Protein 6GYZ (pdb70)

CATH classification: 3.40.120.10 (+3 more: 3.40.120.10, 3.40.120.10, 3.30.310.50)

Organism: Staphylococcus aureus (NCBI:txid1280)

InterPro domains:
  IPR005841 Alpha-D-phosphohexomutase superfamily [PR00509] (95-109)
  IPR005841 Alpha-D-phosphohexomutase superfamily [PR00509] (175-194)
  IPR005841 Alpha-D-phosphohexomutase superfamily [PR00509] (235-250)
  IPR005843 Alpha-D-phosphohexomutase, C-terminal [PF00408] (375-441)
  IPR005844 Alpha-D-phosphohexomutase, alpha/beta/alpha domain I [PF02878] (3-136)
  IPR005845 Alpha-D-phosphohexomutase, alpha/beta/alpha domain II [PF02879] (160-255)
  IPR005846 Alpha-D-phosphohexomutase, alpha/beta/alpha domain III [PF02880] (259-371)
  IPR006352 Phosphoglucosamine mutase, bacterial type [MF_01554_B] (1-446)
  IPR006352 Phosphoglucosamine mutase, bacterial type [TIGR01455] (5-444)
  IPR006352 Phosphoglucosamine mutase, bacterial type [cd05802] (4-440)
  IPR016055 Alpha-D-phosphohexomutase, alpha/beta/alpha I/II/III [SSF53738] (3-181)
  IPR016055 Alpha-D-phosphohexomutase, alpha/beta/alpha I/II/III [SSF53738] (159-258)
  IPR016055 Alpha-D-phosphohexom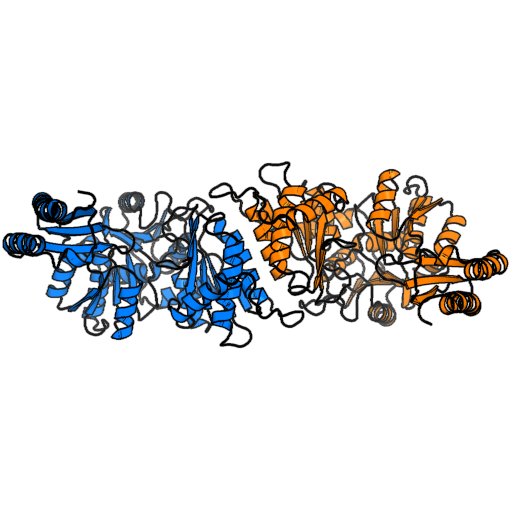utase, alpha/beta/alpha I/II/III [SSF53738] (259-367)
  IPR016066 Alpha-D-phosphohexomutase, conserved site [PS00710] (96-105)
  IPR036900 Alpha-D-phosphohexomutase, C-terminal domain superfamily [SSF55957] (359-448)
  IPR050060 Phosphoglucosamine mutase [PTHR42946] (4-449)

Secondary structure (DSSP, 8-state):
--EETTEEEEEBTTTB-HHHHHHHHHHHHHHHHSSSSS-EEEEEE-S-THHHHHHHHHHHHHHTTT-EEEEEEE--HHHHHHHHHHTT-SEEEEE--TTS-TTEEEEEEEETTSSPPPHHHHHHHHHHHH-SS-------GGGS---EE-THHHHHHHHHHHHH--S--TT-EEEEE-TTSGGGGTHHHHHHHTT-EEEEES----SS-TTSS-SSS--HHHHHHHHHHT-SEEEEE-TTSS-EEEE-TTS-EE-HHHHHHHHHHHHHHTT-SGGGEEEEETTS-HHHHHHHHHTT-EEEEE-SSHHHHHHHHHHHT-SEEE-TTS-EEETTT-SS--HHHHHHHHHHHHHHH---HHHHHTTSPPPPEEEEEE-BSSTTHHHH-HHHHHHHHHHHHHSSSSEEEEEEE-SSSSSEEEEEEESSHHHHHHHHHHHHHHHHHHHBTT-/---BTTBEEEEBTTTB-HHHHHHIIIIIHHHHHTTSSS-EEEEEE-S-TTHHHHHHHHHHHHHTTT-EEEEEEE--HHHHHHHHHHTT-SEEEEE--TTS-TTEEEEEEEETTS-PPPHHHHHHHHHHHH-SS-------GGGS---EE-THHHHHHHHHHHHH-SS--TT-EEEEE-TTSGGGGTHHHHHHHTT-EEEEES----SS-TTSS-SSS--HHHHHHHHHTT-SEEEEE-SSS--EEEE-TTS-EE-HHHHHHHHHHHHHHTT-SGGGEEEEETTS-HHHHHHHHHTT-EEEEE-SSHHHHHHHHHHHT-SEEE-TTS-EEETTT-SS--HHHHHHHHHHHHHHHT--HHHHHTTSPPPPEEEEEEE-S-STTTTT-HHHHHHHHHHHHH-SSSEEEEEEE-SSSSEEEEEEEESSHHHHHHHHHHHHHHHHHHSS--

Nearest PDB structures (foldseek):
  6gyz-assembly1_B  TM=9.884E-01  e=7.477E-85  Staphylococcus aureus
  7ojr-assembly1_A  TM=9.477E-01  e=5.141E-67  Bacillus subtilis subsp. subtilis str. 168
  3pdk-assembly1_B  TM=8.913E-01  e=9.573E-68  Bacillus anthracis
  7olh-assembly1_B  TM=9.947E-01  e=5.429E-56  Bacillus subtilis subsp. subtilis str. 168
  1wqa-assembly1_A  TM=8.604E-01  e=1.376E-40  Pyrococcus horikoshii

Solvent-accessible surface area: 36305 Å² total; per-residue (Å²): 175,107,6,48,131,30,11,5,94,18,42,2,0,95,109,2,22,1,54,18,0,22,93,0,0,13,20,0,2,84,5,11,22,120,69,120,73,100,11,85,3,1,0,0,31,1,10,2,2,3,0,25,0,0,3,3,3,0,0,0,0,0,2,0,16,5,0,51,0,9,21,7,20,68,0,0,4,0,0,0,0,10,0,0,77,69,32,57,0,28,0,0,0,0,0,6,0,3,59,38,83,24,31,32,0,0,2,16,7,0,11,67,70,0,24,79,19,58,76,128,46,27,81,66,0,31,58,24,20,112,93,158,136,25,170,24,58,76,22,47,12,112,82,2,33,63,34,43,67,45,153,99,0,23,99,72,0,8,68,55,1,86,74,14,14,131,38,69,0,110,74,22,51,0,0,0,0,1,0,15,0,0,0,10,71,5,0,38,85,4,0,33,59,8,103,7,88,41,46,56,42,19,33,89,53,81,5,53,19,4,11,111,168,8,0,11,62,69,16,112,47,0,15,126,49,0,80,133,30,148,3,52,1,0,0,0,0,0,0,2,0,14,52,0,15,0,0,6,48,108,19,133,72,2,13,0,0,12,0,0,3,0,6,0,10,47,28,43,130,104,157,95,9,57,102,66,19,0,0,0,0,28,59,0,12,20,5,0,18,77,6,0,137,154,55,49,7,143,39,27,104,20,147,50,22,25,140,70,0,24,92,34,1,118,162,23,108,14,3,0,0,0,12,52,40,0,5,1,0,9,55,71,67,2,12,8,0,1,0,0,2,0,0,0,25,0,0,18,9,6,65,121,54,68,106,33,1,33,109,5,6,56,83,11,174,91,43,40,80,8,82,30,70,2,120,6,52,84,108,162,131,3,87,83,24,110,44,0,106,89,14,30,73,130,3,88,108,103,16,156,44,111,11,47,23,35,11,70,50,14,86,112,91,91,19,1,55,0,13,0,1,1,54,69,100,125,40,0,84,89,5,0,87,72,0,7,77,34,0,57,102,118,6,15,119,69,174,196,99,6,42,105,42,11,4,104,1,24,2,0,114,109,2,25,0,67,26,0,20,83,0,0,12,19,0,1,90,42,22,1,64,130,111,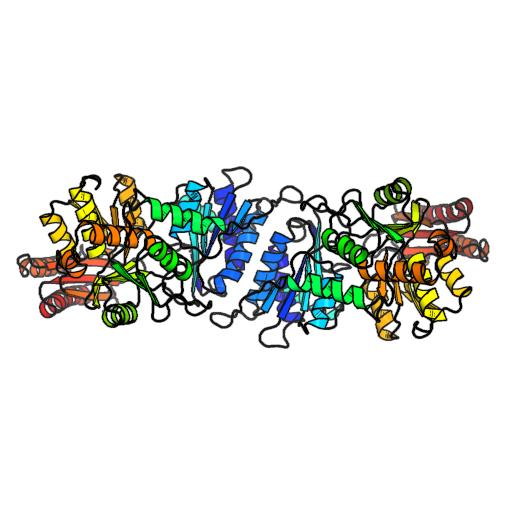68,67,0,66,0,1,0,0,36,0,10,1,4,2,0,22,0,0,10,6,3,0,4,0,0,0,2,0,4,5,2,56,0,37,39,4,11,72,0,0,6,0,0,0,0,17,0,0,60,70,35,48,0,23,0,0,0,0,0,0,2,16,60,19,82,22,31,28,0,2,0,11,6,0,15,70,72,0,29,45,8,42,106,125,66,24,99,90,0,31,53,24,14,110,94,178,132,22,168,20,61,76,19,47,12,108,77,1,31,63,31,41,70,54,128,127,0,22,101,88,0,6,73,60,1,95,74,12,17,136,61,71,0,110,64,11,56,0,0,0,0,0,0,11,1,0,0,12,81,8,1,40,96,2,0,32,54,6,92,7,83,50,73,49,31,21,34,89,54,98,3,65,28,3,13,106,162,6,0,4,60,73,18,125,116,0,13,123,49,0,83,132,34,154,5,66,3,0,0,0,0,1,0,3,0,12,50,0,22,0,0,6,94,91,18,122,57,1,17,0,0,7,0,0,5,1,3,0,19,22,14,40,120,76,146,94,8,67,98,53,19,0,0,0,2,53,37,4,3,37,4,0,28,87,8,3,149,167,53,51,14,122,41,35,116,17,131,56,14,26,70,76,1,15,110,41,0,114,170,25,108,16,4,0,0,0,19,43,42,0,2,2,0,3,47,88,68,2,15,7,0,1,0,0,2,1,0,0,21,0,0,13,12,6,77,106,46,61,96,48,2,32,107,8,12,61,76,9,155,85,36,38,80,13,102,34,88,8,153,10,90,26,22,156,160,2,123,105,40,112,62,2,95,115,14,46,65,113,3,97,111,74,8,144,56,57,11,151,13,35,17,117,61,31,64,116,91,78,49,0,60,0,8,0,14,0,47,56,81,136,30,1,73,121,4,0,90,92,0,6,82,30,1,80,111,87,21,17,117,198

Foldseek 3Di:
DQQDQFAGKDFECPSNNLVNLLLCLQLVLVLLVVPDPQAEEEEEEKQAPSCVSSVVSNVNNVQQQRHAYEYQYQAFLLLQLVCLQVVQGAKYKYKADKLDFSRMIGIFMAGNNSHGDDVVSVVSSVVSVVDPDDDHDGDDDPSGDDYYYCPCSRVVSLVLLVVVFDAALAPFEEEEAQQLMSCLVPVVCSNVVSVYHYHYDNNDHDNRRRNPCFFLVHCQVVLVVLQVVQGLKYWGHIRRALFIWIAGSNSDTFWQLLLLQLLLLVCVVVVNWPPLEEEEAPPDFPLSVVLSVVSVGHYHHDHDGQVTSLVVCVVRVTQWYAYRSGRIGGNVRTSGRGRSSSVVSSSSSCVVVVDGSCVSSVSTDGFDKDKDKAQFPDQVCQCVPPQLVVLLVVLCVVQVNFWHWDWACDPVHRIIMTMITGRDPVSNNVSSCSSNVSCCVVTHPVD/DQQDQFAGKDFECPSQDLQNLLLCLQLVCCLQFPPDLQAEEEEEEKLAPSSVVSVVSNVNNNQQQRHAYEYQYFAFPLLQLVCLQVVLGQKYKYWADKLDARRMIGIWIAGSNSAGDDVVSVVSSVVVVPDPDDDHDGDDDPSGDDYYYDNVSRVVVLVLLVVVFDAALAPFEEEEAEQLISCLVRQVCSNVVSVHHYDYDNSDHDNRRGNPCFFLVRCQVVLVVLQVVQGQWYWGAIRNALFIWIAGNNSDIFFQLLLLQLLLVVCVVVVVWPVQEEEEEPVDFVLSVVLCVVPVHYYHYFHDGQNTRLVVCVVRVTQWYAYRSGRIGGNVRTSTRGHSSSVVSSSSSCVVVVHTVCVSSVSTDGFDKDKDKAAFPADVCLVVDVLLVVLQVVVCVVCVPFWDWDWACDPVDRIIITMTGGRDPVVRCVSRVVSNVSRNVHGRDD

B-factor: mean 111.47, std 28.88, range [53.24, 222.63]

Structure (mmCIF, N/CA/C/O backbone):
data_6GYZ
#
_entry.id   6GYZ
#
_cell.length_a   88.653
_cell.length_b   93.884
_cell.length_c   156.308
_cell.angle_alpha   90.000
_cell.angle_beta   90.000
_cell.angle_gamma   90.000
#
_symmetry.space_group_name_H-M   'P 21 21 21'
#
loop_
_atom_site.group_PDB
_atom_site.id
_atom_site.type_symbol
_atom_site.label_atom_id
_atom_site.label_alt_id
_atom_site.label_comp_id
_atom_site.label_asym_id
_atom_site.label_entity_id
_atom_site.label_seq_id
_atom_site.pdbx_PDB_ins_code
_atom_site.Cartn_x
_atom_site.Cartn_y
_atom_site.Cartn_z
_atom_site.occupancy
_atom_site.B_iso_or_equiv
_atom_site.auth_seq_id
_atom_site.auth_comp_id
_atom_site.auth_asym_id
_atom_site.auth_atom_id
_atom_site.pdbx_PDB_model_num
ATOM 1 N N . LYS A 1 3 ? 24.750 -38.597 35.693 1.00 143.20 3 LYS A N 1
ATOM 2 C CA . LYS A 1 3 ? 24.554 -37.153 35.755 1.00 136.27 3 LYS A CA 1
ATOM 3 C C . LYS A 1 3 ? 23.224 -36.764 36.390 1.00 141.63 3 LYS A C 1
ATOM 4 O O . LYS A 1 3 ? 22.159 -37.161 35.919 1.00 149.31 3 LYS A O 1
ATOM 10 N N . TYR A 1 4 ? 23.295 -35.981 37.468 1.00 125.38 4 TYR A N 1
ATOM 11 C CA . TYR A 1 4 ? 22.075 -35.522 38.124 1.00 109.43 4 TYR A CA 1
ATOM 12 C C . TYR A 1 4 ? 21.340 -34.511 37.255 1.00 115.51 4 TYR A C 1
ATOM 13 O O . TYR A 1 4 ? 20.119 -34.597 37.084 1.00 125.97 4 TYR A O 1
ATOM 22 N N . PHE A 1 5 ? 22.067 -33.545 36.698 1.00 101.23 5 PHE A N 1
ATOM 23 C CA . PHE A 1 5 ? 21.440 -32.525 35.871 1.00 110.27 5 PHE A CA 1
ATOM 24 C C . PHE A 1 5 ? 21.037 -33.115 34.526 1.00 104.71 5 PHE A C 1
ATOM 25 O O . PHE A 1 5 ? 21.831 -33.790 33.865 1.00 114.16 5 PHE A O 1
ATOM 33 N N . GLY A 1 6 ? 19.801 -32.854 34.118 1.00 102.45 6 GLY A N 1
ATOM 34 C CA . GLY A 1 6 ? 19.337 -33.319 32.829 1.00 123.63 6 GLY A CA 1
ATOM 35 C C . GLY A 1 6 ? 19.228 -32.175 31.850 1.00 131.02 6 GLY A C 1
ATOM 36 O O . GLY A 1 6 ? 20.020 -31.228 31.904 1.00 133.08 6 GLY A O 1
ATOM 37 N N . THR A 1 7 ? 18.248 -32.250 30.951 1.00 125.38 7 THR A N 1
ATOM 38 C CA . THR A 1 7 ? 18.057 -31.165 29.999 1.00 118.71 7 THR A CA 1
ATOM 39 C C . THR A 1 7 ? 17.628 -29.891 30.710 1.00 126.26 7 THR A C 1
ATOM 40 O O . THR A 1 7 ? 18.082 -28.796 30.361 1.00 136.91 7 THR A O 1
ATOM 44 N N . ASP A 1 8 ? 16.753 -30.005 31.707 1.00 115.59 8 ASP A N 1
ATOM 45 C CA . ASP A 1 8 ? 16.176 -28.831 32.352 1.00 105.82 8 ASP A CA 1
ATOM 46 C C . ASP A 1 8 ? 16.239 -29.041 33.866 1.00 114.13 8 ASP A C 1
ATOM 47 O O . ASP A 1 8 ? 15.225 -29.342 34.495 1.00 114.30 8 ASP A O 1
ATOM 52 N N . GLY A 1 9 ? 17.436 -28.885 34.440 1.00 118.47 9 GLY A N 1
ATOM 53 C CA . GLY A 1 9 ? 17.654 -29.036 35.874 1.00 103.52 9 GLY A CA 1
ATOM 54 C C . GLY A 1 9 ? 17.771 -30.481 36.340 1.00 110.23 9 GLY A C 1
ATOM 55 O O . GLY A 1 9 ? 18.057 -31.398 35.564 1.00 126.80 9 GLY A O 1
ATOM 56 N N . VAL A 1 10 ? 17.562 -30.674 37.642 1.00 101.87 10 VAL A N 1
ATOM 57 C CA . VAL A 1 10 ? 17.607 -31.992 38.273 1.00 93.13 10 VAL A CA 1
ATOM 58 C C . VAL A 1 10 ? 16.171 -32.445 38.490 1.00 90.81 10 VAL A C 1
ATOM 59 O O . VAL A 1 10 ? 15.436 -31.840 39.277 1.00 91.87 10 VAL A O 1
ATOM 63 N N . ARG A 1 11 ? 15.767 -33.512 37.804 1.00 75.30 11 ARG A N 1
ATOM 64 C CA . ARG A 1 11 ? 14.415 -34.040 37.909 1.00 74.54 11 ARG A CA 1
ATOM 65 C C . ARG A 1 11 ? 14.432 -35.513 38.296 1.00 92.54 11 ARG A C 1
ATOM 66 O O . ARG A 1 11 ? 15.347 -36.260 37.938 1.00 102.48 11 ARG A O 1
ATOM 74 N N . GLY A 1 12 ? 13.404 -35.911 39.036 1.00 76.88 12 GLY A N 1
ATOM 75 C CA . GLY A 1 12 ? 13.239 -37.294 39.449 1.00 92.94 12 GLY A CA 1
ATOM 76 C C . GLY A 1 12 ? 11.946 -37.437 40.222 1.00 88.94 12 GLY A C 1
ATOM 77 O O . GLY A 1 12 ? 11.265 -36.452 40.528 1.00 84.46 12 GLY A O 1
ATOM 78 N N . VAL A 1 13 ? 11.611 -38.689 40.537 1.00 87.29 13 VAL A N 1
ATOM 79 C CA . VAL A 1 13 ? 10.443 -38.946 41.369 1.00 91.04 13 VAL A CA 1
ATOM 80 C C . VAL A 1 13 ? 10.748 -38.515 42.795 1.00 94.90 13 VAL A C 1
ATOM 81 O O . VAL A 1 13 ? 11.770 -38.905 43.377 1.00 74.98 13 VAL A O 1
ATOM 85 N N . ALA A 1 14 ? 9.861 -37.701 43.359 1.00 86.71 14 ALA A N 1
ATOM 86 C CA . ALA A 1 14 ? 10.076 -37.133 44.681 1.00 69.92 14 ALA A CA 1
ATOM 87 C C . ALA A 1 14 ? 10.115 -38.210 45.755 1.00 83.22 14 ALA A C 1
ATOM 88 O O . ALA A 1 14 ? 9.246 -39.087 45.805 1.00 93.61 14 ALA A O 1
ATOM 90 N N . ASN A 1 15 ? 11.141 -38.138 46.604 1.00 79.72 15 ASN A N 1
ATOM 91 C CA . ASN A 1 15 ? 11.404 -38.948 47.793 1.00 79.12 15 ASN A CA 1
ATOM 92 C C . ASN A 1 15 ? 12.075 -40.285 47.479 1.00 75.18 15 ASN A C 1
ATOM 93 O O . ASN A 1 15 ? 12.232 -41.089 48.394 1.00 98.60 15 ASN A O 1
ATOM 98 N N . GLN A 1 16 ? 12.464 -40.565 46.236 1.00 76.61 16 GLN A N 1
ATOM 99 C CA . GLN A 1 16 ? 13.288 -41.746 45.993 1.00 100.53 16 GLN A CA 1
ATOM 100 C C . GLN A 1 16 ? 14.454 -41.404 45.069 1.00 100.47 16 GLN A C 1
ATOM 101 O O . GLN A 1 16 ? 15.615 -41.494 45.483 1.00 112.57 16 GLN A O 1
ATOM 107 N N . GLU A 1 17 ? 14.172 -41.020 43.820 1.00 95.83 17 GLU A N 1
ATOM 108 C CA . GLU A 1 17 ? 15.237 -40.509 42.960 1.00 109.95 17 GLU A CA 1
ATOM 109 C C . GLU A 1 17 ? 15.607 -39.075 43.319 1.00 97.67 17 GLU A C 1
ATOM 110 O O . GLU A 1 17 ? 16.795 -38.742 43.389 1.00 107.15 17 GLU A O 1
ATOM 116 N N . LEU A 1 18 ? 14.620 -38.212 43.548 1.00 85.63 18 LEU A N 1
ATOM 117 C CA . LEU A 1 18 ? 14.888 -36.866 44.046 1.00 85.19 18 LEU A CA 1
ATOM 118 C C . LEU A 1 18 ? 14.469 -36.864 45.509 1.00 93.23 18 LEU A C 1
ATOM 119 O O . LEU A 1 18 ? 13.279 -36.824 45.832 1.00 86.79 18 LEU A O 1
ATOM 124 N N . THR A 1 19 ? 15.460 -36.872 46.386 1.00 89.46 19 THR A N 1
ATOM 125 C CA . THR A 1 19 ? 15.281 -36.999 47.819 1.00 90.77 19 THR A CA 1
ATOM 126 C C . THR A 1 19 ? 15.586 -35.690 48.531 1.00 98.88 19 THR A C 1
ATOM 127 O O . THR A 1 19 ? 16.301 -34.832 48.001 1.00 111.12 19 THR A O 1
ATOM 131 N N . PRO A 1 20 ? 15.051 -35.499 49.739 1.00 88.28 20 PRO A N 1
ATOM 132 C CA . PRO A 1 20 ? 15.424 -34.310 50.520 1.00 78.86 20 PRO A CA 1
ATOM 133 C C . PRO A 1 20 ? 16.917 -34.197 50.756 1.00 88.78 20 PRO A C 1
ATOM 134 O O . PRO A 1 20 ? 17.441 -33.079 50.825 1.00 90.16 20 PRO A O 1
ATOM 138 N N . GLU A 1 21 ? 17.621 -35.327 50.873 1.00 83.77 21 GLU A N 1
ATOM 139 C CA . GLU A 1 21 ? 19.074 -35.280 50.994 1.00 90.39 21 GLU A CA 1
ATOM 140 C C . GLU A 1 21 ? 19.706 -34.653 49.760 1.00 96.40 21 GLU A C 1
ATOM 141 O O . GLU A 1 21 ? 20.647 -33.860 49.871 1.00 90.05 21 GLU A O 1
ATOM 147 N N . LEU A 1 22 ? 19.194 -34.983 48.573 1.00 105.48 22 LEU A N 1
ATOM 148 C CA . LEU A 1 22 ? 19.703 -34.356 47.359 1.00 98.37 22 LEU A CA 1
ATOM 149 C C . LEU A 1 22 ? 19.356 -32.873 47.323 1.00 86.61 22 LEU A C 1
ATOM 150 O O . LEU A 1 22 ? 20.191 -32.043 46.944 1.00 81.12 22 LEU A O 1
ATOM 155 N N . ALA A 1 23 ? 18.127 -32.523 47.712 1.00 80.16 23 ALA A N 1
ATOM 156 C CA . ALA A 1 23 ? 17.734 -31.118 47.748 1.00 72.28 23 ALA A CA 1
ATOM 157 C C . ALA A 1 23 ? 18.621 -30.322 48.695 1.00 81.36 23 ALA A C 1
ATOM 158 O O . ALA A 1 23 ? 18.976 -29.173 48.407 1.00 98.55 23 ALA A O 1
ATOM 160 N N . PHE A 1 24 ? 18.992 -30.915 49.833 1.00 83.44 24 PHE A N 1
ATOM 161 C CA . PHE A 1 24 ? 19.923 -30.250 50.738 1.00 85.56 24 PHE A CA 1
ATOM 162 C C . PHE A 1 24 ? 21.268 -30.034 50.061 1.00 82.51 24 PHE A C 1
ATOM 163 O O . PHE A 1 24 ? 21.854 -28.947 50.139 1.00 87.79 24 PHE A O 1
ATOM 171 N N . LYS A 1 25 ? 21.775 -31.071 49.391 1.00 88.68 25 LYS A N 1
ATOM 172 C CA . LYS A 1 25 ? 23.064 -30.971 48.718 1.00 80.34 25 LYS A CA 1
ATOM 173 C C . LYS A 1 25 ? 23.026 -29.911 47.627 1.00 95.23 25 LYS A C 1
ATOM 174 O O . LYS A 1 25 ? 23.973 -29.131 47.474 1.00 104.61 25 LYS A O 1
ATOM 180 N N . LEU A 1 26 ? 21.928 -29.856 46.870 1.00 87.89 26 LEU A N 1
ATOM 181 C CA . LEU A 1 26 ? 21.806 -28.867 45.804 1.00 99.84 26 LEU A CA 1
ATOM 182 C C . LEU A 1 26 ? 21.768 -27.447 46.358 1.00 103.12 26 LEU A C 1
ATOM 183 O O . LEU A 1 26 ? 22.341 -26.528 45.765 1.00 112.72 26 LEU A O 1
ATOM 188 N N . GLY A 1 27 ? 21.093 -27.246 47.490 1.00 94.93 27 GLY A N 1
ATOM 189 C CA . GLY A 1 27 ? 21.100 -25.932 48.114 1.00 91.27 27 GLY A CA 1
ATOM 190 C C . GLY A 1 27 ? 22.466 -25.554 48.653 1.00 92.09 27 GLY A C 1
ATOM 191 O O . GLY A 1 27 ? 22.934 -24.428 48.461 1.00 99.29 27 GLY A O 1
ATOM 192 N N . ARG A 1 28 ? 23.125 -26.492 49.337 1.00 85.85 28 ARG A N 1
ATOM 193 C CA . ARG A 1 28 ? 24.431 -26.210 49.924 1.00 94.93 28 ARG A CA 1
ATOM 194 C C . ARG A 1 28 ? 25.498 -26.056 48.847 1.00 105.94 28 ARG A C 1
ATOM 195 O O . ARG A 1 28 ? 26.243 -25.068 48.833 1.00 98.16 28 ARG A O 1
ATOM 203 N N . TYR A 1 29 ? 25.584 -27.022 47.929 1.00 107.01 29 TYR A N 1
ATOM 204 C CA . TYR A 1 29 ? 26.611 -26.966 46.893 1.00 108.21 29 TYR A CA 1
ATOM 205 C C . TYR A 1 29 ? 26.274 -25.911 45.850 1.00 115.25 29 TYR A C 1
ATOM 206 O O . TYR A 1 29 ? 27.109 -25.062 45.519 1.00 115.15 29 TYR A O 1
ATOM 215 N N . GLY A 1 30 ? 25.051 -25.956 45.318 1.00 106.85 30 GLY A N 1
ATOM 216 C CA . GLY A 1 30 ? 24.628 -24.933 44.378 1.00 103.34 30 GLY A CA 1
ATOM 217 C C . GLY A 1 30 ? 24.793 -23.542 44.947 1.00 113.72 30 GLY A C 1
ATOM 218 O O . GLY A 1 30 ? 25.192 -22.616 44.242 1.00 125.18 30 GLY A O 1
ATOM 219 N N . GLY A 1 31 ? 24.502 -23.377 46.237 1.00 106.57 31 GLY A N 1
ATOM 220 C CA . GLY A 1 31 ? 24.707 -22.078 46.849 1.00 90.08 31 GLY A CA 1
ATOM 221 C C . GLY A 1 31 ? 26.161 -21.652 46.812 1.00 93.67 31 GLY A C 1
ATOM 222 O O . GLY A 1 31 ? 26.488 -20.583 46.295 1.00 103.28 31 GLY A O 1
ATOM 223 N N . TYR A 1 32 ? 27.063 -22.533 47.263 1.00 99.53 32 TYR A N 1
ATOM 224 C CA . TYR A 1 32 ? 28.482 -22.188 47.334 1.00 109.69 32 TYR A CA 1
ATOM 225 C C . TYR A 1 32 ? 29.041 -21.819 45.964 1.00 122.41 32 TYR A C 1
ATOM 226 O O . TYR A 1 32 ? 29.834 -20.877 45.845 1.00 116.62 32 TYR A O 1
ATOM 235 N N . VAL A 1 33 ? 28.655 -22.562 44.921 1.00 131.20 33 VAL A N 1
ATOM 236 C CA . VAL A 1 33 ? 29.123 -22.253 43.570 1.00 133.00 33 VAL A CA 1
ATOM 237 C C . VAL A 1 33 ? 28.708 -20.836 43.194 1.00 143.84 33 VAL A C 1
ATOM 238 O O . VAL A 1 33 ? 29.490 -20.068 42.624 1.00 156.59 33 VAL A O 1
ATOM 242 N N . LEU A 1 34 ? 27.465 -20.476 43.503 1.00 138.15 34 LEU A N 1
ATOM 243 C CA . LEU A 1 34 ? 26.957 -19.133 43.265 1.00 130.00 34 LEU A CA 1
ATOM 244 C C . LEU A 1 34 ? 27.277 -18.173 44.408 1.00 139.28 34 LEU A C 1
ATOM 245 O O . LEU A 1 34 ? 27.012 -16.974 44.274 1.00 150.23 34 LEU A O 1
ATOM 250 N N . ALA A 1 35 ? 27.818 -18.665 45.526 1.00 148.45 35 ALA A N 1
ATOM 251 C CA . ALA A 1 35 ? 28.120 -17.834 46.688 1.00 143.30 35 ALA A CA 1
ATOM 252 C C . ALA A 1 35 ? 29.607 -17.542 46.836 1.00 157.13 35 ALA A C 1
ATOM 253 O O . ALA A 1 35 ? 30.004 -16.920 47.826 1.00 155.06 35 ALA A O 1
ATOM 255 N N . HIS A 1 36 ? 30.437 -17.965 45.884 1.00 175.53 36 HIS A N 1
ATOM 256 C CA . HIS A 1 36 ? 31.836 -17.565 45.906 1.00 192.90 36 HIS A CA 1
ATOM 257 C C . HIS A 1 36 ? 32.057 -16.204 45.262 1.00 199.60 36 HIS A C 1
ATOM 258 O O . HIS A 1 36 ? 33.208 -15.772 45.143 1.00 206.19 36 HIS A O 1
ATOM 265 N N . ASN A 1 37 ? 30.991 -15.518 44.852 1.00 191.51 37 ASN A N 1
ATOM 266 C CA . ASN A 1 37 ? 31.126 -14.250 44.154 1.00 184.09 37 ASN A CA 1
ATOM 267 C C . ASN A 1 37 ? 30.429 -13.079 44.838 1.00 188.39 37 ASN A C 1
ATOM 268 O O . ASN A 1 37 ? 30.552 -11.949 44.355 1.00 183.15 37 ASN A O 1
ATOM 273 N N . LYS A 1 38 ? 29.726 -13.296 45.954 1.00 200.45 38 LYS A N 1
ATOM 274 C CA . LYS A 1 38 ? 29.101 -12.193 46.677 1.00 208.90 38 LYS A CA 1
ATOM 275 C C . LYS A 1 38 ? 29.133 -12.443 48.178 1.00 204.41 38 LYS A C 1
ATOM 276 O O . LYS A 1 38 ? 29.008 -13.584 48.632 1.00 199.35 38 LYS A O 1
ATOM 282 N N . GLY A 1 39 ? 29.287 -11.362 48.941 1.00 201.44 39 GLY A N 1
ATOM 283 C CA . GLY A 1 39 ? 29.194 -11.455 50.386 1.00 192.97 39 GLY A CA 1
ATOM 284 C C . GLY A 1 39 ? 27.742 -11.501 50.836 1.00 185.24 39 GLY A C 1
ATOM 285 O O . GLY A 1 39 ? 26.888 -10.767 50.337 1.00 190.00 39 GLY A O 1
ATOM 286 N N . GLU A 1 40 ? 27.477 -12.376 51.810 1.00 171.77 40 GLU A N 1
ATOM 287 C CA . GLU A 1 40 ? 26.152 -12.673 52.346 1.00 148.12 40 GLU A CA 1
ATOM 288 C C . GLU A 1 40 ? 25.157 -12.856 51.207 1.00 122.31 40 GLU A C 1
ATOM 289 O O . GLU A 1 40 ? 24.306 -11.987 50.974 1.00 116.49 40 GLU A O 1
ATOM 295 N N . PRO A 1 43 ? 25.251 -13.963 50.474 1.00 109.27 43 PRO A N 1
ATOM 296 C CA . PRO A 1 43 ? 24.424 -14.143 49.274 1.00 97.23 43 PRO A CA 1
ATOM 297 C C . PRO A 1 43 ? 22.935 -14.031 49.557 1.00 104.10 43 PRO A C 1
ATOM 298 O O . PRO A 1 43 ? 22.445 -14.455 50.606 1.00 120.29 43 PRO A O 1
ATOM 302 N N . ARG A 1 44 ? 22.216 -13.455 48.598 1.00 87.55 44 ARG A N 1
ATOM 303 C CA . ARG A 1 44 ? 20.762 -13.365 48.635 1.00 85.43 44 ARG A CA 1
ATOM 304 C C . ARG A 1 44 ? 20.201 -14.316 47.585 1.00 92.28 44 ARG A C 1
ATOM 305 O O . ARG A 1 44 ? 20.498 -14.173 46.394 1.00 105.73 44 ARG A O 1
ATOM 313 N N . VAL A 1 45 ? 19.393 -15.281 48.022 1.00 78.51 45 VAL A N 1
ATOM 314 C CA . VAL A 1 45 ? 18.815 -16.285 47.136 1.00 67.14 45 VAL A CA 1
ATOM 315 C C . VAL A 1 45 ? 17.315 -16.351 47.384 1.00 74.66 45 VAL A C 1
ATOM 316 O O . VAL A 1 45 ? 16.864 -16.278 48.533 1.00 88.01 45 VAL A O 1
ATOM 320 N N . LEU A 1 46 ? 16.540 -16.484 46.309 1.00 72.11 46 LEU A N 1
ATOM 321 C CA . LEU A 1 46 ? 15.094 -16.614 46.405 1.00 87.40 46 LEU A CA 1
ATOM 322 C C . LEU A 1 46 ? 14.679 -17.978 45.872 1.00 83.87 46 LEU A C 1
ATOM 323 O O . LEU A 1 46 ? 15.234 -18.459 44.879 1.00 88.22 46 LEU A O 1
ATOM 328 N N . VAL A 1 47 ? 13.703 -18.598 46.535 1.00 67.88 47 VAL A N 1
ATOM 329 C CA . VAL A 1 47 ? 13.245 -19.943 46.205 1.00 68.37 47 VAL A CA 1
ATOM 330 C C . VAL A 1 47 ? 11.730 -19.939 46.053 1.00 80.37 47 VAL A C 1
ATOM 331 O O . VAL A 1 47 ? 11.015 -19.452 46.935 1.00 100.31 47 VAL A O 1
ATOM 335 N N . GLY A 1 48 ? 11.243 -20.519 44.951 1.00 75.72 48 GLY A N 1
ATOM 336 C CA . GLY A 1 48 ? 9.822 -20.682 44.734 1.00 53.56 48 GLY A CA 1
ATOM 337 C C . GLY A 1 48 ? 9.509 -22.119 44.356 1.00 59.73 48 GLY A C 1
ATOM 338 O O . GLY A 1 48 ? 10.409 -22.941 44.165 1.00 75.09 48 GLY A O 1
ATOM 339 N N . ARG A 1 49 ? 8.214 -22.414 44.255 1.00 53.24 49 ARG A N 1
ATOM 340 C CA . ARG A 1 49 ? 7.787 -23.778 43.969 1.00 67.92 49 ARG A CA 1
ATOM 341 C C . ARG A 1 49 ? 6.388 -23.753 43.366 1.00 59.27 49 ARG A C 1
ATOM 342 O O . ARG A 1 49 ? 5.713 -22.721 43.353 1.00 77.83 49 ARG A O 1
ATOM 350 N N . ASP A 1 50 ? 5.960 -24.912 42.863 1.00 57.94 50 ASP A N 1
ATOM 351 C CA . ASP A 1 50 ? 4.602 -25.102 42.377 1.00 72.19 50 ASP A CA 1
ATOM 352 C C . ASP A 1 50 ? 3.742 -25.764 43.464 1.00 74.14 50 ASP A C 1
ATOM 353 O O . ASP A 1 50 ? 4.091 -25.744 44.649 1.00 90.52 50 ASP A O 1
ATOM 358 N N . THR A 1 51 ? 2.617 -26.356 43.067 1.00 63.26 51 THR A N 1
ATOM 359 C CA . THR A 1 51 ? 1.610 -26.844 44.003 1.00 77.70 51 THR A CA 1
ATOM 360 C C . THR A 1 51 ? 1.829 -28.277 44.482 1.00 82.31 51 THR A C 1
ATOM 361 O O . THR A 1 51 ? 1.037 -28.756 45.300 1.00 83.48 51 THR A O 1
ATOM 365 N N . ARG A 1 52 ? 2.849 -28.983 43.998 1.00 74.93 52 ARG A N 1
ATOM 366 C CA . ARG A 1 52 ? 3.046 -30.362 44.438 1.00 73.58 52 ARG A CA 1
ATOM 367 C C . ARG A 1 52 ? 3.317 -30.412 45.937 1.00 64.28 52 ARG A C 1
ATOM 368 O O . ARG A 1 52 ? 4.038 -29.575 46.484 1.00 108.36 52 ARG A O 1
ATOM 376 N N . VAL A 1 53 ? 2.714 -31.405 46.599 1.00 64.52 53 VAL A N 1
ATOM 377 C CA . VAL A 1 53 ? 2.954 -31.629 48.023 1.00 69.68 53 VAL A CA 1
ATOM 378 C C . VAL A 1 53 ? 4.436 -31.847 48.299 1.00 69.20 53 VAL A C 1
ATOM 379 O O . VAL A 1 53 ? 4.964 -31.398 49.325 1.00 76.18 53 VAL A O 1
ATOM 383 N N . SER A 1 54 ? 5.131 -32.532 47.393 1.00 67.25 54 SER A N 1
ATOM 384 C CA . SER A 1 54 ? 6.546 -32.802 47.603 1.00 82.55 54 SER A CA 1
ATOM 385 C C . SER A 1 54 ? 7.388 -31.532 47.558 1.00 75.62 54 SER A C 1
ATOM 386 O O . SER A 1 54 ? 8.527 -31.542 48.031 1.00 70.56 54 SER A O 1
ATOM 389 N N . GLY A 1 55 ? 6.855 -30.441 47.009 1.00 69.89 55 GLY A N 1
ATOM 390 C CA . GLY A 1 55 ? 7.568 -29.176 47.049 1.00 90.56 55 GLY A CA 1
ATOM 391 C C . GLY A 1 55 ? 7.809 -28.661 48.453 1.00 79.17 55 GLY A C 1
ATOM 392 O O . GLY A 1 55 ? 8.832 -28.023 48.715 1.00 66.02 55 GLY A O 1
ATOM 393 N N . GLU A 1 56 ? 6.880 -28.931 49.373 1.00 72.54 56 GLU A N 1
ATOM 394 C CA . GLU A 1 56 ? 7.037 -28.464 50.748 1.00 64.37 56 GLU A CA 1
ATOM 395 C C . GLU A 1 56 ? 8.228 -29.127 51.430 1.00 80.26 56 GLU A C 1
ATOM 396 O O . GLU A 1 56 ? 9.021 -28.457 52.103 1.00 90.01 56 GLU A O 1
ATOM 402 N N . MET A 1 57 ? 8.373 -30.442 51.267 1.00 83.50 57 MET A N 1
ATOM 403 C CA . MET A 1 57 ? 9.483 -31.139 51.906 1.00 66.10 57 MET A CA 1
ATOM 404 C C . MET A 1 57 ? 10.812 -30.782 51.245 1.00 68.82 57 MET A C 1
ATOM 405 O O . MET A 1 57 ? 11.822 -30.590 51.933 1.00 83.98 57 MET A O 1
ATOM 410 N N . LEU A 1 58 ? 10.835 -30.705 49.911 1.00 67.00 58 LEU A N 1
ATOM 411 C CA . LEU A 1 58 ? 12.063 -30.367 49.196 1.00 59.44 58 LEU A CA 1
ATOM 412 C C . LEU A 1 58 ? 12.502 -28.938 49.481 1.00 85.22 58 LEU A C 1
ATOM 413 O O . LEU A 1 58 ? 13.704 -28.657 49.554 1.00 74.31 58 LEU A O 1
ATOM 418 N N . GLU A 1 59 ? 11.548 -28.014 49.603 1.00 93.52 59 GLU A N 1
ATOM 419 C CA . GLU A 1 59 ? 11.902 -26.625 49.871 1.00 85.49 59 GLU A CA 1
ATOM 420 C C . GLU A 1 59 ? 12.622 -26.492 51.207 1.00 85.62 59 GLU A C 1
ATOM 421 O O . GLU A 1 59 ? 13.683 -25.863 51.292 1.00 68.71 59 GLU A O 1
ATOM 427 N N . SER A 1 60 ? 12.065 -27.093 52.262 1.00 83.74 60 SER A N 1
ATOM 428 C CA . SER A 1 60 ? 12.703 -27.026 53.574 1.00 86.54 60 SER A CA 1
ATOM 429 C C . SER A 1 60 ? 14.098 -27.636 53.542 1.00 80.76 60 SER A C 1
ATOM 430 O O . SER A 1 60 ? 15.025 -27.120 54.179 1.00 80.64 60 SER A O 1
ATOM 433 N N . ALA A 1 61 ? 14.268 -28.738 52.809 1.00 80.74 61 ALA A N 1
ATOM 434 C CA . ALA A 1 61 ? 15.593 -29.335 52.680 1.00 82.74 61 ALA A CA 1
ATOM 435 C C . ALA A 1 61 ? 16.537 -28.419 51.910 1.00 82.62 61 ALA A C 1
ATOM 436 O O . ALA A 1 61 ? 17.703 -28.257 52.289 1.00 82.57 61 ALA A O 1
ATOM 438 N N . LEU A 1 62 ? 16.051 -27.817 50.823 1.00 67.86 62 LEU A N 1
ATOM 439 C CA . LEU A 1 62 ? 16.878 -26.900 50.046 1.00 74.62 62 LEU A CA 1
ATOM 440 C C . LEU A 1 62 ? 17.248 -25.661 50.854 1.00 81.19 62 LEU A C 1
ATOM 441 O O . LEU A 1 62 ? 18.410 -25.238 50.862 1.00 87.48 62 LEU A O 1
ATOM 446 N N . ILE A 1 63 ? 16.268 -25.062 51.535 1.00 61.70 63 ILE A N 1
ATOM 447 C CA . ILE A 1 63 ? 16.513 -23.837 52.294 1.00 62.97 63 ILE A CA 1
ATOM 448 C C . ILE A 1 63 ? 17.556 -24.070 53.379 1.00 64.27 63 ILE A C 1
ATOM 449 O O . ILE A 1 63 ? 18.421 -23.218 53.621 1.00 83.60 63 ILE A O 1
ATOM 454 N N . ALA A 1 64 ? 17.493 -25.223 54.050 1.00 66.11 64 ALA A N 1
ATOM 455 C CA . ALA A 1 64 ? 18.508 -25.556 55.044 1.00 76.47 64 ALA A CA 1
ATOM 456 C C . ALA A 1 64 ? 19.904 -25.548 54.432 1.00 90.44 64 ALA A C 1
ATOM 457 O O . ALA A 1 64 ? 20.862 -25.082 55.060 1.00 102.58 64 ALA A O 1
ATOM 459 N N . GLY A 1 65 ? 20.039 -26.065 53.209 1.00 86.98 65 GLY A N 1
ATOM 460 C CA . GLY A 1 65 ? 21.331 -26.036 52.541 1.00 92.51 65 GLY A CA 1
ATOM 461 C C . GLY A 1 65 ? 21.816 -24.629 52.252 1.00 87.78 65 GLY A C 1
ATOM 462 O O . GLY A 1 65 ? 22.993 -24.315 52.443 1.00 96.37 65 GLY A O 1
ATOM 463 N N . LEU A 1 66 ? 20.917 -23.765 51.778 1.00 80.63 66 LEU A N 1
ATOM 464 C CA . LEU A 1 66 ? 21.299 -22.386 51.493 1.00 87.63 66 LEU A CA 1
ATOM 465 C C . LEU A 1 66 ? 21.687 -21.648 52.768 1.00 95.24 66 LEU A C 1
ATOM 466 O O . LEU A 1 66 ? 22.643 -20.866 52.775 1.00 97.42 66 LEU A O 1
ATOM 471 N N . ILE A 1 67 ? 20.940 -21.862 53.852 1.00 85.38 67 ILE A N 1
ATOM 472 C CA . ILE A 1 67 ? 21.248 -21.185 55.109 1.00 87.65 67 ILE A CA 1
ATOM 473 C C . ILE A 1 67 ? 22.577 -21.676 55.670 1.00 93.67 67 ILE A C 1
ATOM 474 O O . ILE A 1 67 ? 23.372 -20.887 56.195 1.00 99.80 67 ILE A O 1
ATOM 479 N N . SER A 1 68 ? 22.842 -22.983 55.559 1.00 89.81 68 SER A N 1
ATOM 480 C CA . SER A 1 68 ? 24.051 -23.568 56.133 1.00 89.58 68 SER A CA 1
ATOM 481 C C . SER A 1 68 ? 25.333 -22.968 55.570 1.00 87.12 68 SER A C 1
ATOM 482 O O . SER A 1 68 ? 26.402 -23.174 56.154 1.00 96.69 68 SER A O 1
ATOM 485 N N . ILE A 1 69 ? 25.266 -22.249 54.447 1.00 87.99 69 ILE A N 1
ATOM 486 C CA . ILE A 1 69 ? 26.449 -21.578 53.910 1.00 102.00 69 ILE A CA 1
ATOM 487 C C . ILE A 1 69 ? 26.444 -20.086 54.210 1.00 110.46 69 ILE A C 1
ATOM 488 O O . ILE A 1 69 ? 27.446 -19.406 53.931 1.00 119.50 69 ILE A O 1
ATOM 493 N N . GLY A 1 70 ? 25.355 -19.555 54.762 1.00 112.28 70 GLY A N 1
ATOM 494 C CA . GLY A 1 70 ? 25.263 -18.152 55.097 1.00 113.24 70 GLY A CA 1
ATOM 495 C C . GLY A 1 70 ? 24.386 -17.315 54.193 1.00 106.50 70 GLY A C 1
ATOM 496 O O . GLY A 1 70 ? 24.397 -16.087 54.320 1.00 117.73 70 GLY A O 1
ATOM 497 N N . ALA A 1 71 ? 23.617 -17.927 53.301 1.00 88.26 71 ALA A N 1
ATOM 498 C CA . ALA A 1 71 ? 22.809 -17.153 52.374 1.00 93.39 71 ALA A CA 1
ATOM 499 C C . ALA A 1 71 ? 21.579 -16.582 53.073 1.00 95.21 71 ALA A C 1
ATOM 500 O O . ALA A 1 71 ? 21.112 -17.094 54.096 1.00 94.00 71 ALA A O 1
ATOM 502 N N . GLU A 1 72 ? 21.051 -15.505 52.497 1.00 82.05 72 GLU A N 1
ATOM 503 C CA . GLU A 1 72 ? 19.793 -14.906 52.936 1.00 80.66 72 GLU A CA 1
ATOM 504 C C . GLU A 1 72 ? 18.691 -15.451 52.035 1.00 87.44 72 GLU A C 1
ATOM 505 O O . GLU A 1 72 ? 18.529 -15.007 50.896 1.00 87.75 72 GLU A O 1
ATOM 511 N N . VAL A 1 73 ? 17.937 -16.414 52.550 1.00 92.96 73 VAL A N 1
ATOM 512 C CA . VAL A 1 73 ? 16.904 -17.084 51.770 1.00 78.25 73 VAL A CA 1
ATOM 513 C C . VAL A 1 73 ? 15.631 -16.252 51.799 1.00 82.75 73 VAL A C 1
ATOM 514 O O . VAL A 1 73 ? 15.257 -15.687 52.837 1.00 86.96 73 VAL A O 1
ATOM 518 N N . MET A 1 74 ? 14.961 -16.169 50.651 1.00 71.41 74 MET A N 1
ATOM 519 C CA . MET A 1 74 ? 13.696 -15.449 50.521 1.00 76.41 74 MET A CA 1
ATOM 520 C C . MET A 1 74 ? 12.672 -16.400 49.908 1.00 80.78 74 MET A C 1
ATOM 521 O O . MET A 1 74 ? 12.705 -16.673 48.705 1.00 80.96 74 MET A O 1
ATOM 526 N N . ARG A 1 75 ? 11.771 -16.906 50.745 1.00 72.44 75 ARG A N 1
ATOM 527 C CA . ARG A 1 75 ? 10.746 -17.850 50.315 1.00 81.80 75 ARG A CA 1
ATOM 528 C C . ARG A 1 75 ? 9.635 -17.113 49.577 1.00 70.77 75 ARG A C 1
ATOM 529 O O . ARG A 1 75 ? 8.949 -16.270 50.165 1.00 73.24 75 ARG A O 1
ATOM 537 N N . LEU A 1 76 ? 9.439 -17.438 48.298 1.00 60.84 76 LEU A N 1
ATOM 538 C CA . LEU A 1 76 ? 8.357 -16.839 47.525 1.00 71.27 76 LEU A CA 1
ATOM 539 C C . LEU A 1 76 ? 7.057 -17.621 47.615 1.00 76.65 76 LEU A C 1
ATOM 540 O O . LEU A 1 76 ? 6.015 -17.108 47.192 1.00 72.35 76 LEU A O 1
ATOM 545 N N . GLY A 1 77 ? 7.088 -18.840 48.149 1.00 64.43 77 GLY A N 1
ATOM 546 C CA . GLY A 1 77 ? 5.878 -19.632 48.167 1.00 57.49 77 GLY A CA 1
ATOM 547 C C . GLY A 1 77 ? 5.543 -20.150 46.779 1.00 68.48 77 GLY A C 1
ATOM 548 O O . GLY A 1 77 ? 6.421 -20.471 45.972 1.00 68.47 77 GLY A O 1
ATOM 549 N N . ILE A 1 78 ? 4.247 -20.225 46.495 1.00 73.90 78 ILE A N 1
ATOM 550 C CA . ILE A 1 78 ? 3.782 -20.731 45.209 1.00 77.24 78 ILE A CA 1
ATOM 551 C C . ILE A 1 78 ? 3.873 -19.609 44.183 1.00 79.94 78 ILE A C 1
ATOM 552 O O . ILE A 1 78 ? 3.242 -18.557 44.335 1.00 83.46 78 ILE A O 1
ATOM 557 N N . ILE A 1 79 ? 4.658 -19.837 43.131 1.00 81.80 79 ILE A N 1
ATOM 558 C CA . ILE A 1 79 ? 4.840 -18.859 42.065 1.00 65.38 79 ILE A CA 1
ATOM 559 C C . ILE A 1 79 ? 5.219 -19.628 40.808 1.00 67.98 79 ILE A C 1
ATOM 560 O O . ILE A 1 79 ? 5.696 -20.762 40.876 1.00 74.69 79 ILE A O 1
ATOM 565 N N . SER A 1 80 ? 4.996 -19.017 39.649 1.00 83.57 80 SER A N 1
ATOM 566 C CA . SER A 1 80 ? 5.384 -19.644 38.395 1.00 70.01 80 SER A CA 1
ATOM 567 C C . SER A 1 80 ? 6.887 -19.516 38.177 1.00 70.72 80 SER A C 1
ATOM 568 O O . SER A 1 80 ? 7.536 -18.606 38.699 1.00 84.66 80 SER A O 1
ATOM 571 N N . THR A 1 81 ? 7.438 -20.454 37.408 1.00 56.09 81 THR A N 1
ATOM 572 C CA . THR A 1 81 ? 8.863 -20.417 37.086 1.00 76.08 81 THR A CA 1
ATOM 573 C C . THR A 1 81 ? 9.319 -19.092 36.486 1.00 91.20 81 THR A C 1
ATOM 574 O O . THR A 1 81 ? 10.402 -18.617 36.870 1.00 101.24 81 THR A O 1
ATOM 578 N N . PRO A 1 82 ? 8.588 -18.457 35.561 1.00 71.16 82 PRO A N 1
ATOM 579 C CA . PRO A 1 82 ? 9.027 -17.135 35.090 1.00 63.57 82 PRO A CA 1
ATOM 580 C C . PRO A 1 82 ? 9.087 -16.105 36.198 1.00 84.60 82 PRO A C 1
ATOM 581 O O . PRO A 1 82 ? 9.949 -15.218 36.172 1.00 89.07 82 PRO A O 1
ATOM 585 N N . GLY A 1 83 ? 8.164 -16.184 37.159 1.00 67.53 83 GLY A N 1
ATOM 586 C CA . GLY A 1 83 ? 8.222 -15.300 38.310 1.00 62.84 83 GLY A CA 1
ATOM 587 C C . GLY A 1 83 ? 9.557 -15.351 39.022 1.00 76.28 83 GLY A C 1
ATOM 588 O O . GLY A 1 83 ? 10.116 -14.316 39.388 1.00 83.48 83 GLY A O 1
ATOM 589 N N . VAL A 1 84 ? 10.088 -16.559 39.228 1.00 72.88 84 VAL A N 1
ATOM 590 C CA . VAL A 1 84 ? 11.409 -16.701 39.837 1.00 75.89 84 VAL A CA 1
ATOM 591 C C . VAL A 1 84 ? 12.466 -16.016 38.977 1.00 83.69 84 VAL A C 1
ATOM 592 O O . VAL A 1 84 ? 13.313 -15.268 39.481 1.00 77.00 84 VAL A O 1
ATOM 596 N N . ALA A 1 85 ? 12.426 -16.259 37.665 1.00 95.98 85 ALA A N 1
ATOM 597 C CA . ALA A 1 85 ? 13.414 -15.671 36.763 1.00 91.98 85 ALA A CA 1
ATOM 598 C C . ALA A 1 85 ? 13.361 -14.148 36.795 1.00 91.81 85 ALA A C 1
ATOM 599 O O . ALA A 1 85 ? 14.397 -13.481 36.903 1.00 106.04 85 ALA A O 1
ATOM 601 N N . TYR A 1 86 ? 12.158 -13.580 36.686 1.00 78.58 86 TYR A N 1
ATOM 602 C CA . TYR A 1 86 ? 12.011 -12.127 36.702 1.00 74.53 86 TYR A CA 1
ATOM 603 C C . TYR A 1 86 ? 12.488 -11.531 38.021 1.00 89.77 86 TYR A C 1
ATOM 604 O O . TYR A 1 86 ? 13.258 -10.564 38.037 1.00 110.20 86 TYR A O 1
ATOM 613 N N . LEU A 1 87 ? 12.026 -12.091 39.140 1.00 83.05 87 LEU A N 1
ATOM 614 C CA . LEU A 1 87 ? 12.341 -11.516 40.444 1.00 68.15 87 LEU A CA 1
ATOM 615 C C . LEU A 1 87 ? 13.836 -11.565 40.735 1.00 80.82 87 LEU A C 1
ATOM 616 O O . LEU A 1 87 ? 14.382 -10.642 41.350 1.00 96.53 87 LEU A O 1
ATOM 621 N N . THR A 1 88 ? 14.511 -12.637 40.311 1.00 88.27 88 THR A N 1
ATOM 622 C CA . THR A 1 88 ? 15.933 -12.790 40.609 1.00 86.36 88 THR A CA 1
ATOM 623 C C . THR A 1 88 ? 16.749 -11.603 40.107 1.00 90.35 88 THR A C 1
ATOM 624 O O . THR A 1 88 ? 17.542 -11.022 40.856 1.00 101.21 88 THR A O 1
ATOM 628 N N . ARG A 1 89 ? 16.563 -11.219 38.841 1.00 88.24 89 ARG A N 1
ATOM 629 C CA . ARG A 1 89 ? 17.311 -10.080 38.315 1.00 101.36 89 ARG A CA 1
ATOM 630 C C . ARG A 1 89 ? 16.771 -8.762 38.858 1.00 91.62 89 ARG A C 1
ATOM 631 O O . ARG A 1 89 ? 17.544 -7.837 39.130 1.00 98.98 89 ARG A O 1
ATOM 6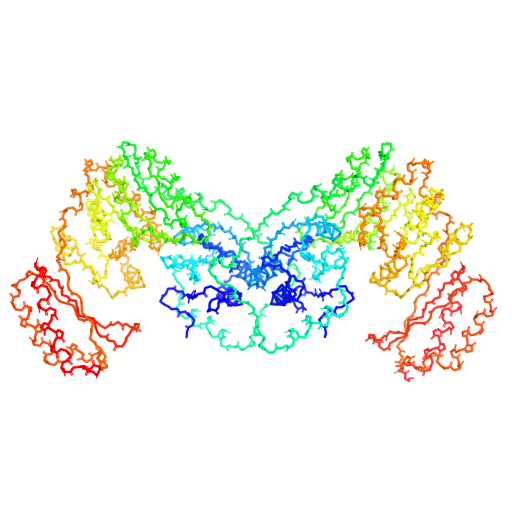39 N N . ASP A 1 90 ? 15.447 -8.650 39.005 1.00 74.57 90 ASP A N 1
ATOM 640 C CA . ASP A 1 90 ? 14.858 -7.390 39.449 1.00 86.46 90 ASP A CA 1
ATOM 641 C C . ASP A 1 90 ? 15.294 -7.063 40.871 1.00 91.70 90 ASP A C 1
ATOM 642 O O . ASP A 1 90 ? 15.539 -5.896 41.202 1.00 118.78 90 ASP A O 1
ATOM 647 N N . MET A 1 91 ? 15.393 -8.079 41.725 1.00 85.61 91 MET A N 1
ATOM 648 C CA . MET A 1 91 ? 15.874 -7.894 43.086 1.00 98.75 91 MET A CA 1
ATOM 649 C C . MET A 1 91 ? 17.395 -7.911 43.173 1.00 93.49 91 MET A C 1
ATOM 650 O O . MET A 1 91 ? 17.941 -7.717 44.265 1.00 120.84 91 MET A O 1
ATOM 655 N N . GLY A 1 92 ? 18.085 -8.129 42.056 1.00 72.67 92 GLY A N 1
ATOM 656 C CA . GLY A 1 92 ? 19.534 -8.211 42.061 1.00 93.55 92 GLY A CA 1
ATOM 657 C C . GLY A 1 92 ? 20.093 -9.386 42.827 1.00 108.07 92 GLY A C 1
ATOM 658 O O . GLY A 1 92 ? 21.195 -9.295 43.375 1.00 129.30 92 GLY A O 1
ATOM 659 N N . ALA A 1 93 ? 19.362 -10.493 42.873 1.00 102.58 93 ALA A N 1
ATOM 660 C CA . ALA A 1 93 ? 19.777 -11.655 43.640 1.00 86.47 93 ALA A CA 1
ATOM 661 C C . ALA A 1 93 ? 20.803 -12.501 42.896 1.00 103.13 93 ALA A C 1
ATOM 662 O O . ALA A 1 93 ? 20.849 -12.536 41.662 1.00 121.28 93 ALA A O 1
ATOM 664 N N . GLU A 1 94 ? 21.633 -13.186 43.681 1.00 86.90 94 GLU A N 1
ATOM 665 C CA . GLU A 1 94 ? 22.696 -14.017 43.130 1.00 86.34 94 GLU A CA 1
ATOM 666 C C . GLU A 1 94 ? 22.146 -15.252 42.427 1.00 95.75 94 GLU A C 1
ATOM 667 O O . GLU A 1 94 ? 22.704 -15.694 41.416 1.00 96.93 94 GLU A O 1
ATOM 673 N N . LEU A 1 95 ? 21.063 -15.829 42.941 1.00 92.57 95 LEU A N 1
ATOM 674 C CA . LEU A 1 95 ? 20.540 -17.053 42.357 1.00 90.63 95 LEU A CA 1
ATOM 675 C C . LEU A 1 95 ? 19.057 -17.184 42.671 1.00 92.50 95 LEU A C 1
ATOM 676 O O . LEU A 1 95 ? 18.578 -16.698 43.698 1.00 99.52 95 LEU A O 1
ATOM 681 N N . GLY A 1 96 ? 18.346 -17.851 41.777 1.00 80.40 96 GLY A N 1
ATOM 682 C CA . GLY A 1 96 ? 16.943 -18.161 41.992 1.00 84.73 96 GLY A CA 1
ATOM 683 C C . GLY A 1 96 ? 16.701 -19.634 41.737 1.00 86.01 96 GLY A C 1
ATOM 684 O O . GLY A 1 96 ? 17.293 -20.222 40.834 1.00 86.71 96 GLY A O 1
ATOM 685 N N . VAL A 1 97 ? 15.825 -20.224 42.545 1.00 84.91 97 VAL A N 1
ATOM 686 C CA . VAL A 1 97 ? 15.537 -21.651 42.463 1.00 75.49 97 VAL A CA 1
ATOM 687 C C . VAL A 1 97 ? 14.035 -21.845 42.318 1.00 86.57 97 VAL A C 1
ATOM 688 O O . VAL A 1 97 ? 13.250 -21.214 43.034 1.00 81.63 97 VAL A O 1
ATOM 692 N N . MET A 1 98 ? 13.642 -22.717 41.394 1.00 84.50 98 MET A N 1
ATOM 693 C CA . MET A 1 98 ? 12.250 -23.088 41.191 1.00 82.54 98 MET A CA 1
ATOM 694 C C . MET A 1 98 ? 12.117 -24.594 41.365 1.00 92.69 98 MET A C 1
ATOM 695 O O . MET A 1 98 ? 12.841 -25.363 40.725 1.00 79.46 98 MET A O 1
ATOM 700 N N . ILE A 1 99 ? 11.201 -25.009 42.234 1.00 95.10 99 ILE A N 1
ATOM 701 C CA . ILE A 1 99 ? 10.958 -26.418 42.524 1.00 71.90 99 ILE A CA 1
ATOM 702 C C . ILE A 1 99 ? 9.663 -26.819 41.830 1.00 66.79 99 ILE A C 1
ATOM 703 O O . ILE A 1 99 ? 8.571 -26.440 42.265 1.00 84.22 99 ILE A O 1
ATOM 708 N N . SER A 1 100 ? 9.785 -27.598 40.757 1.00 75.53 100 SER A N 1
ATOM 709 C CA . SER A 1 100 ? 8.642 -28.012 39.953 1.00 68.78 100 SER A CA 1
ATOM 710 C C . SER A 1 100 ? 9.109 -29.057 38.951 1.00 88.86 100 SER A C 1
ATOM 711 O O . SER A 1 100 ? 10.301 -29.163 38.648 1.00 77.59 100 SER A O 1
ATOM 714 N N . ALA A 1 101 ? 8.147 -29.829 38.440 1.00 103.17 101 ALA A N 1
ATOM 715 C CA . ALA A 1 101 ? 8.395 -30.778 37.361 1.00 107.15 101 ALA A CA 1
ATOM 716 C C . ALA A 1 101 ? 7.601 -30.427 36.109 1.00 124.00 101 ALA A C 1
ATOM 717 O O . ALA A 1 101 ? 7.479 -31.259 35.204 1.00 148.00 101 ALA A O 1
ATOM 719 N N . SER A 1 102 ? 7.055 -29.215 36.050 1.00 107.79 102 SER A N 1
ATOM 720 C CA . SER A 1 102 ? 6.282 -28.710 34.907 1.00 103.37 102 SER A CA 1
ATOM 721 C C . SER A 1 102 ? 5.087 -29.641 34.702 1.00 108.34 102 SER A C 1
ATOM 722 O O . SER A 1 102 ? 4.372 -29.926 35.675 1.00 127.12 102 SER A O 1
ATOM 725 N N . HIS A 1 103 ? 4.845 -30.141 33.488 1.00 99.73 103 HIS A N 1
ATOM 726 C CA . HIS A 1 103 ? 3.655 -30.927 33.177 1.00 115.38 103 HIS A CA 1
ATOM 727 C C . HIS A 1 103 ? 3.638 -32.322 33.804 1.00 111.45 103 HIS A C 1
ATOM 728 O O . HIS A 1 103 ? 2.565 -32.931 33.870 1.00 106.71 103 HIS A O 1
ATOM 735 N N . ASN A 1 104 ? 4.790 -32.862 34.226 1.00 103.09 104 ASN A N 1
ATOM 736 C CA . ASN A 1 104 ? 4.848 -34.216 34.783 1.00 91.85 104 ASN A CA 1
ATOM 737 C C . ASN A 1 104 ? 3.874 -34.399 35.947 1.00 83.82 104 ASN A C 1
ATOM 738 O O . ASN A 1 104 ? 3.525 -33.422 36.623 1.00 91.70 104 ASN A O 1
ATOM 743 N N . PRO A 1 105 ? 3.421 -35.625 36.215 1.00 90.30 105 PRO A N 1
ATOM 744 C CA . PRO A 1 105 ? 2.444 -35.847 37.292 1.00 86.66 105 PRO A CA 1
ATOM 745 C C . PRO A 1 105 ? 3.026 -35.577 38.675 1.00 90.25 105 PRO A C 1
ATOM 746 O O . PRO A 1 105 ? 4.225 -35.358 38.856 1.00 96.77 105 PRO A O 1
ATOM 750 N N . VAL A 1 106 ? 2.127 -35.608 39.667 1.00 74.79 106 VAL A N 1
ATOM 751 C CA . VAL A 1 106 ? 2.438 -35.144 41.022 1.00 86.96 106 VAL A CA 1
ATOM 752 C C . VAL A 1 106 ? 3.635 -35.886 41.611 1.00 86.96 106 VAL A C 1
ATOM 753 O O . VAL A 1 106 ? 4.450 -35.297 42.333 1.00 98.93 106 VAL A O 1
ATOM 757 N N . ALA A 1 107 ? 3.761 -37.184 41.322 1.00 98.36 107 ALA A N 1
ATOM 758 C CA . ALA A 1 107 ? 4.844 -37.971 41.909 1.00 81.74 107 ALA A CA 1
ATOM 759 C C . ALA A 1 107 ? 6.212 -37.390 41.564 1.00 85.25 107 ALA A C 1
ATOM 760 O O . ALA A 1 107 ? 7.132 -37.419 42.390 1.00 67.74 107 ALA A O 1
ATOM 762 N N . ASP A 1 108 ? 6.369 -36.871 40.350 1.00 96.09 108 ASP A N 1
ATOM 763 C CA . ASP A 1 108 ? 7.640 -36.304 39.928 1.00 85.56 108 ASP A CA 1
ATOM 764 C C . ASP A 1 108 ? 7.812 -34.891 40.474 1.00 75.12 108 ASP A C 1
ATOM 765 O O . ASP A 1 108 ? 6.839 -34.181 40.745 1.00 75.61 108 ASP A O 1
ATOM 770 N N . ASN A 1 109 ? 9.071 -34.490 40.633 1.00 77.57 109 ASN A N 1
ATOM 771 C CA . ASN A 1 109 ? 9.413 -33.126 41.015 1.00 73.85 109 ASN A CA 1
ATOM 772 C C . ASN A 1 109 ? 10.820 -32.836 40.513 1.00 82.41 109 ASN A C 1
ATOM 773 O O . ASN A 1 109 ? 11.527 -33.728 40.038 1.00 86.20 109 ASN A O 1
ATOM 778 N N . GLY A 1 110 ? 11.224 -31.574 40.626 1.00 85.71 110 GLY A N 1
ATOM 779 C CA . GLY A 1 110 ? 12.511 -31.180 40.083 1.00 70.41 110 GLY A CA 1
ATOM 780 C C . GLY A 1 110 ? 12.982 -29.873 40.674 1.00 76.90 110 GLY A C 1
ATOM 781 O O . GLY A 1 110 ? 12.235 -29.157 41.344 1.00 87.90 110 GLY A O 1
ATOM 782 N N . ILE A 1 111 ? 14.252 -29.571 40.415 1.00 79.71 111 ILE A N 1
ATOM 783 C CA . ILE A 1 111 ? 14.906 -28.373 40.925 1.00 70.69 111 ILE A CA 1
ATOM 784 C C . ILE A 1 111 ? 15.579 -27.667 39.759 1.00 83.92 111 ILE A C 1
ATOM 785 O O . ILE A 1 111 ? 16.396 -28.267 39.048 1.00 87.69 111 ILE A O 1
ATOM 790 N N . LYS A 1 112 ? 15.238 -26.398 39.570 1.00 82.63 112 LYS A N 1
ATOM 791 C CA . LYS A 1 112 ? 15.743 -25.580 38.484 1.00 85.62 112 LYS A CA 1
ATOM 792 C C . LYS A 1 112 ? 16.430 -24.353 39.063 1.00 97.90 112 LYS A C 1
ATOM 793 O O . LYS A 1 112 ? 15.941 -23.760 40.030 1.00 88.70 112 LYS A O 1
ATOM 799 N N . PHE A 1 113 ? 17.541 -23.946 38.464 1.00 98.32 113 PHE A N 1
ATOM 800 C CA . PHE A 1 113 ? 18.274 -22.792 38.954 1.00 86.89 113 PHE A CA 1
ATOM 801 C C . PHE A 1 113 ? 18.242 -21.670 37.924 1.00 87.69 113 PHE A C 1
ATOM 802 O O . PHE A 1 113 ? 18.130 -21.912 36.718 1.00 99.59 113 PHE A O 1
ATOM 810 N N . PHE A 1 114 ? 18.339 -20.435 38.415 1.00 80.47 114 PHE A N 1
ATOM 811 C CA . PHE A 1 114 ? 18.404 -19.245 37.576 1.00 86.47 114 PHE A CA 1
ATOM 812 C C . PHE A 1 114 ? 19.525 -18.335 38.055 1.00 98.32 114 PHE A C 1
ATOM 813 O O . PHE A 1 114 ? 19.690 -18.121 39.259 1.00 94.45 114 PHE A O 1
ATOM 821 N N . GLY A 1 115 ? 20.281 -17.782 37.106 1.00 102.83 115 GLY A N 1
ATOM 822 C CA . GLY A 1 115 ? 21.359 -16.879 37.448 1.00 94.39 115 GLY A CA 1
ATOM 823 C C . GLY A 1 115 ? 20.879 -15.466 37.711 1.00 80.65 115 GLY A C 1
ATOM 824 O O . GLY A 1 115 ? 19.707 -15.135 37.534 1.00 103.19 115 GLY A O 1
ATOM 825 N N . SER A 1 116 ? 21.817 -14.623 38.156 1.00 90.64 116 SER A N 1
ATOM 826 C CA . SER A 1 116 ? 21.496 -13.232 38.463 1.00 94.96 116 SER A CA 1
ATOM 827 C C . SER A 1 116 ? 20.912 -12.487 37.270 1.00 99.31 116 SER A C 1
ATOM 828 O O . SER A 1 116 ? 20.185 -11.507 37.460 1.00 98.46 116 SER A O 1
ATOM 831 N N . ASP A 1 117 ? 21.209 -12.929 36.053 1.00 109.06 117 ASP A N 1
ATOM 832 C CA . ASP A 1 117 ? 20.687 -12.316 34.840 1.00 101.24 117 ASP A CA 1
ATOM 833 C C . ASP A 1 117 ? 19.348 -12.899 34.404 1.00 101.23 117 ASP A C 1
ATOM 834 O O . ASP A 1 117 ? 18.842 -12.521 33.342 1.00 99.25 117 ASP A O 1
ATOM 839 N N . GLY A 1 118 ? 18.763 -13.802 35.189 1.00 95.17 118 GLY A N 1
ATOM 840 C CA . GLY A 1 118 ? 17.504 -14.420 34.824 1.00 89.23 118 GLY A CA 1
ATOM 841 C C . GLY A 1 118 ? 17.619 -15.579 33.861 1.00 97.15 118 GLY A C 1
ATOM 842 O O . GLY A 1 118 ? 16.593 -16.051 33.357 1.00 92.23 118 GLY A O 1
ATOM 843 N N . PHE A 1 119 ? 18.829 -16.053 33.592 1.00 82.50 119 PHE A N 1
ATOM 844 C CA . PHE A 1 119 ? 19.085 -17.143 32.666 1.00 93.44 119 PHE A CA 1
ATOM 845 C C . PHE A 1 119 ? 19.446 -18.408 33.431 1.00 102.12 119 PHE A C 1
ATOM 846 O O . PHE A 1 119 ? 19.788 -18.369 34.617 1.00 113.42 119 PHE A O 1
ATOM 854 N N . LYS A 1 120 ? 19.357 -19.538 32.735 1.00 90.25 120 LYS A N 1
ATOM 855 C CA . LYS A 1 120 ? 19.723 -20.809 33.335 1.00 98.25 120 LYS A CA 1
ATOM 856 C C . LYS A 1 120 ? 21.219 -20.801 33.663 1.00 107.78 120 LYS A C 1
ATOM 857 O O . LYS A 1 120 ? 21.973 -19.929 33.222 1.00 104.98 120 LYS A O 1
ATOM 863 N N . LEU A 1 121 ? 21.652 -21.788 34.444 1.00 108.95 121 LEU A N 1
ATOM 864 C CA . LEU A 1 121 ? 23.029 -21.794 34.919 1.00 105.15 121 LEU A CA 1
ATOM 865 C C . LEU A 1 121 ? 24.000 -22.059 33.780 1.00 117.31 121 LEU A C 1
ATOM 866 O O . LEU A 1 121 ? 23.666 -22.704 32.782 1.00 115.69 121 LEU A O 1
ATOM 871 N N . SER A 1 122 ? 25.218 -21.552 33.939 1.00 134.79 122 SER A N 1
ATOM 872 C CA . SER A 1 122 ? 26.270 -21.904 33.004 1.00 142.25 122 SER A CA 1
ATOM 873 C C . SER A 1 122 ? 26.727 -23.330 33.284 1.00 149.02 122 SER A C 1
ATOM 874 O O . SER A 1 122 ? 26.692 -23.804 34.423 1.00 164.38 122 SER A O 1
ATOM 877 N N . ASP A 1 123 ? 27.156 -24.018 32.225 1.00 137.97 123 ASP A N 1
ATOM 878 C CA . ASP A 1 123 ? 27.537 -25.420 32.363 1.00 146.78 123 ASP A CA 1
ATOM 879 C C . ASP A 1 123 ? 28.782 -25.593 33.222 1.00 149.84 123 ASP A C 1
ATOM 880 O O . ASP A 1 123 ? 28.889 -26.574 33.967 1.00 149.55 123 ASP A O 1
ATOM 885 N N . GLU A 1 124 ? 29.740 -24.665 33.126 1.00 144.62 124 GLU A N 1
ATOM 886 C CA . GLU A 1 124 ? 30.914 -24.749 33.989 1.00 138.23 124 GLU A CA 1
ATOM 887 C C . GLU A 1 124 ? 30.503 -24.756 35.454 1.00 142.31 124 GLU A C 1
ATOM 888 O O . GLU A 1 124 ? 31.045 -25.523 36.257 1.00 160.21 124 GLU A O 1
ATOM 894 N N . GLN A 1 125 ? 29.519 -23.931 35.814 1.00 129.06 125 GLN A N 1
ATOM 895 C CA . GLN A 1 125 ? 28.998 -23.956 37.176 1.00 129.00 125 GLN A CA 1
ATOM 896 C C . GLN A 1 125 ? 28.163 -25.206 37.431 1.00 130.48 125 GLN A C 1
ATOM 897 O O . GLN A 1 125 ? 28.205 -25.766 38.533 1.00 112.31 125 GLN A O 1
ATOM 903 N N . GLU A 1 126 ? 27.385 -25.652 36.437 1.00 124.72 126 GLU A N 1
ATOM 904 C CA . GLU A 1 126 ? 26.628 -26.893 36.595 1.00 103.67 126 GLU A CA 1
ATOM 905 C C . GLU A 1 126 ? 27.555 -28.060 36.902 1.00 112.73 126 GLU A C 1
ATOM 906 O O . GLU A 1 126 ? 27.283 -28.869 37.796 1.00 137.21 126 GLU A O 1
ATOM 912 N N . ASN A 1 127 ? 28.657 -28.166 36.157 1.00 101.27 127 ASN A N 1
ATOM 913 C CA . ASN A 1 127 ? 29.620 -29.232 36.409 1.00 116.36 127 ASN A CA 1
ATOM 914 C C . ASN A 1 127 ? 30.288 -29.062 37.768 1.00 129.77 127 ASN A C 1
ATOM 915 O O . ASN A 1 127 ? 30.527 -30.048 38.475 1.00 135.02 127 ASN A O 1
ATOM 920 N N . GLU A 1 128 ? 30.616 -27.820 38.146 1.00 125.53 128 GLU A N 1
ATOM 921 C CA . GLU A 1 128 ? 31.194 -27.588 39.467 1.00 127.93 128 GLU A CA 1
ATOM 922 C C . GLU A 1 128 ? 30.262 -28.091 40.560 1.00 122.33 128 GLU A C 1
ATOM 923 O O . GLU A 1 128 ? 30.718 -28.637 41.572 1.00 128.84 128 GLU A O 1
ATOM 929 N N . ILE A 1 129 ? 28.953 -27.903 40.380 1.00 114.04 129 ILE A N 1
ATOM 930 C CA . ILE A 1 129 ? 27.996 -28.429 41.347 1.00 118.25 129 ILE A CA 1
ATOM 931 C C . ILE A 1 129 ? 28.077 -29.947 41.381 1.00 124.90 129 ILE A C 1
ATOM 932 O O . ILE A 1 129 ? 28.090 -30.563 42.454 1.00 124.27 129 ILE A O 1
ATOM 937 N N . GLU A 1 130 ? 28.142 -30.573 40.204 1.00 115.60 130 GLU A N 1
ATOM 938 C CA . GLU A 1 130 ? 28.226 -32.027 40.129 1.00 117.19 130 GLU A CA 1
ATOM 939 C C . GLU A 1 130 ? 29.552 -32.547 40.674 1.00 117.87 130 GLU A C 1
ATOM 940 O O . GLU A 1 130 ? 29.599 -33.648 41.236 1.00 110.52 130 GLU A O 1
ATOM 946 N N . ALA A 1 131 ? 30.638 -31.790 40.496 1.00 115.59 131 ALA A N 1
ATOM 947 C CA . ALA A 1 131 ? 31.921 -32.201 41.058 1.00 127.49 131 ALA A CA 1
ATOM 948 C C . ALA A 1 131 ? 31.847 -32.275 42.575 1.00 135.30 131 ALA A C 1
ATOM 949 O O . ALA A 1 131 ? 32.426 -33.177 43.192 1.00 134.30 131 ALA A O 1
ATOM 951 N N . LEU A 1 132 ? 31.144 -31.325 43.193 1.00 131.65 132 LEU A N 1
ATOM 952 C CA . LEU A 1 132 ? 30.932 -31.377 44.635 1.00 115.71 132 LEU A CA 1
ATOM 953 C C . LEU A 1 132 ? 30.084 -32.583 45.013 1.00 119.86 132 LEU A C 1
ATOM 954 O O . LEU A 1 132 ? 30.285 -33.193 46.070 1.00 131.42 132 LEU A O 1
ATOM 959 N N . LEU A 1 133 ? 29.114 -32.925 44.162 1.00 118.32 133 LEU A N 1
ATOM 960 C CA . LEU A 1 133 ? 28.297 -34.115 44.373 1.00 112.71 133 LEU A CA 1
ATOM 961 C C . LEU A 1 133 ? 29.137 -35.385 44.355 1.00 125.31 133 LEU A C 1
ATOM 962 O O . LEU A 1 133 ? 28.810 -36.355 45.049 1.00 133.42 133 LEU A O 1
ATOM 967 N N . ASP A 1 134 ? 30.215 -35.404 43.567 1.00 128.01 134 ASP A N 1
ATOM 968 C CA . ASP A 1 134 ? 31.048 -36.599 43.485 1.00 139.12 134 ASP A CA 1
ATOM 969 C C . ASP A 1 134 ? 31.820 -36.828 44.779 1.00 148.97 134 ASP A C 1
ATOM 970 O O . ASP A 1 134 ? 32.015 -37.977 45.193 1.00 168.19 134 ASP A O 1
ATOM 975 N N . GLN A 1 135 ? 32.272 -35.755 45.425 1.00 159.15 135 GLN A N 1
ATOM 976 C CA . GLN A 1 135 ? 33.031 -35.894 46.660 1.00 156.91 135 GLN A CA 1
ATOM 977 C C . GLN A 1 135 ? 32.165 -36.497 47.758 1.00 166.71 135 GLN A C 1
ATOM 978 O O . GLN A 1 135 ? 31.026 -36.070 47.971 1.00 160.87 135 GLN A O 1
ATOM 984 N N . GLU A 1 136 ? 32.705 -37.501 48.449 1.00 175.30 136 GLU A N 1
ATOM 985 C CA . GLU A 1 136 ? 31.999 -38.063 49.595 1.00 178.98 136 GLU A CA 1
ATOM 986 C C . GLU A 1 136 ? 31.928 -37.051 50.732 1.00 176.05 136 GLU A C 1
ATOM 987 O O . GLU A 1 136 ? 30.876 -36.888 51.363 1.00 177.59 136 GLU A O 1
ATOM 993 N N . ASN A 1 137 ? 33.035 -36.361 51.006 1.00 173.49 137 ASN A N 1
ATOM 994 C CA . ASN A 1 137 ? 33.088 -35.356 52.065 1.00 163.60 137 ASN A CA 1
ATOM 995 C C . ASN A 1 137 ? 33.900 -34.162 51.589 1.00 153.80 137 ASN A C 1
ATOM 996 O O . ASN A 1 137 ? 35.129 -34.129 51.733 1.00 150.97 137 ASN A O 1
ATOM 1001 N N . PRO A 1 138 ? 33.245 -33.161 50.995 1.00 153.05 138 PRO A N 1
ATOM 1002 C CA . PRO A 1 138 ? 33.958 -31.933 50.621 1.00 157.55 138 PRO A CA 1
ATOM 1003 C C . PRO A 1 138 ? 33.949 -30.888 51.729 1.00 170.22 138 PRO A C 1
ATOM 1004 O O . PRO A 1 138 ? 32.897 -30.603 52.314 1.00 170.19 138 PRO A O 1
ATOM 1008 N N . GLU A 1 139 ? 35.114 -30.318 52.033 1.00 180.04 139 GLU A N 1
ATOM 1009 C CA . GLU A 1 139 ? 35.186 -29.241 53.012 1.00 185.07 139 GLU A CA 1
ATOM 1010 C C . GLU A 1 139 ? 34.566 -27.970 52.443 1.00 178.30 139 GLU A C 1
ATOM 1011 O O . GLU A 1 139 ? 34.851 -27.579 51.306 1.00 180.62 139 GLU A O 1
ATOM 1017 N N . LEU A 1 140 ? 33.713 -27.332 53.236 1.00 165.43 140 LEU A N 1
ATOM 1018 C CA . LEU A 1 140 ? 32.978 -26.151 52.811 1.00 147.02 140 LEU A CA 1
ATOM 1019 C C . LEU A 1 140 ? 32.793 -25.254 54.024 1.00 142.07 140 LEU A C 1
ATOM 1020 O O . LEU A 1 140 ? 32.968 -25.705 55.163 1.00 150.63 140 LEU A O 1
ATOM 1025 N N . PRO A 1 141 ? 32.458 -23.977 53.819 1.00 123.22 141 PRO A N 1
ATOM 1026 C CA . PRO A 1 141 ? 32.271 -23.088 54.967 1.00 116.52 141 PRO A CA 1
ATOM 1027 C C . PRO A 1 141 ? 31.138 -23.563 55.861 1.00 111.11 141 PRO A C 1
ATOM 1028 O O . PRO A 1 141 ? 30.141 -24.123 55.400 1.00 106.01 141 PRO A O 1
ATOM 1032 N N . ARG A 1 142 ? 31.305 -23.341 57.160 1.00 102.41 142 ARG A N 1
ATOM 1033 C CA . ARG A 1 142 ? 30.309 -23.713 58.162 1.00 103.96 142 ARG A CA 1
ATOM 1034 C C . ARG A 1 142 ? 30.098 -22.525 59.090 1.00 112.46 142 ARG A C 1
ATOM 1035 O O . ARG A 1 142 ? 30.568 -22.520 60.234 1.00 125.56 142 ARG A O 1
ATOM 1043 N N . PRO A 1 143 ? 29.407 -21.486 58.616 1.00 103.47 143 PRO A N 1
ATOM 1044 C CA . PRO A 1 143 ? 29.191 -20.304 59.457 1.00 111.35 143 PRO A CA 1
ATOM 1045 C C . PRO A 1 143 ? 28.426 -20.664 60.721 1.00 101.97 143 PRO A C 1
ATOM 1046 O O . PRO A 1 143 ? 27.519 -21.500 60.707 1.00 104.13 143 PRO A O 1
ATOM 1050 N N . VAL A 1 144 ? 28.807 -20.020 61.824 1.00 100.01 144 VAL A N 1
ATOM 1051 C CA . VAL A 1 144 ? 28.232 -20.286 63.135 1.00 111.54 144 VAL A CA 1
ATOM 1052 C C . VAL A 1 144 ? 27.899 -18.968 63.821 1.00 124.27 144 VAL A C 1
ATOM 1053 O O . VAL A 1 144 ? 28.451 -17.914 63.500 1.00 137.38 144 VAL A O 1
ATOM 1057 N N . GLY A 1 145 ? 26.984 -19.050 64.784 1.00 120.30 145 GLY A N 1
ATOM 1058 C CA . GLY A 1 145 ? 26.626 -17.882 65.573 1.00 119.46 145 GLY A CA 1
ATOM 1059 C C . GLY A 1 145 ? 26.085 -16.747 64.726 1.00 127.35 145 GLY A C 1
ATOM 1060 O O . GLY A 1 145 ? 25.174 -16.922 63.910 1.00 129.52 145 GLY A O 1
ATOM 1061 N N . ASN A 1 146 ? 26.652 -15.557 64.940 1.00 133.99 146 ASN A N 1
ATOM 1062 C CA . ASN A 1 146 ? 26.202 -14.351 64.254 1.00 126.62 146 ASN A CA 1
ATOM 1063 C C . ASN A 1 146 ? 26.339 -14.450 62.740 1.00 120.54 146 ASN A C 1
ATOM 1064 O O . ASN A 1 146 ? 25.695 -13.681 62.019 1.00 118.16 146 ASN A O 1
ATOM 1069 N N . ASP A 1 147 ? 27.171 -15.369 62.242 1.00 112.90 147 ASP A N 1
ATOM 1070 C CA . ASP A 1 147 ? 27.404 -15.469 60.805 1.00 101.03 147 ASP A CA 1
ATOM 1071 C C . ASP A 1 147 ? 26.170 -15.957 60.051 1.00 99.82 147 ASP A C 1
ATOM 1072 O O . ASP A 1 147 ? 26.030 -15.679 58.854 1.00 102.70 147 ASP A O 1
ATOM 1077 N N . ILE A 1 148 ? 25.279 -16.692 60.715 1.00 103.77 148 ILE A N 1
ATOM 1078 C CA . ILE A 1 148 ? 24.065 -17.184 60.070 1.00 94.28 148 ILE A CA 1
ATOM 1079 C C . ILE A 1 148 ? 23.039 -16.059 59.997 1.00 106.20 148 ILE A C 1
ATOM 1080 O O . ILE A 1 148 ? 22.932 -15.223 60.902 1.00 115.12 148 ILE A O 1
ATOM 1085 N N . VAL A 1 149 ? 22.272 -16.036 58.910 1.00 97.52 149 VAL A N 1
ATOM 1086 C CA . VAL A 1 149 ? 21.317 -14.970 58.651 1.00 99.93 149 VAL A CA 1
ATOM 1087 C C . VAL A 1 149 ? 19.902 -15.513 58.810 1.00 90.97 149 VAL A C 1
ATOM 1088 O O . VAL A 1 149 ? 19.646 -16.715 58.682 1.00 96.85 149 VAL A O 1
ATOM 1092 N N . HIS A 1 150 ? 18.974 -14.605 59.104 1.00 91.94 150 HIS A N 1
ATOM 1093 C CA . HIS A 1 150 ? 17.563 -14.949 59.157 1.00 91.98 150 HIS A CA 1
ATOM 1094 C C . HIS A 1 150 ? 17.000 -14.945 57.744 1.00 89.37 150 HIS A C 1
ATOM 1095 O O . HIS A 1 150 ? 17.249 -14.014 56.972 1.00 116.30 150 HIS A O 1
ATOM 1102 N N . TYR A 1 151 ? 16.242 -15.981 57.404 1.00 115.30 151 TYR A N 1
ATOM 1103 C CA . TYR A 1 151 ? 15.521 -15.945 56.146 1.00 105.63 151 TYR A CA 1
ATOM 1104 C C . TYR A 1 151 ? 14.262 -15.103 56.319 1.00 103.14 151 TYR A C 1
ATOM 1105 O O . TYR A 1 151 ? 13.860 -14.758 57.433 1.00 100.50 151 TYR A O 1
ATOM 1114 N N . SER A 1 152 ? 13.633 -14.766 55.199 1.00 90.58 152 SER A N 1
ATOM 1115 C CA . SER A 1 152 ? 12.424 -13.964 55.241 1.00 101.84 152 SER A CA 1
ATOM 1116 C C . SER A 1 152 ? 11.431 -14.515 54.232 1.00 85.46 152 SER A C 1
ATOM 1117 O O . SER A 1 152 ? 11.802 -15.159 53.248 1.00 92.13 152 SER A O 1
ATOM 1120 N N . ASP A 1 153 ? 10.157 -14.247 54.490 1.00 95.86 153 ASP A N 1
ATOM 1121 C CA . ASP A 1 153 ? 9.072 -14.661 53.615 1.00 84.19 153 ASP A CA 1
ATOM 1122 C C . ASP A 1 153 ? 8.695 -13.453 52.772 1.00 83.41 153 ASP A C 1
ATOM 1123 O O . ASP A 1 153 ? 8.307 -12.410 53.311 1.00 117.89 153 ASP A O 1
ATOM 1128 N N . TYR A 1 154 ? 8.805 -13.597 51.458 1.00 81.02 154 TYR A N 1
ATOM 1129 C CA . TYR A 1 154 ? 8.574 -12.503 50.527 1.00 100.74 154 TYR A CA 1
ATOM 1130 C C . TYR A 1 154 ? 7.255 -12.741 49.797 1.00 84.65 154 TYR A C 1
ATOM 1131 O O . TYR A 1 154 ? 7.213 -13.079 48.613 1.00 83.55 154 TYR A O 1
ATOM 1140 N N . PHE A 1 155 ? 6.161 -12.575 50.546 1.00 81.26 155 PHE A N 1
ATOM 1141 C CA . PHE A 1 155 ? 4.827 -12.747 49.982 1.00 80.93 155 PHE A CA 1
ATOM 1142 C C . PHE A 1 155 ? 4.543 -11.725 48.886 1.00 102.23 155 PHE A C 1
ATOM 1143 O O . PHE A 1 155 ? 3.716 -11.977 48.001 1.00 99.01 155 PHE A O 1
ATOM 1151 N N . GLU A 1 156 ? 5.215 -10.570 48.933 1.00 114.10 156 GLU A N 1
ATOM 1152 C CA . GLU A 1 156 ? 5.005 -9.521 47.937 1.00 116.80 156 GLU A CA 1
ATOM 1153 C C . GLU A 1 156 ? 5.413 -9.961 46.538 1.00 96.58 156 GLU A C 1
ATOM 1154 O O . GLU A 1 156 ? 4.862 -9.464 45.549 1.00 96.38 156 GLU A O 1
ATOM 1160 N N . GLY A 1 157 ? 6.376 -10.881 46.438 1.00 91.31 157 GLY A N 1
ATOM 1161 C CA . GLY A 1 157 ? 6.933 -11.239 45.141 1.00 80.06 157 GLY A CA 1
ATOM 1162 C C . GLY A 1 157 ? 5.889 -11.615 44.109 1.00 72.98 157 GLY A C 1
ATOM 1163 O O . GLY A 1 157 ? 5.998 -11.236 42.941 1.00 82.78 157 GLY A O 1
ATOM 1164 N N . ALA A 1 158 ? 4.869 -12.371 44.520 1.00 78.66 158 ALA A N 1
ATOM 1165 C CA . ALA A 1 158 ? 3.851 -12.815 43.573 1.00 72.09 158 ALA A CA 1
ATOM 1166 C C . ALA A 1 158 ? 3.138 -11.631 42.928 1.00 79.76 158 ALA A C 1
ATOM 1167 O O . ALA A 1 158 ? 2.995 -11.571 41.702 1.00 85.52 158 ALA A O 1
ATOM 1169 N N . GLN A 1 159 ? 2.689 -10.669 43.740 1.00 100.83 159 GLN A N 1
ATOM 1170 C CA . GLN A 1 159 ? 2.017 -9.501 43.175 1.00 104.13 159 GLN A CA 1
ATOM 1171 C C . GLN A 1 159 ? 3.000 -8.544 42.515 1.00 92.89 159 GLN A C 1
ATOM 1172 O O . GLN A 1 159 ? 2.636 -7.856 41.554 1.00 98.28 159 GLN A O 1
ATOM 1178 N N . LYS A 1 160 ? 4.231 -8.456 43.029 1.00 78.44 160 LYS A N 1
ATOM 1179 C CA . LYS A 1 160 ? 5.250 -7.664 42.347 1.00 74.74 160 LYS A CA 1
ATOM 1180 C C . LYS A 1 160 ? 5.497 -8.205 40.944 1.00 121.27 160 LYS A C 1
ATOM 1181 O O . LYS A 1 160 ? 5.680 -7.436 39.993 1.00 123.41 160 LYS A O 1
ATOM 1187 N N . TYR A 1 161 ? 5.513 -9.532 40.805 1.00 93.14 161 TYR A N 1
ATOM 1188 C CA . TYR A 1 161 ? 5.592 -10.159 39.488 1.00 81.22 161 TYR A CA 1
ATOM 1189 C C . TYR A 1 161 ? 4.353 -9.855 38.654 1.00 83.97 161 TYR A C 1
ATOM 1190 O O . TYR A 1 161 ? 4.459 -9.547 37.461 1.00 93.07 161 TYR A O 1
ATOM 1199 N N . LEU A 1 162 ? 3.168 -9.945 39.263 1.00 69.92 162 LEU A N 1
ATOM 1200 C CA . LEU A 1 162 ? 1.930 -9.703 38.526 1.00 71.14 162 LEU A CA 1
ATOM 1201 C C . LEU A 1 162 ? 1.828 -8.256 38.060 1.00 73.03 162 LEU A C 1
ATOM 1202 O O . LEU A 1 162 ? 1.374 -7.994 36.940 1.00 105.61 162 LEU A O 1
ATOM 1207 N N . SER A 1 163 ? 2.228 -7.303 38.906 1.00 80.74 163 SER A N 1
ATOM 1208 C CA . SER A 1 163 ? 2.199 -5.900 38.502 1.00 96.27 163 SER A CA 1
ATOM 1209 C C . SER A 1 163 ? 3.100 -5.654 37.300 1.00 90.58 163 SER A C 1
ATOM 1210 O O . SER A 1 163 ? 2.762 -4.861 36.413 1.00 88.81 163 SER A O 1
ATOM 1213 N N . TYR A 1 164 ? 4.258 -6.317 37.258 1.00 82.15 164 TYR A N 1
ATOM 1214 C CA . TYR A 1 164 ? 5.135 -6.200 36.099 1.00 76.47 164 TYR A CA 1
ATOM 1215 C C . TYR A 1 164 ? 4.460 -6.736 34.841 1.00 81.34 164 TYR A C 1
ATOM 1216 O O . TYR A 1 164 ? 4.559 -6.129 33.768 1.00 85.87 164 TYR A O 1
ATOM 1225 N N . LEU A 1 165 ? 3.780 -7.881 34.953 1.00 69.19 165 LEU A N 1
ATOM 1226 C CA . LEU A 1 165 ? 3.041 -8.424 33.816 1.00 73.62 165 LEU A CA 1
ATOM 1227 C C . LEU A 1 165 ? 1.955 -7.462 33.354 1.00 79.08 165 LEU A C 1
ATOM 1228 O O . LEU A 1 165 ? 1.751 -7.276 32.148 1.00 85.39 165 LEU A O 1
ATOM 1233 N N . LYS A 1 166 ? 1.240 -6.849 34.300 1.00 92.74 166 LYS A N 1
ATOM 1234 C CA . LYS A 1 166 ? 0.225 -5.865 33.940 1.00 71.19 166 LYS A CA 1
ATOM 1235 C C . LYS A 1 166 ? 0.832 -4.679 33.203 1.00 90.60 166 LYS A C 1
ATOM 1236 O O . LYS A 1 166 ? 0.189 -4.101 32.319 1.00 85.98 166 LYS A O 1
ATOM 1242 N N . SER A 1 167 ? 2.071 -4.314 33.536 1.00 78.51 167 SER A N 1
ATOM 1243 C CA . SER A 1 167 ? 2.700 -3.160 32.902 1.00 80.73 167 SER A CA 1
ATOM 1244 C C . SER A 1 167 ? 2.973 -3.389 31.419 1.00 88.76 167 SER A C 1
ATOM 1245 O O . SER A 1 167 ? 3.042 -2.421 30.653 1.00 82.58 167 SER A O 1
ATOM 1248 N N . THR A 1 168 ? 3.144 -4.646 30.993 1.00 87.45 168 THR A N 1
ATOM 1249 C CA . THR A 1 168 ? 3.545 -4.901 29.610 1.00 90.35 168 THR A CA 1
ATOM 1250 C C . THR A 1 168 ? 2.429 -4.599 28.614 1.00 94.28 168 THR A C 1
ATOM 1251 O O . THR A 1 168 ? 2.710 -4.168 27.490 1.00 109.93 168 THR A O 1
ATOM 1255 N N . VAL A 1 169 ? 1.173 -4.826 28.989 1.00 91.64 169 VAL A N 1
ATOM 1256 C CA . VAL A 1 169 ? 0.051 -4.535 28.103 1.00 97.24 169 VAL A CA 1
ATOM 1257 C C . VAL A 1 169 ? -0.399 -3.103 28.346 1.00 91.18 169 VAL A C 1
ATOM 1258 O O . VAL A 1 169 ? -0.266 -2.564 29.451 1.00 112.84 169 VAL A O 1
ATOM 1262 N N . ASP A 1 170 ? -0.938 -2.477 27.300 1.00 94.07 170 ASP A N 1
ATOM 1263 C CA . ASP A 1 170 ? -1.325 -1.072 27.333 1.00 92.93 170 ASP A CA 1
ATOM 1264 C C . ASP A 1 170 ? -2.831 -0.856 27.241 1.00 99.04 170 ASP A C 1
ATOM 1265 O O . ASP A 1 170 ? -3.271 0.282 27.046 1.00 102.51 170 ASP A O 1
ATOM 1270 N N . VAL A 1 171 ? -3.634 -1.910 27.379 1.00 98.37 171 VAL A N 1
ATOM 1271 C CA . VAL A 1 171 ? -5.082 -1.795 27.257 1.00 105.83 171 VAL A CA 1
ATOM 1272 C C . VAL A 1 171 ? -5.712 -2.835 28.171 1.00 89.75 171 VAL A C 1
ATOM 1273 O O . VAL A 1 171 ? -5.116 -3.877 28.452 1.00 91.96 171 VAL A O 1
ATOM 1277 N N . ASN A 1 172 ? -6.924 -2.547 28.637 1.00 89.12 172 ASN A N 1
ATOM 1278 C CA . ASN A 1 172 ? -7.653 -3.491 29.466 1.00 81.69 172 ASN A CA 1
ATOM 1279 C C . ASN A 1 172 ? -8.397 -4.485 28.578 1.00 85.86 172 ASN A C 1
ATOM 1280 O O . ASN A 1 172 ? -8.458 -4.345 27.356 1.00 95.06 172 ASN A O 1
ATOM 1285 N N . PHE A 1 173 ? -8.965 -5.511 29.207 1.00 89.35 173 PHE A N 1
ATOM 1286 C CA . PHE A 1 173 ? -9.630 -6.575 28.470 1.00 83.93 173 PHE A CA 1
ATOM 1287 C C . PHE A 1 173 ? -11.149 -6.529 28.592 1.00 100.11 173 PHE A C 1
ATOM 1288 O O . PHE A 1 173 ? -11.803 -7.558 28.395 1.00 102.16 173 PHE A O 1
ATOM 1296 N N . GLU A 1 174 ? -11.730 -5.377 28.925 1.00 102.54 174 GLU A N 1
ATOM 1297 C CA . GLU A 1 174 ? -13.180 -5.327 29.065 1.00 102.44 174 GLU A CA 1
ATOM 1298 C C . GLU A 1 174 ? -13.841 -5.636 27.729 1.00 94.25 174 GLU A C 1
ATOM 1299 O O . GLU A 1 174 ? -13.344 -5.256 26.666 1.00 87.13 174 GLU A O 1
ATOM 1305 N N . GLY A 1 175 ? -14.969 -6.336 27.788 1.00 107.27 175 GLY A N 1
ATOM 1306 C CA . GLY A 1 175 ? -15.632 -6.820 26.601 1.00 89.37 175 GLY A CA 1
ATOM 1307 C C . GLY A 1 175 ? -15.139 -8.166 26.124 1.00 90.35 175 GLY A C 1
ATOM 1308 O O . GLY A 1 175 ? -15.694 -8.706 25.158 1.00 113.97 175 GLY A O 1
ATOM 1309 N N . LEU A 1 176 ? -14.121 -8.725 26.771 1.00 87.91 176 LEU A N 1
ATOM 1310 C CA . LEU A 1 176 ? -13.593 -10.038 26.439 1.00 83.45 176 LEU A CA 1
ATOM 1311 C C . LEU A 1 176 ? -13.985 -11.032 27.521 1.00 96.57 176 LEU A C 1
ATOM 1312 O O . LEU A 1 176 ? -13.884 -10.738 28.716 1.00 102.47 176 LEU A O 1
ATOM 1317 N N . LYS A 1 177 ? -14.428 -12.208 27.098 1.00 89.11 177 LYS A N 1
ATOM 1318 C CA . LYS A 1 177 ? -14.730 -13.311 27.998 1.00 79.69 177 LYS A CA 1
ATOM 1319 C C . LYS A 1 177 ? -13.679 -14.390 27.784 1.00 73.30 177 LYS A C 1
ATOM 1320 O O . LYS A 1 177 ? -13.545 -14.915 26.674 1.00 86.95 177 LYS A O 1
ATOM 1326 N N . ILE A 1 178 ? -12.943 -14.724 28.841 1.00 61.92 178 ILE A N 1
ATOM 1327 C CA . ILE A 1 178 ? -11.790 -15.610 28.745 1.00 73.54 178 ILE A CA 1
ATOM 1328 C C . ILE A 1 178 ? -11.967 -16.770 29.713 1.00 69.28 178 ILE A C 1
ATOM 1329 O O . ILE A 1 178 ? -12.347 -16.566 30.871 1.00 89.10 178 ILE A O 1
ATOM 1334 N N . ALA A 1 179 ? -11.695 -17.981 29.236 1.00 79.82 179 ALA A N 1
ATOM 1335 C CA . ALA A 1 179 ? -11.671 -19.173 30.069 1.00 85.28 179 ALA A CA 1
ATOM 1336 C C . ALA A 1 179 ? -10.220 -19.529 30.367 1.00 93.37 179 ALA A C 1
ATOM 1337 O O . ALA A 1 179 ? -9.357 -19.440 29.490 1.00 83.90 179 ALA A O 1
ATOM 1339 N N . LEU A 1 180 ? -9.949 -19.919 31.609 1.00 79.72 180 LEU A N 1
ATOM 1340 C CA . LEU A 1 180 ? -8.585 -20.185 32.041 1.00 61.82 180 LEU A CA 1
ATOM 1341 C C . LEU A 1 180 ? -8.496 -21.546 32.710 1.00 74.31 180 LEU A C 1
ATOM 1342 O O . LEU A 1 180 ? -9.391 -21.942 33.463 1.00 88.66 180 LEU A O 1
ATOM 1347 N N . ASP A 1 181 ? -7.410 -22.257 32.428 1.00 90.58 181 ASP A N 1
ATOM 1348 C CA . ASP A 1 181 ? -7.078 -23.499 33.112 1.00 86.61 181 ASP A CA 1
ATOM 1349 C C . ASP A 1 181 ? -5.702 -23.333 33.735 1.00 75.56 181 ASP A C 1
ATOM 1350 O O . ASP A 1 181 ? -4.716 -23.124 33.019 1.00 78.93 181 ASP A O 1
ATOM 1355 N N . GLY A 1 182 ? -5.632 -23.436 35.056 1.00 72.87 182 GLY A N 1
ATOM 1356 C CA . GLY A 1 182 ? -4.369 -23.302 35.743 1.00 88.59 182 GLY A CA 1
ATOM 1357 C C . GLY A 1 182 ? -3.616 -24.594 35.938 1.00 90.55 182 GLY A C 1
ATOM 1358 O O . GLY A 1 182 ? -2.539 -24.588 36.545 1.00 83.14 182 GLY A O 1
ATOM 1359 N N . ALA A 1 183 ? -4.165 -25.707 35.447 1.00 84.46 183 ALA A N 1
ATOM 1360 C CA . ALA A 1 183 ? -3.575 -27.038 35.576 1.00 81.99 183 ALA A CA 1
ATOM 1361 C C . ALA A 1 183 ? -3.411 -27.450 37.029 1.00 84.71 183 ALA A C 1
ATOM 1362 O O . ALA A 1 183 ? -2.625 -28.354 37.332 1.00 91.19 183 ALA A O 1
ATOM 1364 N N . ASN A 1 184 ? -4.141 -26.791 37.932 1.00 74.75 184 ASN A N 1
ATOM 1365 C CA . ASN A 1 184 ? -4.001 -26.997 39.371 1.00 64.86 184 ASN A CA 1
ATOM 1366 C C . ASN A 1 184 ? -2.571 -26.714 39.815 1.00 64.82 184 ASN A C 1
ATOM 1367 O O . ASN A 1 184 ? -2.080 -27.288 40.791 1.00 65.84 184 ASN A O 1
ATOM 1372 N N . GLY A 1 185 ? -1.910 -25.809 39.090 1.00 68.00 185 GLY A N 1
ATOM 1373 C CA . GLY A 1 185 ? -0.521 -25.493 39.282 1.00 68.29 185 GLY A CA 1
ATOM 1374 C C . GLY A 1 185 ? -0.306 -24.073 39.763 1.00 81.56 185 GLY A C 1
ATOM 1375 O O . GLY A 1 185 ? -1.221 -23.411 40.270 1.00 62.03 185 GLY A O 1
ATOM 1376 N N . SER A 1 186 ? 0.940 -23.606 39.625 1.00 77.16 186 SER A N 1
ATOM 1377 C CA . SER A 1 186 ? 1.307 -22.291 40.142 1.00 74.97 186 SER A CA 1
ATOM 1378 C C . SER A 1 186 ? 0.436 -21.179 39.565 1.00 64.39 186 SER A C 1
ATOM 1379 O O . SER A 1 186 ? 0.183 -20.178 40.244 1.00 81.82 186 SER A O 1
ATOM 1382 N N . THR A 1 187 ? -0.040 -21.332 38.327 1.00 61.58 187 THR A N 1
ATOM 1383 C CA . THR A 1 187 ? -0.906 -20.313 37.741 1.00 80.14 187 THR A CA 1
ATOM 1384 C C . THR A 1 187 ? -2.283 -20.253 38.391 1.00 67.30 187 THR A C 1
ATOM 1385 O O . THR A 1 187 ? -3.000 -19.271 38.172 1.00 87.74 187 THR A O 1
ATOM 1389 N N . SER A 1 188 ? -2.671 -21.272 39.167 1.00 72.85 188 SER A N 1
ATOM 1390 C CA . SER A 1 188 ? -4.017 -21.313 39.738 1.00 93.92 188 SER A CA 1
ATOM 1391 C C . SER A 1 188 ? -4.327 -20.053 40.536 1.00 78.07 188 SER A C 1
ATOM 1392 O O . SER A 1 188 ? -5.458 -19.556 40.514 1.00 81.65 188 SER A O 1
ATOM 1395 N N . SER A 1 189 ? -3.337 -19.526 41.252 1.00 86.49 189 SER A N 1
ATOM 1396 C CA . SER A 1 189 ? -3.523 -18.327 42.056 1.00 92.32 189 SER A CA 1
ATOM 1397 C C . SER A 1 189 ? -3.138 -17.047 41.328 1.00 87.50 189 SER A C 1
ATOM 1398 O O . SER A 1 189 ? -3.364 -15.959 41.865 1.00 94.58 189 SER A O 1
ATOM 1401 N N . LEU A 1 190 ? -2.563 -17.139 40.131 1.00 72.07 190 LEU A N 1
ATOM 1402 C CA . LEU A 1 190 ? -2.077 -15.969 39.410 1.00 77.25 190 LEU A CA 1
ATOM 1403 C C . LEU A 1 190 ? -2.951 -15.580 38.227 1.00 84.79 190 LEU A C 1
ATOM 1404 O O . LEU A 1 190 ? -3.281 -14.402 38.064 1.00 79.37 190 LEU A O 1
ATOM 1409 N N . ALA A 1 191 ? -3.324 -16.539 37.382 1.00 77.12 191 ALA A N 1
ATOM 1410 C CA . ALA A 1 191 ? -4.100 -16.202 36.191 1.00 73.98 191 ALA A CA 1
ATOM 1411 C C . ALA A 1 191 ? -5.483 -15.629 36.497 1.00 79.38 191 ALA A C 1
ATOM 1412 O O . ALA A 1 191 ? -5.882 -14.672 35.810 1.00 79.71 191 ALA A O 1
ATOM 1414 N N . PRO A 1 192 ? -6.262 -16.145 37.461 1.00 78.40 192 PRO A N 1
ATOM 1415 C CA . PRO A 1 192 ? -7.572 -15.522 37.726 1.00 79.56 192 PRO A CA 1
ATOM 1416 C C . PRO A 1 192 ? -7.474 -14.072 38.158 1.00 83.27 192 PRO A C 1
ATOM 1417 O O . PRO A 1 192 ? -8.290 -13.245 37.731 1.00 83.93 192 PRO A O 1
ATOM 1421 N N . PHE A 1 193 ? -6.505 -13.741 39.012 1.00 75.13 193 PHE A N 1
ATOM 1422 C CA . PHE A 1 193 ? -6.341 -12.354 39.429 1.00 81.30 193 PHE A CA 1
ATOM 1423 C C . PHE A 1 193 ? -5.829 -11.490 38.285 1.00 92.24 193 PHE A C 1
ATOM 1424 O O . PHE A 1 193 ? -6.305 -10.366 38.091 1.00 93.81 193 PHE A O 1
ATOM 1432 N N . LEU A 1 194 ? -4.856 -11.996 37.524 1.00 104.18 194 LEU A N 1
ATOM 1433 C CA . LEU A 1 194 ? -4.211 -11.186 36.494 1.00 87.48 194 LEU A CA 1
ATOM 1434 C C . LEU A 1 194 ? -5.207 -10.740 35.431 1.00 76.70 194 LEU A C 1
ATOM 1435 O O . LEU A 1 194 ? -5.251 -9.561 35.061 1.00 84.88 194 LEU A O 1
ATOM 1440 N N . PHE A 1 195 ? -6.020 -11.670 34.928 1.00 61.17 195 PHE A N 1
ATOM 1441 C CA . PHE A 1 195 ? -7.003 -11.318 33.908 1.00 70.83 195 PHE A CA 1
ATOM 1442 C C . PHE A 1 195 ? -8.218 -10.616 34.505 1.00 82.10 195 PHE A C 1
ATOM 1443 O O . PHE A 1 195 ? -8.794 -9.725 33.870 1.00 97.92 195 PHE A O 1
ATOM 1451 N N . GLY A 1 196 ? -8.632 -11.011 35.710 1.00 83.67 196 GLY A N 1
ATOM 1452 C CA . GLY A 1 196 ? -9.741 -10.326 36.353 1.00 74.95 196 GLY A CA 1
ATOM 1453 C C . GLY A 1 196 ? -9.441 -8.867 36.642 1.00 73.82 196 GLY A C 1
ATOM 1454 O O . GLY A 1 196 ? -10.314 -8.005 36.511 1.00 71.18 196 GLY A O 1
ATOM 1455 N N . ASP A 1 197 ? -8.202 -8.570 37.048 1.00 81.71 197 ASP A N 1
ATOM 1456 C CA . ASP A 1 197 ? -7.816 -7.187 37.315 1.00 91.57 197 ASP A CA 1
ATOM 1457 C C . ASP A 1 197 ? -7.803 -6.344 36.045 1.00 79.46 197 ASP A C 1
ATOM 1458 O O . ASP A 1 197 ? -7.998 -5.126 36.111 1.00 94.15 197 ASP A O 1
ATOM 1463 N N . LEU A 1 198 ? -7.587 -6.965 34.886 1.00 79.97 198 LEU A N 1
ATOM 1464 C CA . LEU A 1 198 ? -7.590 -6.260 33.613 1.00 67.63 198 LEU A CA 1
ATOM 1465 C C . LEU A 1 198 ? -8.991 -6.124 33.031 1.00 83.74 198 LEU A C 1
ATOM 1466 O O . LEU A 1 198 ? -9.133 -5.874 31.828 1.00 105.31 198 LEU A O 1
ATOM 1471 N N . GLU A 1 199 ? -10.020 -6.320 33.854 1.00 102.13 199 GLU A N 1
ATOM 1472 C CA . GLU A 1 199 ? -11.440 -6.110 33.583 1.00 110.27 199 GLU A CA 1
ATOM 1473 C C . GLU A 1 199 ? -12.043 -7.218 32.724 1.00 91.36 199 GLU A C 1
ATOM 1474 O O . GLU A 1 199 ? -13.217 -7.105 32.345 1.00 94.61 199 GLU A O 1
ATOM 1480 N N . ALA A 1 200 ? -11.293 -8.268 32.394 1.00 77.51 200 ALA A N 1
ATOM 1481 C CA . ALA A 1 200 ? -11.856 -9.380 31.641 1.00 85.39 200 ALA A CA 1
ATOM 1482 C C . ALA A 1 200 ? -12.765 -10.220 32.527 1.00 75.82 200 ALA A C 1
ATOM 1483 O O . ALA A 1 200 ? -12.455 -10.478 33.694 1.00 111.18 200 ALA A O 1
ATOM 1485 N N . ASP A 1 201 ? -13.894 -10.646 31.970 1.00 73.84 201 ASP A N 1
ATOM 1486 C CA . ASP A 1 201 ? -14.740 -11.608 32.657 1.00 98.64 201 ASP A CA 1
ATOM 1487 C C . ASP A 1 201 ? -14.139 -12.993 32.468 1.00 97.61 201 ASP A C 1
ATOM 1488 O O . ASP A 1 201 ? -13.738 -13.365 31.362 1.00 117.98 201 ASP A O 1
ATOM 1493 N N . THR A 1 202 ? -14.084 -13.763 33.550 1.00 98.64 202 THR A N 1
ATOM 1494 C CA . THR A 1 202 ? -13.333 -15.010 33.567 1.00 89.02 202 THR A CA 1
ATOM 1495 C C . THR A 1 202 ? -14.220 -16.188 33.944 1.00 87.52 202 THR A C 1
ATOM 1496 O O . THR A 1 202 ? -15.108 -16.076 34.797 1.00 95.08 202 THR A O 1
ATOM 1500 N N . GLU A 1 203 ? -13.943 -17.317 33.296 1.00 76.63 203 GLU A N 1
ATOM 1501 C CA . GLU A 1 203 ? -14.495 -18.623 33.622 1.00 95.80 203 GLU A CA 1
ATOM 1502 C C . GLU A 1 203 ? -13.301 -19.518 33.918 1.00 92.86 203 GLU A C 1
ATOM 1503 O O . GLU A 1 203 ? -12.388 -19.620 33.093 1.00 92.07 203 GLU A O 1
ATOM 1509 N N . THR A 1 204 ? -13.296 -20.178 35.071 1.00 85.35 204 THR A N 1
ATOM 1510 C CA . THR A 1 204 ? -12.093 -20.885 35.479 1.00 83.14 204 THR A CA 1
ATOM 1511 C C . THR A 1 204 ? -12.347 -22.365 35.717 1.00 94.52 204 THR A C 1
ATOM 1512 O O . THR A 1 204 ? -13.429 -22.781 36.143 1.00 103.53 204 THR A O 1
ATOM 1516 N N . ILE A 1 205 ? -11.293 -23.137 35.455 1.00 74.84 205 ILE A N 1
ATOM 1517 C CA . ILE A 1 205 ? -11.213 -24.563 35.740 1.00 77.51 205 ILE A CA 1
ATOM 1518 C C . ILE A 1 205 ? -9.754 -24.842 36.059 1.00 76.79 205 ILE A C 1
ATOM 1519 O O . ILE A 1 205 ? -8.864 -24.068 35.699 1.00 79.34 205 ILE A O 1
ATOM 1524 N N . GLY A 1 206 ? -9.504 -25.949 36.749 1.00 75.55 206 GLY A N 1
ATOM 1525 C CA . GLY A 1 206 ? -8.130 -26.256 37.085 1.00 70.64 206 GLY A CA 1
ATOM 1526 C C . GLY A 1 206 ? -7.493 -25.281 38.048 1.00 82.28 206 GLY A C 1
ATOM 1527 O O . GLY A 1 206 ? -6.265 -25.190 38.100 1.00 70.82 206 GLY A O 1
ATOM 1528 N N . CYS A 1 207 ? -8.296 -24.523 38.793 1.00 82.79 207 CYS A N 1
ATOM 1529 C CA . CYS A 1 207 ? -7.790 -23.549 39.752 1.00 86.16 207 CYS A CA 1
ATOM 1530 C C . CYS A 1 207 ? -8.116 -23.938 41.191 1.00 98.59 207 CYS A C 1
ATOM 1531 O O . CYS A 1 207 ? -8.337 -23.073 42.042 1.00 108.77 207 CYS A O 1
ATOM 1534 N N . SER A 1 208 ? -8.156 -25.238 41.473 1.00 94.62 208 SER A N 1
ATOM 1535 C CA . SER A 1 208 ? -8.428 -25.754 42.813 1.00 97.90 208 SER A CA 1
ATOM 1536 C C . SER A 1 208 ? -7.371 -26.793 43.171 1.00 98.57 208 SER A C 1
ATOM 1537 O O . SER A 1 208 ? -7.661 -27.993 43.255 1.00 106.73 208 SER A O 1
ATOM 1540 N N . PRO A 1 209 ? -6.131 -26.363 43.397 1.00 89.77 209 PRO A N 1
ATOM 1541 C CA . PRO A 1 209 ? -5.068 -27.324 43.711 1.00 92.06 209 PRO A CA 1
ATOM 1542 C C . PRO A 1 209 ? -5.211 -27.883 45.117 1.00 74.65 209 PRO A C 1
ATOM 1543 O O . PRO A 1 209 ? -5.649 -27.198 46.045 1.00 85.27 209 PRO A O 1
ATOM 1547 N N . ASP A 1 210 ? -4.833 -29.157 45.268 1.00 81.02 210 ASP A N 1
ATOM 1548 C CA . ASP A 1 210 ? -4.853 -29.811 46.571 1.00 77.93 210 ASP A CA 1
ATOM 1549 C C . ASP A 1 210 ? -3.528 -30.483 46.916 1.00 88.46 210 ASP A C 1
ATOM 1550 O O . ASP A 1 210 ? -3.457 -31.205 47.918 1.00 97.07 210 ASP A O 1
ATOM 1555 N N . GLY A 1 211 ? -2.478 -30.255 46.127 1.00 89.99 211 GLY A N 1
ATOM 1556 C CA . GLY A 1 211 ? -1.189 -30.861 46.368 1.00 85.30 211 GLY A CA 1
ATOM 1557 C C . GLY A 1 211 ? -0.957 -32.178 45.663 1.00 85.21 211 GLY A C 1
ATOM 1558 O O . GLY A 1 211 ? 0.191 -32.636 45.605 1.00 87.82 211 GLY A O 1
ATOM 1559 N N . TYR A 1 212 ? -2.010 -32.807 45.133 1.00 98.96 212 TYR A N 1
ATOM 1560 C CA . TYR A 1 212 ? -1.886 -34.073 44.427 1.00 85.43 212 TYR A CA 1
ATOM 1561 C C . TYR A 1 212 ? -2.479 -34.064 43.023 1.00 91.15 212 TYR A C 1
ATOM 1562 O O . TYR A 1 212 ? -2.339 -35.064 42.310 1.00 108.22 212 TYR A O 1
ATOM 1571 N N . ASN A 1 213 ? -3.125 -32.976 42.599 1.00 91.59 213 ASN A N 1
ATOM 1572 C CA . ASN A 1 213 ? -3.892 -32.960 41.359 1.00 75.13 213 ASN A CA 1
ATOM 1573 C C . ASN A 1 213 ? -3.250 -32.107 40.271 1.00 96.61 213 ASN A C 1
ATOM 1574 O O . ASN A 1 213 ? -3.926 -31.742 39.303 1.00 73.31 213 ASN A O 1
ATOM 1579 N N . ILE A 1 214 ? -1.966 -31.767 40.407 1.00 98.24 214 ILE A N 1
ATOM 1580 C CA . ILE A 1 214 ? -1.331 -30.946 39.385 1.00 72.80 214 ILE A CA 1
ATOM 1581 C C . ILE A 1 214 ? -1.287 -31.716 38.073 1.00 75.50 214 ILE A C 1
ATOM 1582 O O . ILE A 1 214 ? -0.975 -32.915 38.034 1.00 87.08 214 ILE A O 1
ATOM 1587 N N . ASN A 1 215 ? -1.653 -31.028 36.990 1.00 86.73 215 ASN A N 1
ATOM 1588 C CA . ASN A 1 215 ? -1.569 -31.572 35.636 1.00 68.30 215 ASN A CA 1
ATOM 1589 C C . ASN A 1 215 ? -2.401 -32.842 35.479 1.00 94.84 215 ASN A C 1
ATOM 1590 O O . ASN A 1 215 ? -2.058 -33.727 34.691 1.00 131.43 215 ASN A O 1
ATOM 1595 N N . GLU A 1 216 ? -3.501 -32.939 36.225 1.00 94.36 216 GLU A N 1
ATOM 1596 C CA . GLU A 1 216 ? -4.374 -34.111 36.202 1.00 88.83 216 GLU A CA 1
ATOM 1597 C C . GLU A 1 216 ? -5.552 -33.781 35.298 1.00 98.59 216 GLU A C 1
ATOM 1598 O O . GLU A 1 216 ? -6.482 -33.079 35.704 1.00 93.48 216 GLU A O 1
ATOM 1604 N N . LYS A 1 217 ? -5.519 -34.318 34.078 1.00 103.99 217 LYS A N 1
ATOM 1605 C CA . LYS A 1 217 ? -6.549 -34.057 33.075 1.00 104.44 217 LYS A CA 1
ATOM 1606 C C . LYS A 1 217 ? -6.807 -32.560 32.939 1.00 95.79 217 LYS A C 1
ATOM 1607 O O . LYS A 1 217 ? -7.946 -32.111 32.800 1.00 78.32 217 LYS A O 1
ATOM 1613 N N . CYS A 1 218 ? -5.729 -31.782 32.980 1.00 96.92 218 CYS A N 1
ATOM 1614 C CA . CYS A 1 218 ? -5.821 -30.346 32.773 1.00 83.84 218 CYS A CA 1
ATOM 1615 C C . CYS A 1 218 ? -4.439 -29.799 32.454 1.00 83.59 218 CYS A C 1
ATOM 1616 O O . CYS A 1 218 ? -3.422 -30.476 32.619 1.00 83.69 218 CYS A O 1
ATOM 1619 N N . GLY A 1 219 ? -4.421 -28.555 31.990 1.00 72.67 219 GLY A N 1
ATOM 1620 C CA . GLY A 1 219 ? -3.189 -27.897 31.609 1.00 65.46 219 GLY A CA 1
ATOM 1621 C C . GLY A 1 219 ? -3.010 -27.838 30.106 1.00 73.30 219 GLY A C 1
ATOM 1622 O O . GLY A 1 219 ? -3.888 -28.205 29.319 1.00 86.18 219 GLY A O 1
ATOM 1623 N N . SER A 1 220 ? -1.835 -27.339 29.712 1.00 88.51 220 SER A N 1
ATOM 1624 C CA . SER A 1 220 ? -1.495 -27.268 28.294 1.00 91.69 220 SER A CA 1
ATOM 1625 C C . SER A 1 220 ? -1.453 -28.656 27.666 1.00 85.09 220 SER A C 1
ATOM 1626 O O . SER A 1 220 ? -1.825 -28.831 26.499 1.00 98.47 220 SER A O 1
ATOM 1629 N N . THR A 1 221 ? -1.002 -29.658 28.427 1.00 106.80 221 THR A N 1
ATOM 1630 C CA . THR A 1 221 ? -0.903 -31.017 27.902 1.00 92.65 221 THR A CA 1
ATOM 1631 C C . THR A 1 221 ? -2.271 -31.608 27.582 1.00 93.20 221 THR A C 1
ATOM 1632 O O . THR A 1 221 ? -2.405 -32.389 26.633 1.00 101.17 221 THR A O 1
ATOM 1636 N N . HIS A 1 222 ? -3.293 -31.257 28.361 1.00 89.91 222 HIS A N 1
ATOM 1637 C CA . HIS A 1 222 ? -4.657 -31.753 28.176 1.00 84.77 222 HIS A CA 1
ATOM 1638 C C . HIS A 1 222 ? -5.569 -30.542 28.040 1.00 81.50 222 HIS A C 1
ATOM 1639 O O . HIS A 1 222 ? -5.994 -29.975 29.048 1.00 92.27 222 HIS A O 1
ATOM 1646 N N . PRO A 1 223 ? -5.833 -30.072 26.822 1.00 86.00 223 PRO A N 1
ATOM 1647 C CA . PRO A 1 223 ? -6.740 -28.925 26.642 1.00 81.24 223 PRO A CA 1
ATOM 1648 C C . PRO A 1 223 ? -8.210 -29.245 26.378 1.00 88.37 223 PRO A C 1
ATOM 1649 O O . PRO A 1 223 ? -8.984 -28.303 26.169 1.00 92.69 223 PRO A O 1
ATOM 1653 N N . GLU A 1 224 ? -8.628 -30.517 26.390 1.00 95.10 224 GLU A N 1
ATOM 1654 C CA . GLU A 1 224 ? -9.990 -30.875 25.979 1.00 96.11 224 GLU A CA 1
ATOM 1655 C C . GLU A 1 224 ? -11.056 -30.224 26.862 1.00 80.49 224 GLU A C 1
ATOM 1656 O O . GLU A 1 224 ? -11.927 -29.496 26.366 1.00 103.54 224 GLU A O 1
ATOM 1662 N N . LYS A 1 225 ? -11.018 -30.492 28.171 1.00 86.48 225 LYS A N 1
ATOM 1663 C CA . LYS A 1 225 ? -11.958 -29.874 29.110 1.00 98.54 225 LYS A CA 1
ATOM 1664 C C . LYS A 1 225 ? -12.019 -28.344 28.968 1.00 92.72 225 LYS A C 1
ATOM 1665 O O . LYS A 1 225 ? -13.063 -27.728 29.223 1.00 94.54 225 LYS A O 1
ATOM 1671 N N . LEU A 1 226 ? -10.900 -27.705 28.611 1.00 96.62 226 LEU A N 1
ATOM 1672 C CA . LEU A 1 226 ? -10.908 -26.257 28.430 1.00 87.18 226 LEU A CA 1
ATOM 1673 C C . LEU A 1 226 ? -11.719 -25.892 27.202 1.00 83.28 226 LEU A C 1
ATOM 1674 O O . LEU A 1 226 ? -12.588 -25.014 27.255 1.00 61.84 226 LEU A O 1
ATOM 1679 N N . ALA A 1 227 ? -11.455 -26.575 26.086 1.00 88.94 227 ALA A N 1
ATOM 1680 C CA . ALA A 1 227 ? -12.246 -26.357 24.883 1.00 83.73 227 ALA A CA 1
ATOM 1681 C C . ALA A 1 227 ? -13.716 -26.640 25.156 1.00 91.40 227 ALA A C 1
ATOM 1682 O O . ALA A 1 227 ? -14.601 -25.950 24.635 1.00 99.37 227 ALA A O 1
ATOM 1684 N N . GLU A 1 228 ? -13.991 -27.666 25.965 1.00 83.42 228 GLU A N 1
ATOM 1685 C CA . GLU A 1 228 ? -15.356 -27.924 26.405 1.00 95.33 228 GLU A CA 1
ATOM 1686 C C . GLU A 1 228 ? -15.942 -26.714 27.124 1.00 101.40 228 GLU A C 1
ATOM 1687 O O . GLU A 1 228 ? -17.095 -26.338 26.880 1.00 113.16 228 GLU A O 1
ATOM 1693 N N . LYS A 1 229 ? -15.165 -26.093 28.015 1.00 97.46 229 LYS A N 1
ATOM 1694 C CA . LYS A 1 229 ? -15.672 -24.947 28.767 1.00 98.16 229 LYS A CA 1
ATOM 1695 C C . LYS A 1 229 ? -15.862 -23.722 27.878 1.00 100.96 229 LYS A C 1
ATOM 1696 O O . LYS A 1 229 ? -16.846 -22.989 28.031 1.00 109.04 229 LYS A O 1
ATOM 1702 N N . VAL A 1 230 ? -14.927 -23.474 26.955 1.00 95.68 230 VAL A N 1
ATOM 1703 C CA . VAL A 1 230 ? -15.011 -22.285 26.104 1.00 97.26 230 VAL A CA 1
ATOM 1704 C C . VAL A 1 230 ? -16.307 -22.286 25.303 1.00 110.08 230 VAL A C 1
ATOM 1705 O O . VAL A 1 230 ? -17.000 -21.267 25.206 1.00 109.30 230 VAL A O 1
ATOM 1709 N N . VAL A 1 231 ? -16.650 -23.431 24.712 1.00 105.52 231 VAL A N 1
ATOM 1710 C CA . VAL A 1 231 ? -17.892 -23.526 23.952 1.00 90.16 231 VAL A CA 1
ATOM 1711 C C . VAL A 1 231 ? -19.096 -23.453 24.884 1.00 97.50 231 VAL A C 1
ATOM 1712 O O . VAL A 1 231 ? -20.114 -22.831 24.557 1.00 89.08 231 VAL A O 1
ATOM 1716 N N . GLU A 1 232 ? -19.005 -24.092 26.053 1.00 107.93 232 GLU A N 1
ATOM 1717 C CA . GLU A 1 232 ? -20.143 -24.129 26.968 1.00 106.27 232 GLU A CA 1
ATOM 1718 C C . GLU A 1 232 ? -20.512 -22.731 27.451 1.00 103.29 232 GLU A C 1
ATOM 1719 O O . GLU A 1 232 ? -21.692 -22.361 27.476 1.00 95.64 232 GLU A O 1
ATOM 1725 N N . THR A 1 233 ? -19.515 -21.941 27.837 1.00 103.59 233 THR A N 1
ATOM 1726 C CA . THR A 1 233 ? -19.734 -20.581 28.314 1.00 113.29 233 THR A CA 1
ATOM 1727 C C . THR A 1 233 ? -19.820 -19.547 27.198 1.00 116.97 233 THR A C 1
ATOM 1728 O O . THR A 1 233 ? -20.066 -18.371 27.489 1.00 109.65 233 THR A O 1
ATOM 1732 N N . GLU A 1 234 ? -19.635 -19.949 25.941 1.00 118.91 234 GLU A N 1
ATOM 1733 C CA . GLU A 1 234 ? -19.615 -19.018 24.812 1.00 104.05 234 GLU A CA 1
ATOM 1734 C C . GLU A 1 234 ? -18.608 -17.896 25.057 1.00 104.14 234 GLU A C 1
ATOM 1735 O O . GLU A 1 234 ? -18.892 -16.711 24.869 1.00 100.47 234 GLU A O 1
ATOM 1741 N N . SER A 1 235 ? -17.418 -18.286 25.503 1.00 103.79 235 SER A N 1
ATOM 1742 C CA . SER A 1 235 ? -16.360 -17.326 25.759 1.00 97.81 235 SER A CA 1
ATOM 1743 C C . SER A 1 235 ? -15.648 -16.972 24.459 1.00 109.93 235 SER A C 1
ATOM 1744 O O . SER A 1 235 ? -15.703 -17.704 23.466 1.00 121.32 235 SER A O 1
ATOM 1747 N N . ASP A 1 236 ? -14.980 -15.818 24.471 1.00 101.36 236 ASP A N 1
ATOM 1748 C CA . ASP A 1 236 ? -14.287 -15.361 23.272 1.00 99.50 236 ASP A CA 1
ATOM 1749 C C . ASP A 1 236 ? -13.087 -16.248 22.955 1.00 93.98 236 ASP A C 1
ATOM 1750 O O . ASP A 1 236 ? -12.822 -16.542 21.784 1.00 97.96 236 ASP A O 1
ATOM 1755 N N . PHE A 1 237 ? -12.351 -16.681 23.976 1.00 94.30 237 PHE A N 1
ATOM 1756 C CA . PHE A 1 237 ? -11.261 -17.637 23.799 1.00 73.54 237 PHE A CA 1
ATOM 1757 C C . PHE A 1 237 ? -10.862 -18.167 25.171 1.00 78.96 237 PHE A C 1
ATOM 1758 O O . PHE A 1 237 ? -11.325 -17.680 26.206 1.00 96.06 237 PHE A O 1
ATOM 1766 N N . GLY A 1 238 ? -10.006 -19.180 25.164 1.00 67.68 238 GLY A N 1
ATOM 1767 C CA . GLY A 1 238 ? -9.529 -19.778 26.398 1.00 62.74 238 GLY A CA 1
ATOM 1768 C C . GLY A 1 238 ? -8.038 -20.029 26.337 1.00 71.44 238 GLY A C 1
ATOM 1769 O O . GLY A 1 238 ? -7.465 -20.240 25.265 1.00 66.49 238 GLY A O 1
ATOM 1770 N N . LEU A 1 239 ? -7.410 -20.013 27.513 1.00 89.46 239 LEU A N 1
ATOM 1771 C CA . LEU A 1 239 ? -5.973 -20.210 27.651 1.00 78.29 239 LEU A CA 1
ATOM 1772 C C . LEU A 1 239 ? -5.685 -21.287 28.687 1.00 84.32 239 LEU A C 1
ATOM 1773 O O . LEU A 1 239 ? -6.287 -21.302 29.765 1.00 93.29 239 LEU A O 1
ATOM 1778 N N . ALA A 1 240 ? -4.757 -22.184 28.359 1.00 77.25 240 ALA A N 1
ATOM 1779 C CA . ALA A 1 240 ? -4.353 -23.266 29.245 1.00 65.10 240 ALA A CA 1
ATOM 1780 C C . ALA A 1 240 ? -2.866 -23.153 29.547 1.00 74.96 240 ALA A C 1
ATOM 1781 O O . ALA A 1 240 ? -2.058 -22.906 28.647 1.00 91.58 240 ALA A O 1
ATOM 1783 N N . PHE A 1 241 ? -2.511 -23.350 30.813 1.00 74.18 241 PHE A N 1
ATOM 1784 C CA . PHE A 1 241 ? -1.142 -23.228 31.286 1.00 60.13 241 PHE A CA 1
ATOM 1785 C C . PHE A 1 241 ? -0.689 -24.573 31.837 1.00 78.22 241 PHE A C 1
ATOM 1786 O O . PHE A 1 241 ? -1.504 -25.459 32.097 1.00 80.83 241 PHE A O 1
ATOM 1794 N N . ASP A 1 242 ? 0.618 -24.728 32.028 1.00 76.67 242 ASP A N 1
ATOM 1795 C CA . ASP A 1 242 ? 1.134 -25.965 32.593 1.00 92.62 242 ASP A CA 1
ATOM 1796 C C . ASP A 1 242 ? 1.473 -25.766 34.070 1.00 89.64 242 ASP A C 1
ATOM 1797 O O . ASP A 1 242 ? 1.274 -24.690 34.639 1.00 81.24 242 ASP A O 1
ATOM 1802 N N . GLY A 1 243 ? 1.984 -26.831 34.695 1.00 100.30 243 GLY A N 1
ATOM 1803 C CA . GLY A 1 243 ? 2.162 -26.826 36.141 1.00 91.92 243 GLY A CA 1
ATOM 1804 C C . GLY A 1 243 ? 3.026 -25.687 36.650 1.00 83.02 243 GLY A C 1
ATOM 1805 O O . GLY A 1 243 ? 2.695 -25.047 37.652 1.00 85.05 243 GLY A O 1
ATOM 1806 N N . ASP A 1 244 ? 4.137 -25.412 35.971 1.00 83.49 244 ASP A N 1
ATOM 1807 C CA . ASP A 1 244 ? 5.054 -24.363 36.394 1.00 73.32 244 ASP A CA 1
ATOM 1808 C C . ASP A 1 244 ? 4.911 -23.077 35.587 1.00 83.44 244 ASP A C 1
ATOM 1809 O O . ASP A 1 244 ? 5.686 -22.140 35.801 1.00 84.94 244 ASP A O 1
ATOM 1814 N N . GLY A 1 245 ? 3.944 -23.009 34.675 1.00 84.77 245 GLY A N 1
ATOM 1815 C CA . GLY A 1 245 ? 3.589 -21.761 34.019 1.00 85.43 245 GLY A CA 1
ATOM 1816 C C . GLY A 1 245 ? 4.583 -21.188 33.029 1.00 88.76 245 GLY A C 1
ATOM 1817 O O . GLY A 1 245 ? 4.628 -19.965 32.857 1.00 93.33 245 GLY A O 1
ATOM 1818 N N . ASP A 1 246 ? 5.385 -22.027 32.367 1.00 81.44 246 ASP A N 1
ATOM 1819 C CA . ASP A 1 246 ? 6.261 -21.551 31.301 1.00 90.75 246 ASP A CA 1
ATOM 1820 C C . ASP A 1 246 ? 5.710 -21.824 29.905 1.00 84.63 246 ASP A C 1
ATOM 1821 O O . ASP A 1 246 ? 6.305 -21.369 28.921 1.00 86.93 246 ASP A O 1
ATOM 1826 N N . ARG A 1 247 ? 4.597 -22.549 29.795 1.00 78.59 247 ARG A N 1
ATOM 1827 C CA . ARG A 1 247 ? 3.983 -22.866 28.513 1.00 77.36 247 ARG A CA 1
ATOM 1828 C C . ARG A 1 247 ? 2.522 -22.444 28.515 1.00 87.30 247 ARG A C 1
ATOM 1829 O O . ARG A 1 247 ? 1.886 -22.360 29.569 1.00 93.58 247 ARG A O 1
ATOM 1837 N N . ILE A 1 248 ? 1.991 -22.181 27.323 1.00 81.23 248 ILE A N 1
ATOM 1838 C CA . ILE A 1 248 ? 0.581 -21.845 27.161 1.00 85.57 248 ILE A CA 1
ATOM 1839 C C . ILE A 1 248 ? 0.061 -22.455 25.865 1.00 74.06 248 ILE A C 1
ATOM 1840 O O . ILE A 1 248 ? 0.756 -22.462 24.843 1.00 73.10 248 ILE A O 1
ATOM 1845 N N . ILE A 1 249 ? -1.158 -22.990 25.921 1.00 64.81 249 ILE A N 1
ATOM 1846 C CA . ILE A 1 249 ? -1.896 -23.442 24.748 1.00 67.81 249 ILE A CA 1
ATOM 1847 C C . ILE A 1 249 ? -3.278 -22.803 24.795 1.00 79.62 249 ILE A C 1
ATOM 1848 O O . ILE A 1 249 ? -3.905 -22.739 25.859 1.00 81.18 249 ILE A O 1
ATOM 1853 N N . ALA A 1 250 ? -3.753 -22.335 23.644 1.00 80.50 250 ALA A N 1
ATOM 1854 C CA . ALA A 1 250 ? -4.969 -21.541 23.565 1.00 63.59 250 ALA A CA 1
ATOM 1855 C C . ALA A 1 250 ? -6.075 -22.292 22.836 1.00 81.26 250 ALA A C 1
ATOM 1856 O O . ALA A 1 250 ? -5.830 -23.249 22.096 1.00 89.21 250 ALA A O 1
ATOM 1858 N N . VAL A 1 251 ? -7.310 -21.852 23.082 1.00 74.03 251 VAL A N 1
ATOM 1859 C CA . VAL A 1 251 ? -8.505 -22.393 22.443 1.00 82.71 251 VAL A CA 1
ATOM 1860 C C . VAL A 1 251 ? -9.308 -21.227 21.883 1.00 86.75 251 VAL A C 1
ATOM 1861 O O . VAL A 1 251 ? -9.510 -20.224 22.576 1.00 97.31 251 VAL A O 1
ATOM 1865 N N . ASP A 1 252 ? -9.771 -21.355 20.637 1.00 84.02 252 ASP A N 1
ATOM 1866 C CA . ASP A 1 252 ? -10.527 -20.279 20.007 1.00 96.66 252 ASP A CA 1
ATOM 1867 C C . ASP A 1 252 ? -11.996 -20.332 20.430 1.00 95.27 252 ASP A C 1
ATOM 1868 O O . ASP A 1 252 ? -12.402 -21.139 21.270 1.00 84.34 252 ASP A O 1
ATOM 1873 N N . GLU A 1 253 ? -12.808 -19.459 19.826 1.00 83.72 253 GLU A N 1
ATOM 1874 C CA . GLU A 1 253 ? -14.202 -19.336 20.238 1.00 91.60 253 GLU A CA 1
ATOM 1875 C C . GLU A 1 253 ? -15.011 -20.579 19.907 1.00 104.20 253 GLU A C 1
ATOM 1876 O O . GLU A 1 253 ? -16.078 -20.788 20.493 1.00 113.49 253 GLU A O 1
ATOM 1882 N N . ASN A 1 254 ? -14.529 -21.406 18.986 1.00 94.42 254 ASN A N 1
ATOM 1883 C CA . ASN A 1 254 ? -15.265 -22.570 18.522 1.00 92.31 254 ASN A CA 1
ATOM 1884 C C . ASN A 1 254 ? -14.764 -23.866 19.132 1.00 99.75 254 ASN A C 1
ATOM 1885 O O . ASN A 1 254 ? -15.324 -24.927 18.840 1.00 113.45 254 ASN A O 1
ATOM 1890 N N . GLY A 1 255 ? -13.725 -23.808 19.961 1.00 89.75 255 GLY A N 1
ATOM 1891 C CA . GLY A 1 255 ? -13.156 -24.985 20.574 1.00 66.76 255 GLY A CA 1
ATOM 1892 C C . GLY A 1 255 ? -11.980 -25.590 19.840 1.00 95.60 255 GLY A C 1
ATOM 1893 O O . GLY A 1 255 ? -11.455 -26.616 20.291 1.00 101.49 255 GLY A O 1
ATOM 1894 N N . GLN A 1 256 ? -11.548 -24.999 18.726 1.00 91.90 256 GLN A N 1
ATOM 1895 C CA . GLN A 1 256 ? -10.340 -25.470 18.066 1.00 72.04 256 GLN A CA 1
ATOM 1896 C C . GLN A 1 256 ? -9.118 -25.045 18.873 1.00 82.42 256 GLN A C 1
ATOM 1897 O O . GLN A 1 256 ? -9.129 -24.029 19.574 1.00 103.26 256 GLN A O 1
ATOM 1903 N N . ILE A 1 257 ? -8.052 -25.823 18.762 1.00 80.11 257 ILE A N 1
ATOM 1904 C CA . ILE A 1 257 ? -6.857 -25.626 19.574 1.00 80.48 257 ILE A CA 1
ATOM 1905 C C . ILE A 1 257 ? -5.838 -24.813 18.790 1.00 75.95 257 ILE A C 1
ATOM 1906 O O . ILE A 1 257 ? -5.614 -25.050 17.596 1.00 99.77 257 ILE A O 1
ATOM 1911 N N . VAL A 1 258 ? -5.219 -23.853 19.467 1.00 91.94 258 VAL A N 1
ATOM 1912 C CA . VAL A 1 258 ? -4.213 -22.973 18.888 1.00 89.70 258 VAL A CA 1
ATOM 1913 C C . VAL A 1 258 ? -2.879 -23.315 19.538 1.00 88.92 258 VAL A C 1
ATOM 1914 O O . VAL A 1 258 ? -2.692 -23.104 20.743 1.00 79.88 258 VAL A O 1
ATOM 1918 N N . ASP A 1 259 ? -1.945 -23.837 18.745 1.00 79.54 259 ASP A N 1
ATOM 1919 C CA . ASP A 1 259 ? -0.669 -24.291 19.279 1.00 76.41 259 ASP A CA 1
ATOM 1920 C C . ASP A 1 259 ? 0.301 -23.118 19.422 1.00 75.83 259 ASP A C 1
ATOM 1921 O O . ASP A 1 259 ? -0.029 -21.962 19.144 1.00 89.70 259 ASP A O 1
ATOM 1926 N N . GLY A 1 260 ? 1.522 -23.425 19.872 1.00 79.79 260 GLY A N 1
ATOM 1927 C CA . GLY A 1 260 ? 2.523 -22.386 20.056 1.00 86.43 260 GLY A CA 1
ATOM 1928 C C . GLY A 1 260 ? 2.927 -21.691 18.770 1.00 99.60 260 GLY A C 1
ATOM 1929 O O . GLY A 1 260 ? 3.219 -20.492 18.776 1.00 105.35 260 GLY A O 1
ATOM 1930 N N . ASP A 1 261 ? 2.958 -22.427 17.656 1.00 90.35 261 ASP A N 1
ATOM 1931 C CA . ASP A 1 261 ? 3.326 -21.823 16.378 1.00 82.73 261 ASP A CA 1
ATOM 1932 C C . ASP A 1 261 ? 2.339 -20.731 15.987 1.00 89.69 261 ASP A C 1
ATOM 1933 O O . ASP A 1 261 ? 2.738 -19.624 15.607 1.00 83.12 261 ASP A O 1
ATOM 1938 N N . GLN A 1 262 ? 1.040 -21.026 16.073 1.00 87.30 262 GLN A N 1
ATOM 1939 C CA . GLN A 1 262 ? 0.039 -20.020 15.739 1.00 82.96 262 GLN A CA 1
ATOM 1940 C C . GLN A 1 262 ? 0.110 -18.838 16.698 1.00 89.86 262 GLN A C 1
ATOM 1941 O O . GLN A 1 262 ? 0.038 -17.679 16.274 1.00 90.31 262 GLN A O 1
ATOM 1947 N N . ILE A 1 263 ? 0.242 -19.113 17.999 1.00 80.49 263 ILE A N 1
ATOM 1948 C CA . ILE A 1 263 ? 0.383 -18.035 18.974 1.00 68.33 263 ILE A CA 1
ATOM 1949 C C . ILE A 1 263 ? 1.638 -17.222 18.689 1.00 75.03 263 ILE A C 1
ATOM 1950 O O . ILE A 1 263 ? 1.622 -15.986 18.745 1.00 79.60 263 ILE A O 1
ATOM 1955 N N . MET A 1 264 ? 2.742 -17.901 18.366 1.00 67.19 264 MET A N 1
ATOM 1956 C CA . MET A 1 264 ? 3.969 -17.192 18.018 1.00 82.09 264 MET A CA 1
ATOM 1957 C C . MET A 1 264 ? 3.767 -16.331 16.778 1.00 93.51 264 MET A C 1
ATOM 1958 O O . MET A 1 264 ? 4.269 -15.203 16.707 1.00 102.12 264 MET A O 1
ATOM 1963 N N . PHE A 1 265 ? 3.035 -16.851 15.790 1.00 93.60 265 PHE A N 1
ATOM 1964 C CA . PHE A 1 265 ? 2.783 -16.097 14.567 1.00 86.79 265 PHE A CA 1
ATOM 1965 C C . PHE A 1 265 ? 1.939 -14.858 14.841 1.00 97.08 265 PHE A C 1
ATOM 1966 O O . PHE A 1 265 ? 2.242 -13.766 14.346 1.00 73.54 265 PHE A O 1
ATOM 1974 N N . ILE A 1 266 ? 0.862 -15.015 15.615 1.00 69.36 266 ILE A N 1
ATOM 1975 C CA . ILE A 1 266 ? -0.031 -13.894 15.900 1.00 69.33 266 ILE A CA 1
ATOM 1976 C C . ILE A 1 266 ? 0.730 -12.768 16.586 1.00 78.40 266 ILE A C 1
ATOM 1977 O O . ILE A 1 266 ? 0.614 -11.594 16.214 1.00 80.24 266 ILE A O 1
ATOM 1982 N N . ILE A 1 267 ? 1.520 -13.114 17.599 1.00 75.71 267 ILE A N 1
ATOM 1983 C CA . ILE A 1 267 ? 2.260 -12.110 18.352 1.00 70.75 267 ILE A CA 1
ATOM 1984 C C . ILE A 1 267 ? 3.382 -11.516 17.507 1.00 86.78 267 ILE A C 1
ATOM 1985 O O . ILE A 1 267 ? 3.596 -10.298 17.505 1.00 79.02 267 ILE A O 1
ATOM 1990 N N . GLY A 1 268 ? 4.116 -12.359 16.777 1.00 90.12 268 GLY A N 1
ATOM 1991 C CA . GLY A 1 268 ? 5.167 -11.853 15.911 1.00 91.74 268 GLY A CA 1
ATOM 1992 C C . GLY A 1 268 ? 4.640 -11.003 14.774 1.00 102.06 268 GLY A C 1
ATOM 1993 O O . GLY A 1 268 ? 5.312 -10.066 14.331 1.00 97.77 268 GLY A O 1
ATOM 1994 N N . GLN A 1 269 ? 3.448 -11.329 14.272 1.00 101.58 269 GLN A N 1
ATOM 1995 C CA . GLN A 1 269 ? 2.808 -10.503 13.254 1.00 97.14 269 GLN A CA 1
ATOM 1996 C C . GLN A 1 269 ? 2.597 -9.081 13.758 1.00 95.69 269 GLN A C 1
ATOM 1997 O O . GLN A 1 269 ? 2.946 -8.108 13.078 1.00 84.10 269 GLN A O 1
ATOM 2003 N N . GLU A 1 270 ? 2.024 -8.943 14.957 1.00 99.49 270 GLU A N 1
ATOM 2004 C CA . GLU A 1 270 ? 1.760 -7.616 15.506 1.00 79.54 270 GLU A CA 1
ATOM 2005 C C . GLU A 1 270 ? 3.055 -6.874 15.808 1.00 81.58 270 GLU A C 1
ATOM 2006 O O . GLU A 1 270 ? 3.167 -5.673 15.531 1.00 95.51 270 GLU A O 1
ATOM 2012 N N . MET A 1 271 ? 4.047 -7.571 16.368 1.00 80.47 271 MET A N 1
ATOM 2013 C CA . MET A 1 271 ? 5.343 -6.947 16.608 1.00 82.81 271 MET A CA 1
ATOM 2014 C C . MET A 1 271 ? 5.941 -6.436 15.304 1.00 86.68 271 MET A C 1
ATOM 2015 O O . MET A 1 271 ? 6.578 -5.376 15.271 1.00 97.66 271 MET A O 1
ATOM 2020 N N . HIS A 1 272 ? 5.743 -7.187 14.218 1.00 101.85 272 HIS A N 1
ATOM 2021 C CA . HIS A 1 272 ? 6.293 -6.803 12.923 1.00 107.01 272 HIS A CA 1
ATOM 2022 C C . HIS A 1 272 ? 5.657 -5.511 12.418 1.00 93.50 272 HIS A C 1
ATOM 2023 O O . HIS A 1 272 ? 6.357 -4.603 11.955 1.00 97.43 272 HIS A O 1
ATOM 2030 N N . LYS A 1 273 ? 4.322 -5.421 12.483 1.00 91.89 273 LYS A N 1
ATOM 2031 C CA . LYS A 1 273 ? 3.631 -4.224 12.005 1.00 94.68 273 LYS A CA 1
ATOM 2032 C C . LYS A 1 273 ? 4.094 -2.986 12.757 1.00 96.57 273 LYS A C 1
ATOM 2033 O O . LYS A 1 273 ? 4.306 -1.924 12.160 1.00 100.68 273 LYS A O 1
ATOM 2039 N N . ASN A 1 274 ? 4.256 -3.108 14.073 1.00 99.85 274 ASN A N 1
ATOM 2040 C CA . ASN A 1 274 ? 4.699 -2.008 14.913 1.00 96.43 274 ASN A CA 1
ATOM 2041 C C . ASN A 1 274 ? 6.202 -1.777 14.838 1.00 101.10 274 ASN A C 1
ATOM 2042 O O . ASN A 1 274 ? 6.693 -0.822 15.449 1.00 106.23 274 ASN A O 1
ATOM 2047 N N . GLN A 1 275 ? 6.935 -2.630 14.117 1.00 102.27 275 GLN A N 1
ATOM 2048 C CA . GLN A 1 275 ? 8.383 -2.514 13.948 1.00 107.87 275 GLN A CA 1
ATOM 2049 C C . GLN A 1 275 ? 9.128 -2.706 15.264 1.00 96.86 275 GLN A C 1
ATOM 2050 O O . GLN A 1 275 ? 10.214 -2.154 15.460 1.00 95.15 275 GLN A O 1
ATOM 2056 N N . GLU A 1 276 ? 8.545 -3.490 16.172 1.00 92.12 276 GLU A N 1
ATOM 2057 C CA . GLU A 1 276 ? 9.185 -3.866 17.424 1.00 101.41 276 GLU A CA 1
ATOM 2058 C C . GLU A 1 276 ? 9.860 -5.231 17.344 1.00 91.44 276 GLU A C 1
ATOM 2059 O O . GLU A 1 276 ? 10.632 -5.581 18.242 1.00 97.05 276 GLU A O 1
ATOM 2065 N N . LEU A 1 277 ? 9.599 -6.000 16.289 1.00 104.15 277 LEU A N 1
ATOM 2066 C CA . LEU A 1 277 ? 10.283 -7.271 16.089 1.00 102.54 277 LEU A CA 1
ATOM 2067 C C . LEU A 1 277 ? 11.732 -7.011 15.688 1.00 98.85 277 LEU A C 1
ATOM 2068 O O . LEU A 1 277 ? 11.996 -6.347 14.680 1.00 115.07 277 LEU A O 1
ATOM 2073 N N . ASN A 1 278 ? 12.671 -7.542 16.471 1.00 87.95 278 ASN A N 1
ATOM 2074 C CA . ASN A 1 278 ? 14.086 -7.304 16.213 1.00 100.12 278 ASN A CA 1
ATOM 2075 C C . ASN A 1 278 ? 14.552 -8.087 14.992 1.00 111.46 278 ASN A C 1
ATOM 2076 O O . ASN A 1 278 ? 14.369 -9.306 14.913 1.00 129.66 278 ASN A O 1
ATOM 2081 N N . ASN A 1 279 ? 15.147 -7.373 14.032 1.00 105.65 279 ASN A N 1
ATOM 2082 C CA . ASN A 1 279 ? 15.703 -7.946 12.805 1.00 106.90 279 ASN A CA 1
ATOM 2083 C C . ASN A 1 279 ? 14.648 -8.657 11.962 1.00 101.99 279 ASN A C 1
ATOM 2084 O O . ASN A 1 279 ? 14.989 -9.449 11.077 1.00 93.00 279 ASN A O 1
ATOM 2089 N N . ASP A 1 280 ? 13.370 -8.377 12.229 1.00 114.13 280 ASP A N 1
ATOM 2090 C CA . ASP A 1 280 ? 12.249 -8.945 11.478 1.00 116.15 280 ASP A CA 1
ATOM 2091 C C . ASP A 1 280 ? 12.323 -10.471 11.429 1.00 100.14 280 ASP A C 1
ATOM 2092 O O . ASP A 1 280 ? 11.993 -11.099 10.421 1.00 90.15 280 ASP A O 1
ATOM 2097 N N . MET A 1 281 ? 12.761 -11.077 12.531 1.00 103.35 281 MET A N 1
ATOM 2098 C CA . MET A 1 281 ? 12.951 -12.518 12.570 1.00 103.85 281 MET A CA 1
ATOM 2099 C C . MET A 1 281 ? 12.384 -13.090 13.863 1.00 108.14 281 MET A C 1
ATOM 2100 O O . MET A 1 281 ? 12.284 -12.405 14.885 1.00 111.44 281 MET A O 1
ATOM 2105 N N . ILE A 1 282 ? 12.014 -14.368 13.792 1.00 86.24 282 ILE A N 1
ATOM 2106 C CA . ILE A 1 282 ? 11.489 -15.135 14.915 1.00 87.53 282 ILE A CA 1
ATOM 2107 C C . ILE A 1 282 ? 12.303 -16.416 15.022 1.00 95.78 282 ILE A C 1
ATOM 2108 O O . ILE A 1 282 ? 12.488 -17.122 14.024 1.00 111.13 282 ILE A O 1
ATOM 2113 N N . VAL A 1 283 ? 12.786 -16.714 16.224 1.00 91.29 283 VAL A N 1
ATOM 2114 C CA . VAL A 1 283 ? 13.531 -17.940 16.481 1.00 93.90 283 VAL A CA 1
ATOM 2115 C C . VAL A 1 283 ? 12.543 -19.036 16.848 1.00 92.97 283 VAL A C 1
ATOM 2116 O O . VAL A 1 283 ? 11.538 -18.786 17.522 1.00 107.81 283 VAL A O 1
ATOM 2120 N N . SER A 1 284 ? 12.819 -20.254 16.397 1.00 94.68 284 SER A N 1
ATOM 2121 C CA . SER A 1 284 ? 11.952 -21.384 16.692 1.00 115.73 284 SER A CA 1
ATOM 2122 C C . SER A 1 284 ? 12.726 -22.668 16.443 1.00 122.95 284 SER A C 1
ATOM 2123 O O . SER A 1 284 ? 13.818 -22.660 15.869 1.00 113.46 284 SER A O 1
ATOM 2126 N N . THR A 1 285 ? 12.138 -23.776 16.879 1.00 138.61 285 THR A N 1
ATOM 2127 C CA . THR A 1 285 ? 12.721 -25.083 16.636 1.00 136.04 285 THR A CA 1
ATOM 2128 C C . THR A 1 285 ? 12.156 -25.646 15.339 1.00 126.86 285 THR A C 1
ATOM 2129 O O . THR A 1 285 ? 11.074 -25.263 14.886 1.00 136.64 285 THR A O 1
ATOM 2133 N N . VAL A 1 286 ? 12.913 -26.566 14.738 1.00 122.23 286 VAL A N 1
ATOM 2134 C CA . VAL A 1 286 ? 12.503 -27.159 13.472 1.00 134.64 286 VAL A CA 1
ATOM 2135 C C . VAL A 1 286 ? 11.194 -27.928 13.615 1.00 124.05 286 VAL A C 1
ATOM 2136 O O . VAL A 1 286 ? 10.466 -28.101 12.631 1.00 122.84 286 VAL A O 1
ATOM 2140 N N . MET A 1 287 ? 10.857 -28.370 14.830 1.00 126.54 287 MET A N 1
ATOM 2141 C CA . MET A 1 287 ? 9.629 -29.133 15.036 1.00 122.00 287 MET A CA 1
ATOM 2142 C C . MET A 1 287 ? 8.383 -28.333 14.666 1.00 110.30 287 MET A C 1
ATOM 2143 O O . MET A 1 287 ? 7.317 -28.925 14.459 1.00 109.44 287 MET A O 1
ATOM 2148 N N . SER A 1 288 ? 8.494 -27.008 14.580 1.00 104.30 288 SER A N 1
ATOM 2149 C CA . SER A 1 288 ? 7.363 -26.175 14.200 1.00 116.06 288 SER A CA 1
ATOM 2150 C C . SER A 1 288 ? 6.894 -26.532 12.792 1.00 89.92 288 SER A C 1
ATOM 2151 O O . SER A 1 288 ? 7.685 -26.920 11.929 1.00 91.53 288 SER A O 1
ATOM 2154 N N . ASN A 1 289 ? 5.589 -26.406 12.569 1.00 87.74 289 ASN A N 1
ATOM 2155 C CA . ASN A 1 289 ? 4.973 -26.903 11.346 1.00 87.39 289 ASN A CA 1
ATOM 2156 C C . ASN A 1 289 ? 5.386 -26.062 10.139 1.00 105.00 289 ASN A C 1
ATOM 2157 O O . ASN A 1 289 ? 5.751 -24.889 10.262 1.00 104.82 289 ASN A O 1
ATOM 2162 N N . LEU A 1 290 ? 5.327 -26.688 8.958 1.00 107.71 290 LEU A N 1
ATOM 2163 C CA . LEU A 1 290 ? 5.710 -26.004 7.726 1.00 105.06 290 LEU A CA 1
ATOM 2164 C C . LEU A 1 290 ? 4.825 -24.794 7.454 1.00 101.83 290 LEU A C 1
ATOM 2165 O O . LEU A 1 290 ? 5.312 -23.760 6.986 1.00 84.01 290 LEU A O 1
ATOM 2170 N N . GLY A 1 291 ? 3.520 -24.911 7.718 1.00 102.57 291 GLY A N 1
ATOM 2171 C CA . GLY A 1 291 ? 2.624 -23.782 7.525 1.00 111.30 291 GLY A CA 1
ATOM 2172 C C . GLY A 1 291 ? 3.058 -22.544 8.283 1.00 111.36 291 GLY A C 1
ATOM 2173 O O . GLY A 1 291 ? 2.831 -21.418 7.828 1.00 111.48 291 GLY A O 1
ATOM 2174 N N . PHE A 1 292 ? 3.665 -22.734 9.458 1.00 104.14 292 PHE A N 1
ATOM 2175 C CA . PHE A 1 292 ? 4.213 -21.620 10.225 1.00 102.69 292 PHE A CA 1
ATOM 2176 C C . PHE A 1 292 ? 5.296 -20.889 9.440 1.00 108.95 292 PHE A C 1
ATOM 2177 O O . PHE A 1 292 ? 5.338 -19.653 9.428 1.00 118.11 292 PHE A O 1
ATOM 2185 N N . TYR A 1 293 ? 6.182 -21.636 8.780 1.00 103.12 293 TYR A N 1
ATOM 2186 C CA . TYR A 1 293 ? 7.269 -21.010 8.034 1.00 104.39 293 TYR A CA 1
ATOM 2187 C C . TYR A 1 293 ? 6.757 -20.280 6.798 1.00 96.06 293 TYR A C 1
ATOM 2188 O O . TYR A 1 293 ? 7.250 -19.196 6.464 1.00 87.70 293 TYR A O 1
ATOM 2197 N N . LYS A 1 294 ? 5.775 -20.852 6.101 1.00 104.49 294 LYS A N 1
ATOM 2198 C CA . LYS A 1 294 ? 5.256 -20.187 4.910 1.00 82.10 294 LYS A CA 1
ATOM 2199 C C . LYS A 1 294 ? 4.506 -18.908 5.267 1.00 93.29 294 LYS A C 1
ATOM 2200 O O . LYS A 1 294 ? 4.610 -17.905 4.552 1.00 106.04 294 LYS A O 1
ATOM 2206 N N . ALA A 1 295 ? 3.737 -18.926 6.359 1.00 98.40 295 ALA A N 1
ATOM 2207 C CA . ALA A 1 295 ? 3.042 -17.714 6.785 1.00 106.30 295 ALA A CA 1
ATOM 2208 C C . ALA A 1 295 ? 4.029 -16.601 7.122 1.00 100.44 295 ALA A C 1
ATOM 2209 O O . ALA A 1 295 ? 3.771 -15.425 6.838 1.00 79.50 295 ALA A O 1
ATOM 2211 N N . LEU A 1 296 ? 5.161 -16.953 7.741 1.00 90.60 296 LEU A N 1
ATOM 2212 C CA . LEU A 1 296 ? 6.205 -15.967 8.002 1.00 97.03 296 LEU A CA 1
ATOM 2213 C C . LEU A 1 296 ? 6.805 -15.423 6.713 1.00 91.16 296 LEU A C 1
ATOM 2214 O O . LEU A 1 296 ? 7.211 -14.256 6.662 1.00 87.41 296 LEU A O 1
ATOM 2219 N N . GLU A 1 297 ? 6.869 -16.245 5.665 1.00 113.32 297 GLU A N 1
ATOM 2220 C CA . GLU A 1 297 ? 7.395 -15.771 4.390 1.00 112.31 297 GLU A CA 1
ATOM 2221 C C . GLU A 1 297 ? 6.430 -14.797 3.729 1.00 109.52 297 GLU A C 1
ATOM 2222 O O . GLU A 1 297 ? 6.854 -13.804 3.126 1.00 110.32 297 GLU A O 1
ATOM 2228 N N . GLN A 1 298 ? 5.126 -15.072 3.824 1.00 113.14 298 GLN A N 1
ATOM 2229 C CA . GLN A 1 298 ? 4.129 -14.153 3.281 1.00 112.41 298 GLN A CA 1
ATOM 2230 C C . GLN A 1 298 ? 4.179 -12.795 3.976 1.00 102.00 298 GLN A C 1
ATOM 2231 O O . GLN A 1 298 ? 4.077 -11.750 3.322 1.00 117.88 298 GLN A O 1
ATOM 2237 N N . GLU A 1 299 ? 4.340 -12.791 5.298 1.00 102.58 299 GLU A N 1
ATOM 2238 C CA . GLU A 1 299 ? 4.424 -11.560 6.077 1.00 108.79 299 GLU A CA 1
ATOM 2239 C C . GLU A 1 299 ? 5.787 -10.891 6.001 1.00 111.41 299 GLU A C 1
ATOM 2240 O O . GLU A 1 299 ? 5.966 -9.820 6.593 1.00 110.95 299 GLU A O 1
ATOM 2246 N N . GLY A 1 300 ? 6.740 -11.486 5.294 1.00 89.19 300 GLY A N 1
ATOM 2247 C CA . GLY A 1 300 ? 8.072 -10.920 5.205 1.00 90.58 300 GLY A CA 1
ATOM 2248 C C . GLY A 1 300 ? 8.845 -10.958 6.504 1.00 101.43 300 GLY A C 1
ATOM 2249 O O . GLY A 1 300 ? 9.503 -9.972 6.859 1.00 94.07 300 GLY A O 1
ATOM 2250 N N . ILE A 1 301 ? 8.782 -12.076 7.222 1.00 112.07 301 ILE A N 1
ATOM 2251 C CA . ILE A 1 301 ? 9.485 -12.261 8.486 1.00 108.18 301 ILE A CA 1
ATOM 2252 C C . ILE A 1 301 ? 10.479 -13.395 8.287 1.00 107.62 301 ILE A C 1
ATOM 2253 O O . ILE A 1 301 ? 10.085 -14.519 7.952 1.00 113.94 301 ILE A O 1
ATOM 2258 N N . LYS A 1 302 ? 11.762 -13.102 8.476 1.00 105.84 302 LYS A N 1
ATOM 2259 C CA . LYS A 1 302 ? 12.775 -14.137 8.344 1.00 107.97 302 LYS A CA 1
ATOM 2260 C C . LYS A 1 302 ? 12.631 -15.148 9.480 1.00 110.90 302 LYS A C 1
ATOM 2261 O O . LYS A 1 302 ? 12.262 -14.803 10.604 1.00 109.77 302 LYS A O 1
ATOM 2267 N N . SER A 1 303 ? 12.894 -16.416 9.171 1.00 127.10 303 SER A N 1
ATOM 2268 C CA . SER A 1 303 ? 12.724 -17.503 10.125 1.00 108.47 303 SER A CA 1
ATOM 2269 C C . SER A 1 303 ? 14.070 -18.148 10.416 1.00 107.09 303 SER A C 1
ATOM 2270 O O . SER A 1 303 ? 14.858 -18.402 9.500 1.00 121.48 303 SER A O 1
ATOM 2273 N N . ASN A 1 304 ? 14.331 -18.409 11.694 1.00 105.37 304 ASN A N 1
ATOM 2274 C CA . ASN A 1 304 ? 15.553 -19.068 12.134 1.00 106.46 304 ASN A CA 1
ATOM 2275 C C . ASN A 1 304 ? 15.170 -20.357 12.846 1.00 115.19 304 ASN A C 1
ATOM 2276 O O . ASN A 1 304 ? 14.382 -20.336 13.796 1.00 115.20 304 ASN A O 1
ATOM 2281 N N . LYS A 1 305 ? 15.730 -21.471 12.386 1.00 126.59 305 LYS A N 1
ATOM 2282 C CA . LYS A 1 305 ? 15.465 -22.781 12.958 1.00 117.19 305 LYS A CA 1
ATOM 2283 C C . LYS A 1 305 ? 16.650 -23.247 13.790 1.00 119.44 305 LYS A C 1
ATOM 2284 O O . LYS A 1 305 ? 17.808 -23.013 13.429 1.00 111.33 305 LYS A O 1
ATOM 2290 N N . THR A 1 306 ? 16.348 -23.909 14.903 1.00 124.05 306 THR A N 1
ATOM 2291 C CA . THR A 1 306 ? 17.368 -24.400 15.812 1.00 116.70 306 THR A CA 1
ATOM 2292 C C . THR A 1 306 ? 16.975 -25.798 16.265 1.00 103.84 306 THR A C 1
ATOM 2293 O O . THR A 1 306 ? 15.841 -26.241 16.062 1.00 94.03 306 THR A O 1
ATOM 2297 N N . LYS A 1 307 ? 17.933 -26.498 16.867 1.00 100.10 307 LYS A N 1
ATOM 2298 C CA . LYS A 1 307 ? 17.670 -27.825 17.403 1.00 90.79 307 LYS A CA 1
ATOM 2299 C C . LYS A 1 307 ? 16.581 -27.757 18.474 1.00 100.42 307 LYS A C 1
ATOM 2300 O O . LYS A 1 307 ? 16.308 -26.705 19.057 1.00 101.31 307 LYS A O 1
ATOM 2306 N N . VAL A 1 308 ? 15.952 -28.906 18.728 1.00 103.37 308 VAL A N 1
ATOM 2307 C CA . VAL A 1 308 ? 14.847 -28.960 19.679 1.00 107.63 308 VAL A CA 1
ATOM 2308 C C . VAL A 1 308 ? 15.364 -28.702 21.090 1.00 113.57 308 VAL A C 1
ATOM 2309 O O . VAL A 1 308 ? 16.439 -29.181 21.475 1.00 125.87 308 VAL A O 1
ATOM 2313 N N . GLY A 1 309 ? 14.598 -27.935 21.869 1.00 92.39 309 GLY A N 1
ATOM 2314 C CA . GLY A 1 309 ? 14.954 -27.634 23.245 1.00 112.48 309 GLY A CA 1
ATOM 2315 C C . GLY A 1 309 ? 14.969 -26.156 23.591 1.00 124.49 309 GLY A C 1
ATOM 2316 O O . GLY A 1 309 ? 15.359 -25.325 22.765 1.00 124.43 309 GLY A O 1
ATOM 2317 N N . ASP A 1 310 ? 14.532 -25.818 24.811 1.00 123.25 310 ASP A N 1
ATOM 2318 C CA . ASP A 1 310 ? 14.545 -24.424 25.249 1.00 111.92 310 ASP A CA 1
ATOM 2319 C C . ASP A 1 310 ? 15.957 -23.860 25.224 1.00 112.62 310 ASP A C 1
ATOM 2320 O O . ASP A 1 310 ? 16.155 -22.676 24.929 1.00 116.56 310 ASP A O 1
ATOM 2325 N N . ARG A 1 311 ? 16.949 -24.700 25.541 1.00 112.56 311 ARG A N 1
ATOM 2326 C CA . ARG A 1 311 ? 18.338 -24.257 25.609 1.00 98.65 311 ARG A CA 1
ATOM 2327 C C . ARG A 1 311 ? 18.774 -23.574 24.321 1.00 104.90 311 ARG A C 1
ATOM 2328 O O . ARG A 1 311 ? 19.471 -22.555 24.356 1.00 123.68 311 ARG A O 1
ATOM 2336 N N . TYR A 1 312 ? 18.350 -24.109 23.173 1.00 100.19 312 TYR A N 1
ATOM 2337 C CA . TYR A 1 312 ? 18.866 -23.636 21.893 1.00 109.41 312 TYR A CA 1
ATOM 2338 C C . TYR A 1 312 ? 18.121 -22.410 21.382 1.00 114.79 312 TYR A C 1
ATOM 2339 O O . TYR A 1 312 ? 18.734 -21.522 20.778 1.00 124.29 312 TYR A O 1
ATOM 2348 N N . VAL A 1 313 ? 16.806 -22.343 21.596 1.00 98.62 313 VAL A N 1
ATOM 2349 C CA . VAL A 1 313 ? 16.067 -21.136 21.231 1.00 88.81 313 VAL A CA 1
ATOM 2350 C C . VAL A 1 313 ? 16.633 -19.933 21.973 1.00 91.92 313 VAL A C 1
ATOM 2351 O O . VAL A 1 313 ? 17.011 -18.925 21.366 1.00 112.26 313 VAL A O 1
ATOM 2355 N N . VAL A 1 314 ? 16.722 -20.034 23.300 1.00 88.39 314 VAL A N 1
ATOM 2356 C CA . VAL A 1 314 ? 17.231 -18.922 24.094 1.00 90.90 314 VAL A CA 1
ATOM 2357 C C . VAL A 1 314 ? 18.700 -18.667 23.774 1.00 96.98 314 VAL A C 1
ATOM 2358 O O . VAL A 1 314 ? 19.150 -17.516 23.749 1.00 93.86 314 VAL A O 1
ATOM 2362 N N . GLU A 1 315 ? 19.465 -19.728 23.504 1.00 106.41 315 GLU A N 1
ATOM 2363 C CA . GLU A 1 315 ? 20.864 -19.552 23.121 1.00 113.74 315 GLU A CA 1
ATOM 2364 C C . GLU A 1 315 ? 20.983 -18.730 21.844 1.00 114.40 315 GLU A C 1
ATOM 2365 O O . GLU A 1 315 ? 21.796 -17.803 21.758 1.00 115.58 315 GLU A O 1
ATOM 2371 N N . GLU A 1 316 ? 20.180 -19.068 20.833 1.00 108.08 316 GLU A N 1
ATOM 2372 C CA . GLU A 1 316 ? 20.228 -18.343 19.569 1.00 95.23 316 GLU A CA 1
ATOM 2373 C C . GLU A 1 316 ? 19.765 -16.898 19.727 1.00 104.63 316 GLU A C 1
ATOM 2374 O O . GLU A 1 316 ? 20.359 -15.986 19.140 1.00 117.95 316 GLU A O 1
ATOM 2380 N N . MET A 1 317 ? 18.709 -16.669 20.516 1.00 97.50 317 MET A N 1
ATOM 2381 C CA . MET A 1 317 ? 18.197 -15.310 20.692 1.00 99.28 317 MET A CA 1
ATOM 2382 C C . MET A 1 317 ? 19.225 -14.396 21.348 1.00 98.03 317 MET A C 1
ATOM 2383 O O . MET A 1 317 ? 19.349 -13.223 20.975 1.00 100.06 317 MET A O 1
ATOM 2388 N N . ARG A 1 318 ? 19.967 -14.905 22.332 1.00 104.45 318 ARG A N 1
ATOM 2389 C CA . ARG A 1 318 ? 20.980 -14.073 22.974 1.00 122.54 318 ARG A CA 1
ATOM 2390 C C . ARG A 1 318 ? 22.133 -13.754 22.033 1.00 130.23 318 ARG A C 1
ATOM 2391 O O . ARG A 1 318 ? 22.708 -12.663 22.114 1.00 130.15 318 ARG A O 1
ATOM 2399 N N . ARG A 1 319 ? 22.494 -14.691 21.154 1.00 125.48 319 ARG A N 1
ATOM 2400 C CA . ARG A 1 319 ? 23.656 -14.502 20.291 1.00 127.81 319 ARG A CA 1
ATOM 2401 C C . ARG A 1 319 ? 23.479 -13.298 19.374 1.00 124.77 319 ARG A C 1
ATOM 2402 O O . ARG A 1 319 ? 24.368 -12.444 19.271 1.00 136.80 319 ARG A O 1
ATOM 2410 N N . GLY A 1 320 ? 22.337 -13.215 18.700 1.00 108.18 320 GLY A N 1
ATOM 2411 C CA . GLY A 1 320 ? 21.993 -12.116 17.825 1.00 112.28 320 GLY A CA 1
ATOM 2412 C C . GLY A 1 320 ? 21.125 -11.020 18.401 1.00 112.61 320 GLY A C 1
ATOM 2413 O O . GLY A 1 320 ? 20.813 -10.066 17.681 1.00 136.69 320 GLY A O 1
ATOM 2414 N N . ASN A 1 321 ? 20.713 -11.129 19.667 1.00 110.33 321 ASN A N 1
ATOM 2415 C CA . ASN A 1 321 ? 19.844 -10.142 20.316 1.00 110.40 321 ASN A CA 1
ATOM 2416 C C . ASN A 1 321 ? 18.475 -10.079 19.633 1.00 115.45 321 ASN A C 1
ATOM 2417 O O . ASN A 1 321 ? 18.016 -9.019 19.204 1.00 107.09 321 ASN A O 1
ATOM 2422 N N . TYR A 1 322 ? 17.822 -11.238 19.533 1.00 118.11 322 TYR A N 1
ATOM 2423 C CA . TYR A 1 322 ? 16.460 -11.326 19.017 1.00 111.56 322 TYR A CA 1
ATOM 2424 C C . TYR A 1 322 ? 15.472 -11.271 20.175 1.00 106.36 322 TYR A C 1
ATOM 2425 O O . TYR A 1 322 ? 15.712 -11.854 21.236 1.00 106.62 322 TYR A O 1
ATOM 2434 N N . ASN A 1 323 ? 14.356 -10.570 19.969 1.00 104.94 323 ASN A N 1
ATOM 2435 C CA . ASN A 1 323 ? 13.387 -10.374 21.044 1.00 100.80 323 ASN A CA 1
ATOM 2436 C C . ASN A 1 323 ? 12.246 -11.389 21.076 1.00 98.08 323 ASN A C 1
ATOM 2437 O O . ASN A 1 323 ? 11.491 -11.398 22.053 1.00 122.68 323 ASN A O 1
ATOM 2442 N N . LEU A 1 324 ? 12.080 -12.227 20.054 1.00 74.71 324 LEU A N 1
ATOM 2443 C CA . LEU A 1 324 ? 10.983 -13.191 20.055 1.00 69.93 324 LEU A CA 1
ATOM 2444 C C . LEU A 1 324 ? 11.458 -14.565 19.606 1.00 94.01 324 LEU A C 1
ATOM 2445 O O . LEU A 1 324 ? 12.150 -14.687 18.591 1.00 91.51 324 LEU A O 1
ATOM 2450 N N . GLY A 1 325 ? 11.086 -15.590 20.368 1.00 86.61 325 GLY A N 1
ATOM 2451 C CA . GLY A 1 325 ? 11.378 -16.962 19.999 1.00 79.82 325 GLY A CA 1
ATOM 2452 C C . GLY A 1 325 ? 10.586 -17.913 20.865 1.00 102.58 325 GLY A C 1
ATOM 2453 O O . GLY A 1 325 ? 10.136 -17.555 21.958 1.00 108.75 325 GLY A O 1
ATOM 2454 N N . GLY A 1 326 ? 10.424 -19.135 20.369 1.00 113.93 326 GLY A N 1
ATOM 2455 C CA . GLY A 1 326 ? 9.646 -20.109 21.111 1.00 115.66 326 GLY A CA 1
ATOM 2456 C C . GLY A 1 326 ? 9.592 -21.452 20.417 1.00 104.16 326 GLY A C 1
ATOM 2457 O O . GLY A 1 326 ? 10.254 -21.683 19.402 1.00 94.50 326 GLY A O 1
ATOM 2458 N N . GLU A 1 327 ? 8.786 -22.340 21.000 1.00 107.65 327 GLU A N 1
ATOM 2459 C CA . GLU A 1 327 ? 8.564 -23.690 20.505 1.00 94.52 327 GLU A CA 1
ATOM 2460 C C . GLU A 1 327 ? 7.085 -23.907 20.219 1.00 87.48 327 GLU A C 1
ATOM 2461 O O . GLU A 1 327 ? 6.225 -23.143 20.663 1.00 97.90 327 GLU A O 1
ATOM 2467 N N . GLN A 1 328 ? 6.797 -24.967 19.457 1.00 85.53 328 GLN A N 1
ATOM 2468 C CA . GLN A 1 328 ? 5.408 -25.316 19.176 1.00 68.23 328 GLN A CA 1
ATOM 2469 C C . GLN A 1 328 ? 4.666 -25.741 20.437 1.00 72.00 328 GLN A C 1
ATOM 2470 O O . GLN A 1 328 ? 3.456 -25.515 20.551 1.00 93.24 328 GLN A O 1
ATOM 2476 N N . SER A 1 329 ? 5.372 -26.350 21.394 1.00 90.58 329 SER A N 1
ATOM 2477 C CA . SER A 1 329 ? 4.732 -26.854 22.606 1.00 79.25 329 SER A CA 1
ATOM 2478 C C . SER A 1 329 ? 4.044 -25.760 23.410 1.00 79.15 329 SER A C 1
ATOM 2479 O O . SER A 1 329 ? 3.224 -26.070 24.280 1.00 81.35 329 SER A O 1
ATOM 2482 N N . GLY A 1 330 ? 4.358 -24.494 23.148 1.00 85.40 330 GLY A N 1
ATOM 2483 C CA . GLY A 1 330 ? 3.803 -23.386 23.896 1.00 80.48 330 GLY A CA 1
ATOM 2484 C C . GLY A 1 330 ? 4.814 -22.644 24.736 1.00 91.74 330 GLY A C 1
ATOM 2485 O O . GLY A 1 330 ? 4.448 -21.661 25.391 1.00 90.61 330 GLY A O 1
ATOM 2486 N N . HIS A 1 331 ? 6.070 -23.081 24.743 1.00 95.52 331 HIS A N 1
ATOM 2487 C CA . HIS A 1 331 ? 7.130 -22.399 25.478 1.00 67.46 331 HIS A CA 1
ATOM 2488 C C . HIS A 1 331 ? 7.633 -21.261 24.603 1.00 74.08 331 HIS A C 1
ATOM 2489 O O . HIS A 1 331 ? 8.408 -21.475 23.670 1.00 80.13 331 HIS A O 1
ATOM 2496 N N . ILE A 1 332 ? 7.193 -20.045 24.909 1.00 83.21 332 ILE A N 1
ATOM 2497 C CA . ILE A 1 332 ? 7.450 -18.875 24.081 1.00 75.12 332 ILE A CA 1
ATOM 2498 C C . ILE A 1 332 ? 8.167 -17.831 24.923 1.00 81.65 332 ILE A C 1
ATOM 2499 O O . ILE A 1 332 ? 7.811 -17.606 26.085 1.00 91.03 332 ILE A O 1
ATOM 2504 N N . VAL A 1 333 ? 9.172 -17.188 24.334 1.00 70.38 333 VAL A N 1
ATOM 2505 C CA . VAL A 1 333 ? 10.021 -16.235 25.036 1.00 87.45 333 VAL A CA 1
ATOM 2506 C C . VAL A 1 333 ? 9.896 -14.877 24.358 1.00 82.58 333 VAL A C 1
ATOM 2507 O O . VAL A 1 333 ? 10.038 -14.773 23.134 1.00 88.46 333 VAL A O 1
ATOM 2511 N N . MET A 1 334 ? 9.640 -13.841 25.156 1.00 95.12 334 MET A N 1
ATOM 2512 C CA . MET A 1 334 ? 9.609 -12.452 24.699 1.00 86.57 334 MET A CA 1
ATOM 2513 C C . MET A 1 334 ? 10.733 -11.737 25.434 1.00 90.67 334 MET A C 1
ATOM 2514 O O . MET A 1 334 ? 10.585 -11.385 26.608 1.00 83.20 334 MET A O 1
ATOM 2519 N N . MET A 1 335 ? 11.847 -11.516 24.738 1.00 82.78 335 MET A N 1
ATOM 2520 C CA . MET A 1 335 ? 13.051 -11.031 25.400 1.00 76.80 335 MET A CA 1
ATOM 2521 C C . MET A 1 335 ? 12.860 -9.655 26.025 1.00 91.43 335 MET A C 1
ATOM 2522 O O . MET A 1 335 ? 13.460 -9.363 27.067 1.00 102.17 335 MET A O 1
ATOM 2527 N N . ASP A 1 336 ? 12.046 -8.795 25.407 1.00 99.81 336 ASP A N 1
ATOM 2528 C CA . ASP A 1 336 ? 11.836 -7.453 25.943 1.00 103.42 336 ASP A CA 1
ATOM 2529 C C . ASP A 1 336 ? 11.249 -7.464 27.350 1.00 97.47 336 ASP A C 1
ATOM 2530 O O . ASP A 1 336 ? 11.395 -6.474 28.076 1.00 105.96 336 ASP A O 1
ATOM 2535 N N . TYR A 1 337 ? 10.591 -8.548 27.755 1.00 92.77 337 TYR A N 1
ATOM 2536 C CA . TYR A 1 337 ? 9.921 -8.584 29.050 1.00 89.30 337 TYR A CA 1
ATOM 2537 C C . TYR A 1 337 ? 10.488 -9.624 30.003 1.00 97.49 337 TYR A C 1
ATOM 2538 O O . TYR A 1 337 ? 10.639 -9.336 31.193 1.00 99.00 337 TYR A O 1
ATOM 2547 N N . ASN A 1 338 ? 10.804 -10.828 29.528 1.00 103.35 338 ASN A N 1
ATOM 2548 C CA . ASN A 1 338 ? 11.314 -11.875 30.402 1.00 93.02 338 ASN A CA 1
ATOM 2549 C C . ASN A 1 338 ? 12.431 -12.637 29.703 1.00 85.66 338 ASN A C 1
ATOM 2550 O O . ASN A 1 338 ? 12.582 -12.585 28.480 1.00 95.50 338 ASN A O 1
ATOM 2555 N N . THR A 1 339 ? 13.208 -13.361 30.506 1.00 67.66 339 THR A N 1
ATOM 2556 C CA . THR A 1 339 ? 14.375 -14.097 30.040 1.00 85.85 339 THR A CA 1
ATOM 2557 C C . THR A 1 339 ? 14.110 -15.588 29.873 1.00 89.52 339 THR A C 1
ATOM 2558 O O . THR A 1 339 ? 15.046 -16.347 29.596 1.00 80.40 339 THR A O 1
ATOM 2562 N N . THR A 1 340 ? 12.865 -16.026 30.032 1.00 85.33 340 THR A N 1
ATOM 2563 C CA . THR A 1 340 ? 12.523 -17.430 29.876 1.00 77.45 340 THR A CA 1
ATOM 2564 C C . THR A 1 340 ? 11.099 -17.527 29.354 1.00 80.82 340 THR A C 1
ATOM 2565 O O . THR A 1 340 ? 10.390 -16.524 29.232 1.00 112.11 340 THR A O 1
ATOM 2569 N N . GLY A 1 341 ? 10.688 -18.750 29.027 1.00 64.41 341 GLY A N 1
ATOM 2570 C CA . GLY A 1 341 ? 9.331 -18.974 28.568 1.00 70.58 341 GLY A CA 1
ATOM 2571 C C . GLY A 1 341 ? 8.324 -18.656 29.651 1.00 84.11 341 GLY A C 1
ATOM 2572 O O . GLY A 1 341 ? 8.438 -19.153 30.773 1.00 88.65 341 GLY A O 1
ATOM 2573 N N . ASP A 1 342 ? 7.332 -17.830 29.330 1.00 79.56 342 ASP A N 1
ATOM 2574 C CA . ASP A 1 342 ? 6.347 -17.371 30.305 1.00 75.85 342 ASP A CA 1
ATOM 2575 C C . ASP A 1 342 ? 4.965 -17.513 29.687 1.00 92.40 342 ASP A C 1
ATOM 2576 O O . ASP A 1 342 ? 4.629 -16.796 28.739 1.00 118.84 342 ASP A O 1
ATOM 2581 N N . GLY A 1 343 ? 4.167 -18.437 30.223 1.00 89.73 343 GLY A N 1
ATOM 2582 C CA . GLY A 1 343 ? 2.820 -18.623 29.710 1.00 83.64 343 GLY A CA 1
ATOM 2583 C C . GLY A 1 343 ? 1.905 -17.456 30.029 1.00 81.08 343 GLY A C 1
ATOM 2584 O O . GLY A 1 343 ? 1.087 -17.053 29.197 1.00 96.58 343 GLY A O 1
ATOM 2585 N N . LEU A 1 344 ? 2.019 -16.903 31.239 1.00 86.58 344 LEU A N 1
ATOM 2586 C CA . LEU A 1 344 ? 1.169 -15.781 31.627 1.00 72.51 344 LEU A CA 1
ATOM 2587 C C . LEU A 1 344 ? 1.428 -14.564 30.749 1.00 73.63 344 LEU A C 1
ATOM 2588 O O . LEU A 1 344 ? 0.492 -13.946 30.230 1.00 75.13 344 LEU A O 1
ATOM 2593 N N . LEU A 1 345 ? 2.701 -14.197 30.586 1.00 83.04 345 LEU A N 1
ATOM 2594 C CA . LEU A 1 345 ? 3.051 -13.070 29.727 1.00 54.80 345 LEU A CA 1
ATOM 2595 C C . LEU A 1 345 ? 2.573 -13.300 28.300 1.00 94.79 345 LEU A C 1
ATOM 2596 O O . LEU A 1 345 ? 1.985 -12.408 27.678 1.00 103.92 345 LEU A O 1
ATOM 2601 N N . THR A 1 346 ? 2.849 -14.485 27.753 1.00 79.75 346 THR A N 1
ATOM 2602 C CA . THR A 1 346 ? 2.412 -14.800 26.397 1.00 73.64 346 THR A CA 1
ATOM 2603 C C . THR A 1 346 ? 0.892 -14.748 26.283 1.00 83.52 346 THR A C 1
ATOM 2604 O O . THR A 1 346 ? 0.352 -14.307 25.261 1.00 85.75 346 THR A O 1
ATOM 2608 N N . GLY A 1 347 ? 0.186 -15.191 27.326 1.00 68.78 347 GLY A N 1
ATOM 2609 C CA . GLY A 1 347 ? -1.269 -15.164 27.293 1.00 64.37 347 GLY A CA 1
ATOM 2610 C C . GLY A 1 347 ? -1.854 -13.767 27.198 1.00 75.63 347 GLY A C 1
ATOM 2611 O O . GLY A 1 347 ? -2.736 -13.508 26.375 1.00 88.47 347 GLY A O 1
ATOM 2612 N N . ILE A 1 348 ? -1.377 -12.846 28.039 1.00 62.87 348 ILE A N 1
ATOM 2613 C CA . ILE A 1 348 ? -1.911 -11.485 28.005 1.00 84.23 348 ILE A CA 1
ATOM 2614 C C . ILE A 1 348 ? -1.518 -10.789 26.708 1.00 77.88 348 ILE A C 1
ATOM 2615 O O . ILE A 1 348 ? -2.312 -10.036 26.130 1.00 84.18 348 ILE A O 1
ATOM 2620 N N . GLN A 1 349 ? -0.294 -11.024 26.228 1.00 67.73 349 GLN A N 1
ATOM 2621 C CA . GLN A 1 349 ? 0.133 -10.396 24.983 1.00 72.83 349 GLN A CA 1
ATOM 2622 C C . GLN A 1 349 ? -0.731 -10.863 23.819 1.00 85.91 349 GLN A C 1
ATOM 2623 O O . GLN A 1 349 ? -1.034 -10.084 22.908 1.00 86.75 349 GLN A O 1
ATOM 2629 N N . LEU A 1 350 ? -1.144 -12.133 23.839 1.00 67.62 350 LEU A N 1
ATOM 2630 C CA . LEU A 1 350 ? -2.089 -12.627 22.843 1.00 67.44 350 LEU A CA 1
ATOM 2631 C C . LEU A 1 350 ? -3.437 -11.932 22.982 1.00 78.93 350 LEU A C 1
ATOM 2632 O O . LEU A 1 350 ? -4.021 -11.478 21.991 1.00 74.67 350 LEU A O 1
ATOM 2637 N N . ALA A 1 351 ? -3.951 -11.849 24.213 1.00 95.15 351 ALA A N 1
ATOM 2638 C CA . ALA A 1 351 ? -5.227 -11.178 24.438 1.00 86.33 351 ALA A CA 1
ATOM 2639 C C . ALA A 1 351 ? -5.163 -9.718 24.009 1.00 75.75 351 ALA A C 1
ATOM 2640 O O . ALA A 1 351 ? -6.156 -9.161 23.525 1.00 84.01 351 ALA A O 1
ATOM 2642 N N . SER A 1 352 ? -4.005 -9.079 24.193 1.00 83.11 352 SER A N 1
ATOM 2643 C CA . SER A 1 352 ? -3.836 -7.703 23.736 1.00 74.07 352 SER A CA 1
ATOM 2644 C C . SER A 1 352 ? -4.077 -7.587 22.236 1.00 69.07 352 SER A C 1
ATOM 2645 O O . SER A 1 352 ? -4.736 -6.647 21.776 1.00 76.62 352 SER A O 1
ATOM 2648 N N . VAL A 1 353 ? -3.547 -8.532 21.457 1.00 79.74 353 VAL A N 1
ATOM 2649 C CA . VAL A 1 353 ? -3.754 -8.509 20.012 1.00 83.56 353 VAL A CA 1
ATOM 2650 C C . VAL A 1 353 ? -5.236 -8.649 19.677 1.00 80.33 353 VAL A C 1
ATOM 2651 O O . VAL A 1 353 ? -5.751 -7.969 18.781 1.00 96.03 353 VAL A O 1
ATOM 2655 N N . ILE A 1 354 ? -5.947 -9.517 20.399 1.00 71.32 354 ILE A N 1
ATOM 2656 C CA . ILE A 1 354 ? -7.373 -9.709 20.139 1.00 78.93 354 ILE A CA 1
ATOM 2657 C C . ILE A 1 354 ? -8.144 -8.424 20.422 1.00 94.19 354 ILE A C 1
ATOM 2658 O O . ILE A 1 354 ? -9.081 -8.069 19.694 1.00 93.96 354 ILE A O 1
ATOM 2663 N N . LYS A 1 355 ? -7.769 -7.713 21.489 1.00 92.49 355 LYS A N 1
ATOM 2664 C CA . LYS A 1 355 ? -8.447 -6.472 21.856 1.00 81.89 355 LYS A CA 1
ATOM 2665 C C . LYS A 1 355 ? -8.228 -5.376 20.818 1.00 78.71 355 LYS A C 1
ATOM 2666 O O . LYS A 1 355 ? -9.177 -4.697 20.408 1.00 94.67 355 LYS A O 1
ATOM 2672 N N . MET A 1 356 ? -6.981 -5.188 20.382 1.00 69.17 356 MET A N 1
ATOM 2673 C CA . MET A 1 356 ? -6.671 -4.101 19.456 1.00 77.43 356 MET A CA 1
ATOM 2674 C C . MET A 1 356 ? -7.308 -4.312 18.088 1.00 88.70 356 MET A C 1
ATOM 2675 O O . MET A 1 356 ? -7.922 -3.393 17.533 1.00 98.49 356 MET A O 1
ATOM 2680 N N . THR A 1 357 ? -7.188 -5.520 17.533 1.00 82.50 357 THR A N 1
ATOM 2681 C CA . THR A 1 357 ? -7.679 -5.762 16.178 1.00 77.60 357 THR A CA 1
ATOM 2682 C C . THR A 1 357 ? -9.198 -5.823 16.104 1.00 84.77 357 THR A C 1
ATOM 2683 O O . THR A 1 357 ? -9.775 -5.490 15.062 1.00 89.46 357 THR A O 1
ATOM 2687 N N . GLY A 1 358 ? -9.863 -6.237 17.180 1.00 69.04 358 GLY A N 1
ATOM 2688 C CA . GLY A 1 358 ? -11.291 -6.466 17.097 1.00 77.69 358 GLY A CA 1
ATOM 2689 C C . GLY A 1 358 ? -11.655 -7.727 16.357 1.00 90.79 358 GLY A C 1
ATOM 2690 O O . GLY A 1 358 ? -12.812 -7.902 15.964 1.00 103.57 358 GLY A O 1
ATOM 2691 N N . LYS A 1 359 ? -10.690 -8.612 16.154 1.00 92.23 359 LYS A N 1
ATOM 2692 C CA . LYS A 1 359 ? -10.917 -9.885 15.495 1.00 101.03 359 LYS A CA 1
ATOM 2693 C C . LYS A 1 359 ? -11.234 -10.944 16.548 1.00 102.93 359 LYS A C 1
ATOM 2694 O O . LYS A 1 359 ? -11.393 -10.652 17.737 1.00 112.10 359 LYS A O 1
ATOM 2700 N N . SER A 1 360 ? -11.327 -12.191 16.111 1.00 85.08 360 SER A N 1
ATOM 2701 C CA . SER A 1 360 ? -11.477 -13.342 16.983 1.00 84.57 360 SER A CA 1
ATOM 2702 C C . SER A 1 360 ? -10.229 -14.205 16.864 1.00 96.16 360 SER A C 1
ATOM 2703 O O . SER A 1 360 ? -9.412 -14.026 15.958 1.00 96.06 360 SER A O 1
ATOM 2706 N N . LEU A 1 361 ? -10.080 -15.149 17.794 1.00 88.21 361 LEU A N 1
ATOM 2707 C CA . LEU A 1 361 ? -8.885 -15.986 17.771 1.00 79.92 361 LEU A CA 1
ATOM 2708 C C . LEU A 1 361 ? -8.854 -16.873 16.532 1.00 97.94 361 LEU A C 1
ATOM 2709 O O . LEU A 1 361 ? -7.795 -17.049 15.919 1.00 104.50 361 LEU A O 1
ATOM 2714 N N . SER A 1 362 ? -10.002 -17.444 16.152 1.00 84.55 362 SER A N 1
ATOM 2715 C CA . SER A 1 362 ? -10.046 -18.326 14.989 1.00 90.23 362 SER A CA 1
ATOM 2716 C C . SER A 1 362 ? -9.608 -17.610 13.718 1.00 102.74 362 SER A C 1
ATOM 2717 O O . SER A 1 362 ? -9.001 -18.228 12.836 1.00 120.10 362 SER A O 1
ATOM 2720 N N . GLU A 1 363 ? -9.909 -16.315 13.602 1.00 100.28 363 GLU A N 1
ATOM 2721 C CA . GLU A 1 363 ? -9.485 -15.561 12.427 1.00 94.45 363 GLU A CA 1
ATOM 2722 C C . GLU A 1 363 ? -7.990 -15.274 12.473 1.00 81.83 363 GLU A C 1
ATOM 2723 O O . GLU A 1 363 ? -7.285 -15.431 11.469 1.00 96.04 363 GLU A O 1
ATOM 2729 N N . LEU A 1 364 ? -7.486 -14.850 13.634 1.00 88.88 364 LEU A N 1
ATOM 2730 C CA . LEU A 1 364 ? -6.060 -14.574 13.757 1.00 90.43 364 LEU A CA 1
ATOM 2731 C C . LEU A 1 364 ? -5.239 -15.853 13.655 1.00 95.30 364 LEU A C 1
ATOM 2732 O O . LEU A 1 364 ? -4.177 -15.867 13.021 1.00 75.54 364 LEU A O 1
ATOM 2737 N N . ALA A 1 365 ? -5.714 -16.938 14.274 1.00 87.83 365 ALA A N 1
ATOM 2738 C CA . ALA A 1 365 ? -5.014 -18.215 14.174 1.00 74.22 365 ALA A CA 1
ATOM 2739 C C . ALA A 1 365 ? -5.159 -18.830 12.787 1.00 87.61 365 ALA A C 1
ATOM 2740 O O . ALA A 1 365 ? -4.240 -19.506 12.311 1.00 80.94 365 ALA A O 1
ATOM 2742 N N . GLY A 1 366 ? -6.302 -18.617 12.134 1.00 83.81 366 GLY A N 1
ATOM 2743 C CA . GLY A 1 366 ? -6.545 -19.149 10.804 1.00 89.12 366 GLY A CA 1
ATOM 2744 C C . GLY A 1 366 ? -5.627 -18.605 9.728 1.00 96.91 366 GLY A C 1
ATOM 2745 O O . GLY A 1 366 ? -5.671 -19.100 8.595 1.00 105.54 366 GLY A O 1
ATOM 2746 N N . GLN A 1 367 ? -4.806 -17.600 10.044 1.00 98.22 367 GLN A N 1
ATOM 2747 C CA . GLN A 1 367 ? -3.901 -17.036 9.048 1.00 82.74 367 GLN A CA 1
ATOM 2748 C C . GLN A 1 367 ? -2.884 -18.049 8.539 1.00 84.94 367 GLN A C 1
ATOM 2749 O O . GLN A 1 367 ? -2.324 -17.849 7.455 1.00 108.06 367 GLN A O 1
ATOM 2755 N N . MET A 1 368 ? -2.625 -19.122 9.283 1.00 77.53 368 MET A N 1
ATOM 2756 C CA . MET A 1 368 ? -1.711 -20.157 8.824 1.00 106.16 368 MET A CA 1
ATOM 2757 C C . MET A 1 368 ? -2.382 -21.516 8.962 1.00 120.25 368 MET A C 1
ATOM 2758 O O . MET A 1 368 ? -3.043 -21.798 9.967 1.00 108.86 368 MET A O 1
ATOM 2763 N N . LYS A 1 369 ? -2.236 -22.341 7.931 1.00 112.96 369 LYS A N 1
ATOM 2764 C CA . LYS A 1 369 ? -2.761 -23.696 7.936 1.00 120.20 369 LYS A CA 1
ATOM 2765 C C . LYS A 1 369 ? -1.633 -24.664 8.269 1.00 119.85 369 LYS A C 1
ATOM 2766 O O . LYS A 1 369 ? -0.526 -24.552 7.735 1.00 131.30 369 LYS A O 1
ATOM 2772 N N . LYS A 1 370 ? -1.918 -25.610 9.160 1.00 121.50 370 LYS A N 1
ATOM 2773 C CA . LYS A 1 370 ? -0.931 -26.590 9.591 1.00 118.22 370 LYS A CA 1
ATOM 2774 C C . LYS A 1 370 ? -1.040 -27.858 8.752 1.00 120.32 370 LYS A C 1
ATOM 2775 O O . LYS A 1 370 ? -2.122 -28.440 8.623 1.00 127.03 370 LYS A O 1
ATOM 2781 N N . TYR A 1 371 ? 0.080 -28.263 8.159 1.00 115.65 371 TYR A N 1
ATOM 2782 C CA . TYR A 1 371 ? 0.107 -29.458 7.335 1.00 111.32 371 TYR A CA 1
ATOM 2783 C C . TYR A 1 371 ? 0.038 -30.723 8.189 1.00 106.02 371 TYR A C 1
ATOM 2784 O O . TYR A 1 371 ? 0.565 -30.763 9.304 1.00 104.20 371 TYR A O 1
ATOM 2793 N N . PRO A 1 372 ? -0.610 -31.770 7.682 1.00 104.68 372 PRO A N 1
ATOM 2794 C CA . PRO A 1 372 ? -0.651 -33.038 8.415 1.00 110.77 372 PRO A CA 1
ATOM 2795 C C . PRO A 1 372 ? 0.741 -33.632 8.584 1.00 109.07 372 PRO A C 1
ATOM 2796 O O . PRO A 1 372 ? 1.599 -33.529 7.704 1.00 102.95 372 PRO A O 1
ATOM 2800 N N . GLN A 1 373 ? 0.951 -34.267 9.733 1.00 109.93 373 GLN A N 1
ATOM 2801 C CA . GLN A 1 373 ? 2.255 -34.779 10.123 1.00 101.83 373 GLN A CA 1
ATOM 2802 C C . GLN A 1 373 ? 2.216 -36.284 10.357 1.00 105.32 373 GLN A C 1
ATOM 2803 O O . GLN A 1 373 ? 1.261 -36.808 10.939 1.00 112.07 373 GLN A O 1
ATOM 2809 N N . SER A 1 374 ? 3.263 -36.973 9.903 1.00 97.62 374 SER A N 1
ATOM 2810 C CA . SER A 1 374 ? 3.472 -38.388 10.191 1.00 107.69 374 SER A CA 1
ATOM 2811 C C . SER A 1 374 ? 4.855 -38.569 10.801 1.00 109.49 374 SER A C 1
ATOM 2812 O O . SER A 1 374 ? 5.849 -38.092 10.243 1.00 97.43 374 SER A O 1
ATOM 2815 N N . LEU A 1 375 ? 4.918 -39.268 11.935 1.00 113.66 375 LEU A N 1
ATOM 2816 C CA . LEU A 1 375 ? 6.155 -39.448 12.682 1.00 113.10 375 LEU A CA 1
ATOM 2817 C C . LEU A 1 375 ? 6.424 -40.932 12.912 1.00 121.51 375 LEU A C 1
ATOM 2818 O O . LEU A 1 375 ? 5.519 -41.682 13.290 1.00 135.15 375 LEU A O 1
ATOM 2823 N N . ILE A 1 376 ? 7.678 -41.346 12.701 1.00 115.98 376 ILE A N 1
ATOM 2824 C CA . ILE A 1 376 ? 8.102 -42.740 12.815 1.00 104.13 376 ILE A CA 1
ATOM 2825 C C . ILE A 1 376 ? 9.470 -42.837 13.484 1.00 106.24 376 ILE A C 1
ATOM 2826 O O . ILE A 1 376 ? 10.346 -41.992 13.277 1.00 127.16 376 ILE A O 1
ATOM 2831 N N . ASN A 1 377 ? 9.655 -43.895 14.282 1.00 106.29 377 ASN A N 1
ATOM 2832 C CA . ASN A 1 377 ? 10.905 -44.160 14.986 1.00 110.26 377 ASN A CA 1
ATOM 2833 C C . ASN A 1 377 ? 11.543 -45.448 14.488 1.00 108.84 377 ASN A C 1
ATOM 2834 O O . ASN A 1 377 ? 10.880 -46.489 14.418 1.00 114.91 377 ASN A O 1
ATOM 2839 N N . VAL A 1 378 ? 12.832 -45.375 14.158 1.00 115.03 378 VAL A N 1
ATOM 2840 C CA . VAL A 1 378 ? 13.603 -46.516 13.681 1.00 129.42 378 VAL A CA 1
ATOM 2841 C C . VAL A 1 378 ? 14.849 -46.650 14.544 1.00 141.30 378 VAL A C 1
ATOM 2842 O O . VAL A 1 378 ? 15.643 -45.708 14.648 1.00 146.62 378 VAL A O 1
ATOM 2846 N N . ARG A 1 379 ? 15.028 -47.827 15.136 1.00 116.85 379 ARG A N 1
ATOM 2847 C CA . ARG A 1 379 ? 16.085 -48.096 16.110 1.00 120.44 379 ARG A CA 1
ATOM 2848 C C . ARG A 1 379 ? 17.348 -48.509 15.359 1.00 114.79 379 ARG A C 1
ATOM 2849 O O . ARG A 1 379 ? 17.487 -49.666 14.950 1.00 134.56 379 ARG A O 1
ATOM 2857 N N . VAL A 1 380 ? 18.288 -47.574 15.198 1.00 108.93 380 VAL A N 1
ATOM 2858 C CA . VAL A 1 380 ? 19.394 -47.741 14.261 1.00 109.49 380 VAL A CA 1
ATOM 2859 C C . VAL A 1 380 ? 20.720 -47.834 15.001 1.00 127.31 380 VAL A C 1
ATOM 2860 O O . VAL A 1 380 ? 20.847 -47.442 16.167 1.00 133.53 380 VAL A O 1
ATOM 2864 N N . THR A 1 381 ? 21.723 -48.366 14.298 1.00 131.38 381 THR A N 1
ATOM 2865 C CA . THR A 1 381 ? 23.103 -48.228 14.733 1.00 136.84 381 THR A CA 1
ATOM 2866 C C . THR A 1 381 ? 23.569 -46.818 14.428 1.00 151.89 381 THR A C 1
ATOM 2867 O O . THR A 1 381 ? 23.289 -46.293 13.349 1.00 167.93 381 THR A O 1
ATOM 2871 N N . ASP A 1 382 ? 24.318 -46.236 15.364 1.00 144.21 382 ASP A N 1
ATOM 2872 C CA . ASP A 1 382 ? 24.998 -44.950 15.202 1.00 137.95 382 ASP A CA 1
ATOM 2873 C C . ASP A 1 382 ? 24.234 -43.914 14.370 1.00 141.90 382 ASP A C 1
ATOM 2874 O O . ASP A 1 382 ? 24.127 -44.007 13.143 1.00 133.18 382 ASP A O 1
ATOM 2879 N N . LYS A 1 383 ? 23.724 -42.886 15.046 1.00 158.74 383 LYS A N 1
ATOM 2880 C CA . LYS A 1 383 ? 22.713 -42.019 14.452 1.00 165.45 383 LYS A CA 1
ATOM 2881 C C . LYS A 1 383 ? 23.267 -41.038 13.424 1.00 171.41 383 LYS A C 1
ATOM 2882 O O . LYS A 1 383 ? 22.497 -40.532 12.601 1.00 182.13 383 LYS A O 1
ATOM 2888 N N . TYR A 1 384 ? 24.568 -40.740 13.454 1.00 169.36 384 TYR A N 1
ATOM 2889 C CA . TYR A 1 384 ? 25.107 -39.758 12.517 1.00 166.39 384 TYR A CA 1
ATOM 2890 C C . TYR A 1 384 ? 25.114 -40.282 11.088 1.00 160.33 384 TYR A C 1
ATOM 2891 O O . TYR A 1 384 ? 24.972 -39.502 10.140 1.00 168.15 384 TYR A O 1
ATOM 2900 N N . ARG A 1 385 ? 25.273 -41.593 10.917 1.00 137.46 385 ARG A N 1
ATOM 2901 C CA . ARG A 1 385 ? 25.388 -42.175 9.588 1.00 135.14 385 ARG A CA 1
ATOM 2902 C C . ARG A 1 385 ? 24.123 -42.028 8.757 1.00 136.80 385 ARG A C 1
ATOM 2903 O O . ARG A 1 385 ? 24.179 -42.194 7.534 1.00 161.60 385 ARG A O 1
ATOM 2911 N N . VAL A 1 386 ? 22.987 -41.722 9.385 1.00 109.81 386 VAL A N 1
ATOM 2912 C CA . VAL A 1 386 ? 21.702 -41.857 8.703 1.00 105.71 386 VAL A CA 1
ATOM 2913 C C . VAL A 1 386 ? 21.611 -40.902 7.521 1.00 105.67 386 VAL A C 1
ATOM 2914 O O . VAL A 1 386 ? 21.265 -41.304 6.404 1.00 114.92 386 VAL A O 1
ATOM 2918 N N . GLU A 1 387 ? 21.916 -39.626 7.741 1.00 106.48 387 GLU A N 1
ATOM 2919 C CA . GLU A 1 387 ? 21.853 -38.680 6.636 1.00 117.12 387 GLU A CA 1
ATOM 2920 C C . GLU A 1 387 ? 23.104 -38.696 5.768 1.00 126.64 387 GLU A C 1
ATOM 2921 O O . GLU A 1 387 ? 23.074 -38.143 4.663 1.00 127.86 387 GLU A O 1
ATOM 2927 N N . GLU A 1 388 ? 24.194 -39.313 6.228 1.00 127.48 388 GLU A N 1
ATOM 2928 C CA . GLU A 1 388 ? 25.310 -39.572 5.329 1.00 130.02 388 GLU A CA 1
ATOM 2929 C C . GLU A 1 388 ? 25.028 -40.774 4.437 1.00 134.82 388 GLU A C 1
ATOM 2930 O O . GLU A 1 388 ? 25.607 -40.880 3.350 1.00 151.18 388 GLU A O 1
ATOM 2936 N N . ASN A 1 389 ? 24.176 -41.695 4.896 1.00 120.76 389 ASN A N 1
ATOM 2937 C CA . ASN A 1 389 ? 23.897 -42.923 4.160 1.00 132.04 389 ASN A CA 1
ATOM 2938 C C . ASN A 1 389 ? 23.352 -42.602 2.774 1.00 133.13 389 ASN A C 1
ATOM 2939 O O . ASN A 1 389 ? 22.452 -41.771 2.624 1.00 122.28 389 ASN A O 1
ATOM 2944 N N . VAL A 1 390 ? 23.881 -43.289 1.761 1.00 132.62 390 VAL A N 1
ATOM 2945 C CA . VAL A 1 390 ? 23.536 -42.964 0.381 1.00 133.89 390 VAL A CA 1
ATOM 2946 C C . VAL A 1 390 ? 22.088 -43.335 0.081 1.00 132.56 390 VAL A C 1
ATOM 2947 O O . VAL A 1 390 ? 21.334 -42.537 -0.487 1.00 146.17 390 VAL A O 1
ATOM 2951 N N . ASP A 1 391 ? 21.682 -44.555 0.444 1.00 119.84 391 ASP A N 1
ATOM 2952 C CA . ASP A 1 391 ? 20.314 -44.991 0.175 1.00 114.62 391 ASP A CA 1
ATOM 2953 C C . ASP A 1 391 ? 19.294 -44.101 0.873 1.00 113.52 391 ASP A C 1
ATOM 2954 O O . ASP A 1 391 ? 18.242 -43.790 0.304 1.00 118.50 391 ASP A O 1
ATOM 2959 N N . VAL A 1 392 ? 19.583 -43.689 2.107 1.00 109.15 392 VAL A N 1
ATOM 2960 C CA . VAL A 1 392 ? 18.677 -42.792 2.821 1.00 104.85 392 VAL A CA 1
ATOM 2961 C C . VAL A 1 392 ? 18.590 -41.441 2.117 1.00 99.97 392 VAL A C 1
ATOM 2962 O O . VAL A 1 392 ? 17.501 -40.872 1.974 1.00 99.18 392 VAL A O 1
ATOM 2966 N N . LYS A 1 393 ? 19.729 -40.902 1.669 1.00 98.72 393 LYS A N 1
ATOM 2967 C CA . LYS A 1 393 ? 19.710 -39.621 0.966 1.00 99.01 393 LYS A CA 1
ATOM 2968 C C . LYS A 1 393 ? 18.837 -39.674 -0.280 1.00 110.05 393 LYS A C 1
ATOM 2969 O O . LYS A 1 393 ? 18.065 -38.745 -0.551 1.00 121.24 393 LYS A O 1
ATOM 2975 N N . GLU A 1 394 ? 18.944 -40.760 -1.048 1.00 123.39 394 GLU A N 1
ATOM 2976 C CA . GLU A 1 394 ? 18.297 -40.814 -2.355 1.00 124.97 394 GLU A CA 1
ATOM 2977 C C . GLU A 1 394 ? 16.782 -40.955 -2.241 1.00 122.78 394 GLU A C 1
ATOM 2978 O O . GLU A 1 394 ? 16.043 -40.312 -2.994 1.00 130.47 394 GLU A O 1
ATOM 2984 N N . VAL A 1 395 ? 16.294 -41.780 -1.311 1.00 111.67 395 VAL A N 1
ATOM 2985 C CA . VAL A 1 395 ? 14.849 -41.895 -1.128 1.00 111.43 395 VAL A CA 1
ATOM 2986 C C . VAL A 1 395 ? 14.277 -40.575 -0.620 1.00 116.03 395 VAL A C 1
ATOM 2987 O O . VAL A 1 395 ? 13.175 -40.168 -1.008 1.00 110.27 395 VAL A O 1
ATOM 2991 N N . MET A 1 396 ? 15.019 -39.881 0.250 1.00 105.75 396 MET A N 1
ATOM 2992 C CA . MET A 1 396 ? 14.603 -38.547 0.674 1.00 113.62 396 MET A CA 1
ATOM 2993 C C . MET A 1 396 ? 14.489 -37.610 -0.519 1.00 117.91 396 MET A C 1
ATOM 2994 O O . MET A 1 396 ? 13.543 -36.819 -0.610 1.00 125.82 396 MET A O 1
ATOM 2999 N N . THR A 1 397 ? 15.454 -37.678 -1.439 1.00 118.47 397 THR A N 1
ATOM 3000 C CA . THR A 1 397 ? 15.395 -36.847 -2.635 1.00 126.10 397 THR A CA 1
ATOM 3001 C C . THR A 1 397 ? 14.170 -37.193 -3.473 1.00 132.79 397 THR A C 1
ATOM 3002 O O . THR A 1 397 ? 13.420 -36.304 -3.890 1.00 130.80 397 THR A O 1
ATOM 3006 N N . LYS A 1 398 ? 13.941 -38.490 -3.711 1.00 111.13 398 LYS A N 1
ATOM 3007 C CA . LYS A 1 398 ? 12.743 -38.924 -4.425 1.00 114.46 398 LYS A CA 1
ATOM 3008 C C . LYS A 1 398 ? 11.485 -38.371 -3.770 1.00 132.99 398 LYS A C 1
ATOM 3009 O O . LYS A 1 398 ? 10.626 -37.783 -4.438 1.00 116.47 398 LYS A O 1
ATOM 3015 N N . VAL A 1 399 ? 11.363 -38.562 -2.453 1.00 122.43 399 VAL A N 1
ATOM 3016 C CA . VAL A 1 399 ? 10.220 -38.035 -1.714 1.00 120.97 399 VAL A CA 1
ATOM 3017 C C . VAL A 1 399 ? 10.129 -36.525 -1.881 1.00 128.37 399 VAL A C 1
ATOM 3018 O O . VAL A 1 399 ? 9.045 -35.974 -2.112 1.00 122.00 399 VAL A O 1
ATOM 3022 N N . GLU A 1 400 ? 11.294 -35.879 -1.785 1.00 109.15 400 GLU A N 1
ATOM 3023 C CA . GLU A 1 400 ? 11.389 -34.411 -1.962 1.00 108.94 400 GLU A CA 1
ATOM 3024 C C . GLU A 1 400 ? 10.956 -34.103 -3.394 1.00 129.27 400 GLU A C 1
ATOM 3025 O O . GLU A 1 400 ? 10.198 -33.148 -3.581 1.00 122.58 400 GLU A O 1
ATOM 3031 N N . VAL A 1 401 ? 11.390 -34.929 -4.350 1.00 142.18 401 VAL A N 1
ATOM 3032 C CA . VAL A 1 401 ? 11.041 -34.733 -5.788 1.00 130.57 401 VAL A CA 1
ATOM 3033 C C . VAL A 1 401 ? 9.527 -34.874 -5.970 1.00 134.16 401 VAL A C 1
ATOM 3034 O O . VAL A 1 401 ? 8.944 -34.008 -6.622 1.00 143.76 401 VAL A O 1
ATOM 3038 N N . GLU A 1 402 ? 8.920 -35.919 -5.418 1.00 137.66 402 GLU A N 1
ATOM 3039 C CA . GLU A 1 402 ? 7.491 -36.149 -5.601 1.00 136.27 402 GLU A CA 1
ATOM 3040 C C . GLU A 1 402 ? 6.612 -35.050 -5.074 1.00 143.38 402 GLU A C 1
ATOM 3041 O O . GLU A 1 402 ? 5.622 -34.718 -5.710 1.00 156.75 402 GLU A O 1
ATOM 3047 N N . MET A 1 403 ? 6.944 -34.487 -3.923 1.00 118.83 403 MET A N 1
ATOM 3048 C CA . MET A 1 403 ? 6.144 -33.388 -3.433 1.00 149.35 403 MET A CA 1
ATOM 3049 C C . MET A 1 403 ? 6.748 -32.309 -4.294 1.00 168.76 403 MET A C 1
ATOM 3050 O O . MET A 1 403 ? 7.961 -32.132 -4.278 1.00 177.97 403 MET A O 1
ATOM 3055 N N . ASN A 1 404 ? 5.932 -31.603 -5.067 1.00 168.82 404 ASN A N 1
ATOM 3056 C CA . ASN A 1 404 ? 6.489 -30.582 -5.934 1.00 167.68 404 ASN A CA 1
ATOM 3057 C C . ASN A 1 404 ? 7.138 -29.568 -5.046 1.00 168.98 404 ASN A C 1
ATOM 3058 O O . ASN A 1 404 ? 8.254 -29.130 -5.276 1.00 189.49 404 ASN A O 1
ATOM 3063 N N . GLY A 1 405 ? 6.412 -29.209 -4.009 1.00 149.11 405 GLY A N 1
ATOM 3064 C CA . GLY A 1 405 ? 6.880 -28.277 -3.012 1.00 133.58 405 GLY A CA 1
ATOM 3065 C C . GLY A 1 405 ? 5.941 -28.296 -1.828 1.00 145.87 405 GLY A C 1
ATOM 3066 O O . GLY A 1 405 ? 6.195 -27.654 -0.817 1.00 135.77 405 GLY A O 1
ATOM 3067 N N . GLU A 1 406 ? 4.847 -29.038 -1.957 1.00 151.48 406 GLU A N 1
ATOM 3068 C CA . GLU A 1 406 ? 3.851 -29.090 -0.912 1.00 151.04 406 GLU A CA 1
ATOM 3069 C C . GLU A 1 406 ? 4.114 -30.070 0.197 1.00 140.69 406 GLU A C 1
ATOM 3070 O O . GLU A 1 406 ? 3.420 -31.059 0.368 1.00 145.94 406 GLU A O 1
ATOM 3076 N N . GLY A 1 407 ? 5.128 -29.753 0.968 1.00 121.06 407 GLY A N 1
ATOM 3077 C CA . GLY A 1 407 ? 5.465 -30.535 2.168 1.00 100.43 407 GLY A CA 1
ATOM 3078 C C . GLY A 1 407 ? 6.954 -30.498 2.426 1.00 96.97 407 GLY A C 1
ATOM 3079 O O . GLY A 1 407 ? 7.670 -29.857 1.651 1.00 104.24 407 GLY A O 1
ATOM 3080 N N . ARG A 1 408 ? 7.403 -31.148 3.493 1.00 90.03 408 ARG A N 1
ATOM 3081 C CA . ARG A 1 408 ? 8.855 -31.188 3.787 1.00 101.85 408 ARG A CA 1
ATOM 3082 C C . ARG A 1 408 ? 9.147 -32.423 4.637 1.00 106.63 408 ARG A C 1
ATOM 3083 O O . ARG A 1 408 ? 8.198 -32.987 5.200 1.00 115.29 408 ARG A O 1
ATOM 3091 N N . ILE A 1 409 ? 10.407 -32.849 4.679 1.00 96.34 409 ILE A N 1
ATOM 3092 C CA . ILE A 1 409 ? 10.764 -34.015 5.481 1.00 95.00 409 ILE A CA 1
ATOM 3093 C C . ILE A 1 409 ? 11.937 -33.665 6.390 1.00 104.36 409 ILE A C 1
ATOM 3094 O O . ILE A 1 409 ? 12.819 -32.885 6.012 1.00 106.33 409 ILE A O 1
ATOM 3099 N N . LEU A 1 410 ? 11.936 -34.237 7.595 1.00 114.12 410 LEU A N 1
ATOM 3100 C CA . LEU A 1 410 ? 12.985 -34.035 8.590 1.00 103.57 410 LEU A CA 1
ATOM 3101 C C . LEU A 1 410 ? 13.446 -35.373 9.148 1.00 107.85 410 LEU A C 1
ATOM 3102 O O . LEU A 1 410 ? 12.619 -36.201 9.545 1.00 104.94 410 LEU A O 1
ATOM 3107 N N . VAL A 1 411 ? 14.760 -35.583 9.177 1.00 113.41 411 VAL A N 1
ATOM 3108 C CA . VAL A 1 411 ? 15.363 -36.794 9.727 1.00 110.96 411 VAL A CA 1
ATOM 3109 C C . VAL A 1 411 ? 16.352 -36.349 10.796 1.00 113.61 411 VAL A C 1
ATOM 3110 O O . VAL A 1 411 ? 17.417 -35.801 10.480 1.00 128.37 411 VAL A O 1
ATOM 3114 N N . ARG A 1 412 ? 16.002 -36.569 12.057 1.00 109.41 412 ARG A N 1
ATOM 3115 C CA . ARG A 1 412 ? 16.833 -36.138 13.167 1.00 109.00 412 ARG A CA 1
ATOM 3116 C C . ARG A 1 412 ? 16.977 -37.277 14.160 1.00 112.73 412 ARG A C 1
ATOM 3117 O O . ARG A 1 412 ? 16.073 -38.111 14.294 1.00 122.42 412 ARG A O 1
ATOM 3125 N N . PRO A 1 413 ? 18.108 -37.354 14.847 1.00 113.01 413 PRO A N 1
ATOM 3126 C CA . PRO A 1 413 ? 18.227 -38.274 15.975 1.00 119.04 413 PRO A CA 1
ATOM 3127 C C . PRO A 1 413 ? 17.871 -37.597 17.288 1.00 126.97 413 PRO A C 1
ATOM 3128 O O . PRO A 1 413 ? 18.016 -36.387 17.461 1.00 138.36 413 PRO A O 1
ATOM 3132 N N . SER A 1 414 ? 17.392 -38.410 18.221 1.00 133.51 414 SER A N 1
ATOM 3133 C CA . SER A 1 414 ? 17.031 -37.946 19.552 1.00 154.87 414 SER A CA 1
ATOM 3134 C C . SER A 1 414 ? 18.208 -38.228 20.475 1.00 172.35 414 SER A C 1
ATOM 3135 O O . SER A 1 414 ? 18.701 -39.357 20.526 1.00 173.12 414 SER A O 1
ATOM 3138 N N . GLY A 1 415 ? 18.674 -37.199 21.184 1.00 179.72 415 GLY A N 1
ATOM 3139 C CA . GLY A 1 415 ? 19.767 -37.404 22.119 1.00 187.08 415 GLY A CA 1
ATOM 3140 C C . GLY A 1 415 ? 19.404 -38.317 23.273 1.00 182.69 415 GLY A C 1
ATOM 3141 O O . GLY A 1 415 ? 20.255 -39.053 23.778 1.00 187.11 415 GLY A O 1
ATOM 3142 N N . THR A 1 416 ? 18.145 -38.275 23.714 1.00 177.41 416 THR A N 1
ATOM 3143 C CA . THR A 1 416 ? 17.714 -39.128 24.816 1.00 183.24 416 THR A CA 1
ATOM 3144 C C . THR A 1 416 ? 17.760 -40.607 24.448 1.00 184.53 416 THR A C 1
ATOM 3145 O O . THR A 1 416 ? 18.039 -41.450 25.308 1.00 178.00 416 THR A O 1
ATOM 3149 N N . GLU A 1 417 ? 17.497 -40.944 23.181 1.00 187.75 417 GLU A N 1
ATOM 3150 C CA . GLU A 1 417 ? 17.323 -42.334 22.767 1.00 185.31 417 GLU A CA 1
ATOM 3151 C C . GLU A 1 417 ? 18.362 -42.745 21.725 1.00 168.36 417 GLU A C 1
ATOM 3152 O O . GLU A 1 417 ? 19.078 -41.889 21.194 1.00 173.34 417 GLU A O 1
ATOM 3158 N N . PRO A 1 418 ? 18.501 -44.044 21.424 1.00 146.66 418 PRO A N 1
ATOM 3159 C CA . PRO A 1 418 ? 19.495 -44.461 20.425 1.00 144.11 418 PRO A CA 1
ATOM 3160 C C . PRO A 1 418 ? 18.897 -44.759 19.057 1.00 149.96 418 PRO A C 1
ATOM 3161 O O . PRO A 1 418 ? 19.396 -45.623 18.322 1.00 151.02 418 PRO A O 1
ATOM 3165 N N . LEU A 1 419 ? 17.856 -44.021 18.688 1.00 138.63 419 LEU A N 1
ATOM 3166 C CA . LEU A 1 419 ? 17.152 -44.225 17.432 1.00 116.89 419 LEU A CA 1
ATOM 3167 C C . LEU A 1 419 ? 16.976 -42.882 16.742 1.00 113.55 419 LEU A C 1
ATOM 3168 O O . LEU A 1 419 ? 17.166 -41.822 17.342 1.00 123.04 419 LEU A O 1
ATOM 3173 N N . VAL A 1 420 ? 16.591 -42.932 15.472 1.00 112.76 420 VAL A N 1
ATOM 3174 C CA . VAL A 1 420 ? 16.354 -41.725 14.705 1.00 115.11 420 VAL A CA 1
ATOM 3175 C C . VAL A 1 420 ? 14.862 -41.485 14.559 1.00 103.20 420 VAL A C 1
ATOM 3176 O O . VAL A 1 420 ? 14.032 -42.398 14.616 1.00 102.49 420 VAL A O 1
ATOM 3180 N N . ARG A 1 421 ? 14.530 -40.219 14.347 1.00 97.83 421 ARG A N 1
ATOM 3181 C CA . ARG A 1 421 ? 13.164 -39.731 14.276 1.00 98.83 421 ARG A CA 1
ATOM 3182 C C . ARG A 1 421 ? 12.917 -39.277 12.843 1.00 94.24 421 ARG A C 1
ATOM 3183 O O . ARG A 1 421 ? 13.597 -38.369 12.351 1.00 109.12 421 ARG A O 1
ATOM 3191 N N . VAL A 1 422 ? 11.977 -39.926 12.168 1.00 88.78 422 VAL A N 1
ATOM 3192 C CA . VAL A 1 422 ? 11.627 -39.593 10.793 1.00 82.10 422 VAL A CA 1
ATOM 3193 C C . VAL A 1 422 ? 10.386 -38.717 10.832 1.00 98.31 422 VAL A C 1
ATOM 3194 O O . VAL A 1 422 ? 9.306 -39.170 11.232 1.00 86.02 422 VAL A O 1
ATOM 3198 N N . MET A 1 423 ? 10.534 -37.468 10.409 1.00 90.66 423 MET A N 1
ATOM 3199 C CA . MET A 1 423 ? 9.450 -36.500 10.426 1.00 95.74 423 MET A CA 1
ATOM 3200 C C . MET A 1 423 ? 9.099 -36.153 8.989 1.00 102.15 423 MET A C 1
ATOM 3201 O O . MET A 1 423 ? 9.982 -35.798 8.201 1.00 119.08 423 MET A O 1
ATOM 3206 N N . VAL A 1 424 ? 7.817 -36.252 8.650 1.00 83.29 424 VAL A N 1
ATOM 3207 C CA . VAL A 1 424 ? 7.329 -35.888 7.325 1.00 93.98 424 VAL A CA 1
ATOM 3208 C C . VAL A 1 424 ? 6.082 -35.035 7.483 1.00 94.11 424 VAL A C 1
ATOM 3209 O O . VAL A 1 424 ? 5.170 -35.388 8.239 1.00 103.37 424 VAL A O 1
ATOM 3213 N N . GLU A 1 425 ? 6.042 -33.920 6.763 1.00 102.69 425 GLU A N 1
ATOM 3214 C CA . GLU A 1 425 ? 4.875 -33.055 6.689 1.00 108.15 425 GLU A CA 1
ATOM 3215 C C . GLU A 1 425 ? 4.464 -32.954 5.229 1.00 104.68 425 GLU A C 1
ATOM 3216 O O . GLU A 1 425 ? 5.300 -32.668 4.366 1.00 88.26 425 GLU A O 1
ATOM 3222 N N . ALA A 1 426 ? 3.188 -33.202 4.954 1.00 88.89 426 ALA A N 1
ATOM 3223 C CA . ALA A 1 426 ? 2.710 -33.268 3.582 1.00 89.88 426 ALA A CA 1
ATOM 3224 C C . ALA A 1 426 ? 1.283 -32.749 3.526 1.00 98.24 426 ALA A C 1
ATOM 3225 O O . ALA A 1 426 ? 0.657 -32.475 4.552 1.00 111.27 426 ALA A O 1
ATOM 3227 N N . ALA A 1 427 ? 0.786 -32.595 2.299 1.00 105.37 427 ALA A N 1
ATOM 3228 C CA . ALA A 1 427 ? -0.534 -32.010 2.091 1.00 119.33 427 ALA A CA 1
ATOM 3229 C C . ALA A 1 427 ? -1.633 -32.854 2.725 1.00 118.79 427 ALA A C 1
ATOM 3230 O O . ALA A 1 427 ? -2.561 -32.316 3.341 1.00 105.17 427 ALA A O 1
ATOM 3232 N N . THR A 1 428 ? -1.549 -34.176 2.589 1.00 146.22 428 THR A N 1
ATOM 3233 C CA . THR A 1 428 ? -2.597 -35.082 3.038 1.00 152.65 428 THR A CA 1
ATOM 3234 C C . THR A 1 428 ? -2.053 -36.080 4.052 1.00 152.89 428 THR A C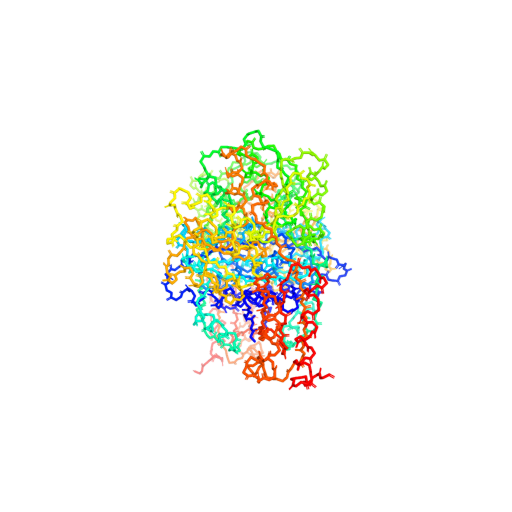 1
ATOM 3235 O O . THR A 1 428 ? -0.891 -36.491 3.969 1.00 161.84 428 THR A O 1
ATOM 3239 N N . ASP A 1 429 ? -2.894 -36.430 5.033 1.00 138.21 429 ASP A N 1
ATOM 3240 C CA . ASP A 1 429 ? -2.552 -37.492 5.977 1.00 126.53 429 ASP A CA 1
ATOM 3241 C C . ASP A 1 429 ? -2.056 -38.740 5.258 1.00 115.61 429 ASP A C 1
ATOM 3242 O O . ASP A 1 429 ? -1.073 -39.358 5.681 1.00 103.82 429 ASP A O 1
ATOM 3247 N N . GLU A 1 430 ? -2.724 -39.126 4.167 1.00 108.31 430 GLU A N 1
ATOM 3248 C CA . GLU A 1 430 ? -2.337 -40.344 3.461 1.00 103.04 430 GLU A CA 1
ATOM 3249 C C . GLU A 1 430 ? -0.983 -40.187 2.783 1.00 108.01 430 GLU A C 1
ATOM 3250 O O . GLU A 1 430 ? -0.176 -41.124 2.773 1.00 120.43 430 GLU A O 1
ATOM 3256 N N . ASP A 1 431 ? -0.715 -39.016 2.206 1.00 117.49 431 ASP A N 1
ATOM 3257 C CA . ASP A 1 431 ? 0.614 -38.768 1.660 1.00 124.95 431 ASP A CA 1
ATOM 3258 C C . ASP A 1 431 ? 1.660 -38.759 2.767 1.00 112.66 431 ASP A C 1
ATOM 3259 O O . ASP A 1 431 ? 2.664 -39.473 2.687 1.00 116.35 431 ASP A O 1
ATOM 3264 N N . ALA A 1 432 ? 1.406 -38.009 3.843 1.00 103.46 432 ALA A N 1
ATOM 3265 C CA . ALA A 1 432 ? 2.396 -37.881 4.909 1.00 90.05 432 ALA A CA 1
ATOM 3266 C C . ALA A 1 432 ? 2.759 -39.245 5.481 1.00 105.63 432 ALA A C 1
ATOM 3267 O O . ALA A 1 432 ? 3.936 -39.533 5.726 1.00 102.69 432 ALA A O 1
ATOM 3269 N N . GLU A 1 433 ? 1.756 -40.097 5.704 1.00 106.25 433 GLU A N 1
ATOM 3270 C CA . GLU A 1 433 ? 2.024 -41.438 6.211 1.00 98.79 433 GLU A CA 1
ATOM 3271 C C . GLU A 1 433 ? 2.801 -42.264 5.193 1.00 102.91 433 GLU A C 1
ATOM 3272 O O . GLU A 1 433 ? 3.639 -43.092 5.570 1.00 92.62 433 GLU A O 1
ATOM 3278 N N . ARG A 1 434 ? 2.555 -42.042 3.897 1.00 109.65 434 ARG A N 1
ATOM 3279 C CA . ARG A 1 434 ? 3.208 -42.859 2.878 1.00 104.52 434 ARG A CA 1
ATOM 3280 C C . ARG A 1 434 ? 4.680 -42.491 2.729 1.00 99.68 434 ARG A C 1
ATOM 3281 O O . ARG A 1 434 ? 5.547 -43.373 2.718 1.00 106.44 434 ARG A O 1
ATOM 3289 N N . PHE A 1 435 ? 4.988 -41.195 2.600 1.00 98.48 435 PHE A N 1
ATOM 3290 C CA . PHE A 1 435 ? 6.390 -40.800 2.480 1.00 96.99 435 PHE A CA 1
ATOM 3291 C C . PHE A 1 435 ? 7.172 -41.210 3.720 1.00 91.07 435 PHE A C 1
ATOM 3292 O O . PHE A 1 435 ? 8.332 -41.627 3.624 1.00 101.96 435 PHE A O 1
ATOM 3300 N N . ALA A 1 436 ? 6.550 -41.100 4.896 1.00 111.33 436 ALA A N 1
ATOM 3301 C CA . ALA A 1 436 ? 7.221 -41.496 6.127 1.00 86.80 436 ALA A CA 1
ATOM 3302 C C . ALA A 1 436 ? 7.549 -42.981 6.106 1.00 88.19 436 ALA A C 1
ATOM 3303 O O . ALA A 1 436 ? 8.644 -43.390 6.508 1.00 100.23 436 ALA A O 1
ATOM 3305 N N . GLN A 1 437 ? 6.612 -43.803 5.626 1.00 90.65 437 GLN A N 1
ATOM 3306 C CA . GLN A 1 437 ? 6.843 -45.243 5.576 1.00 92.39 437 GLN A CA 1
ATOM 3307 C C . GLN A 1 437 ? 7.910 -45.589 4.546 1.00 104.08 437 GLN A C 1
ATOM 3308 O O . GLN A 1 437 ? 8.762 -46.449 4.796 1.00 116.06 437 GLN A O 1
ATOM 3314 N N . GLN A 1 438 ? 7.878 -44.934 3.381 1.00 96.06 438 GLN A N 1
ATOM 3315 C CA . GLN A 1 438 ? 8.898 -45.176 2.365 1.00 98.30 438 GLN A CA 1
ATOM 3316 C C . GLN A 1 438 ? 10.289 -44.868 2.904 1.00 111.95 438 GLN A C 1
ATOM 3317 O O . GLN A 1 438 ? 11.228 -45.651 2.723 1.00 111.53 438 GLN A O 1
ATOM 3323 N N . ILE A 1 439 ? 10.435 -43.724 3.575 1.00 104.13 439 ILE A N 1
ATOM 3324 C CA . ILE A 1 439 ? 11.726 -43.348 4.141 1.00 107.54 439 ILE A CA 1
ATOM 3325 C C . ILE A 1 439 ? 12.093 -44.265 5.301 1.00 108.88 439 ILE A C 1
ATOM 3326 O O . ILE A 1 439 ? 13.236 -44.727 5.405 1.00 95.56 439 ILE A O 1
ATOM 3331 N N . ALA A 1 440 ? 11.135 -44.542 6.190 1.00 104.09 440 ALA A N 1
ATOM 3332 C CA . ALA A 1 440 ? 11.420 -45.399 7.337 1.00 101.54 440 ALA A CA 1
ATOM 3333 C C . ALA A 1 440 ? 11.820 -46.802 6.898 1.00 106.15 440 ALA A C 1
ATOM 3334 O O . ALA A 1 440 ? 12.688 -47.428 7.518 1.00 99.33 440 ALA A O 1
ATOM 3336 N N . ASP A 1 441 ? 11.194 -47.315 5.836 1.00 118.60 441 ASP A N 1
ATOM 3337 C CA . ASP A 1 441 ? 11.574 -48.623 5.310 1.00 117.85 441 ASP A CA 1
ATOM 3338 C C . ASP A 1 441 ? 13.040 -48.647 4.898 1.00 103.59 441 ASP A C 1
ATOM 3339 O O . ASP A 1 441 ? 13.782 -49.564 5.262 1.00 107.34 441 ASP A O 1
ATOM 3344 N N . VAL A 1 442 ? 13.480 -47.631 4.152 1.00 103.40 442 VAL A N 1
ATOM 3345 C CA . VAL A 1 442 ? 14.859 -47.602 3.668 1.00 109.44 442 VAL A CA 1
ATOM 3346 C C . VAL A 1 442 ? 15.836 -47.560 4.836 1.00 121.83 442 VAL A C 1
ATOM 3347 O O . VAL A 1 442 ? 16.846 -48.274 4.846 1.00 129.55 442 VAL A O 1
ATOM 3351 N N . VAL A 1 443 ? 15.554 -46.721 5.834 1.00 111.53 443 VAL A N 1
ATOM 3352 C CA . VAL A 1 443 ? 16.405 -46.664 7.020 1.00 107.94 443 VAL A CA 1
ATOM 3353 C C . VAL A 1 443 ? 16.381 -47.997 7.756 1.00 109.88 443 VAL A C 1
ATOM 3354 O O . VAL A 1 443 ? 17.422 -48.501 8.194 1.00 110.30 443 VAL A O 1
ATOM 3358 N N . GLN A 1 444 ? 15.192 -48.585 7.907 1.00 111.06 444 GLN A N 1
ATOM 3359 C CA . GLN A 1 444 ? 15.064 -49.810 8.689 1.00 120.10 444 GLN A CA 1
ATOM 3360 C C . GLN A 1 444 ? 15.896 -50.944 8.093 1.00 136.04 444 GLN A C 1
ATOM 3361 O O . GLN A 1 444 ? 16.523 -51.714 8.831 1.00 156.32 444 GLN A O 1
ATOM 3367 N N . ASP A 1 445 ? 15.923 -51.062 6.759 1.00 116.45 445 ASP A N 1
ATOM 3368 C CA . ASP A 1 445 ? 16.689 -52.140 6.136 1.00 121.39 445 ASP A CA 1
ATOM 3369 C C . ASP A 1 445 ? 18.186 -51.915 6.273 1.00 128.82 445 ASP A C 1
ATOM 3370 O O . ASP A 1 445 ? 18.936 -52.855 6.554 1.00 142.75 445 ASP A O 1
ATOM 3375 N N . LYS A 1 446 ? 18.643 -50.681 6.058 1.00 129.31 446 LYS A N 1
ATOM 3376 C CA . LYS A 1 446 ? 20.069 -50.400 5.971 1.00 134.74 446 LYS A CA 1
ATOM 3377 C C . LYS A 1 446 ? 20.667 -49.876 7.268 1.00 128.05 446 LYS A C 1
ATOM 3378 O O . LYS A 1 446 ? 21.896 -49.880 7.411 1.00 120.02 446 LYS A O 1
ATOM 3384 N N . MET A 1 447 ? 19.838 -49.423 8.203 1.00 123.28 447 MET A N 1
ATOM 3385 C CA . MET A 1 447 ? 20.316 -48.914 9.476 1.00 124.65 447 MET A CA 1
ATOM 3386 C C . MET A 1 447 ? 19.743 -49.640 10.678 1.00 115.84 447 MET A C 1
ATOM 3387 O O . MET A 1 447 ? 20.240 -49.437 11.790 1.00 121.25 447 MET A O 1
ATOM 3392 N N . GLY A 1 448 ? 18.737 -50.484 10.492 1.00 120.56 448 GLY A N 1
ATOM 3393 C CA . GLY A 1 448 ? 18.158 -51.198 11.607 1.00 121.43 448 GLY A CA 1
ATOM 3394 C C . GLY A 1 448 ? 19.088 -52.205 12.252 1.00 143.47 448 GLY A C 1
ATOM 3395 O O . GLY A 1 448 ? 19.147 -53.360 11.821 1.00 155.85 448 GLY A O 1
ATOM 3396 N N . LEU A 1 449 ? 19.842 -51.770 13.263 1.00 164.78 449 LEU A N 1
ATOM 3397 C CA . LEU A 1 449 ? 20.399 -52.694 14.244 1.00 174.16 449 LEU A CA 1
ATOM 3398 C C . LEU A 1 449 ? 19.242 -53.520 14.765 1.00 185.00 449 LEU A C 1
ATOM 3399 O O . LEU A 1 449 ? 19.150 -54.732 14.541 1.00 185.02 449 LEU A O 1
ATOM 3404 N N . ASP A 1 450 ? 18.368 -52.835 15.488 1.00 190.95 450 ASP A N 1
ATOM 3405 C CA . ASP A 1 450 ? 17.044 -53.311 15.830 1.00 197.45 450 ASP A CA 1
ATOM 3406 C C . ASP A 1 450 ? 16.160 -53.385 14.582 1.00 195.12 450 ASP A C 1
ATOM 3407 O O . ASP A 1 450 ? 15.077 -52.791 14.537 1.00 203.11 450 ASP A O 1
ATOM 3412 N N . LYS A 1 451 ? 16.638 -54.111 13.563 1.00 191.94 451 LYS A N 1
ATOM 3413 C CA . LYS A 1 451 ? 15.914 -54.388 12.317 1.00 175.86 451 LYS A CA 1
ATOM 3414 C C . LYS A 1 451 ? 14.538 -54.992 12.622 1.00 178.60 451 LYS A C 1
ATOM 3415 O O . LYS A 1 451 ? 14.256 -56.160 12.354 1.00 185.71 451 LYS A O 1
ATOM 3421 N N . LYS B 1 3 ? 28.827 -40.878 70.603 1.00 147.58 3 LYS B N 1
ATOM 3422 C CA . LYS B 1 3 ? 27.443 -40.930 71.051 1.00 143.08 3 LYS B CA 1
ATOM 3423 C C . LYS B 1 3 ? 26.836 -39.534 70.913 1.00 137.04 3 LYS B C 1
ATOM 3424 O O . LYS B 1 3 ? 27.285 -38.584 71.549 1.00 153.30 3 LYS B O 1
ATOM 3430 N N . TYR B 1 4 ? 25.801 -39.432 70.076 1.00 119.02 4 TYR B N 1
ATOM 3431 C CA . TYR B 1 4 ? 25.170 -38.143 69.799 1.00 109.86 4 TYR B CA 1
ATOM 3432 C C . TYR B 1 4 ? 24.352 -37.635 70.980 1.00 116.17 4 TYR B C 1
ATOM 3433 O O . TYR B 1 4 ? 24.421 -36.448 71.322 1.00 134.30 4 TYR B O 1
ATOM 3442 N N . PHE B 1 5 ? 23.569 -38.505 71.613 1.00 111.96 5 PHE B N 1
ATOM 3443 C CA . PHE B 1 5 ? 22.701 -38.070 72.700 1.00 100.55 5 PHE B CA 1
ATOM 3444 C C . PHE B 1 5 ? 23.515 -37.709 73.937 1.00 109.16 5 PHE B C 1
ATOM 3445 O O . PHE B 1 5 ? 24.423 -38.444 74.338 1.00 109.22 5 PHE B O 1
ATOM 3453 N N . GLY B 1 6 ? 23.197 -36.560 74.529 1.00 120.52 6 GLY B N 1
ATOM 3454 C CA . GLY B 1 6 ? 23.836 -36.134 75.757 1.00 129.28 6 GLY B CA 1
ATOM 3455 C C . GLY B 1 6 ? 22.906 -36.255 76.945 1.00 132.59 6 GLY B C 1
ATOM 3456 O O . GLY B 1 6 ? 22.064 -37.156 76.988 1.00 112.20 6 GLY B O 1
ATOM 3457 N N . THR B 1 7 ? 23.048 -35.351 77.918 1.00 155.75 7 THR B N 1
ATOM 3458 C CA . THR B 1 7 ? 22.188 -35.390 79.097 1.00 154.07 7 THR B CA 1
ATOM 3459 C C . THR B 1 7 ? 20.739 -35.048 78.757 1.00 143.51 7 THR B C 1
ATOM 3460 O O . THR B 1 7 ? 19.810 -35.667 79.290 1.00 145.27 7 THR B O 1
ATOM 3464 N N . ASP B 1 8 ? 20.520 -34.068 77.873 1.00 133.18 8 ASP B N 1
ATOM 3465 C CA . ASP B 1 8 ? 19.180 -33.585 77.531 1.00 123.90 8 ASP B CA 1
ATOM 3466 C C . ASP B 1 8 ? 19.074 -33.526 76.009 1.00 127.73 8 ASP B C 1
ATOM 3467 O O . ASP B 1 8 ? 19.149 -32.452 75.408 1.00 133.06 8 ASP B O 1
ATOM 3472 N N . GLY B 1 9 ? 18.903 -34.688 75.384 1.00 122.32 9 GLY B N 1
ATOM 3473 C CA . GLY B 1 9 ? 18.767 -34.719 73.944 1.00 116.13 9 GLY B CA 1
ATOM 3474 C C . GLY B 1 9 ? 20.110 -34.576 73.250 1.00 109.58 9 GLY B C 1
ATOM 3475 O O . GLY B 1 9 ? 21.174 -34.871 73.803 1.00 114.66 9 GLY B O 1
ATOM 3476 N N . VAL B 1 10 ? 20.047 -34.113 72.007 1.00 92.56 10 VAL B N 1
ATOM 3477 C CA . VAL B 1 10 ? 21.231 -33.876 71.193 1.00 103.06 10 VAL B CA 1
ATOM 3478 C C . VAL B 1 10 ? 21.537 -32.387 71.236 1.00 106.73 10 VAL B C 1
ATOM 3479 O O . VAL B 1 10 ? 20.733 -31.571 70.772 1.00 106.73 10 VAL B O 1
ATOM 3483 N N . ARG B 1 11 ? 22.695 -32.027 71.783 1.00 103.73 11 ARG B N 1
ATOM 3484 C CA . ARG B 1 11 ? 23.095 -30.634 71.903 1.00 99.59 11 ARG B CA 1
ATOM 3485 C C . ARG B 1 11 ? 24.418 -30.421 71.180 1.00 102.67 11 ARG B C 1
ATOM 3486 O O . ARG B 1 11 ? 25.275 -31.310 71.148 1.00 118.60 11 ARG B O 1
ATOM 3494 N N . GLY B 1 12 ? 24.576 -29.240 70.596 1.00 95.85 12 GLY B N 1
ATOM 3495 C CA . GLY B 1 12 ? 25.822 -28.901 69.937 1.00 93.49 12 GLY B CA 1
ATOM 3496 C C . GLY B 1 12 ? 25.759 -27.499 69.376 1.00 94.11 12 GLY B C 1
ATOM 3497 O O . GLY B 1 12 ? 24.710 -26.845 69.379 1.00 91.93 12 GLY B O 1
ATOM 3498 N N . VAL B 1 13 ? 26.910 -27.042 68.885 1.00 90.20 13 VAL B N 1
ATOM 3499 C CA . VAL B 1 13 ? 26.950 -25.773 68.175 1.00 91.49 13 VAL B CA 1
ATOM 3500 C C . VAL B 1 13 ? 26.261 -25.953 66.832 1.00 87.17 13 VAL B C 1
ATOM 3501 O O . VAL B 1 13 ? 26.595 -26.863 66.062 1.00 89.46 13 VAL B O 1
ATOM 3505 N N . ALA B 1 14 ? 25.287 -25.093 66.550 1.00 89.76 14 ALA B N 1
ATOM 3506 C CA . ALA B 1 14 ? 24.528 -25.226 65.318 1.00 87.52 14 ALA B CA 1
ATOM 3507 C C . ALA B 1 14 ? 25.440 -25.006 64.122 1.00 97.03 14 ALA B C 1
ATOM 3508 O O . ALA B 1 14 ? 26.180 -24.019 64.065 1.00 117.32 14 ALA B O 1
ATOM 3510 N N . ASN B 1 15 ? 25.410 -25.958 63.189 1.00 87.55 15 ASN B N 1
ATOM 3511 C CA . ASN B 1 15 ? 26.113 -25.935 61.907 1.00 95.13 15 ASN B CA 1
ATOM 3512 C C . ASN B 1 15 ? 27.577 -26.320 62.067 1.00 96.69 15 ASN B C 1
ATOM 3513 O O . ASN B 1 15 ? 28.341 -26.199 61.109 1.00 106.71 15 ASN B O 1
ATOM 3518 N N . GLN B 1 16 ? 27.999 -26.757 63.251 1.00 100.28 16 GLN B N 1
ATOM 3519 C CA . GLN B 1 16 ? 29.357 -27.259 63.416 1.00 95.15 16 GLN B CA 1
ATOM 3520 C C . GLN B 1 16 ? 29.351 -28.588 64.159 1.00 113.27 16 GLN B C 1
ATOM 3521 O O . GLN B 1 16 ? 29.754 -29.614 63.602 1.00 122.62 16 GLN B O 1
ATOM 3527 N N . GLU B 1 17 ? 28.895 -28.584 65.414 1.00 132.61 17 GLU B N 1
ATOM 3528 C CA . GLU B 1 17 ? 28.764 -29.837 66.150 1.00 144.62 17 GLU B CA 1
ATOM 3529 C C . GLU B 1 17 ? 27.544 -30.625 65.685 1.00 124.03 17 GLU B C 1
ATOM 3530 O O . GLU B 1 17 ? 27.640 -31.824 65.404 1.00 123.30 17 GLU B O 1
ATOM 3536 N N . LEU B 1 18 ? 26.391 -29.969 65.605 1.00 100.07 18 LEU B N 1
ATOM 3537 C CA . LEU B 1 18 ? 25.176 -30.550 65.050 1.00 98.22 18 LEU B CA 1
ATOM 3538 C C . LEU B 1 18 ? 24.855 -29.816 63.753 1.00 105.98 18 LEU B C 1
ATOM 3539 O O . LEU B 1 18 ? 24.725 -28.587 63.748 1.00 96.50 18 LEU B O 1
ATOM 3544 N N . THR B 1 19 ? 24.797 -30.551 62.659 1.00 106.65 19 THR B N 1
ATOM 3545 C CA . THR B 1 19 ? 24.596 -29.982 61.338 1.00 92.59 19 THR B CA 1
ATOM 3546 C C . THR B 1 19 ? 23.154 -30.184 60.898 1.00 91.18 19 THR B C 1
ATOM 3547 O O . THR B 1 19 ? 22.444 -31.034 61.443 1.00 91.73 19 THR B O 1
ATOM 3551 N N . PRO B 1 20 ? 22.667 -29.390 59.939 1.00 80.83 20 PRO B N 1
ATOM 3552 C CA . PRO B 1 20 ? 21.319 -29.648 59.404 1.00 82.55 20 PRO B CA 1
ATOM 3553 C C . PRO B 1 20 ? 21.162 -31.065 58.887 1.00 92.84 20 PRO B C 1
ATOM 3554 O O . PRO B 1 20 ? 20.056 -31.619 58.915 1.00 73.86 20 PRO B O 1
ATOM 3558 N N . GLU B 1 21 ? 22.252 -31.666 58.409 1.00 98.51 21 GLU B N 1
ATOM 3559 C CA . GLU B 1 21 ? 22.223 -33.070 58.018 1.00 85.39 21 GLU B CA 1
ATOM 3560 C C . GLU B 1 21 ? 21.865 -33.959 59.202 1.00 97.16 21 GLU B C 1
ATOM 3561 O O . GLU B 1 21 ? 21.094 -34.916 59.064 1.00 97.18 21 GLU B O 1
ATOM 3567 N N . LEU B 1 22 ? 22.418 -33.654 60.378 1.00 70.90 22 LEU B N 1
ATOM 3568 C CA . LEU B 1 22 ? 22.083 -34.418 61.575 1.00 70.35 22 LEU B CA 1
ATOM 3569 C C . LEU B 1 22 ? 20.640 -34.180 61.996 1.00 85.85 22 LEU B C 1
ATOM 3570 O O . LEU B 1 22 ? 19.933 -35.124 62.368 1.00 92.31 22 LEU B O 1
ATOM 3575 N N . ALA B 1 23 ? 20.191 -32.923 61.958 1.00 69.53 23 ALA B N 1
ATOM 3576 C CA . ALA B 1 23 ? 18.803 -32.622 62.293 1.00 79.96 23 ALA B CA 1
ATOM 3577 C C . ALA B 1 23 ? 17.844 -33.354 61.364 1.00 92.56 23 ALA B C 1
ATOM 3578 O O . ALA B 1 23 ? 16.760 -33.779 61.784 1.00 92.95 23 ALA B O 1
ATOM 3580 N N . PHE B 1 24 ? 18.219 -33.493 60.090 1.00 88.84 24 PHE B N 1
ATOM 3581 C CA . PHE B 1 24 ? 17.399 -34.245 59.146 1.00 90.66 24 PHE B CA 1
ATOM 3582 C C . PHE B 1 24 ? 17.264 -35.701 59.574 1.00 89.66 24 PHE B C 1
ATOM 3583 O O . PHE B 1 24 ? 16.162 -36.262 59.571 1.00 83.48 24 PHE B O 1
ATOM 3591 N N . LYS B 1 25 ? 18.385 -36.333 59.935 1.00 89.49 25 LYS B N 1
ATOM 3592 C CA . LYS B 1 25 ? 18.347 -37.730 60.358 1.00 83.67 25 LYS B CA 1
ATOM 3593 C C . LYS B 1 25 ? 17.523 -37.905 61.626 1.00 89.63 25 LYS B C 1
ATOM 3594 O O . LYS B 1 25 ? 16.780 -38.884 61.761 1.00 104.08 25 LYS B O 1
ATOM 3600 N N . LEU B 1 26 ? 17.645 -36.970 62.571 1.00 94.21 26 LEU B N 1
ATOM 3601 C CA . LEU B 1 26 ? 16.869 -37.070 63.802 1.00 90.85 26 LEU B CA 1
ATOM 3602 C C . LEU B 1 26 ? 15.377 -37.005 63.507 1.00 95.78 26 LEU B C 1
ATOM 3603 O O . LEU B 1 26 ? 14.577 -37.694 64.151 1.00 96.09 26 LEU B O 1
ATOM 3608 N N . GLY B 1 27 ? 14.980 -36.179 62.540 1.00 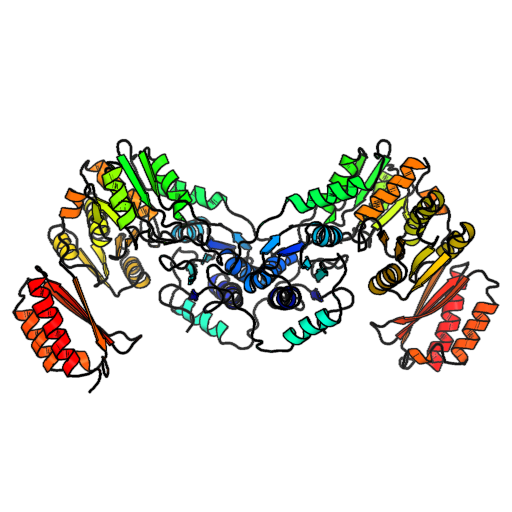61.49 27 GLY B N 1
ATOM 3609 C CA . GLY B 1 27 ? 13.591 -36.175 62.118 1.00 76.52 27 GLY B CA 1
ATOM 3610 C C . GLY B 1 27 ? 13.203 -37.461 61.417 1.00 73.57 27 GLY B C 1
ATOM 3611 O O . GLY B 1 27 ? 12.147 -38.035 61.695 1.00 76.02 27 GLY B O 1
ATOM 3612 N N . ARG B 1 28 ? 14.054 -37.937 60.504 1.00 70.48 28 ARG B N 1
ATOM 3613 C CA . ARG B 1 28 ? 13.738 -39.145 59.750 1.00 75.20 28 ARG B CA 1
ATOM 3614 C C . ARG B 1 28 ? 13.807 -40.392 60.628 1.00 82.49 28 ARG B C 1
ATOM 3615 O O . ARG B 1 28 ? 12.849 -41.172 60.689 1.00 89.20 28 ARG B O 1
ATOM 3623 N N . TYR B 1 29 ? 14.926 -40.594 61.325 1.00 84.35 29 TYR B N 1
ATOM 3624 C CA . TYR B 1 29 ? 15.068 -41.807 62.126 1.00 88.15 29 TYR B CA 1
ATOM 3625 C C . TYR B 1 29 ? 14.254 -41.727 63.412 1.00 98.77 29 TYR B C 1
ATOM 3626 O O . TYR B 1 29 ? 13.475 -42.636 63.717 1.00 102.90 29 TYR B O 1
ATOM 3635 N N . GLY B 1 30 ? 14.426 -40.645 64.176 1.00 89.25 30 GLY B N 1
ATOM 3636 C CA . GLY B 1 30 ? 13.646 -40.470 65.391 1.00 81.98 30 GLY B CA 1
ATOM 3637 C C . GLY B 1 30 ? 12.153 -40.535 65.142 1.00 83.28 30 GLY B C 1
ATOM 3638 O O . GLY B 1 30 ? 11.406 -41.105 65.941 1.00 102.46 30 GLY B O 1
ATOM 3639 N N . GLY B 1 31 ? 11.699 -39.957 64.028 1.00 74.25 31 GLY B N 1
ATOM 3640 C CA . GLY B 1 31 ? 10.287 -40.034 63.691 1.00 70.30 31 GLY B CA 1
ATOM 3641 C C . GLY B 1 31 ? 9.821 -41.464 63.499 1.00 73.94 31 GLY B C 1
ATOM 3642 O O . GLY B 1 31 ? 8.777 -41.868 64.017 1.00 81.99 31 GLY B O 1
ATOM 3643 N N . TYR B 1 32 ? 10.582 -42.247 62.732 1.00 73.83 32 TYR B N 1
ATOM 3644 C CA . TYR B 1 32 ? 10.199 -43.633 62.487 1.00 76.97 32 TYR B CA 1
ATOM 3645 C C . TYR B 1 32 ? 10.155 -44.444 63.779 1.00 81.85 32 TYR B C 1
ATOM 3646 O O . TYR B 1 32 ? 9.185 -45.166 64.040 1.00 96.22 32 TYR B O 1
ATOM 3655 N N . VAL B 1 33 ? 11.195 -44.327 64.605 1.00 72.04 33 VAL B N 1
ATOM 3656 C CA . VAL B 1 33 ? 11.262 -45.094 65.846 1.00 88.54 33 VAL B CA 1
ATOM 3657 C C . VAL B 1 33 ? 10.166 -44.677 66.816 1.00 87.78 33 VAL B C 1
ATOM 3658 O O . VAL B 1 33 ? 9.443 -45.517 67.365 1.00 81.61 33 VAL B O 1
ATOM 3662 N N . LEU B 1 34 ? 10.026 -43.373 67.039 1.00 88.29 34 LEU B N 1
ATOM 3663 C CA . LEU B 1 34 ? 9.168 -42.864 68.100 1.00 72.35 34 LEU B CA 1
ATOM 3664 C C . LEU B 1 34 ? 7.719 -42.579 67.705 1.00 69.76 34 LEU B C 1
ATOM 3665 O O . LEU B 1 34 ? 6.870 -42.487 68.599 1.00 78.70 34 LEU B O 1
ATOM 3670 N N . ALA B 1 35 ? 7.397 -42.435 66.413 1.00 61.80 35 ALA B N 1
ATOM 3671 C CA . ALA B 1 35 ? 6.055 -42.007 66.014 1.00 61.09 35 ALA B CA 1
ATOM 3672 C C . ALA B 1 35 ? 5.219 -43.043 65.270 1.00 110.67 35 ALA B C 1
ATOM 3673 O O . ALA B 1 35 ? 4.043 -42.780 65.006 1.00 95.61 35 ALA B O 1
ATOM 3675 N N . HIS B 1 36 ? 5.771 -44.199 64.919 1.00 108.14 36 HIS B N 1
ATOM 3676 C CA . HIS B 1 36 ? 5.083 -45.117 64.012 1.00 87.17 36 HIS B CA 1
ATOM 3677 C C . HIS B 1 36 ? 4.384 -46.252 64.751 1.00 114.05 36 HIS B C 1
ATOM 3678 O O . HIS B 1 36 ? 4.868 -47.377 64.876 1.00 89.50 36 HIS B O 1
ATOM 3685 N N . ASN B 1 37 ? 3.196 -45.908 65.236 1.00 133.43 37 ASN B N 1
ATOM 3686 C CA . ASN B 1 37 ? 2.126 -46.835 65.566 1.00 116.95 37 ASN B CA 1
ATOM 3687 C C . ASN B 1 37 ? 0.807 -46.345 64.977 1.00 134.18 37 ASN B C 1
ATOM 3688 O O . ASN B 1 37 ? -0.250 -46.907 65.287 1.00 107.28 37 ASN B O 1
ATOM 3693 N N . LYS B 1 38 ? 0.853 -45.305 64.139 1.00 140.29 38 LYS B N 1
ATOM 3694 C CA . LYS B 1 38 ? -0.299 -44.811 63.398 1.00 117.56 38 LYS B CA 1
ATOM 3695 C C . LYS B 1 38 ? 0.128 -44.526 61.963 1.00 96.84 38 LYS B C 1
ATOM 3696 O O . LYS B 1 38 ? 1.295 -44.228 61.698 1.00 86.89 38 LYS B O 1
ATOM 3702 N N . GLY B 1 39 ? -0.836 -44.614 61.041 1.00 90.81 39 GLY B N 1
ATOM 3703 C CA . GLY B 1 39 ? -0.509 -44.549 59.623 1.00 72.27 39 GLY B CA 1
ATOM 3704 C C . GLY B 1 39 ? 0.211 -43.273 59.230 1.00 84.19 39 GLY B C 1
ATOM 3705 O O . GLY B 1 39 ? 1.272 -43.312 58.600 1.00 81.86 39 GLY B O 1
ATOM 3706 N N . GLU B 1 40 ? -0.349 -42.123 59.603 1.00 73.64 40 GLU B N 1
ATOM 3707 C CA . GLU B 1 40 ? 0.185 -40.814 59.233 1.00 66.09 40 GLU B CA 1
ATOM 3708 C C . GLU B 1 40 ? 0.507 -40.080 60.531 1.00 78.79 40 GLU B C 1
ATOM 3709 O O . GLU B 1 40 ? -0.257 -39.198 60.957 1.00 68.78 40 GLU B O 1
ATOM 3715 N N . PRO B 1 43 ? 1.609 -40.432 61.197 1.00 67.70 43 PRO B N 1
ATOM 3716 C CA . PRO B 1 43 ? 1.879 -39.891 62.535 1.00 58.48 43 PRO B CA 1
ATOM 3717 C C . PRO B 1 43 ? 1.825 -38.370 62.568 1.00 77.30 43 PRO B C 1
ATOM 3718 O O . PRO B 1 43 ? 2.232 -37.692 61.625 1.00 96.89 43 PRO B O 1
ATOM 3722 N N . ARG B 1 44 ? 1.325 -37.836 63.677 1.00 83.69 44 ARG B N 1
ATOM 3723 C CA . ARG B 1 44 ? 1.254 -36.398 63.897 1.00 86.86 44 ARG B CA 1
ATOM 3724 C C . ARG B 1 44 ? 2.327 -36.021 64.903 1.00 100.49 44 ARG B C 1
ATOM 3725 O O . ARG B 1 44 ? 2.339 -36.536 66.026 1.00 103.39 44 ARG B O 1
ATOM 3733 N N . VAL B 1 45 ? 3.213 -35.116 64.506 1.00 53.90 45 VAL B N 1
ATOM 3734 C CA . VAL B 1 45 ? 4.323 -34.685 65.342 1.00 53.89 45 VAL B CA 1
ATOM 3735 C C . VAL B 1 45 ? 4.282 -33.168 65.430 1.00 85.80 45 VAL B C 1
ATOM 3736 O O . VAL B 1 45 ? 3.909 -32.487 64.469 1.00 81.81 45 VAL B O 1
ATOM 3740 N N . LEU B 1 46 ? 4.630 -32.646 66.599 1.00 76.22 46 LEU B N 1
ATOM 3741 C CA . LEU B 1 46 ? 4.621 -31.216 66.862 1.00 70.51 46 LEU B CA 1
ATOM 3742 C C . LEU B 1 46 ? 6.054 -30.736 67.028 1.00 72.17 46 LEU B C 1
ATOM 3743 O O . LEU B 1 46 ? 6.872 -31.404 67.668 1.00 79.74 46 LEU B O 1
ATOM 3748 N N . VAL B 1 47 ? 6.356 -29.575 66.453 1.00 74.26 47 VAL B N 1
ATOM 3749 C CA . VAL B 1 47 ? 7.711 -29.041 66.447 1.00 80.76 47 VAL B CA 1
ATOM 3750 C C . VAL B 1 47 ? 7.684 -27.612 66.960 1.00 79.28 47 VAL B C 1
ATOM 3751 O O . VAL B 1 47 ? 6.905 -26.785 66.475 1.00 71.42 47 VAL B O 1
ATOM 3755 N N . GLY B 1 48 ? 8.552 -27.322 67.931 1.00 66.49 48 GLY B N 1
ATOM 3756 C CA . GLY B 1 48 ? 8.721 -25.979 68.431 1.00 63.76 48 GLY B CA 1
ATOM 3757 C C . GLY B 1 48 ? 10.196 -25.624 68.484 1.00 75.59 48 GLY B C 1
ATOM 3758 O O . GLY B 1 48 ? 11.070 -26.465 68.252 1.00 82.03 48 GLY B O 1
ATOM 3759 N N . ARG B 1 49 ? 10.456 -24.357 68.789 1.00 63.21 49 ARG B N 1
ATOM 3760 C CA . ARG B 1 49 ? 11.816 -23.840 68.816 1.00 88.45 49 ARG B CA 1
ATOM 3761 C C . ARG B 1 49 ? 11.847 -22.567 69.651 1.00 88.87 49 ARG B C 1
ATOM 3762 O O . ARG B 1 49 ? 10.808 -21.986 69.972 1.00 69.77 49 ARG B O 1
ATOM 3770 N N . ASP B 1 50 ? 13.057 -22.141 70.001 1.00 96.96 50 ASP B N 1
ATOM 3771 C CA . ASP B 1 50 ? 13.258 -20.884 70.702 1.00 77.02 50 ASP B CA 1
ATOM 3772 C C . ASP B 1 50 ? 13.666 -19.790 69.711 1.00 92.58 50 ASP B C 1
ATOM 3773 O O . ASP B 1 50 ? 13.465 -19.923 68.498 1.00 100.56 50 ASP B O 1
ATOM 3778 N N . THR B 1 51 ? 14.253 -18.708 70.221 1.00 92.61 51 THR B N 1
ATOM 3779 C CA . THR B 1 51 ? 14.522 -17.521 69.422 1.00 87.94 51 THR B CA 1
ATOM 3780 C C . THR B 1 51 ? 15.866 -17.550 68.705 1.00 90.70 51 THR B C 1
ATOM 3781 O O . THR B 1 51 ? 16.141 -16.637 67.920 1.00 92.38 51 THR B O 1
ATOM 3785 N N . ARG B 1 52 ? 16.703 -18.559 68.938 1.00 104.16 52 ARG B N 1
ATOM 3786 C CA . ARG B 1 52 ? 18.020 -18.578 68.315 1.00 107.98 52 ARG B CA 1
ATOM 3787 C C . ARG B 1 52 ? 17.923 -18.689 66.801 1.00 102.48 52 ARG B C 1
ATOM 3788 O O . ARG B 1 52 ? 17.133 -19.474 66.265 1.00 112.75 52 ARG B O 1
ATOM 3796 N N . VAL B 1 53 ? 18.730 -17.884 66.109 1.00 95.41 53 VAL B N 1
ATOM 3797 C CA . VAL B 1 53 ? 18.969 -18.153 64.701 1.00 112.25 53 VAL B CA 1
ATOM 3798 C C . VAL B 1 53 ? 19.629 -19.520 64.626 1.00 119.47 53 VAL B C 1
ATOM 3799 O O . VAL B 1 53 ? 20.402 -19.896 65.518 1.00 139.88 53 VAL B O 1
ATOM 3803 N N . SER B 1 54 ? 19.301 -20.271 63.571 1.00 79.99 54 SER B N 1
ATOM 3804 C CA . SER B 1 54 ? 19.679 -21.660 63.304 1.00 91.38 54 SER B CA 1
ATOM 3805 C C . SER B 1 54 ? 18.539 -22.548 63.774 1.00 88.52 54 SER B C 1
ATOM 3806 O O . SER B 1 54 ? 18.431 -23.702 63.353 1.00 82.01 54 SER B O 1
ATOM 3809 N N . GLY B 1 55 ? 17.678 -22.019 64.646 1.00 85.11 55 GLY B N 1
ATOM 3810 C CA . GLY B 1 55 ? 16.436 -22.710 64.926 1.00 80.40 55 GLY B CA 1
ATOM 3811 C C . GLY B 1 55 ? 15.597 -22.805 63.672 1.00 87.10 55 GLY B C 1
ATOM 3812 O O . GLY B 1 55 ? 14.893 -23.793 63.459 1.00 85.87 55 GLY B O 1
ATOM 3813 N N . GLU B 1 56 ? 15.677 -21.776 62.824 1.00 94.03 56 GLU B N 1
ATOM 3814 C CA . GLU B 1 56 ? 15.003 -21.785 61.533 1.00 94.82 56 GLU B CA 1
ATOM 3815 C C . GLU B 1 56 ? 15.620 -22.818 60.600 1.00 97.21 56 GLU B C 1
ATOM 3816 O O . GLU B 1 56 ? 14.901 -23.566 59.927 1.00 99.41 56 GLU B O 1
ATOM 3822 N N . MET B 1 57 ? 16.954 -22.873 60.548 1.00 96.89 57 MET B N 1
ATOM 3823 C CA . MET B 1 57 ? 17.638 -23.787 59.638 1.00 83.09 57 MET B CA 1
ATOM 3824 C C . MET B 1 57 ? 17.488 -25.238 60.080 1.00 82.27 57 MET B C 1
ATOM 3825 O O . MET B 1 57 ? 17.196 -26.119 59.262 1.00 94.28 57 MET B O 1
ATOM 3830 N N . LEU B 1 58 ? 17.682 -25.507 61.372 1.00 80.72 58 LEU B N 1
ATOM 3831 C CA . LEU B 1 58 ? 17.554 -26.873 61.871 1.00 82.35 58 LEU B CA 1
ATOM 3832 C C . LEU B 1 58 ? 16.122 -27.373 61.748 1.00 79.68 58 LEU B C 1
ATOM 3833 O O . LEU B 1 58 ? 15.894 -28.561 61.494 1.00 75.07 58 LEU B O 1
ATOM 3838 N N . GLU B 1 59 ? 15.145 -26.487 61.954 1.00 78.94 59 GLU B N 1
ATOM 3839 C CA . GLU B 1 59 ? 13.743 -26.879 61.844 1.00 73.99 59 GLU B CA 1
ATOM 3840 C C . GLU B 1 59 ? 13.420 -27.376 60.440 1.00 80.59 59 GLU B C 1
ATOM 3841 O O . GLU B 1 59 ? 12.798 -28.430 60.271 1.00 100.17 59 GLU B O 1
ATOM 3847 N N . SER B 1 60 ? 13.843 -26.627 59.417 1.00 86.25 60 SER B N 1
ATOM 3848 C CA . SER B 1 60 ? 13.577 -27.033 58.040 1.00 96.30 60 SER B CA 1
ATOM 3849 C C . SER B 1 60 ? 14.194 -28.392 57.733 1.00 89.35 60 SER B C 1
ATOM 3850 O O . SER B 1 60 ? 13.586 -29.215 57.039 1.00 109.05 60 SER B O 1
ATOM 3853 N N . ALA B 1 61 ? 15.403 -28.643 58.240 1.00 75.67 61 ALA B N 1
ATOM 3854 C CA . ALA B 1 61 ? 16.035 -29.946 58.047 1.00 68.00 61 ALA B CA 1
ATOM 3855 C C . ALA B 1 61 ? 15.279 -31.042 58.787 1.00 81.94 61 ALA B C 1
ATOM 3856 O O . ALA B 1 61 ? 15.088 -32.142 58.253 1.00 92.55 61 ALA B O 1
ATOM 3858 N N . LEU B 1 62 ? 14.853 -30.763 60.021 1.00 83.60 62 LEU B N 1
ATOM 3859 C CA . LEU B 1 62 ? 14.089 -31.743 60.785 1.00 61.20 62 LEU B CA 1
ATOM 3860 C C . LEU B 1 62 ? 12.755 -32.044 60.116 1.00 74.35 62 LEU B C 1
ATOM 3861 O O . LEU B 1 62 ? 12.375 -33.211 59.956 1.00 60.10 62 LEU B O 1
ATOM 3866 N N . ILE B 1 63 ? 12.029 -30.996 59.717 1.00 64.66 63 ILE B N 1
ATOM 3867 C CA . ILE B 1 63 ? 10.713 -31.179 59.108 1.00 67.06 63 ILE B CA 1
ATOM 3868 C C . ILE B 1 63 ? 10.822 -32.001 57.831 1.00 78.57 63 ILE B C 1
ATOM 3869 O O . ILE B 1 63 ? 9.972 -32.856 57.552 1.00 92.94 63 ILE B O 1
ATOM 3874 N N . ALA B 1 64 ? 11.864 -31.754 57.034 1.00 61.89 64 ALA B N 1
ATOM 3875 C CA . ALA B 1 64 ? 12.093 -32.578 55.852 1.00 68.56 64 ALA B CA 1
ATOM 3876 C C . ALA B 1 64 ? 12.242 -34.049 56.226 1.00 55.47 64 ALA B C 1
ATOM 3877 O O . ALA B 1 64 ? 11.722 -34.930 55.532 1.00 66.97 64 ALA B O 1
ATOM 3879 N N . GLY B 1 65 ? 12.948 -34.333 57.321 1.00 72.26 65 GLY B N 1
ATOM 3880 C CA . GLY B 1 65 ? 13.074 -35.710 57.772 1.00 76.64 65 GLY B CA 1
ATOM 3881 C C . GLY B 1 65 ? 11.746 -36.312 58.185 1.00 69.80 65 GLY B C 1
ATOM 3882 O O . GLY B 1 65 ? 11.446 -37.464 57.862 1.00 77.64 65 GLY B O 1
ATOM 3883 N N . LEU B 1 66 ? 10.936 -35.541 58.910 1.00 62.43 66 LEU B N 1
ATOM 3884 C CA . LEU B 1 66 ? 9.634 -36.027 59.353 1.00 71.93 66 LEU B CA 1
ATOM 3885 C C . LEU B 1 66 ? 8.695 -36.269 58.176 1.00 70.90 66 LEU B C 1
ATOM 3886 O O . LEU B 1 66 ? 7.971 -37.270 58.153 1.00 88.10 66 LEU B O 1
ATOM 3891 N N . ILE B 1 67 ? 8.681 -35.361 57.197 1.00 66.84 67 ILE B N 1
ATOM 3892 C CA . ILE B 1 67 ? 7.794 -35.537 56.050 1.00 83.15 67 ILE B CA 1
ATOM 3893 C C . ILE B 1 67 ? 8.234 -36.726 55.205 1.00 76.82 67 ILE B C 1
ATOM 3894 O O . ILE B 1 67 ? 7.406 -37.540 54.777 1.00 72.10 67 ILE B O 1
ATOM 3899 N N . SER B 1 68 ? 9.546 -36.859 54.974 1.00 56.80 68 SER B N 1
ATOM 3900 C CA . SER B 1 68 ? 10.095 -37.947 54.171 1.00 76.44 68 SER B CA 1
ATOM 3901 C C . SER B 1 68 ? 9.765 -39.308 54.752 1.00 85.93 68 SER B C 1
ATOM 3902 O O . SER B 1 68 ? 9.955 -40.322 54.069 1.00 89.79 68 SER B O 1
ATOM 3905 N N . ILE B 1 69 ? 9.298 -39.344 56.004 1.00 86.91 69 ILE B N 1
ATOM 3906 C CA . ILE B 1 69 ? 8.964 -40.580 56.700 1.00 81.79 69 ILE B CA 1
ATOM 3907 C C . ILE B 1 69 ? 7.458 -40.830 56.736 1.00 69.10 69 ILE B C 1
ATOM 3908 O O . ILE B 1 69 ? 7.035 -41.960 57.028 1.00 89.33 69 ILE B O 1
ATOM 3913 N N . GLY B 1 70 ? 6.640 -39.847 56.365 1.00 63.12 70 GLY B N 1
ATOM 3914 C CA . GLY B 1 70 ? 5.199 -39.998 56.389 1.00 62.68 70 GLY B CA 1
ATOM 3915 C C . GLY B 1 70 ? 4.484 -39.276 57.516 1.00 81.44 70 GLY B C 1
ATOM 3916 O O . GLY B 1 70 ? 3.289 -39.513 57.720 1.00 78.30 70 GLY B O 1
ATOM 3917 N N . ALA B 1 71 ? 5.175 -38.426 58.265 1.00 82.86 71 ALA B N 1
ATOM 3918 C CA . ALA B 1 71 ? 4.558 -37.740 59.386 1.00 62.74 71 ALA B CA 1
ATOM 3919 C C . ALA B 1 71 ? 3.708 -36.566 58.915 1.00 65.36 71 ALA B C 1
ATOM 3920 O O . ALA B 1 71 ? 3.929 -35.996 57.842 1.00 68.83 71 ALA B O 1
ATOM 3922 N N . GLU B 1 72 ? 2.718 -36.216 59.733 1.00 71.21 72 GLU B N 1
ATOM 3923 C CA . GLU B 1 72 ? 1.937 -34.994 59.560 1.00 58.59 72 GLU B CA 1
ATOM 3924 C C . GLU B 1 72 ? 2.525 -33.969 60.520 1.00 63.27 72 GLU B C 1
ATOM 3925 O O . GLU B 1 72 ? 2.227 -33.981 61.718 1.00 79.52 72 GLU B O 1
ATOM 3931 N N . VAL B 1 73 ? 3.354 -33.076 59.994 1.00 74.75 73 VAL B N 1
ATOM 3932 C CA . VAL B 1 73 ? 4.048 -32.111 60.836 1.00 69.71 73 VAL B CA 1
ATOM 3933 C C . VAL B 1 73 ? 3.143 -30.916 61.094 1.00 66.05 73 VAL B C 1
ATOM 3934 O O . VAL B 1 73 ? 2.440 -30.438 60.195 1.00 55.03 73 VAL B O 1
ATOM 3938 N N . MET B 1 74 ? 3.154 -30.435 62.335 1.00 65.33 74 ME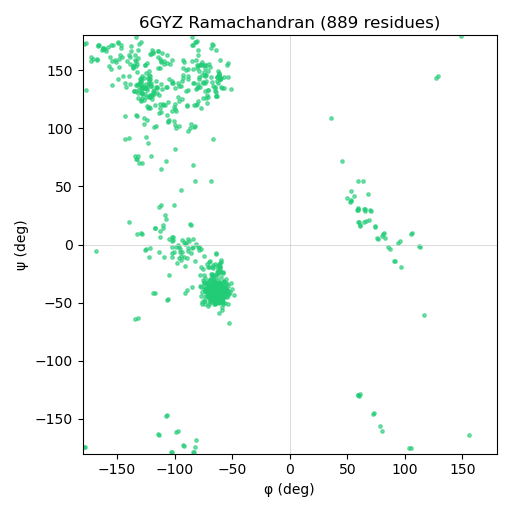T B N 1
ATOM 3939 C CA . MET B 1 74 ? 2.404 -29.253 62.746 1.00 63.89 74 MET B CA 1
ATOM 3940 C C . MET B 1 74 ? 3.383 -28.302 63.419 1.00 65.27 74 MET B C 1
ATOM 3941 O O . MET B 1 74 ? 3.849 -28.575 64.529 1.00 78.89 74 MET B O 1
ATOM 3946 N N . ARG B 1 75 ? 3.707 -27.199 62.750 1.00 76.76 75 ARG B N 1
ATOM 3947 C CA . ARG B 1 75 ? 4.649 -26.242 63.312 1.00 92.16 75 ARG B CA 1
ATOM 3948 C C . ARG B 1 75 ? 3.996 -25.431 64.421 1.00 77.86 75 ARG B C 1
ATOM 3949 O O . ARG B 1 75 ? 2.835 -25.027 64.319 1.00 74.87 75 ARG B O 1
ATOM 3957 N N . LEU B 1 76 ? 4.761 -25.185 65.482 1.00 72.15 76 LEU B N 1
ATOM 3958 C CA . LEU B 1 76 ? 4.303 -24.377 66.599 1.00 82.41 76 LEU B CA 1
ATOM 3959 C C . LEU B 1 76 ? 4.987 -23.022 66.675 1.00 82.60 76 LEU B C 1
ATOM 3960 O O . LEU B 1 76 ? 4.551 -22.170 67.456 1.00 83.23 76 LEU B O 1
ATOM 3965 N N . GLY B 1 77 ? 6.045 -22.805 65.896 1.00 87.82 77 GLY B N 1
ATOM 3966 C CA . GLY B 1 77 ? 6.761 -21.553 65.981 1.00 74.57 77 GLY B CA 1
ATOM 3967 C C . GLY B 1 77 ? 7.559 -21.471 67.269 1.00 80.40 77 GLY B C 1
ATOM 3968 O O . GLY B 1 77 ? 8.080 -22.466 67.779 1.00 86.23 77 GLY B O 1
ATOM 3969 N N . ILE B 1 78 ? 7.655 -20.257 67.800 1.00 82.98 78 ILE B N 1
ATOM 3970 C CA . ILE B 1 78 ? 8.393 -20.022 69.035 1.00 77.34 78 ILE B CA 1
ATOM 3971 C C . ILE B 1 78 ? 7.489 -20.337 70.220 1.00 85.83 78 ILE B C 1
ATOM 3972 O O . ILE B 1 78 ? 6.442 -19.706 70.400 1.00 84.70 78 ILE B O 1
ATOM 3977 N N . ILE B 1 79 ? 7.909 -21.302 71.043 1.00 98.43 79 ILE B N 1
ATOM 3978 C CA . ILE B 1 79 ? 7.193 -21.708 72.248 1.00 82.62 79 ILE B CA 1
ATOM 3979 C C . ILE B 1 79 ? 8.239 -22.243 73.213 1.00 86.38 79 ILE B C 1
ATOM 3980 O O . ILE B 1 79 ? 9.340 -22.629 72.816 1.00 90.80 79 ILE B O 1
ATOM 3985 N N . SER B 1 80 ? 7.891 -22.258 74.494 1.00 82.90 80 SER B N 1
ATOM 3986 C CA . SER B 1 80 ? 8.754 -22.826 75.511 1.00 83.54 80 SER B CA 1
ATOM 3987 C C . SER B 1 80 ? 8.695 -24.347 75.437 1.00 88.24 80 SER B C 1
ATOM 3988 O O . SER B 1 80 ? 7.719 -24.927 74.952 1.00 87.96 80 SER B O 1
ATOM 3991 N N . THR B 1 81 ? 9.766 -24.992 75.895 1.00 89.74 81 THR B N 1
ATOM 3992 C CA . THR B 1 81 ? 9.809 -26.452 75.894 1.00 73.57 81 THR B CA 1
ATOM 3993 C C . THR B 1 81 ? 8.608 -27.090 76.586 1.00 97.98 81 THR B C 1
ATOM 3994 O O . THR B 1 81 ? 8.075 -28.074 76.045 1.00 107.74 81 THR B O 1
ATOM 3998 N N . PRO B 1 82 ? 8.134 -26.608 77.742 1.00 87.08 82 PRO B N 1
ATOM 3999 C CA . PRO B 1 82 ? 6.913 -27.195 78.316 1.00 78.51 82 PRO B CA 1
ATOM 4000 C C . PRO B 1 82 ? 5.701 -27.061 77.415 1.00 96.29 82 PRO B C 1
ATOM 4001 O O . PRO B 1 82 ? 4.837 -27.947 77.412 1.00 100.29 82 PRO B O 1
ATOM 4005 N N . GLY B 1 83 ? 5.599 -25.953 76.677 1.00 95.24 83 GLY B N 1
ATOM 4006 C CA . GLY B 1 83 ? 4.518 -25.810 75.714 1.00 73.77 83 GLY B CA 1
ATOM 4007 C C . GLY B 1 83 ? 4.462 -26.964 74.735 1.00 76.83 83 GLY B C 1
ATOM 4008 O O . GLY B 1 83 ? 3.392 -27.508 74.454 1.00 83.38 83 GLY B O 1
ATOM 4009 N N . VAL B 1 84 ? 5.620 -27.360 74.205 1.00 69.13 84 VAL B N 1
ATOM 4010 C CA . VAL B 1 84 ? 5.672 -28.526 73.325 1.00 74.49 84 VAL B CA 1
ATOM 4011 C C . VAL B 1 84 ? 5.204 -29.768 74.074 1.00 68.04 84 VAL B C 1
ATOM 4012 O O . VAL B 1 84 ? 4.375 -30.540 73.578 1.00 77.27 84 VAL B O 1
ATOM 4016 N N . ALA B 1 85 ? 5.723 -29.968 75.288 1.00 78.49 85 ALA B N 1
ATOM 4017 C CA . ALA B 1 85 ? 5.338 -31.129 76.086 1.00 79.73 85 ALA B CA 1
ATOM 4018 C C . ALA B 1 85 ? 3.845 -31.118 76.379 1.00 79.60 85 ALA B C 1
ATOM 4019 O O . ALA B 1 85 ? 3.157 -32.132 76.206 1.00 67.02 85 ALA B O 1
ATOM 4021 N N . TYR B 1 86 ? 3.323 -29.974 76.825 1.00 77.65 86 TYR B N 1
ATOM 4022 C CA . TYR B 1 86 ? 1.901 -29.887 77.130 1.00 70.82 86 TYR B CA 1
ATOM 4023 C C . TYR B 1 86 ? 1.057 -30.147 75.890 1.00 87.83 86 TYR B C 1
ATOM 4024 O O . TYR B 1 86 ? 0.115 -30.947 75.924 1.00 80.17 86 TYR B O 1
ATOM 4033 N N . LEU B 1 87 ? 1.377 -29.471 74.782 1.00 82.86 87 LEU B N 1
ATOM 4034 C CA . LEU B 1 87 ? 0.543 -29.593 73.591 1.00 62.90 87 LEU B CA 1
ATOM 4035 C C . LEU B 1 87 ? 0.577 -31.016 73.045 1.00 78.76 87 LEU B C 1
ATOM 4036 O O . LEU B 1 87 ? -0.455 -31.556 72.634 1.00 66.69 87 LEU B O 1
ATOM 4041 N N . THR B 1 88 ? 1.750 -31.655 73.063 1.00 75.29 88 THR B N 1
ATOM 4042 C CA . THR B 1 88 ? 1.843 -33.026 72.571 1.00 66.43 88 THR B CA 1
ATOM 4043 C C . THR B 1 88 ? 0.851 -33.932 73.292 1.00 84.96 88 THR B C 1
ATOM 4044 O O . THR B 1 88 ? 0.178 -34.754 72.658 1.00 68.66 88 THR B O 1
ATOM 4048 N N . ARG B 1 89 ? 0.730 -33.781 74.615 1.00 85.58 89 ARG B N 1
ATOM 4049 C CA . ARG B 1 89 ? -0.206 -34.613 75.367 1.00 76.32 89 ARG B CA 1
ATOM 4050 C C . ARG B 1 89 ? -1.654 -34.255 75.057 1.00 78.64 89 ARG B C 1
ATOM 4051 O O . ARG B 1 89 ? -2.489 -35.146 74.866 1.00 96.94 89 ARG B O 1
ATOM 4059 N N . ASP B 1 90 ? -1.973 -32.960 75.003 1.00 71.92 90 ASP B N 1
ATOM 4060 C CA . ASP B 1 90 ? -3.365 -32.548 74.833 1.00 103.34 90 ASP B CA 1
ATOM 4061 C C . ASP B 1 90 ? -3.890 -32.848 73.431 1.00 104.08 90 ASP B C 1
ATOM 4062 O O . ASP B 1 90 ? -5.060 -33.213 73.270 1.00 110.95 90 ASP B O 1
ATOM 4067 N N . MET B 1 91 ? -3.053 -32.696 72.404 1.00 115.95 91 MET B N 1
ATOM 4068 C CA . MET B 1 91 ? -3.497 -32.964 71.039 1.00 124.11 91 MET B CA 1
ATOM 4069 C C . MET B 1 91 ? -3.518 -34.440 70.695 1.00 114.14 91 MET B C 1
ATOM 4070 O O . MET B 1 91 ? -3.925 -34.789 69.582 1.00 123.84 91 MET B O 1
ATOM 4075 N N . GLY B 1 92 ? -3.103 -35.310 71.610 1.00 88.99 92 GLY B N 1
ATOM 4076 C CA . GLY B 1 92 ? -3.020 -36.714 71.267 1.00 85.53 92 GLY B CA 1
ATOM 4077 C C . GLY B 1 92 ? -2.000 -36.967 70.187 1.00 94.24 92 GLY B C 1
ATOM 4078 O O . GLY B 1 92 ? -2.151 -37.906 69.400 1.00 120.91 92 GLY B O 1
ATOM 4079 N N . ALA B 1 93 ? -0.956 -36.145 70.134 1.00 82.94 93 ALA B N 1
ATOM 4080 C CA . ALA B 1 93 ? 0.049 -36.259 69.096 1.00 82.03 93 ALA B CA 1
ATOM 4081 C C . ALA B 1 93 ? 1.003 -37.400 69.417 1.00 92.24 93 ALA B C 1
ATOM 4082 O O . ALA B 1 93 ? 1.265 -37.715 70.582 1.00 94.75 93 ALA B O 1
ATOM 4084 N N . GLU B 1 94 ? 1.522 -38.022 68.360 1.00 90.45 94 GLU B N 1
ATOM 4085 C CA . GLU B 1 94 ? 2.410 -39.162 68.541 1.00 66.75 94 GLU B CA 1
ATOM 4086 C C . GLU B 1 94 ? 3.741 -38.728 69.144 1.00 76.11 94 GLU B C 1
ATOM 4087 O O . GLU B 1 94 ? 4.329 -39.460 69.950 1.00 86.19 94 GLU B O 1
ATOM 4093 N N . LEU B 1 95 ? 4.225 -37.540 68.774 1.00 78.47 95 LEU B N 1
ATOM 4094 C CA . LEU B 1 95 ? 5.522 -37.070 69.244 1.00 81.74 95 LEU B CA 1
ATOM 4095 C C . LEU B 1 95 ? 5.611 -35.547 69.189 1.00 89.42 95 LEU B C 1
ATOM 4096 O O . LEU B 1 95 ? 4.926 -34.894 68.398 1.00 100.33 95 LEU B O 1
ATOM 4101 N N . GLY B 1 96 ? 6.461 -35.000 70.046 1.00 75.78 96 GLY B N 1
ATOM 4102 C CA . GLY B 1 96 ? 6.753 -33.575 70.039 1.00 71.21 96 GLY B CA 1
ATOM 4103 C C . GLY B 1 96 ? 8.249 -33.344 70.016 1.00 74.34 96 GLY B C 1
ATOM 4104 O O . GLY B 1 96 ? 9.013 -34.090 70.628 1.00 75.48 96 GLY B O 1
ATOM 4105 N N . VAL B 1 97 ? 8.663 -32.311 69.284 1.00 76.20 97 VAL B N 1
ATOM 4106 C CA . VAL B 1 97 ? 10.073 -31.975 69.118 1.00 78.55 97 VAL B CA 1
ATOM 4107 C C . VAL B 1 97 ? 10.272 -30.517 69.502 1.00 76.78 97 VAL B C 1
ATOM 4108 O O . VAL B 1 97 ? 9.494 -29.650 69.089 1.00 78.40 97 VAL B O 1
ATOM 4112 N N . MET B 1 98 ? 11.314 -30.251 70.287 1.00 74.69 98 MET B N 1
ATOM 4113 C CA . MET B 1 98 ? 11.691 -28.904 70.694 1.00 69.74 98 MET B CA 1
ATOM 4114 C C . MET B 1 98 ? 13.122 -28.634 70.256 1.00 70.82 98 MET B C 1
ATOM 4115 O O . MET B 1 98 ? 14.024 -29.426 70.552 1.00 76.40 98 MET B O 1
ATOM 4120 N N . ILE B 1 99 ? 13.326 -27.527 69.546 1.00 72.67 99 ILE B N 1
ATOM 4121 C CA . ILE B 1 99 ? 14.640 -27.134 69.047 1.00 75.49 99 ILE B CA 1
ATOM 4122 C C . ILE B 1 99 ? 15.142 -25.977 69.900 1.00 90.41 99 ILE B C 1
ATOM 4123 O O . ILE B 1 99 ? 14.707 -24.832 69.726 1.00 86.61 99 ILE B O 1
ATOM 4128 N N . SER B 1 100 ? 16.095 -26.260 70.785 1.00 97.56 100 SER B N 1
ATOM 4129 C CA . SER B 1 100 ? 16.619 -25.259 71.706 1.00 71.64 100 SER B CA 1
ATOM 4130 C C . SER B 1 100 ? 17.815 -25.844 72.441 1.00 90.28 100 SER B C 1
ATOM 4131 O O . SER B 1 100 ? 18.008 -27.062 72.472 1.00 92.40 100 SER B O 1
ATOM 4134 N N . ALA B 1 101 ? 18.629 -24.956 73.019 1.00 96.91 101 ALA B N 1
ATOM 4135 C CA . ALA B 1 101 ? 19.737 -25.357 73.881 1.00 111.82 101 ALA B CA 1
ATOM 4136 C C . ALA B 1 101 ? 19.573 -24.848 75.309 1.00 125.34 101 ALA B C 1
ATOM 4137 O O . ALA B 1 101 ? 20.539 -24.862 76.080 1.00 132.06 101 ALA B O 1
ATOM 4139 N N . SER B 1 102 ? 18.374 -24.396 75.670 1.00 124.03 102 SER B N 1
ATOM 4140 C CA . SER B 1 102 ? 18.040 -23.905 77.019 1.00 130.00 102 SER B CA 1
ATOM 4141 C C . SER B 1 102 ? 18.929 -22.704 77.343 1.00 133.83 102 SER B C 1
ATOM 4142 O O . SER B 1 102 ? 18.985 -21.757 76.542 1.00 138.13 102 SER B O 1
ATOM 4145 N N . HIS B 1 103 ? 19.621 -22.683 78.487 1.00 132.74 103 HIS B N 1
ATOM 4146 C CA . HIS B 1 103 ? 20.366 -21.499 78.909 1.00 136.75 103 HIS B CA 1
ATOM 4147 C C . HIS B 1 103 ? 21.600 -21.214 78.055 1.00 142.91 103 HIS B C 1
ATOM 4148 O O . HIS B 1 103 ? 22.106 -20.087 78.093 1.00 154.07 103 HIS B O 1
ATOM 4155 N N . ASN B 1 104 ? 22.109 -22.201 77.308 1.00 135.36 104 ASN B N 1
ATOM 4156 C CA . ASN B 1 104 ? 23.334 -22.054 76.521 1.00 136.24 104 ASN B CA 1
ATOM 4157 C C . ASN B 1 104 ? 23.301 -20.855 75.577 1.00 129.73 104 ASN B C 1
ATOM 4158 O O . ASN B 1 104 ? 22.220 -20.394 75.191 1.00 129.58 104 ASN B O 1
ATOM 4163 N N . PRO B 1 105 ? 24.463 -20.328 75.185 1.00 134.93 105 PRO B N 1
ATOM 4164 C CA . PRO B 1 105 ? 24.492 -19.137 74.326 1.00 141.33 105 PRO B CA 1
ATOM 4165 C C . PRO B 1 105 ? 23.927 -19.406 72.936 1.00 142.89 105 PRO B C 1
ATOM 4166 O O . PRO B 1 105 ? 23.628 -20.537 72.547 1.00 155.00 105 PRO B O 1
ATOM 4170 N N . VAL B 1 106 ? 23.774 -18.308 72.188 1.00 131.70 106 VAL B N 1
ATOM 4171 C CA . VAL B 1 106 ? 23.059 -18.335 70.912 1.00 122.14 106 VAL B CA 1
ATOM 4172 C C . VAL B 1 106 ? 23.698 -19.320 69.936 1.00 127.40 106 VAL B C 1
ATOM 4173 O O . VAL B 1 106 ? 22.998 -20.000 69.175 1.00 140.87 106 VAL B O 1
ATOM 4177 N N . ALA B 1 107 ? 25.033 -19.413 69.940 1.00 113.18 107 ALA B N 1
ATOM 4178 C CA . ALA B 1 107 ? 25.724 -20.280 68.987 1.00 99.18 107 ALA B CA 1
ATOM 4179 C C . ALA B 1 107 ? 25.289 -21.736 69.124 1.00 112.24 107 ALA B C 1
ATOM 4180 O O . ALA B 1 107 ? 25.166 -22.450 68.122 1.00 123.07 107 ALA B O 1
ATOM 4182 N N . ASP B 1 108 ? 25.055 -22.194 70.349 1.00 116.98 108 ASP B N 1
ATOM 4183 C CA . ASP B 1 108 ? 24.653 -23.574 70.579 1.00 114.35 108 ASP B CA 1
ATOM 4184 C C . ASP B 1 108 ? 23.164 -23.757 70.311 1.00 107.98 108 ASP B C 1
ATOM 4185 O O . ASP B 1 108 ? 22.372 -22.816 70.409 1.00 111.75 108 ASP B O 1
ATOM 4190 N N . ASN B 1 109 ? 22.788 -24.990 69.974 1.00 105.73 109 ASN B N 1
ATOM 4191 C CA . ASN B 1 109 ? 21.388 -25.358 69.813 1.00 94.57 109 ASN B CA 1
ATOM 4192 C C . ASN B 1 109 ? 21.252 -26.852 70.077 1.00 95.58 109 ASN B C 1
ATOM 4193 O O . ASN B 1 109 ? 22.243 -27.566 70.240 1.00 91.69 109 ASN B O 1
ATOM 4198 N N . GLY B 1 110 ? 20.008 -27.320 70.139 1.00 96.88 110 GLY B N 1
ATOM 4199 C CA . GLY B 1 110 ? 19.789 -28.711 70.487 1.00 90.49 110 GLY B CA 1
ATOM 4200 C C . GLY B 1 110 ? 18.406 -29.186 70.106 1.00 80.13 110 GLY B C 1
ATOM 4201 O O . GLY B 1 110 ? 17.526 -28.401 69.747 1.00 87.58 110 GLY B O 1
ATOM 4202 N N . ILE B 1 111 ? 18.229 -30.504 70.184 1.00 76.34 111 ILE B N 1
ATOM 4203 C CA . ILE B 1 111 ? 16.974 -31.161 69.836 1.00 73.92 111 ILE B CA 1
ATOM 4204 C C . ILE B 1 111 ? 16.575 -32.090 70.977 1.00 87.45 111 ILE B C 1
ATOM 4205 O O . ILE B 1 111 ? 17.347 -32.979 71.357 1.00 87.81 111 ILE B O 1
ATOM 4210 N N . LYS B 1 112 ? 15.373 -31.886 71.517 1.00 85.24 112 LYS B N 1
ATOM 4211 C CA . LYS B 1 112 ? 14.815 -32.713 72.580 1.00 82.70 112 LYS B CA 1
ATOM 4212 C C . LYS B 1 112 ? 13.501 -33.305 72.092 1.00 88.64 112 LYS B C 1
ATOM 4213 O O . LYS B 1 112 ? 12.739 -32.644 71.380 1.00 83.97 112 LYS B O 1
ATOM 4219 N N . PHE B 1 113 ? 13.234 -34.547 72.474 1.00 85.05 113 PHE B N 1
ATOM 4220 C CA . PHE B 1 113 ? 12.039 -35.240 72.025 1.00 71.77 113 PHE B CA 1
ATOM 4221 C C . PHE B 1 113 ? 11.094 -35.480 73.194 1.00 76.90 113 PHE B C 1
ATOM 4222 O O . PHE B 1 113 ? 11.521 -35.602 74.346 1.00 79.85 113 PHE B O 1
ATOM 4230 N N . PHE B 1 114 ? 9.804 -35.552 72.882 1.00 69.75 114 PHE B N 1
ATOM 4231 C CA . PHE B 1 114 ? 8.771 -35.853 73.861 1.00 77.80 114 PHE B CA 1
ATOM 4232 C C . PHE B 1 114 ? 7.841 -36.918 73.304 1.00 80.08 114 PHE B C 1
ATOM 4233 O O . PHE B 1 114 ? 7.458 -36.870 72.132 1.00 84.26 114 PHE B O 1
ATOM 4241 N N . GLY B 1 115 ? 7.485 -37.879 74.148 1.00 70.91 115 GLY B N 1
ATOM 4242 C CA . GLY B 1 115 ? 6.555 -38.910 73.748 1.00 70.70 115 GLY B CA 1
ATOM 4243 C C . GLY B 1 115 ? 5.121 -38.447 73.868 1.00 77.68 115 GLY B C 1
ATOM 4244 O O . GLY B 1 115 ? 4.835 -37.347 74.340 1.00 69.69 115 GLY B O 1
ATOM 4245 N N . SER B 1 116 ? 4.206 -39.303 73.405 1.00 74.41 116 SER B N 1
ATOM 4246 C CA . SER B 1 116 ? 2.785 -38.981 73.477 1.00 84.91 116 SER B CA 1
ATOM 4247 C C . SER B 1 116 ? 2.327 -38.712 74.906 1.00 102.13 116 SER B C 1
ATOM 4248 O O . SER B 1 116 ? 1.327 -38.013 75.104 1.00 113.57 116 SER B O 1
ATOM 4251 N N . ASP B 1 117 ? 3.038 -39.239 75.901 1.00 99.89 117 ASP B N 1
ATOM 4252 C CA . ASP B 1 117 ? 2.705 -39.024 77.302 1.00 98.83 117 ASP B CA 1
ATOM 4253 C C . ASP B 1 117 ? 3.336 -37.763 77.879 1.00 101.01 117 ASP B C 1
ATOM 4254 O O . ASP B 1 117 ? 3.167 -37.494 79.073 1.00 112.92 117 ASP B O 1
ATOM 4259 N N . GLY B 1 118 ? 4.052 -36.986 77.070 1.00 91.01 118 GLY B N 1
ATOM 4260 C CA . GLY B 1 118 ? 4.680 -35.775 77.554 1.00 73.20 118 GLY B CA 1
ATOM 4261 C C . GLY B 1 118 ? 5.989 -35.957 78.283 1.00 82.59 118 GLY B C 1
ATOM 4262 O O . GLY B 1 118 ? 6.490 -34.990 78.870 1.00 75.85 118 GLY B O 1
ATOM 4263 N N . PHE B 1 119 ? 6.563 -37.154 78.275 1.00 79.37 119 PHE B N 1
ATOM 4264 C CA . PHE B 1 119 ? 7.821 -37.401 78.958 1.00 78.10 119 PHE B CA 1
ATOM 4265 C C . PHE B 1 119 ? 8.944 -37.541 77.938 1.00 78.83 119 PHE B C 1
ATOM 4266 O O . PHE B 1 119 ? 8.719 -37.875 76.771 1.00 91.35 119 PHE B O 1
ATOM 4274 N N . LYS B 1 120 ? 10.166 -37.273 78.393 1.00 78.79 120 LYS B N 1
ATOM 4275 C CA . LYS B 1 120 ? 11.329 -37.419 77.533 1.00 78.59 120 LYS B CA 1
ATOM 4276 C C . LYS B 1 120 ? 11.575 -38.895 77.226 1.00 81.22 120 LYS B C 1
ATOM 4277 O O . LYS B 1 120 ? 10.975 -39.794 77.822 1.00 82.95 120 LYS B O 1
ATOM 4283 N N . LEU B 1 121 ? 12.465 -39.137 76.268 1.00 86.20 121 LEU B N 1
ATOM 4284 C CA . LEU B 1 121 ? 12.660 -40.486 75.763 1.00 97.96 121 LEU B CA 1
ATOM 4285 C C . LEU B 1 121 ? 13.349 -41.367 76.798 1.00 98.60 121 LEU B C 1
ATOM 4286 O O . LEU B 1 121 ? 14.150 -40.901 77.607 1.00 92.45 121 LEU B O 1
ATOM 4291 N N . SER B 1 122 ? 13.034 -42.658 76.754 1.00 84.45 122 SER B N 1
ATOM 4292 C CA . SER B 1 122 ? 13.729 -43.653 77.555 1.00 91.45 122 SER B CA 1
ATOM 4293 C C . SER B 1 122 ? 15.084 -43.978 76.934 1.00 89.89 122 SER B C 1
ATOM 4294 O O . SER B 1 122 ? 15.304 -43.801 75.733 1.00 91.37 122 SER B O 1
ATOM 4297 N N . ASP B 1 123 ? 16.007 -44.452 77.775 1.00 108.00 123 ASP B N 1
ATOM 4298 C CA . ASP B 1 123 ? 17.340 -44.781 77.280 1.00 111.87 123 ASP B CA 1
ATOM 4299 C C . ASP B 1 123 ? 17.290 -45.896 76.243 1.00 106.15 123 ASP B C 1
ATOM 4300 O O . ASP B 1 123 ? 18.195 -46.008 75.409 1.00 100.59 123 ASP B O 1
ATOM 4305 N N . GLU B 1 124 ? 16.245 -46.728 76.278 1.00 104.63 124 GLU B N 1
ATOM 4306 C CA . GLU B 1 124 ? 16.030 -47.695 75.206 1.00 116.03 124 GLU B CA 1
ATOM 4307 C C . GLU B 1 124 ? 15.718 -46.985 73.895 1.00 112.34 124 GLU B C 1
ATOM 4308 O O . GLU B 1 124 ? 16.340 -47.258 72.861 1.00 108.37 124 GLU B O 1
ATOM 4314 N N . GLN B 1 125 ? 14.741 -46.069 73.924 1.00 108.76 125 GLN B N 1
ATOM 4315 C CA . GLN B 1 125 ? 14.418 -45.273 72.742 1.00 93.38 125 GLN B CA 1
ATOM 4316 C C . GLN B 1 125 ? 15.628 -44.475 72.278 1.00 88.38 125 GLN B C 1
ATOM 4317 O O . GLN B 1 125 ? 15.878 -44.347 71.074 1.00 85.21 125 GLN B O 1
ATOM 4323 N N . GLU B 1 126 ? 16.382 -43.921 73.228 1.00 98.46 126 GLU B N 1
ATOM 4324 C CA . GLU B 1 126 ? 17.616 -43.219 72.901 1.00 109.16 126 GLU B CA 1
ATOM 4325 C C . GLU B 1 126 ? 18.602 -44.147 72.200 1.00 110.56 126 GLU B C 1
ATOM 4326 O O . GLU B 1 126 ? 19.233 -43.766 71.207 1.00 100.79 126 GLU B O 1
ATOM 4332 N N . ASN B 1 127 ? 18.745 -45.373 72.708 1.00 124.41 127 ASN B N 1
ATOM 4333 C CA . ASN B 1 127 ? 19.678 -46.332 72.123 1.00 135.37 127 ASN B CA 1
ATOM 4334 C C . ASN B 1 127 ? 19.271 -46.743 70.709 1.00 127.93 127 ASN B C 1
ATOM 4335 O O . ASN B 1 127 ? 20.125 -46.860 69.822 1.00 131.79 127 ASN B O 1
ATOM 4340 N N . GLU B 1 128 ? 17.974 -46.984 70.482 1.00 111.33 128 GLU B N 1
ATOM 4341 C CA . GLU B 1 128 ? 17.511 -47.405 69.158 1.00 104.02 128 GLU B CA 1
ATOM 4342 C C . GLU B 1 128 ? 17.807 -46.364 68.084 1.00 110.77 128 GLU B C 1
ATOM 4343 O O . GLU B 1 128 ? 18.206 -46.712 66.966 1.00 110.76 128 GLU B O 1
ATOM 4349 N N . ILE B 1 129 ? 17.611 -45.083 68.400 1.00 93.64 129 ILE B N 1
ATOM 4350 C CA . ILE B 1 129 ? 17.860 -44.023 67.426 1.00 82.36 129 ILE B CA 1
ATOM 4351 C C . ILE B 1 129 ? 19.334 -43.971 67.051 1.00 96.82 129 ILE B C 1
ATOM 4352 O O . ILE B 1 129 ? 19.688 -43.813 65.875 1.00 98.84 129 ILE B O 1
ATOM 4357 N N . GLU B 1 130 ? 20.217 -44.103 68.041 1.00 104.16 130 GLU B N 1
ATOM 4358 C CA . GLU B 1 130 ? 21.647 -44.040 67.765 1.00 114.96 130 GLU B CA 1
ATOM 4359 C C . GLU B 1 130 ? 22.100 -45.199 66.889 1.00 119.45 130 GLU B C 1
ATOM 4360 O O . GLU B 1 130 ? 23.027 -45.043 66.086 1.00 134.70 130 GLU B O 1
ATOM 4366 N N . ALA B 1 131 ? 21.478 -46.369 67.044 1.00 104.91 131 ALA B N 1
ATOM 4367 C CA . ALA B 1 131 ? 21.821 -47.504 66.194 1.00 110.23 131 ALA B CA 1
ATOM 4368 C C . ALA B 1 131 ? 21.510 -47.217 64.731 1.00 126.23 131 ALA B C 1
ATOM 4369 O O . ALA B 1 131 ? 22.270 -47.612 63.840 1.00 132.51 131 ALA B O 1
ATOM 4371 N N . LEU B 1 132 ? 20.384 -46.549 64.461 1.00 119.81 132 LEU B N 1
ATOM 4372 C CA . LEU B 1 132 ? 20.055 -46.187 63.084 1.00 108.57 132 LEU B CA 1
ATOM 4373 C C . LEU B 1 132 ? 21.043 -45.176 62.520 1.00 106.96 132 LEU B C 1
ATOM 4374 O O . LEU B 1 132 ? 21.361 -45.212 61.325 1.00 117.80 132 LEU B O 1
ATOM 4379 N N . LEU B 1 133 ? 21.517 -44.251 63.355 1.00 95.79 133 LEU B N 1
ATOM 4380 C CA . LEU B 1 133 ? 22.526 -43.298 62.907 1.00 102.96 133 LEU B CA 1
ATOM 4381 C C . LEU B 1 133 ? 23.805 -44.014 62.481 1.00 117.97 133 LEU B C 1
ATOM 4382 O O . LEU B 1 133 ? 24.487 -43.581 61.544 1.00 140.99 133 LEU B O 1
ATOM 4387 N N . ASP B 1 134 ? 24.144 -45.114 63.159 1.00 100.48 134 ASP B N 1
ATOM 4388 C CA . ASP B 1 134 ? 25.354 -45.863 62.832 1.00 118.58 134 ASP B CA 1
ATOM 4389 C C . ASP B 1 134 ? 25.218 -46.680 61.549 1.00 133.98 134 ASP B C 1
ATOM 4390 O O . ASP B 1 134 ? 26.213 -46.868 60.839 1.00 143.99 134 ASP B O 1
ATOM 4395 N N . GLN B 1 135 ? 24.023 -47.187 61.240 1.00 143.75 135 GLN B N 1
ATOM 4396 C CA . GLN B 1 135 ? 23.863 -48.033 60.060 1.00 158.70 135 GLN B CA 1
ATOM 4397 C C . GLN B 1 135 ? 24.255 -47.281 58.794 1.00 167.75 135 GLN B C 1
ATOM 4398 O O . GLN B 1 135 ? 23.880 -46.122 58.594 1.00 156.38 135 GLN B O 1
ATOM 4404 N N . GLU B 1 136 ? 25.018 -47.960 57.932 1.00 182.00 136 GLU B N 1
ATOM 4405 C CA . GLU B 1 136 ? 25.491 -47.339 56.698 1.00 184.03 136 GLU B CA 1
ATOM 4406 C C . GLU B 1 136 ? 24.337 -47.003 55.762 1.00 178.95 136 GLU B C 1
ATOM 4407 O O . GLU B 1 136 ? 24.238 -45.876 55.264 1.00 183.66 136 GLU B O 1
ATOM 4413 N N . ASN B 1 137 ? 23.450 -47.964 55.510 1.00 171.02 137 ASN B N 1
ATOM 4414 C CA . ASN B 1 137 ? 22.286 -47.739 54.654 1.00 158.89 137 ASN B CA 1
ATOM 4415 C C . ASN B 1 137 ? 21.101 -48.511 55.211 1.00 140.69 137 ASN B C 1
ATOM 4416 O O . ASN B 1 137 ? 20.882 -49.679 54.864 1.00 153.12 137 ASN B O 1
ATOM 4421 N N . PRO B 1 138 ? 20.310 -47.891 56.083 1.00 124.71 138 PRO B N 1
ATOM 4422 C CA . PRO B 1 138 ? 19.091 -48.552 56.562 1.00 118.54 138 PRO B CA 1
ATOM 4423 C C . PRO B 1 138 ? 17.898 -48.266 55.664 1.00 126.10 138 PRO B C 1
ATOM 4424 O O . PRO B 1 138 ? 17.653 -47.118 55.284 1.00 142.31 138 PRO B O 1
ATOM 4428 N N . GLU B 1 139 ? 17.159 -49.311 55.306 1.00 113.55 139 GLU B N 1
ATOM 4429 C CA . GLU B 1 139 ? 16.013 -49.184 54.408 1.00 125.79 139 GLU B CA 1
ATOM 4430 C C . GLU B 1 139 ? 14.791 -48.809 55.236 1.00 117.06 139 GLU B C 1
ATOM 4431 O O . GLU B 1 139 ? 14.204 -49.650 55.922 1.00 107.79 139 GLU B O 1
ATOM 4437 N N . LEU B 1 140 ? 14.410 -47.544 55.173 1.00 113.07 140 LEU B N 1
ATOM 4438 C CA . LEU B 1 140 ? 13.263 -46.988 55.866 1.00 108.15 140 LEU B CA 1
ATOM 4439 C C . LEU B 1 140 ? 12.171 -46.621 54.866 1.00 107.84 140 LEU B C 1
ATOM 4440 O O . LEU B 1 140 ? 12.415 -46.558 53.657 1.00 137.94 140 LEU B O 1
ATOM 4445 N N . PRO B 1 141 ? 10.942 -46.394 55.335 1.00 96.10 141 PRO B N 1
ATOM 4446 C CA . PRO B 1 141 ? 9.859 -46.0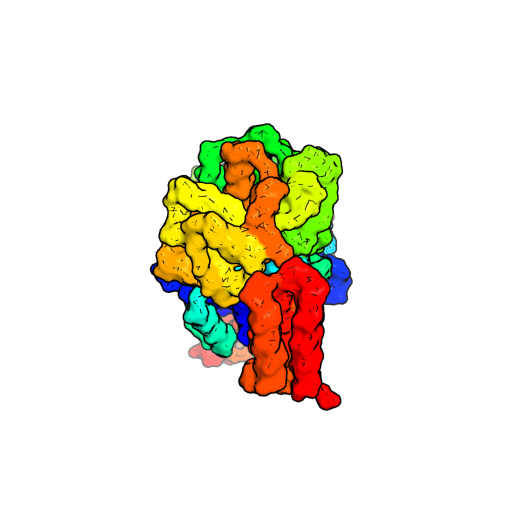55 54.403 1.00 96.16 141 PRO B CA 1
ATOM 4447 C C . PRO B 1 141 ? 10.164 -44.785 53.622 1.00 84.54 141 PRO B C 1
ATOM 4448 O O . PRO B 1 141 ? 10.758 -43.838 54.141 1.00 83.18 141 PRO B O 1
ATOM 4452 N N . ARG B 1 142 ? 9.748 -44.780 52.358 1.00 100.06 142 ARG B N 1
ATOM 4453 C CA . ARG B 1 142 ? 9.950 -43.652 51.450 1.00 86.45 142 ARG B CA 1
ATOM 4454 C C . ARG B 1 142 ? 8.644 -43.368 50.718 1.00 107.18 142 ARG B C 1
ATOM 4455 O O . ARG B 1 142 ? 8.498 -43.691 49.533 1.00 124.57 142 ARG B O 1
ATOM 4463 N N . PRO B 1 143 ? 7.665 -42.779 51.404 1.00 83.49 143 PRO B N 1
ATOM 4464 C CA . PRO B 1 143 ? 6.369 -42.509 50.766 1.00 91.45 143 PRO B CA 1
ATOM 4465 C C . PRO B 1 143 ? 6.498 -41.585 49.560 1.00 88.56 143 PRO B C 1
ATOM 4466 O O . PRO B 1 143 ? 7.301 -40.649 49.552 1.00 85.17 143 PRO B O 1
ATOM 4470 N N . VAL B 1 144 ? 5.693 -41.861 48.530 1.00 91.23 144 VAL B N 1
ATOM 4471 C CA . VAL B 1 144 ? 5.690 -41.089 47.294 1.00 96.24 144 VAL B CA 1
ATOM 4472 C C . VAL B 1 144 ? 4.249 -40.796 46.895 1.00 90.64 144 VAL B C 1
ATOM 4473 O O . VAL B 1 144 ? 3.311 -41.482 47.307 1.00 87.77 144 VAL B O 1
ATOM 4477 N N . GLY B 1 145 ? 4.088 -39.767 46.066 1.00 89.16 145 GLY B N 1
ATOM 4478 C CA . GLY B 1 145 ? 2.766 -39.406 45.575 1.00 89.64 145 GLY B CA 1
ATOM 4479 C C . GLY B 1 145 ? 1.817 -39.036 46.698 1.00 93.51 145 GLY B C 1
ATOM 4480 O O . GLY B 1 145 ? 2.135 -38.217 47.568 1.00 92.25 145 GLY B O 1
ATOM 4481 N N . ASN B 1 146 ? 0.620 -39.633 46.670 1.00 87.42 146 ASN B N 1
ATOM 4482 C CA . ASN B 1 146 ? -0.406 -39.329 47.663 1.00 99.86 146 ASN B CA 1
ATOM 4483 C C . ASN B 1 146 ? 0.040 -39.659 49.079 1.00 105.17 146 ASN B C 1
ATOM 4484 O O . ASN B 1 146 ? -0.543 -39.142 50.039 1.00 80.87 146 ASN B O 1
ATOM 4489 N N . ASP B 1 147 ? 1.058 -40.507 49.228 1.00 98.97 147 ASP B N 1
ATOM 4490 C CA . ASP B 1 147 ? 1.482 -40.953 50.550 1.00 83.08 147 ASP B CA 1
ATOM 4491 C C . ASP B 1 147 ? 2.092 -39.824 51.377 1.00 84.33 147 ASP B C 1
ATOM 4492 O O . ASP B 1 147 ? 2.067 -39.885 52.611 1.00 76.74 147 ASP B O 1
ATOM 4497 N N . ILE B 1 148 ? 2.645 -38.798 50.731 1.00 92.83 148 ILE B N 1
ATOM 4498 C CA . ILE B 1 148 ? 3.214 -37.660 51.449 1.00 84.78 148 ILE B CA 1
ATOM 4499 C C . ILE B 1 148 ? 2.088 -36.734 51.891 1.00 87.90 148 ILE B C 1
ATOM 4500 O O . ILE B 1 148 ? 1.108 -36.527 51.163 1.00 87.72 148 ILE B O 1
ATOM 4505 N N . VAL B 1 149 ? 2.225 -36.166 53.087 1.00 86.12 149 VAL B N 1
ATOM 4506 C CA . VAL B 1 149 ? 1.184 -35.345 53.688 1.00 72.80 149 VAL B CA 1
ATOM 4507 C C . VAL B 1 149 ? 1.652 -33.895 53.743 1.00 79.00 149 VAL B C 1
ATOM 4508 O O . VAL B 1 149 ? 2.850 -33.592 53.730 1.00 78.12 149 VAL B O 1
ATOM 4512 N N . HIS B 1 150 ? 0.680 -32.992 53.814 1.00 79.65 150 HIS B N 1
ATOM 4513 C CA . HIS B 1 150 ? 0.948 -31.569 53.939 1.00 77.77 150 HIS B CA 1
ATOM 4514 C C . HIS B 1 150 ? 1.270 -31.223 55.388 1.00 86.39 150 HIS B C 1
ATOM 4515 O O . HIS B 1 150 ? 0.595 -31.687 56.312 1.00 96.35 150 HIS B O 1
ATOM 4522 N N . TYR B 1 151 ? 2.312 -30.419 55.591 1.00 86.81 151 TYR B N 1
ATOM 4523 C CA . TYR B 1 151 ? 2.542 -29.886 56.925 1.00 68.22 151 TYR B CA 1
ATOM 4524 C C . TYR B 1 151 ? 1.604 -28.706 57.163 1.00 68.42 151 TYR B C 1
ATOM 4525 O O . TYR B 1 151 ? 1.030 -28.142 56.229 1.00 113.94 151 TYR B O 1
ATOM 4534 N N . SER B 1 152 ? 1.446 -28.333 58.431 1.00 70.86 152 SER B N 1
ATOM 4535 C CA . SER B 1 152 ? 0.505 -27.283 58.794 1.00 82.74 152 SER B CA 1
ATOM 4536 C C . SER B 1 152 ? 1.079 -26.410 59.900 1.00 84.97 152 SER B C 1
ATOM 4537 O O . SER B 1 152 ? 1.976 -26.818 60.642 1.00 85.92 152 SER B O 1
ATOM 4540 N N . ASP B 1 153 ? 0.544 -25.195 59.996 1.00 94.49 153 ASP B N 1
ATOM 4541 C CA . ASP B 1 153 ? 0.935 -24.232 61.018 1.00 74.41 153 ASP B CA 1
ATOM 4542 C C . ASP B 1 153 ? -0.096 -24.223 62.136 1.00 75.25 153 ASP B C 1
ATOM 4543 O O . ASP B 1 153 ? -1.267 -23.909 61.900 1.00 92.19 153 ASP B O 1
ATOM 4548 N N . TYR B 1 154 ? 0.330 -24.573 63.346 1.00 92.44 154 TYR B N 1
ATOM 4549 C CA . TYR B 1 154 ? -0.592 -24.479 64.466 1.00 100.00 154 TYR B CA 1
ATOM 4550 C C . TYR B 1 154 ? -0.138 -23.382 65.417 1.00 119.83 154 TYR B C 1
ATOM 4551 O O . TYR B 1 154 ? 0.237 -23.657 66.561 1.00 150.88 154 TYR B O 1
ATOM 4560 N N . PHE B 1 155 ? -0.159 -22.136 64.946 1.00 125.35 155 PHE B N 1
ATOM 4561 C CA . PHE B 1 155 ? 0.177 -21.007 65.802 1.00 129.54 155 PHE B CA 1
ATOM 4562 C C . PHE B 1 155 ? -0.853 -20.806 66.905 1.00 118.47 155 PHE B C 1
ATOM 4563 O O . PHE B 1 155 ? -0.547 -20.163 67.914 1.00 125.39 155 PHE B O 1
ATOM 4571 N N . GLU B 1 156 ? -2.064 -21.340 66.728 1.00 97.10 156 GLU B N 1
ATOM 4572 C CA . GLU B 1 156 ? -3.092 -21.235 67.758 1.00 79.78 156 GLU B CA 1
ATOM 4573 C C . GLU B 1 156 ? -2.642 -21.886 69.062 1.00 99.09 156 GLU B C 1
ATOM 4574 O O . GLU B 1 156 ? -3.095 -21.490 70.140 1.00 96.32 156 GLU B O 1
ATOM 4580 N N . GLY B 1 157 ? -1.765 -22.890 68.973 1.00 91.41 157 GLY B N 1
ATOM 4581 C CA . GLY B 1 157 ? -1.346 -23.638 70.152 1.00 87.48 157 GLY B CA 1
ATOM 4582 C C . GLY B 1 157 ? -0.801 -22.774 71.273 1.00 101.39 157 GLY B C 1
ATOM 4583 O O . GLY B 1 157 ? -1.044 -23.047 72.451 1.00 97.24 157 GLY B O 1
ATOM 4584 N N . ALA B 1 158 ? -0.035 -21.736 70.923 1.00 109.24 158 ALA B N 1
ATOM 4585 C CA . ALA B 1 158 ? 0.599 -20.896 71.937 1.00 103.51 158 ALA B CA 1
ATOM 4586 C C . ALA B 1 158 ? -0.428 -20.305 72.894 1.00 98.40 158 ALA B C 1
ATOM 4587 O O . ALA B 1 158 ? -0.217 -20.294 74.113 1.00 94.65 158 ALA B O 1
ATOM 4589 N N . GLN B 1 159 ? -1.549 -19.809 72.364 1.00 105.25 159 GLN B N 1
ATOM 4590 C CA . GLN B 1 159 ? -2.578 -19.244 73.230 1.00 107.39 159 GLN B CA 1
ATOM 4591 C C . GLN B 1 159 ? -3.295 -20.326 74.030 1.00 121.12 159 GLN B C 1
ATOM 4592 O O . GLN B 1 159 ? -3.682 -20.093 75.181 1.00 134.27 159 GLN B O 1
ATOM 4598 N N . LYS B 1 160 ? -3.480 -21.514 73.448 1.00 110.85 160 LYS B N 1
ATOM 4599 C CA . LYS B 1 160 ? -4.068 -22.612 74.213 1.00 94.18 160 LYS B CA 1
ATOM 4600 C C . LYS B 1 160 ? -3.188 -22.995 75.396 1.00 108.63 160 LYS B C 1
ATOM 4601 O O . LYS B 1 160 ? -3.693 -23.321 76.477 1.00 122.97 160 LYS B O 1
ATOM 4607 N N . TYR B 1 161 ? -1.868 -22.971 75.207 1.00 105.25 161 TYR B N 1
ATOM 4608 C CA . TYR B 1 161 ? -0.953 -23.228 76.314 1.00 96.60 161 TYR B CA 1
ATOM 4609 C C . TYR B 1 161 ? -1.104 -22.179 77.411 1.00 100.02 161 TYR B C 1
ATOM 4610 O O . TYR B 1 161 ? -1.122 -22.514 78.601 1.00 95.25 161 TYR B O 1
ATOM 4619 N N . LEU B 1 162 ? -1.210 -20.902 77.030 1.00 99.69 162 LEU B N 1
ATOM 4620 C CA . LEU B 1 162 ? -1.354 -19.842 78.023 1.00 94.53 162 LEU B CA 1
ATOM 4621 C C . LEU B 1 162 ? -2.680 -19.952 78.769 1.00 101.24 162 LEU B C 1
ATOM 4622 O O . LEU B 1 162 ? -2.727 -19.769 79.992 1.00 109.50 162 LEU B O 1
ATOM 4627 N N . SER B 1 163 ? -3.768 -20.244 78.050 1.00 94.15 163 SER B N 1
ATOM 4628 C CA . SER B 1 163 ? -5.065 -20.405 78.700 1.00 88.61 163 SER B CA 1
ATOM 4629 C C . SER B 1 163 ? -5.040 -21.556 79.697 1.00 91.39 163 SER B C 1
ATOM 4630 O O . SER B 1 163 ? -5.651 -21.475 80.769 1.00 102.10 163 SER B O 1
ATOM 4633 N N . TYR B 1 164 ? -4.343 -22.641 79.354 1.00 92.35 164 TYR B N 1
ATOM 4634 C CA . TYR B 1 164 ? -4.194 -23.751 80.288 1.00 95.73 164 TYR B CA 1
ATOM 4635 C C . TYR B 1 164 ? -3.443 -23.325 81.543 1.00 101.47 164 TYR B C 1
ATOM 4636 O O . TYR B 1 164 ? -3.823 -23.697 82.660 1.00 102.08 164 TYR B O 1
ATOM 4645 N N . LEU B 1 165 ? -2.369 -22.550 81.380 1.00 96.37 165 LEU B N 1
ATOM 4646 C CA . LEU B 1 165 ? -1.629 -22.059 82.539 1.00 102.26 165 LEU B CA 1
ATOM 4647 C C . LEU B 1 165 ? -2.519 -21.214 83.441 1.00 108.61 165 LEU B C 1
ATOM 4648 O O . LEU B 1 165 ? -2.428 -21.296 84.672 1.00 96.51 165 LEU B O 1
ATOM 4653 N N . LYS B 1 166 ? -3.378 -20.383 82.843 1.00 108.07 166 LYS B N 1
ATOM 4654 C CA . LYS B 1 166 ? -4.328 -19.597 83.623 1.00 107.74 166 LYS B CA 1
ATOM 4655 C C . LYS B 1 166 ? -5.272 -20.487 84.425 1.00 110.94 166 LYS B C 1
ATOM 4656 O O . LYS B 1 166 ? -5.699 -20.110 85.522 1.00 133.98 166 LYS B O 1
ATOM 4662 N N . SER B 1 167 ? -5.612 -21.663 83.891 1.00 98.90 167 SER B N 1
ATOM 4663 C CA . SER B 1 167 ? -6.539 -22.565 84.572 1.00 105.15 167 SER B CA 1
ATOM 4664 C C . SER B 1 167 ? -5.956 -23.135 85.861 1.00 111.62 167 SER B C 1
ATOM 4665 O O . SER B 1 167 ? -6.712 -23.486 86.774 1.00 129.21 167 SER B O 1
ATOM 4668 N N . THR B 1 168 ? -4.626 -23.232 85.961 1.00 93.57 168 THR B N 1
ATOM 4669 C CA . THR B 1 168 ? -4.010 -23.880 87.117 1.00 112.42 168 THR B CA 1
ATOM 4670 C C . THR B 1 168 ? -4.204 -23.074 88.397 1.00 115.22 168 THR B C 1
ATOM 4671 O O . THR B 1 168 ? -4.273 -23.654 89.488 1.00 109.69 168 THR B O 1
ATOM 4675 N N . VAL B 1 169 ? -4.287 -21.756 88.291 1.00 117.58 169 VAL B N 1
ATOM 4676 C CA . VAL B 1 169 ? -4.466 -20.886 89.448 1.00 120.36 169 VAL B CA 1
ATOM 4677 C C . VAL B 1 169 ? -5.952 -20.722 89.728 1.00 137.00 169 VAL B C 1
ATOM 4678 O O . VAL B 1 169 ? -6.797 -20.824 88.832 1.00 143.26 169 VAL B O 1
ATOM 4682 N N . ASP B 1 170 ? -6.280 -20.492 90.999 1.00 133.81 170 ASP B N 1
ATOM 4683 C CA . ASP B 1 170 ? -7.660 -20.331 91.434 1.00 134.83 170 ASP B CA 1
ATOM 4684 C C . ASP B 1 170 ? -7.951 -18.911 91.902 1.00 139.72 170 ASP B C 1
ATOM 4685 O O . ASP B 1 170 ? -9.051 -18.645 92.399 1.00 142.89 170 ASP B O 1
ATOM 4690 N N . VAL B 1 171 ? -6.999 -17.990 91.732 1.00 136.99 171 VAL B N 1
ATOM 4691 C CA . VAL B 1 171 ? -7.122 -16.613 92.198 1.00 133.85 171 VAL B CA 1
ATOM 4692 C C . VAL B 1 171 ? -6.309 -15.718 91.273 1.00 132.31 171 VAL B C 1
ATOM 4693 O O . VAL B 1 171 ? -5.383 -16.165 90.594 1.00 131.67 171 VAL B O 1
ATOM 4697 N N . ASN B 1 172 ? -6.669 -14.439 91.251 1.00 143.48 172 ASN B N 1
ATOM 4698 C CA . ASN B 1 172 ? -5.983 -13.432 90.459 1.00 144.98 172 ASN B CA 1
ATOM 4699 C C . ASN B 1 172 ? -4.763 -12.881 91.202 1.00 135.49 172 ASN B C 1
ATOM 4700 O O . ASN B 1 172 ? -4.528 -13.172 92.377 1.00 144.79 172 ASN B O 1
ATOM 4705 N N . PHE B 1 173 ? -3.966 -12.084 90.483 1.00 112.90 173 PHE B N 1
ATOM 4706 C CA . PHE B 1 173 ? -2.757 -11.459 91.015 1.00 109.86 173 PHE B CA 1
ATOM 4707 C C . PHE B 1 173 ? -2.915 -9.953 91.219 1.00 147.51 173 PHE B C 1
ATOM 4708 O O . PHE B 1 173 ? -1.917 -9.223 91.190 1.00 157.02 173 PHE B O 1
ATOM 4716 N N . GLU B 1 174 ? -4.144 -9.472 91.411 1.00 147.12 174 GLU B N 1
ATOM 4717 C CA . GLU B 1 174 ? -4.377 -8.041 91.577 1.00 136.59 174 GLU B CA 1
ATOM 4718 C C . GLU B 1 174 ? -3.631 -7.500 92.790 1.00 125.56 174 GLU B C 1
ATOM 4719 O O . GLU B 1 174 ? -3.528 -8.164 93.822 1.00 124.35 174 GLU B O 1
ATOM 4725 N N . GLY B 1 175 ? -3.112 -6.281 92.663 1.00 119.70 175 GLY B N 1
ATOM 4726 C CA . GLY B 1 175 ? -2.329 -5.684 93.723 1.00 139.05 175 GLY B CA 1
ATOM 4727 C C . GLY B 1 175 ? -0.859 -6.037 93.721 1.00 141.21 175 GLY B C 1
ATOM 4728 O O . GLY B 1 175 ? -0.116 -5.524 94.567 1.00 144.74 175 GLY B O 1
ATOM 4729 N N . LEU B 1 176 ? -0.412 -6.887 92.803 1.00 151.11 176 LEU B N 1
ATOM 4730 C CA . LEU B 1 176 ? 0.982 -7.294 92.723 1.00 151.92 176 LEU B CA 1
ATOM 4731 C C . LEU B 1 176 ? 1.655 -6.633 91.530 1.00 148.07 176 LEU B C 1
ATOM 4732 O O . LEU B 1 176 ? 1.090 -6.583 90.433 1.00 156.98 176 LEU B O 1
ATOM 4737 N N . LYS B 1 177 ? 2.862 -6.124 91.751 1.00 127.74 177 LYS B N 1
ATOM 4738 C CA . LYS B 1 177 ? 3.713 -5.613 90.685 1.00 128.08 177 LYS B CA 1
ATOM 4739 C C . LYS B 1 177 ? 4.882 -6.574 90.536 1.00 145.72 177 LYS B C 1
ATOM 4740 O O . LYS B 1 177 ? 5.638 -6.786 91.491 1.00 146.91 177 LYS B O 1
ATOM 4746 N N . ILE B 1 178 ? 5.035 -7.145 89.343 1.00 142.86 178 ILE B N 1
ATOM 4747 C CA . ILE B 1 178 ? 6.002 -8.206 89.094 1.00 122.28 178 ILE B CA 1
ATOM 4748 C C . ILE B 1 178 ? 6.915 -7.791 87.950 1.00 117.40 178 ILE B C 1
ATOM 4749 O O . ILE B 1 178 ? 6.450 -7.299 86.915 1.00 122.57 178 ILE B O 1
ATOM 4754 N N . ALA B 1 179 ? 8.213 -8.000 88.139 1.00 113.57 179 ALA B N 1
ATOM 4755 C CA . ALA B 1 179 ? 9.207 -7.772 87.102 1.00 125.33 179 ALA B CA 1
ATOM 4756 C C . ALA B 1 179 ? 9.598 -9.106 86.482 1.00 125.90 179 ALA B C 1
ATOM 4757 O O . ALA B 1 179 ? 9.757 -10.107 87.185 1.00 118.93 179 ALA B O 1
ATOM 4759 N N . LEU B 1 180 ? 9.743 -9.121 85.160 1.00 117.71 180 LEU B N 1
ATOM 4760 C CA . LEU B 1 180 ? 10.017 -10.354 84.439 1.00 108.71 180 LEU B CA 1
ATOM 4761 C C . LEU B 1 180 ? 11.216 -10.181 83.520 1.00 111.16 180 LEU B C 1
ATOM 4762 O O . LEU B 1 180 ? 11.396 -9.128 82.900 1.00 118.62 180 LEU B O 1
ATOM 4767 N N . ASP B 1 181 ? 12.032 -11.228 83.445 1.00 89.70 181 ASP B N 1
ATOM 4768 C CA . ASP B 1 181 ? 13.146 -11.315 82.511 1.00 118.53 181 ASP B CA 1
ATOM 4769 C C . ASP B 1 181 ? 12.911 -12.545 81.648 1.00 103.35 181 ASP B C 1
ATOM 4770 O O . ASP B 1 181 ? 12.875 -13.668 82.162 1.00 96.82 181 ASP B O 1
ATOM 4775 N N . GLY B 1 182 ? 12.748 -12.336 80.347 1.00 99.70 182 GLY B N 1
ATOM 4776 C CA . GLY B 1 182 ? 12.487 -13.437 79.448 1.00 106.22 182 GLY B CA 1
ATOM 4777 C C . GLY B 1 182 ? 13.706 -14.075 78.833 1.00 108.48 182 GLY B C 1
ATOM 4778 O O . GLY B 1 182 ? 13.566 -15.010 78.037 1.00 115.14 182 GLY B O 1
ATOM 4779 N N . ALA B 1 183 ? 14.901 -13.582 79.164 1.00 104.79 183 ALA B N 1
ATOM 4780 C CA . ALA B 1 183 ? 16.165 -14.096 78.642 1.00 113.42 183 ALA B CA 1
ATOM 4781 C C . ALA B 1 183 ? 16.240 -14.019 77.125 1.00 109.58 183 ALA B C 1
ATOM 4782 O O . ALA B 1 183 ? 17.046 -14.726 76.511 1.00 106.59 183 ALA B O 1
ATOM 4784 N N . ASN B 1 184 ? 15.407 -13.175 76.510 1.00 112.93 184 ASN B N 1
ATOM 4785 C CA . ASN B 1 184 ? 15.297 -13.086 75.055 1.00 108.88 184 ASN B CA 1
ATOM 4786 C C . ASN B 1 184 ? 14.879 -14.423 74.453 1.00 99.39 184 ASN B C 1
ATOM 4787 O O . ASN B 1 184 ? 15.235 -14.748 73.317 1.00 108.79 184 ASN B O 1
ATOM 4792 N N . GLY B 1 185 ? 14.111 -15.200 75.218 1.00 107.29 185 GLY B N 1
ATOM 4793 C CA . GLY B 1 185 ? 13.725 -16.536 74.840 1.00 101.76 185 GLY B CA 1
ATOM 4794 C C . GLY B 1 185 ? 12.234 -16.671 74.592 1.00 89.32 185 GLY B C 1
ATOM 4795 O O . GLY B 1 185 ? 11.511 -15.693 74.397 1.00 98.12 185 GLY B O 1
ATOM 4796 N N . SER B 1 186 ? 11.787 -17.931 74.572 1.00 88.46 186 SER B N 1
ATOM 4797 C CA . SER B 1 186 ? 10.401 -18.246 74.236 1.00 86.34 186 SER B CA 1
ATOM 4798 C C . SER B 1 186 ? 9.408 -17.562 75.168 1.00 97.70 186 SER B C 1
ATOM 4799 O O . SER B 1 186 ? 8.289 -17.235 74.754 1.00 110.42 186 SER B O 1
ATOM 4802 N N . THR B 1 187 ? 9.790 -17.348 76.426 1.00 92.21 187 THR B N 1
ATOM 4803 C CA . THR B 1 187 ? 8.905 -16.695 77.381 1.00 90.04 187 THR B CA 1
ATOM 4804 C C . THR B 1 187 ? 8.679 -15.221 77.070 1.00 94.80 187 THR B C 1
ATOM 4805 O O . THR B 1 187 ? 7.760 -14.624 77.638 1.00 97.78 187 THR B O 1
ATOM 4809 N N . SER B 1 188 ? 9.494 -14.626 76.192 1.00 85.38 188 SER B N 1
ATOM 4810 C CA . SER B 1 188 ? 9.426 -13.186 75.945 1.00 86.86 188 SER B CA 1
ATOM 4811 C C . SER B 1 188 ? 8.027 -12.726 75.546 1.00 87.85 188 SER B C 1
ATOM 4812 O O . SER B 1 188 ? 7.575 -11.655 75.968 1.00 98.98 188 SER B O 1
ATOM 4815 N N . SER B 1 189 ? 7.329 -13.510 74.729 1.00 95.68 189 SER B N 1
ATOM 4816 C CA . SER B 1 189 ? 5.989 -13.147 74.286 1.00 97.71 189 SER B CA 1
ATOM 4817 C C . SER B 1 189 ? 4.883 -13.762 75.135 1.00 110.22 189 SER B C 1
ATOM 4818 O O . SER B 1 189 ? 3.712 -13.422 74.936 1.00 112.19 189 SER B O 1
ATOM 4821 N N . LEU B 1 190 ? 5.216 -14.643 76.076 1.00 108.90 190 LEU B N 1
ATOM 4822 C CA . LEU B 1 190 ? 4.222 -15.357 76.867 1.00 100.57 190 LEU B CA 1
ATOM 4823 C C . LEU B 1 190 ? 4.108 -14.838 78.292 1.00 113.86 190 LEU B C 1
ATOM 4824 O O . LEU B 1 190 ? 2.995 -14.632 78.788 1.00 130.82 190 LEU B O 1
ATOM 4829 N N . ALA B 1 191 ? 5.235 -14.637 78.971 1.00 98.81 191 ALA B N 1
ATOM 4830 C CA . ALA B 1 191 ? 5.184 -14.204 80.364 1.00 90.79 191 ALA B CA 1
ATOM 4831 C C . ALA B 1 191 ? 4.539 -12.834 80.552 1.00 99.74 191 ALA B C 1
ATOM 4832 O O . ALA B 1 191 ? 3.784 -12.675 81.527 1.00 126.56 191 ALA B O 1
ATOM 4834 N N . PRO B 1 192 ? 4.789 -11.817 79.714 1.00 100.41 192 PRO B N 1
ATOM 4835 C CA . PRO B 1 192 ? 4.093 -10.536 79.929 1.00 104.01 192 PRO B CA 1
ATOM 4836 C C . PRO B 1 192 ? 2.581 -10.654 79.843 1.00 108.45 192 PRO B C 1
ATOM 4837 O O . PRO B 1 192 ? 1.870 -10.031 80.641 1.00 118.65 192 PRO B O 1
ATOM 4841 N N . PHE B 1 193 ? 2.065 -11.434 78.889 1.00 118.01 193 PHE B N 1
ATOM 4842 C CA . PHE B 1 193 ? 0.620 -11.617 78.787 1.00 121.89 193 PHE B CA 1
ATOM 4843 C C . PHE B 1 193 ? 0.081 -12.439 79.951 1.00 118.77 193 PHE B C 1
ATOM 4844 O O . PHE B 1 193 ? -0.966 -12.108 80.518 1.00 123.68 193 PHE B O 1
ATOM 4852 N N . LEU B 1 194 ? 0.779 -13.517 80.314 1.00 115.11 194 LEU B N 1
ATOM 4853 C CA . LEU B 1 194 ? 0.261 -14.447 81.314 1.00 105.65 194 LEU B CA 1
ATOM 4854 C C . LEU B 1 194 ? 0.073 -13.769 82.667 1.00 116.35 194 LEU B C 1
ATOM 4855 O O . LEU B 1 194 ? -0.973 -13.921 83.311 1.00 123.76 194 LEU B O 1
ATOM 4860 N N . PHE B 1 195 ? 1.079 -13.019 83.118 1.00 121.04 195 PHE B N 1
ATOM 4861 C CA . PHE B 1 195 ? 0.969 -12.317 84.392 1.00 117.17 195 PHE B CA 1
ATOM 4862 C C . PHE B 1 195 ? 0.110 -11.065 84.271 1.00 124.19 195 PHE B C 1
ATOM 4863 O O . PHE B 1 195 ? -0.635 -10.728 85.199 1.00 135.10 195 PHE B O 1
ATOM 4871 N N . GLY B 1 196 ? 0.209 -10.361 83.141 1.00 113.40 196 GLY B N 1
ATOM 4872 C CA . GLY B 1 196 ? -0.636 -9.197 82.924 1.00 114.52 196 GLY B CA 1
ATOM 4873 C C . GLY B 1 196 ? -2.111 -9.547 82.877 1.00 133.99 196 GLY B C 1
ATOM 4874 O O . GLY B 1 196 ? -2.956 -8.790 83.364 1.00 150.00 196 GLY B O 1
ATOM 4875 N N . ASP B 1 197 ? -2.442 -10.698 82.282 1.00 121.43 197 ASP B N 1
ATOM 4876 C CA . ASP B 1 197 ? -3.833 -11.135 82.227 1.00 121.51 197 ASP B CA 1
ATOM 4877 C C . ASP B 1 197 ? -4.373 -11.429 83.620 1.00 117.79 197 ASP B C 1
ATOM 4878 O O . ASP B 1 197 ? -5.585 -11.342 83.852 1.00 115.45 197 ASP B O 1
ATOM 4883 N N . LEU B 1 198 ? -3.493 -11.778 84.558 1.00 112.96 198 LEU B N 1
ATOM 4884 C CA . LEU B 1 198 ? -3.867 -12.036 85.942 1.00 113.12 198 LEU B CA 1
ATOM 4885 C C . LEU B 1 198 ? -3.883 -10.767 86.792 1.00 130.62 198 LEU B C 1
ATOM 4886 O O . LEU B 1 198 ? -3.833 -10.858 88.024 1.00 136.24 198 LEU B O 1
ATOM 4891 N N . GLU B 1 199 ? -3.921 -9.594 86.158 1.00 132.21 199 GLU B N 1
ATOM 4892 C CA . GLU B 1 199 ? -4.084 -8.260 86.744 1.00 120.34 199 GLU B CA 1
ATOM 4893 C C . GLU B 1 199 ? -2.817 -7.749 87.424 1.00 128.27 199 GLU B C 1
ATOM 4894 O O . GLU B 1 199 ? -2.861 -6.674 88.037 1.00 144.86 199 GLU B O 1
ATOM 4900 N N . ALA B 1 200 ? -1.699 -8.462 87.342 1.00 122.61 200 ALA B N 1
ATOM 4901 C CA . ALA B 1 200 ? -0.457 -7.958 87.911 1.00 123.23 200 ALA B CA 1
ATOM 4902 C C . ALA B 1 200 ? 0.101 -6.822 87.063 1.00 131.84 200 ALA B C 1
ATOM 4903 O O . ALA B 1 200 ? 0.043 -6.859 85.831 1.00 125.99 200 ALA B O 1
ATOM 4905 N N . ASP B 1 201 ? 0.640 -5.804 87.730 1.00 144.24 201 ASP B N 1
ATOM 4906 C CA . ASP B 1 201 ? 1.355 -4.741 87.038 1.00 154.54 201 ASP B CA 1
ATOM 4907 C C . ASP B 1 201 ? 2.744 -5.243 86.671 1.00 149.77 201 ASP B C 1
ATOM 4908 O O . ASP B 1 201 ? 3.419 -5.880 87.484 1.00 157.28 201 ASP B O 1
ATOM 4913 N N . THR B 1 202 ? 3.173 -4.969 85.441 1.00 138.90 202 THR B N 1
ATOM 4914 C CA . THR B 1 202 ? 4.379 -5.586 84.910 1.00 130.27 202 THR B CA 1
ATOM 4915 C C . THR B 1 202 ? 5.388 -4.559 84.416 1.00 144.54 202 THR B C 1
ATOM 4916 O O . THR B 1 202 ? 5.029 -3.574 83.762 1.00 147.35 202 THR B O 1
ATOM 4920 N N . GLU B 1 203 ? 6.654 -4.816 84.729 1.00 162.32 203 GLU B N 1
ATOM 4921 C CA . GLU B 1 203 ? 7.800 -4.159 84.116 1.00 166.88 203 GLU B CA 1
ATOM 4922 C C . GLU B 1 203 ? 8.737 -5.256 83.635 1.00 157.84 203 GLU B C 1
ATOM 4923 O O . GLU B 1 203 ? 9.118 -6.131 84.417 1.00 162.32 203 GLU B O 1
ATOM 4929 N N . THR B 1 204 ? 9.110 -5.214 82.359 1.00 143.89 204 THR B N 1
ATOM 4930 C CA . THR B 1 204 ? 9.862 -6.301 81.752 1.00 123.22 204 THR B CA 1
ATOM 4931 C C . THR B 1 204 ? 11.146 -5.791 81.111 1.00 130.68 204 THR B C 1
ATOM 4932 O O . THR B 1 204 ? 11.258 -4.629 80.711 1.00 148.79 204 THR B O 1
ATOM 4936 N N . ILE B 1 205 ? 12.112 -6.706 81.016 1.00 126.63 205 ILE B N 1
ATOM 4937 C CA . ILE B 1 205 ? 13.368 -6.504 80.301 1.00 133.46 205 ILE B CA 1
ATOM 4938 C C . ILE B 1 205 ? 13.746 -7.842 79.690 1.00 135.95 205 ILE B C 1
ATOM 4939 O O . ILE B 1 205 ? 13.256 -8.895 80.102 1.00 134.23 205 ILE B O 1
ATOM 4944 N N . GLY B 1 206 ? 14.630 -7.802 78.698 1.00 139.57 206 GLY B N 1
ATOM 4945 C CA . GLY B 1 206 ? 15.010 -9.039 78.048 1.00 145.75 206 GLY B CA 1
ATOM 4946 C C . GLY B 1 206 ? 13.912 -9.670 77.225 1.00 135.14 206 GLY B C 1
ATOM 4947 O O . GLY B 1 206 ? 13.956 -10.875 76.965 1.00 124.28 206 GLY B O 1
ATOM 4948 N N . CYS B 1 207 ? 12.913 -8.887 76.821 1.00 132.56 207 CYS B N 1
ATOM 4949 C CA . CYS B 1 207 ? 11.804 -9.363 76.005 1.00 119.95 207 CYS B CA 1
ATOM 4950 C C . CYS B 1 207 ? 11.848 -8.768 74.600 1.00 115.69 207 CYS B C 1
ATOM 4951 O O . CYS B 1 207 ? 10.805 -8.512 73.993 1.00 112.06 207 CYS B O 1
ATOM 4954 N N . SER B 1 208 ? 13.053 -8.540 74.079 1.00 117.92 208 SER B N 1
ATOM 4955 C CA . SER B 1 208 ? 13.262 -7.999 72.736 1.00 124.38 208 SER B CA 1
ATOM 4956 C C . SER B 1 208 ? 14.244 -8.900 71.994 1.00 119.33 208 SER B C 1
ATOM 4957 O O . SER B 1 208 ? 15.395 -8.519 71.748 1.00 119.46 208 SER B O 1
ATOM 4960 N N . PRO B 1 209 ? 13.822 -10.112 71.631 1.00 105.36 209 PRO B N 1
ATOM 4961 C CA . PRO B 1 209 ? 14.735 -11.029 70.941 1.00 107.48 209 PRO B CA 1
ATOM 4962 C C . PRO B 1 209 ? 14.969 -10.610 69.497 1.00 100.67 209 PRO B C 1
ATOM 4963 O O . PRO B 1 209 ? 14.070 -10.103 68.821 1.00 102.24 209 PRO B O 1
ATOM 4967 N N . ASP B 1 210 ? 16.197 -10.836 69.024 1.00 95.65 210 ASP B N 1
ATOM 4968 C CA . ASP B 1 210 ? 16.553 -10.547 67.642 1.00 92.38 210 ASP B CA 1
ATOM 4969 C C . ASP B 1 210 ? 17.222 -11.747 66.978 1.00 115.88 210 ASP B C 1
ATOM 4970 O O . ASP B 1 210 ? 17.749 -11.618 65.867 1.00 130.76 210 ASP B O 1
ATOM 4975 N N . GLY B 1 211 ? 17.218 -12.910 67.628 1.00 106.96 211 GLY B N 1
ATOM 4976 C CA . GLY B 1 211 ? 17.827 -14.102 67.089 1.00 110.27 211 GLY B CA 1
ATOM 4977 C C . GLY B 1 211 ? 19.277 -14.307 67.473 1.00 105.95 211 GLY B C 1
ATOM 4978 O O . GLY B 1 211 ? 19.799 -15.414 67.299 1.00 112.83 211 GLY B O 1
ATOM 4979 N N . TYR B 1 212 ? 19.939 -13.276 67.995 1.00 102.57 212 TYR B N 1
ATOM 4980 C CA . TYR B 1 212 ? 21.332 -13.363 68.400 1.00 105.46 212 TYR B CA 1
ATOM 4981 C C . TYR B 1 212 ? 21.542 -12.960 69.850 1.00 107.71 212 TYR B C 1
ATOM 4982 O O . TYR B 1 212 ? 22.670 -13.057 70.350 1.00 113.24 212 TYR B O 1
ATOM 4991 N N . ASN B 1 213 ? 20.493 -12.516 70.540 1.00 101.06 213 ASN B N 1
ATOM 4992 C CA . ASN B 1 213 ? 20.615 -11.944 71.872 1.00 98.77 213 ASN B CA 1
ATOM 4993 C C . ASN B 1 213 ? 20.027 -12.838 72.953 1.00 91.98 213 ASN B C 1
ATOM 4994 O O . ASN B 1 213 ? 19.823 -12.373 74.079 1.00 113.23 213 ASN B O 1
ATOM 4999 N N . ILE B 1 214 ? 19.746 -14.104 72.646 1.00 91.39 214 ILE B N 1
ATOM 5000 C CA . ILE B 1 214 ? 19.176 -14.996 73.646 1.00 91.52 214 ILE B CA 1
ATOM 5001 C C . ILE B 1 214 ? 20.194 -15.253 74.748 1.00 115.59 214 ILE B C 1
ATOM 5002 O O . ILE B 1 214 ? 21.391 -15.445 74.487 1.00 114.82 214 ILE B O 1
ATOM 5007 N N . ASN B 1 215 ? 19.724 -15.206 75.995 1.00 123.39 215 ASN B N 1
ATOM 5008 C CA . ASN B 1 215 ? 20.525 -15.568 77.162 1.00 116.06 215 ASN B CA 1
ATOM 5009 C C . ASN B 1 215 ? 21.770 -14.695 77.285 1.00 115.49 215 ASN B C 1
ATOM 5010 O O . ASN B 1 215 ? 22.800 -15.125 77.812 1.00 109.68 215 ASN B O 1
ATOM 5015 N N . GLU B 1 216 ? 21.676 -13.455 76.808 1.00 120.26 216 GLU B N 1
ATOM 5016 C CA . GLU B 1 216 ? 22.790 -12.514 76.816 1.00 101.07 216 GLU B CA 1
ATOM 5017 C C . GLU B 1 216 ? 22.628 -11.544 77.978 1.00 124.41 216 GLU B C 1
ATOM 5018 O O . GLU B 1 216 ? 21.798 -10.631 77.922 1.00 133.46 216 GLU B O 1
ATOM 5024 N N . LYS B 1 217 ? 23.444 -11.730 79.014 1.00 139.23 217 LYS B N 1
ATOM 5025 C CA . LYS B 1 217 ? 23.451 -10.870 80.198 1.00 132.06 217 LYS B CA 1
ATOM 5026 C C . LYS B 1 217 ? 22.055 -10.724 80.799 1.00 129.54 217 LYS B C 1
ATOM 5027 O O . LYS B 1 217 ? 21.688 -9.666 81.315 1.00 136.10 217 LYS B O 1
ATOM 5033 N N . CYS B 1 218 ? 21.282 -11.806 80.758 1.00 117.07 218 CYS B N 1
ATOM 5034 C CA . CYS B 1 218 ? 19.956 -11.845 81.363 1.00 121.68 218 CYS B CA 1
ATOM 5035 C C . CYS B 1 218 ? 19.507 -13.299 81.424 1.00 132.17 218 CYS B C 1
ATOM 5036 O O . CYS B 1 218 ? 20.143 -14.191 80.854 1.00 142.37 218 CYS B O 1
ATOM 5039 N N . GLY B 1 219 ? 18.398 -13.523 82.119 1.00 122.23 219 GLY B N 1
ATOM 5040 C CA . GLY B 1 219 ? 17.852 -14.856 82.273 1.00 106.25 219 GLY B CA 1
ATOM 5041 C C . GLY B 1 219 ? 18.085 -15.435 83.653 1.00 121.66 219 GLY B C 1
ATOM 5042 O O . GLY B 1 219 ? 18.577 -14.776 84.573 1.00 142.09 219 GLY B O 1
ATOM 5043 N N . SER B 1 220 ? 17.687 -16.703 83.800 1.00 112.91 220 SER B N 1
ATOM 5044 C CA . SER B 1 220 ? 17.891 -17.391 85.071 1.00 109.02 220 SER B CA 1
ATOM 5045 C C . SER B 1 220 ? 19.374 -17.493 85.403 1.00 112.99 220 SER B C 1
ATOM 5046 O O . SER B 1 220 ? 19.771 -17.359 86.567 1.00 121.79 220 SER B O 1
ATOM 5049 N N . THR B 1 221 ? 20.211 -17.713 84.388 1.00 112.48 221 THR B N 1
ATOM 5050 C CA . THR B 1 221 ? 21.646 -17.802 84.625 1.00 121.34 221 THR B CA 1
ATOM 5051 C C . THR B 1 221 ? 22.223 -16.464 85.069 1.00 137.89 221 THR B C 1
ATOM 5052 O O . THR B 1 221 ? 23.159 -16.432 85.877 1.00 144.20 221 THR B O 1
ATOM 5056 N N . HIS B 1 222 ? 21.676 -15.353 84.565 1.00 142.59 222 HIS B N 1
ATOM 5057 C CA . HIS B 1 222 ? 22.154 -14.006 84.881 1.00 148.80 222 HIS B CA 1
ATOM 5058 C C . HIS B 1 222 ? 20.979 -13.228 85.461 1.00 134.60 222 HIS B C 1
ATOM 5059 O O . HIS B 1 222 ? 20.259 -12.530 84.729 1.00 136.85 222 HIS B O 1
ATOM 5066 N N . PRO B 1 223 ? 20.75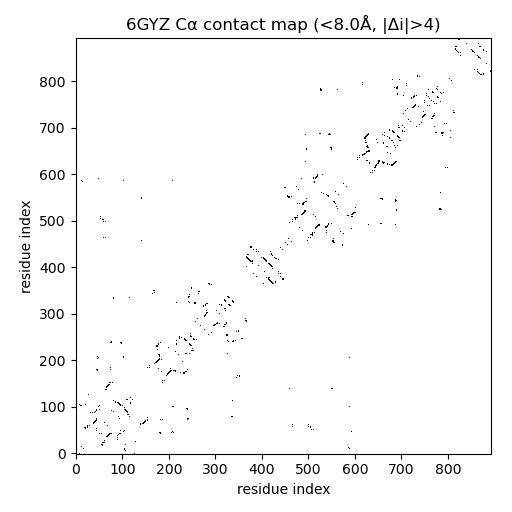2 -13.308 86.772 1.00 119.15 223 PRO B N 1
ATOM 5067 C CA . PRO B 1 223 ? 19.658 -12.552 87.395 1.00 120.40 223 PRO B CA 1
ATOM 5068 C C . PRO B 1 223 ? 20.049 -11.180 87.921 1.00 134.29 223 PRO B C 1
ATOM 5069 O O . PRO B 1 223 ? 19.197 -10.507 88.512 1.00 135.07 223 PRO B O 1
ATOM 5073 N N . GLU B 1 224 ? 21.306 -10.760 87.747 1.00 140.57 224 GLU B N 1
ATOM 5074 C CA . GLU B 1 224 ? 21.735 -9.478 88.300 1.00 131.89 224 GLU B CA 1
ATOM 5075 C C . GLU B 1 224 ? 20.942 -8.327 87.696 1.00 134.94 224 GLU B C 1
ATOM 5076 O O . GLU B 1 224 ? 20.569 -7.382 88.400 1.00 155.05 224 GLU B O 1
ATOM 5082 N N . LYS B 1 225 ? 20.675 -8.391 86.389 1.00 138.37 225 LYS B N 1
ATOM 5083 C CA . LYS B 1 225 ? 19.968 -7.303 85.725 1.00 136.66 225 LYS B CA 1
ATOM 5084 C C . LYS B 1 225 ? 18.512 -7.229 86.161 1.00 140.74 225 LYS B C 1
ATOM 5085 O O . LYS B 1 225 ? 17.929 -6.139 86.193 1.00 132.46 225 LYS B O 1
ATOM 5091 N N . LEU B 1 226 ? 17.908 -8.367 86.506 1.00 151.50 226 LEU B N 1
ATOM 5092 C CA . LEU B 1 226 ? 16.525 -8.348 86.969 1.00 140.86 226 LEU B CA 1
ATOM 5093 C C . LEU B 1 226 ? 16.427 -7.812 88.391 1.00 138.38 226 LEU B C 1
ATOM 5094 O O . LEU B 1 226 ? 15.577 -6.965 88.685 1.00 142.60 226 LEU B O 1
ATOM 5099 N N . ALA B 1 227 ? 17.280 -8.309 89.291 1.00 125.64 227 ALA B N 1
ATOM 5100 C CA . ALA B 1 227 ? 17.259 -7.842 90.675 1.00 120.87 227 ALA B CA 1
ATOM 5101 C C . ALA B 1 227 ? 17.460 -6.334 90.750 1.00 129.66 227 ALA B C 1
ATOM 5102 O O . ALA B 1 227 ? 16.857 -5.659 91.593 1.00 137.39 227 ALA B O 1
ATOM 5104 N N . GLU B 1 228 ? 18.324 -5.794 89.887 1.00 130.25 228 GLU B N 1
ATOM 5105 C CA . GLU B 1 228 ? 18.456 -4.346 89.764 1.00 127.62 228 GLU B CA 1
ATOM 5106 C C . GLU B 1 228 ? 17.116 -3.703 89.427 1.00 137.24 228 GLU B C 1
ATOM 5107 O O . GLU B 1 228 ? 16.764 -2.651 89.975 1.00 154.26 228 GLU B O 1
ATOM 5113 N N . LYS B 1 229 ? 16.363 -4.317 88.512 1.00 127.97 229 LYS B N 1
ATOM 5114 C CA . LYS B 1 229 ? 15.073 -3.770 88.103 1.00 130.93 229 LYS B CA 1
ATOM 5115 C C . LYS B 1 229 ? 14.054 -3.826 89.237 1.00 133.48 229 LYS B C 1
ATOM 5116 O O . LYS B 1 229 ? 13.254 -2.897 89.403 1.00 127.46 229 LYS B O 1
ATOM 5122 N N . VAL B 1 230 ? 14.058 -4.913 90.014 1.00 134.15 230 VAL B N 1
ATOM 5123 C CA . VAL B 1 230 ? 13.085 -5.073 91.096 1.00 133.09 230 VAL B CA 1
ATOM 5124 C C . VAL B 1 230 ? 13.209 -3.935 92.101 1.00 134.17 230 VAL B C 1
ATOM 5125 O O . VAL B 1 230 ? 12.207 -3.366 92.548 1.00 150.09 230 VAL B O 1
ATOM 5129 N N . VAL B 1 231 ? 14.440 -3.603 92.490 1.00 127.68 231 VAL B N 1
ATOM 5130 C CA . VAL B 1 231 ? 14.637 -2.518 93.445 1.00 135.21 231 VAL B CA 1
ATOM 5131 C C . VAL B 1 231 ? 14.303 -1.171 92.813 1.00 140.86 231 VAL B C 1
ATOM 5132 O O . VAL B 1 231 ? 13.655 -0.324 93.438 1.00 139.76 231 VAL B O 1
ATOM 5136 N N . GLU B 1 232 ? 14.734 -0.952 91.567 1.00 128.51 232 GLU B N 1
ATOM 5137 C CA . GLU B 1 232 ? 14.545 0.355 90.939 1.00 138.44 232 GLU B CA 1
ATOM 5138 C C . GLU B 1 232 ? 13.071 0.663 90.684 1.00 148.25 232 GLU B C 1
ATOM 5139 O O . GLU B 1 232 ? 12.620 1.788 90.927 1.00 164.67 232 GLU B O 1
ATOM 5145 N N . THR B 1 233 ? 12.302 -0.311 90.193 1.00 149.39 233 THR B N 1
ATOM 5146 C CA . THR B 1 233 ? 10.878 -0.086 89.959 1.00 156.42 233 THR B CA 1
ATOM 5147 C C . THR B 1 233 ? 10.042 -0.219 91.219 1.00 159.57 233 THR B C 1
ATOM 5148 O O . THR B 1 233 ? 8.817 -0.067 91.144 1.00 169.10 233 THR B O 1
ATOM 5152 N N . GLU B 1 234 ? 10.669 -0.511 92.358 1.00 144.58 234 GLU B N 1
ATOM 5153 C CA . GLU B 1 234 ? 9.962 -0.680 93.624 1.00 149.04 234 GLU B CA 1
ATOM 5154 C C . GLU B 1 234 ? 8.871 -1.741 93.497 1.00 159.35 234 GLU B C 1
ATOM 5155 O O . GLU B 1 234 ? 7.758 -1.582 94.002 1.00 128.14 234 GLU B O 1
ATOM 5161 N N . SER B 1 235 ? 9.199 -2.831 92.810 1.00 186.72 235 SER B N 1
ATOM 5162 C CA . SER B 1 235 ? 8.290 -3.946 92.604 1.00 187.68 235 SER B CA 1
ATOM 5163 C C . SER B 1 235 ? 8.351 -4.910 93.784 1.00 185.68 235 SER B C 1
ATOM 5164 O O . SER B 1 235 ? 9.326 -4.950 94.537 1.00 195.06 235 SER B O 1
ATOM 5167 N N . ASP B 1 236 ? 7.281 -5.693 93.940 1.00 150.78 236 ASP B N 1
ATOM 5168 C CA . ASP B 1 236 ? 7.220 -6.633 95.056 1.00 139.55 236 ASP B CA 1
ATOM 5169 C C . ASP B 1 236 ? 8.206 -7.782 94.879 1.00 141.46 236 ASP B C 1
ATOM 5170 O O . ASP B 1 236 ? 8.851 -8.202 95.847 1.00 141.98 236 ASP B O 1
ATOM 5175 N N . PHE B 1 237 ? 8.349 -8.294 93.659 1.00 141.62 237 PHE B N 1
ATOM 5176 C CA . PHE B 1 237 ? 9.317 -9.349 93.376 1.00 129.49 237 PHE B CA 1
ATOM 5177 C C . PHE B 1 237 ? 9.499 -9.462 91.869 1.00 129.15 237 PHE B C 1
ATOM 5178 O O . PHE B 1 237 ? 8.777 -8.839 91.086 1.00 140.39 237 PHE B O 1
ATOM 5186 N N . GLY B 1 238 ? 10.478 -10.266 91.476 1.00 131.41 238 GLY B N 1
ATOM 5187 C CA . GLY B 1 238 ? 10.773 -10.474 90.071 1.00 137.84 238 GLY B CA 1
ATOM 5188 C C . GLY B 1 238 ? 11.015 -11.938 89.767 1.00 126.08 238 GLY B C 1
ATOM 5189 O O . GLY B 1 238 ? 11.440 -12.712 90.628 1.00 120.28 238 GLY B O 1
ATOM 5190 N N . LEU B 1 239 ? 10.748 -12.309 88.515 1.00 134.76 239 LEU B N 1
ATOM 5191 C CA . LEU B 1 239 ? 10.918 -13.677 88.041 1.00 120.36 239 LEU B CA 1
ATOM 5192 C C . LEU B 1 239 ? 11.788 -13.667 86.794 1.00 113.79 239 LEU B C 1
ATOM 5193 O O . LEU B 1 239 ? 11.579 -12.847 85.895 1.00 103.79 239 LEU B O 1
ATOM 5198 N N . ALA B 1 240 ? 12.753 -14.580 86.740 1.00 112.16 240 ALA B N 1
ATOM 5199 C CA . ALA B 1 240 ? 13.675 -14.689 85.619 1.00 114.61 240 ALA B CA 1
ATOM 5200 C C . ALA B 1 240 ? 13.554 -16.066 84.983 1.00 126.83 240 ALA B C 1
ATOM 5201 O O . ALA B 1 240 ? 13.485 -17.082 85.684 1.00 140.21 240 ALA B O 1
ATOM 5203 N N . PHE B 1 241 ? 13.535 -16.094 83.654 1.00 121.79 241 PHE B N 1
ATOM 5204 C CA . PHE B 1 241 ? 13.362 -17.313 82.881 1.00 88.92 241 PHE B CA 1
ATOM 5205 C C . PHE B 1 241 ? 14.589 -17.541 82.007 1.00 100.34 241 PHE B C 1
ATOM 5206 O O . PHE B 1 241 ? 15.417 -16.650 81.815 1.00 123.62 241 PHE B O 1
ATOM 5214 N N . ASP B 1 242 ? 14.705 -18.756 81.479 1.00 102.57 242 ASP B N 1
ATOM 5215 C CA . ASP B 1 242 ? 15.795 -19.119 80.588 1.00 96.67 242 ASP B CA 1
ATOM 5216 C C . ASP B 1 242 ? 15.313 -19.148 79.136 1.00 93.92 242 ASP B C 1
ATOM 5217 O O . ASP B 1 242 ? 14.155 -18.849 78.824 1.00 94.83 242 ASP B O 1
ATOM 5222 N N . GLY B 1 243 ? 16.234 -19.502 78.234 1.00 96.09 243 GLY B N 1
ATOM 5223 C CA . GLY B 1 243 ? 15.951 -19.404 76.809 1.00 108.08 243 GLY B CA 1
ATOM 5224 C C . GLY B 1 243 ? 14.742 -20.209 76.369 1.00 102.91 243 GLY B C 1
ATOM 5225 O O . GLY B 1 243 ? 13.905 -19.718 75.607 1.00 103.15 243 GLY B O 1
ATOM 5226 N N . ASP B 1 244 ? 14.630 -21.450 76.837 1.00 90.19 244 ASP B N 1
ATOM 5227 C CA . ASP B 1 244 ? 13.507 -22.304 76.473 1.00 93.37 244 ASP B CA 1
ATOM 5228 C C . ASP B 1 244 ? 12.460 -22.406 77.574 1.00 98.46 244 ASP B C 1
ATOM 5229 O O . ASP B 1 244 ? 11.481 -23.141 77.415 1.00 113.85 244 ASP B O 1
ATOM 5234 N N . GLY B 1 245 ? 12.640 -21.686 78.677 1.00 98.42 245 GLY B N 1
ATOM 5235 C CA . GLY B 1 245 ? 11.597 -21.558 79.676 1.00 85.17 245 GLY B CA 1
ATOM 5236 C C . GLY B 1 245 ? 11.274 -22.794 80.489 1.00 100.72 245 GLY B C 1
ATOM 5237 O O . GLY B 1 245 ? 10.126 -22.952 80.914 1.00 88.33 245 GLY B O 1
ATOM 5238 N N . ASP B 1 246 ? 12.244 -23.678 80.725 1.00 113.95 246 ASP B N 1
ATOM 5239 C CA . ASP B 1 246 ? 12.024 -24.809 81.619 1.00 126.20 246 ASP B CA 1
ATOM 5240 C C . ASP B 1 246 ? 12.565 -24.560 83.021 1.00 131.31 246 ASP B C 1
ATOM 5241 O O . ASP B 1 246 ? 12.406 -25.418 83.894 1.00 149.35 246 ASP B O 1
ATOM 5246 N N . ARG B 1 247 ? 13.199 -23.413 83.257 1.00 105.26 247 ARG B N 1
ATOM 5247 C CA . ARG B 1 247 ? 13.725 -23.052 84.565 1.00 85.77 247 ARG B CA 1
ATOM 5248 C C . ARG B 1 247 ? 13.151 -21.714 85.010 1.00 110.25 247 ARG B C 1
ATOM 5249 O O . ARG B 1 247 ? 12.726 -20.890 84.194 1.00 109.65 247 ARG B O 1
ATOM 5257 N N . ILE B 1 248 ? 13.133 -21.510 86.325 1.00 116.33 248 ILE B N 1
ATOM 5258 C CA . ILE B 1 248 ? 12.676 -20.262 86.926 1.00 92.04 248 ILE B CA 1
ATOM 5259 C C . ILE B 1 248 ? 13.559 -19.933 88.122 1.00 83.92 248 ILE B C 1
ATOM 5260 O O . ILE B 1 248 ? 13.878 -20.805 88.937 1.00 95.01 248 ILE B O 1
ATOM 5265 N N . ILE B 1 249 ? 13.953 -18.667 88.224 1.00 98.38 249 ILE B N 1
ATOM 5266 C CA . ILE B 1 249 ? 14.642 -18.139 89.394 1.00 110.18 249 ILE B CA 1
ATOM 5267 C C . ILE B 1 249 ? 13.948 -16.851 89.811 1.00 99.52 249 ILE B C 1
ATOM 5268 O O . ILE B 1 249 ? 13.581 -16.031 88.962 1.00 103.99 249 ILE B O 1
ATOM 5273 N N . ALA B 1 250 ? 13.769 -16.670 91.114 1.00 103.54 250 ALA B N 1
ATOM 5274 C CA . ALA B 1 250 ? 12.990 -15.561 91.636 1.00 108.78 250 ALA B CA 1
ATOM 5275 C C . ALA B 1 250 ? 13.892 -14.580 92.372 1.00 111.25 250 ALA B C 1
ATOM 5276 O O . ALA B 1 250 ? 14.988 -14.921 92.824 1.00 127.01 250 ALA B O 1
ATOM 5278 N N . VAL B 1 251 ? 13.408 -13.347 92.486 1.00 119.42 251 VAL B N 1
ATOM 5279 C CA . VAL B 1 251 ? 14.099 -12.268 93.182 1.00 129.59 251 VAL B CA 1
ATOM 5280 C C . VAL B 1 251 ? 13.125 -11.659 94.181 1.00 117.64 251 VAL B C 1
ATOM 5281 O O . VAL B 1 251 ? 11.957 -11.428 93.849 1.00 113.70 251 VAL B O 1
ATOM 5285 N N . ASP B 1 252 ? 13.598 -11.403 95.403 1.00 125.94 252 ASP B N 1
ATOM 5286 C CA . ASP B 1 252 ? 12.729 -10.890 96.458 1.00 149.14 252 ASP B CA 1
ATOM 5287 C C . ASP B 1 252 ? 12.530 -9.379 96.328 1.00 143.26 252 ASP B C 1
ATOM 5288 O O . ASP B 1 252 ? 12.863 -8.753 95.318 1.00 135.29 252 ASP B O 1
ATOM 5293 N N . GLU B 1 253 ? 11.964 -8.788 97.384 1.00 147.60 253 GLU B N 1
ATOM 5294 C CA . GLU B 1 253 ? 11.791 -7.342 97.454 1.00 145.07 253 GLU B CA 1
ATOM 5295 C C . GLU B 1 253 ? 13.126 -6.606 97.455 1.00 137.10 253 GLU B C 1
ATOM 5296 O O . GLU B 1 253 ? 13.228 -5.513 96.884 1.00 131.45 253 GLU B O 1
ATOM 5302 N N . ASN B 1 254 ? 14.159 -7.192 98.064 1.00 138.07 254 ASN B N 1
ATOM 5303 C CA . ASN B 1 254 ? 15.438 -6.525 98.279 1.00 148.43 254 ASN B CA 1
ATOM 5304 C C . ASN B 1 254 ? 16.483 -6.837 97.214 1.00 143.66 254 ASN B C 1
ATOM 5305 O O . ASN B 1 254 ? 17.587 -6.286 97.277 1.00 148.49 254 ASN B O 1
ATOM 5310 N N . GLY B 1 255 ? 16.172 -7.686 96.239 1.00 141.34 255 GLY B N 1
ATOM 5311 C CA . GLY B 1 255 ? 17.135 -8.045 95.219 1.00 140.17 255 GLY B CA 1
ATOM 5312 C C . GLY B 1 255 ? 17.906 -9.323 95.468 1.00 143.84 255 GLY B C 1
ATOM 5313 O O . GLY B 1 255 ? 18.776 -9.670 94.658 1.00 146.68 255 GLY B O 1
ATOM 5314 N N . GLN B 1 256 ? 17.614 -10.037 96.550 1.00 155.85 256 GLN B N 1
ATOM 5315 C CA . GLN B 1 256 ? 18.238 -11.327 96.791 1.00 157.97 256 GLN B CA 1
ATOM 5316 C C . GLN B 1 256 ? 17.670 -12.375 95.837 1.00 145.28 256 GLN B C 1
ATOM 5317 O O . GLN B 1 256 ? 16.542 -12.268 95.348 1.00 144.51 256 GLN B O 1
ATOM 5323 N N . ILE B 1 257 ? 18.466 -13.399 95.584 1.00 133.67 257 ILE B N 1
ATOM 5324 C CA . ILE B 1 257 ? 18.115 -14.438 94.625 1.00 120.59 257 ILE B CA 1
ATOM 5325 C C . ILE B 1 257 ? 17.462 -15.596 95.363 1.00 130.50 257 ILE B C 1
ATOM 5326 O O . ILE B 1 257 ? 17.924 -16.017 96.430 1.00 138.38 257 ILE B O 1
ATOM 5331 N N . VAL B 1 258 ? 16.377 -16.111 94.792 1.00 128.75 258 VAL B N 1
ATOM 5332 C CA . VAL B 1 258 ? 15.644 -17.245 95.343 1.00 120.99 258 VAL B CA 1
ATOM 5333 C C . VAL B 1 258 ? 15.820 -18.403 94.370 1.00 121.36 258 VAL B C 1
ATOM 5334 O O . VAL B 1 258 ? 15.327 -18.353 93.236 1.00 112.28 258 VAL B O 1
ATOM 5338 N N . ASP B 1 259 ? 16.520 -19.447 94.806 1.00 121.90 259 ASP B N 1
ATOM 5339 C CA . ASP B 1 259 ? 16.841 -20.565 93.933 1.00 109.76 259 ASP B CA 1
ATOM 5340 C C . ASP B 1 259 ? 15.689 -21.567 93.882 1.00 114.24 259 ASP B C 1
ATOM 5341 O O . ASP B 1 259 ? 14.637 -21.386 94.499 1.00 121.26 259 ASP B O 1
ATOM 5346 N N . GLY B 1 260 ? 15.905 -22.651 93.134 1.00 117.68 260 GLY B N 1
ATOM 5347 C CA . GLY B 1 260 ? 14.885 -23.678 93.006 1.00 118.91 260 GLY B CA 1
ATOM 5348 C C . GLY B 1 260 ? 14.548 -24.369 94.314 1.00 111.40 260 GLY B C 1
ATOM 5349 O O . GLY B 1 260 ? 13.399 -24.761 94.532 1.00 93.76 260 GLY B O 1
ATOM 5350 N N . ASP B 1 261 ? 15.539 -24.536 95.196 1.00 118.54 261 ASP B N 1
ATOM 5351 C CA . ASP B 1 261 ? 15.290 -25.198 96.474 1.00 129.51 261 ASP B CA 1
ATOM 5352 C C . ASP B 1 261 ? 14.267 -24.426 97.298 1.00 116.31 261 ASP B C 1
ATOM 5353 O O . ASP B 1 261 ? 13.300 -25.001 97.810 1.00 116.73 261 ASP B O 1
ATOM 5358 N N . GLN B 1 262 ? 14.466 -23.113 97.431 1.00 98.95 262 GLN B N 1
ATOM 5359 C CA . GLN B 1 262 ? 13.523 -22.294 98.184 1.00 99.88 262 GLN B CA 1
ATOM 5360 C C . GLN B 1 262 ? 12.157 -22.269 97.512 1.00 114.06 262 GLN B C 1
ATOM 5361 O O . GLN B 1 262 ? 11.124 -22.367 98.185 1.00 120.67 262 GLN B O 1
ATOM 5367 N N . ILE B 1 263 ? 12.132 -22.126 96.183 1.00 114.50 263 ILE B N 1
ATOM 5368 C CA . ILE B 1 263 ? 10.865 -22.139 95.456 1.00 106.15 263 ILE B CA 1
ATOM 5369 C C . ILE B 1 263 ? 10.144 -23.464 95.670 1.00 110.90 263 ILE B C 1
ATOM 5370 O O . ILE B 1 263 ? 8.920 -23.499 95.850 1.00 95.78 263 ILE B O 1
ATOM 5375 N N . MET B 1 264 ? 10.888 -24.573 95.658 1.00 120.52 264 MET B N 1
ATOM 5376 C CA . MET B 1 264 ? 10.282 -25.872 95.935 1.00 119.25 264 MET B CA 1
ATOM 5377 C C . MET B 1 264 ? 9.690 -25.916 97.337 1.00 124.93 264 MET B C 1
ATOM 5378 O O . MET B 1 264 ? 8.599 -26.461 97.543 1.00 133.10 264 MET B O 1
ATOM 5383 N N . PHE B 1 265 ? 10.401 -25.350 98.316 1.00 119.85 265 PHE B N 1
ATOM 5384 C CA . PHE B 1 265 ? 9.924 -25.374 99.695 1.00 117.14 265 PHE B CA 1
ATOM 5385 C C . PHE B 1 265 ? 8.647 -24.559 99.853 1.00 117.36 265 PHE B C 1
ATOM 5386 O O . PHE B 1 265 ? 7.694 -25.002 100.505 1.00 123.64 265 PHE B O 1
ATOM 5394 N N . ILE B 1 266 ? 8.618 -23.352 99.282 1.00 114.35 266 ILE B N 1
ATOM 5395 C CA . ILE B 1 266 ? 7.437 -22.497 99.394 1.00 111.19 266 ILE B CA 1
ATOM 5396 C C . ILE B 1 266 ? 6.220 -23.190 98.794 1.00 121.05 266 ILE B C 1
ATOM 5397 O O . ILE B 1 266 ? 5.142 -23.228 99.398 1.00 130.46 266 ILE B O 1
ATOM 5402 N N . ILE B 1 267 ? 6.381 -23.757 97.596 1.00 102.77 267 ILE B N 1
ATOM 5403 C CA . ILE B 1 267 ? 5.255 -24.386 96.912 1.00 98.68 267 ILE B CA 1
ATOM 5404 C C . ILE B 1 267 ? 4.818 -25.650 97.642 1.00 106.80 267 ILE B C 1
ATOM 5405 O O . ILE B 1 267 ? 3.619 -25.891 97.829 1.00 114.36 267 ILE B O 1
ATOM 5410 N N . GLY B 1 268 ? 5.776 -26.477 98.064 1.00 107.30 268 GLY B N 1
ATOM 5411 C CA . GLY B 1 268 ? 5.435 -27.678 98.806 1.00 117.75 268 GLY B CA 1
ATOM 5412 C C . GLY B 1 268 ? 4.821 -27.393 100.160 1.00 120.00 268 GLY B C 1
ATOM 5413 O O . GLY B 1 268 ? 3.974 -28.157 100.633 1.00 121.24 268 GLY B O 1
ATOM 5414 N N . GLN B 1 269 ? 5.241 -26.303 100.806 1.00 124.83 269 GLN B N 1
ATOM 5415 C CA . GLN B 1 269 ? 4.641 -25.907 102.076 1.00 132.10 269 GLN B CA 1
ATOM 5416 C C . GLN B 1 269 ? 3.140 -25.688 101.931 1.00 129.00 269 GLN B C 1
ATOM 5417 O O . GLN B 1 269 ? 2.346 -26.198 102.730 1.00 126.85 269 GLN B O 1
ATOM 5423 N N . GLU B 1 270 ? 2.733 -24.920 100.918 1.00 116.74 270 GLU B N 1
ATOM 5424 C CA . GLU B 1 270 ? 1.312 -24.649 100.725 1.00 112.56 270 GLU B CA 1
ATOM 5425 C C . GLU B 1 270 ? 0.553 -25.915 100.341 1.00 117.92 270 GLU B C 1
ATOM 5426 O O . GLU B 1 270 ? -0.572 -26.133 100.808 1.00 129.30 270 GLU B O 1
ATOM 5432 N N . MET B 1 271 ? 1.135 -26.748 99.473 1.00 121.70 271 MET B N 1
ATOM 5433 C CA . MET B 1 271 ? 0.493 -28.013 99.124 1.00 133.18 271 MET B CA 1
ATOM 5434 C C . MET B 1 271 ? 0.305 -28.905 100.342 1.00 137.43 271 MET B C 1
ATOM 5435 O O . MET B 1 271 ? -0.716 -29.592 100.467 1.00 154.25 271 MET B O 1
ATOM 5440 N N . HIS B 1 272 ? 1.287 -28.923 101.244 1.00 131.83 272 HIS B N 1
ATOM 5441 C CA . HIS B 1 272 ? 1.239 -29.856 102.364 1.00 138.37 272 HIS B CA 1
ATOM 5442 C C . HIS B 1 272 ? 0.074 -29.550 103.297 1.00 146.55 272 HIS B C 1
ATOM 5443 O O . HIS B 1 272 ? -0.714 -30.442 103.636 1.00 157.03 272 HIS B O 1
ATOM 5450 N N . LYS B 1 273 ? -0.051 -28.291 103.727 1.00 141.35 273 LYS B N 1
ATOM 5451 C CA . LYS B 1 273 ? -1.138 -27.927 104.630 1.00 145.37 273 LYS B CA 1
ATOM 5452 C C . LYS B 1 273 ? -2.494 -28.174 103.982 1.00 148.50 273 LYS B C 1
ATOM 5453 O O . LYS B 1 273 ? -3.436 -28.624 104.643 1.00 158.41 273 LYS B O 1
ATOM 5459 N N . ASN B 1 274 ? -2.609 -27.888 102.689 1.00 147.96 274 ASN B N 1
ATOM 5460 C CA . ASN B 1 274 ? -3.829 -28.161 101.946 1.00 158.09 274 ASN B CA 1
ATOM 5461 C C . ASN B 1 274 ? -3.967 -29.634 101.584 1.00 158.43 274 ASN B C 1
ATOM 5462 O O . ASN B 1 274 ? -4.983 -30.015 100.992 1.00 173.56 274 ASN B O 1
ATOM 5467 N N . GLN B 1 275 ? -2.964 -30.456 101.908 1.00 148.26 275 GLN B N 1
ATOM 5468 C CA . GLN B 1 275 ? -2.934 -31.889 101.625 1.00 145.55 275 GLN B CA 1
ATOM 5469 C C . GLN B 1 275 ? -2.916 -32.187 100.132 1.00 156.22 275 GLN B C 1
ATOM 5470 O O . GLN B 1 275 ? -3.238 -33.304 99.715 1.00 155.75 275 GLN B O 1
ATOM 5476 N N . GLU B 1 276 ? -2.542 -31.200 99.313 1.00 153.04 276 GLU B N 1
ATOM 5477 C CA . GLU B 1 276 ? -2.365 -31.436 97.887 1.00 143.50 276 GLU B CA 1
ATOM 5478 C C . GLU B 1 276 ? -1.123 -32.267 97.599 1.00 146.07 276 GLU B C 1
ATOM 5479 O O . GLU B 1 276 ? -1.003 -32.824 96.503 1.00 161.91 276 GLU B O 1
ATOM 5485 N N . LEU B 1 277 ? -0.207 -32.369 98.558 1.00 128.15 277 LEU B N 1
ATOM 5486 C CA . LEU B 1 277 ? 1.045 -33.084 98.352 1.00 99.26 277 LEU B CA 1
ATOM 5487 C C . LEU B 1 277 ? 0.820 -34.583 98.514 1.00 126.87 277 LEU B C 1
ATOM 5488 O O . LEU B 1 277 ? 0.393 -35.041 99.580 1.00 143.28 277 LEU B O 1
ATOM 5493 N N . ASN B 1 278 ? 1.117 -35.343 97.465 1.00 118.23 278 ASN B N 1
ATOM 5494 C CA . ASN B 1 278 ? 0.939 -36.788 97.495 1.00 129.10 278 ASN B CA 1
ATOM 5495 C C . ASN B 1 278 ? 2.044 -37.428 98.330 1.00 127.17 278 ASN B C 1
ATOM 5496 O O . ASN B 1 278 ? 3.231 -37.187 98.091 1.00 137.20 278 ASN B O 1
ATOM 5501 N N . ASN B 1 279 ? 1.647 -38.235 99.316 1.00 110.21 279 ASN B N 1
ATOM 5502 C CA . ASN B 1 279 ? 2.559 -38.948 100.213 1.00 109.41 279 ASN B CA 1
ATOM 5503 C C . ASN B 1 279 ? 3.433 -38.003 101.026 1.00 125.43 279 ASN B C 1
ATOM 5504 O O . ASN B 1 279 ? 4.437 -38.429 101.607 1.00 134.57 279 ASN B O 1
ATOM 5509 N N . ASP B 1 280 ? 3.051 -36.727 101.079 1.00 134.73 280 ASP B N 1
ATOM 5510 C CA . ASP B 1 280 ? 3.729 -35.721 101.896 1.00 147.30 280 ASP B CA 1
ATOM 5511 C C . ASP B 1 280 ? 5.231 -35.680 101.615 1.00 143.45 280 ASP B C 1
ATOM 5512 O O . ASP B 1 280 ? 6.043 -35.492 102.522 1.00 134.95 280 ASP B O 1
ATOM 5517 N N . MET B 1 281 ? 5.612 -35.844 100.348 1.00 138.27 281 MET B N 1
ATOM 5518 C CA . MET B 1 281 ? 7.018 -35.939 99.980 1.00 139.02 281 MET B CA 1
ATOM 5519 C C . MET B 1 281 ? 7.336 -35.062 98.775 1.00 130.99 281 MET B C 1
ATOM 5520 O O . MET B 1 281 ? 6.479 -34.775 97.934 1.00 120.63 281 MET B O 1
ATOM 5525 N N . ILE B 1 282 ? 8.604 -34.655 98.705 1.00 122.69 282 ILE B N 1
ATOM 5526 C CA . ILE B 1 282 ? 9.151 -33.857 97.617 1.00 106.71 282 ILE B CA 1
ATOM 5527 C C . ILE B 1 282 ? 10.409 -34.557 97.119 1.00 114.97 282 ILE B C 1
ATOM 5528 O O . ILE B 1 282 ? 11.275 -34.928 97.920 1.00 111.75 282 ILE B O 1
ATOM 5533 N N . VAL B 1 283 ? 10.502 -34.746 95.803 1.00 85.66 283 VAL B N 1
ATOM 5534 C CA . VAL B 1 283 ? 11.673 -35.346 95.173 1.00 94.51 283 VAL B CA 1
ATOM 5535 C C . VAL B 1 283 ? 12.676 -34.244 94.862 1.00 105.87 283 VAL B C 1
ATOM 5536 O O . VAL B 1 283 ? 12.309 -33.116 94.519 1.00 117.67 283 VAL B O 1
ATOM 5540 N N . SER B 1 284 ? 13.960 -34.567 94.987 1.00 84.63 284 SER B N 1
ATOM 5541 C CA . SER B 1 284 ? 15.015 -33.601 94.716 1.00 91.86 284 SER B CA 1
ATOM 5542 C C . SER B 1 284 ? 16.312 -34.354 94.462 1.00 100.28 284 SER B C 1
ATOM 5543 O O . SER B 1 284 ? 16.420 -35.557 94.716 1.00 107.33 284 SER B O 1
ATOM 5546 N N . THR B 1 285 ? 17.300 -33.621 93.963 1.00 97.03 285 THR B N 1
ATOM 5547 C CA . THR B 1 285 ? 18.620 -34.169 93.708 1.00 89.87 285 THR B CA 1
ATOM 5548 C C . THR B 1 285 ? 19.525 -33.947 94.910 1.00 88.94 285 THR B C 1
ATOM 5549 O O . THR B 1 285 ? 19.290 -33.071 95.747 1.00 102.53 285 THR B O 1
ATOM 5553 N N . VAL B 1 286 ? 20.574 -34.767 94.989 1.00 100.33 286 VAL B N 1
ATOM 5554 C CA . VAL B 1 286 ? 21.542 -34.632 96.066 1.00 105.38 286 VAL B CA 1
ATOM 5555 C C . VAL B 1 286 ? 22.218 -33.273 96.019 1.00 127.22 286 VAL B C 1
ATOM 5556 O O . VAL B 1 286 ? 22.731 -32.799 97.038 1.00 144.69 286 VAL B O 1
ATOM 5560 N N . MET B 1 287 ? 22.243 -32.636 94.847 1.00 118.56 287 MET B N 1
ATOM 5561 C CA . MET B 1 287 ? 22.879 -31.334 94.709 1.00 108.79 287 MET B CA 1
ATOM 5562 C C . MET B 1 287 ? 22.181 -30.275 95.554 1.00 116.99 287 MET B C 1
ATOM 5563 O O . MET B 1 287 ? 22.767 -29.219 95.818 1.00 124.78 287 MET B O 1
ATOM 5568 N N . SER B 1 288 ? 20.942 -30.538 95.969 1.00 127.84 288 SER B N 1
ATOM 5569 C CA . SER B 1 288 ? 20.172 -29.595 96.770 1.00 130.22 288 SER B CA 1
ATOM 5570 C C . SER B 1 288 ? 20.836 -29.331 98.117 1.00 134.05 288 SER B C 1
ATOM 5571 O O . SER B 1 288 ? 21.444 -30.221 98.716 1.00 144.07 288 SER B O 1
ATOM 5574 N N . ASN B 1 289 ? 20.710 -28.093 98.590 1.00 138.02 289 ASN B N 1
ATOM 5575 C CA . ASN B 1 289 ? 21.412 -27.658 99.789 1.00 139.18 289 ASN B CA 1
ATOM 5576 C C . ASN B 1 289 ? 20.776 -28.267 101.038 1.00 140.62 289 ASN B C 1
ATOM 5577 O O . ASN B 1 289 ? 19.595 -28.625 101.052 1.00 132.84 289 ASN B O 1
ATOM 5582 N N . LEU B 1 290 ? 21.584 -28.387 102.097 1.00 149.52 290 LEU B N 1
ATOM 5583 C CA . LEU B 1 290 ? 21.107 -28.977 103.347 1.00 147.24 290 LEU B CA 1
ATOM 5584 C C . LEU B 1 290 ? 19.988 -28.157 103.978 1.00 148.23 290 LEU B C 1
ATOM 5585 O O . LEU B 1 290 ? 19.040 -28.723 104.534 1.00 153.93 290 LEU B O 1
ATOM 5590 N N . GLY B 1 291 ? 20.090 -26.825 103.924 1.00 145.85 291 GLY B N 1
ATOM 5591 C CA . GLY B 1 291 ? 19.043 -25.986 104.489 1.00 147.52 291 GLY B CA 1
ATOM 5592 C C . GLY B 1 291 ? 17.671 -26.316 103.939 1.00 153.30 291 GLY B C 1
ATOM 5593 O O . GLY B 1 291 ? 16.667 -26.210 104.651 1.00 155.00 291 GLY B O 1
ATOM 5594 N N . PHE B 1 292 ? 17.609 -26.706 102.664 1.00 150.02 292 PHE B N 1
ATOM 5595 C CA . PHE B 1 292 ? 16.366 -27.190 102.075 1.00 141.76 292 PHE B CA 1
ATOM 5596 C C . PHE B 1 292 ? 15.871 -28.436 102.800 1.00 125.68 292 PHE B C 1
ATOM 5597 O O . PHE B 1 292 ? 14.680 -28.561 103.108 1.00 127.92 292 PHE B O 1
ATOM 5605 N N . TYR B 1 293 ? 16.780 -29.373 103.080 1.00 110.66 293 TYR B N 1
ATOM 5606 C CA . TYR B 1 293 ? 16.398 -30.605 103.762 1.00 117.72 293 TYR B CA 1
ATOM 5607 C C . TYR B 1 293 ? 16.037 -30.354 105.223 1.00 139.25 293 TYR B C 1
ATOM 5608 O O . TYR B 1 293 ? 15.126 -30.996 105.756 1.00 132.08 293 TYR B O 1
ATOM 5617 N N . LYS B 1 294 ? 16.745 -29.439 105.896 1.00 159.28 294 LYS B N 1
ATOM 5618 C CA . LYS B 1 294 ? 16.425 -29.163 107.295 1.00 158.64 294 LYS B CA 1
ATOM 5619 C C . LYS B 1 294 ? 15.050 -28.527 107.431 1.00 160.88 294 LYS B C 1
ATOM 5620 O O . LYS B 1 294 ? 14.294 -28.859 108.352 1.00 174.37 294 LYS B O 1
ATOM 5626 N N . ALA B 1 295 ? 14.716 -27.601 106.531 1.00 148.99 295 ALA B N 1
ATOM 5627 C CA . ALA B 1 295 ? 13.394 -26.989 106.558 1.00 148.33 295 ALA B CA 1
ATOM 5628 C C . ALA B 1 295 ? 12.309 -28.038 106.357 1.00 133.13 295 ALA B C 1
ATOM 5629 O O . ALA B 1 295 ? 11.222 -27.941 106.939 1.00 132.91 295 ALA B O 1
ATOM 5631 N N . LEU B 1 296 ? 12.588 -29.046 105.526 1.00 114.09 296 LEU B N 1
ATOM 5632 C CA . LEU B 1 296 ? 11.648 -30.147 105.355 1.00 117.73 296 LEU B CA 1
ATOM 5633 C C . LEU B 1 296 ? 11.438 -30.915 106.654 1.00 133.00 296 LEU B C 1
ATOM 5634 O O . LEU B 1 296 ? 10.362 -31.483 106.864 1.00 144.42 296 LEU B O 1
ATOM 5639 N N . GLU B 1 297 ? 12.452 -30.973 107.525 1.00 140.37 297 GLU B N 1
ATOM 5640 C CA . GLU B 1 297 ? 12.245 -31.598 108.830 1.00 126.66 297 GLU B CA 1
ATOM 5641 C C . GLU B 1 297 ? 11.385 -30.728 109.735 1.00 135.19 297 GLU B C 1
ATOM 5642 O O . GLU B 1 297 ? 10.542 -31.246 110.478 1.00 123.34 297 GLU B O 1
ATOM 5648 N N . GLN B 1 298 ? 11.595 -29.409 109.706 1.00 155.07 298 GLN B N 1
ATOM 5649 C CA . GLN B 1 298 ? 10.764 -28.522 110.514 1.00 166.82 298 GLN B CA 1
ATOM 5650 C C . GLN B 1 298 ? 9.304 -28.654 110.108 1.00 167.76 298 GLN B C 1
ATOM 5651 O O . GLN B 1 298 ? 8.409 -28.685 110.962 1.00 169.97 298 GLN B O 1
ATOM 5657 N N . GLU B 1 299 ? 9.046 -28.725 108.806 1.00 158.38 299 GLU B N 1
ATOM 5658 C CA . GLU B 1 299 ? 7.719 -29.038 108.314 1.00 145.86 299 GLU B CA 1
ATOM 5659 C C . GLU B 1 299 ? 7.510 -30.551 108.377 1.00 138.89 299 GLU B C 1
ATOM 5660 O O . GLU B 1 299 ? 8.417 -31.316 108.707 1.00 138.07 299 GLU B O 1
ATOM 5666 N N . GLY B 1 300 ? 6.299 -30.988 108.060 1.00 131.00 300 GLY B N 1
ATOM 5667 C CA . GLY B 1 300 ? 6.004 -32.408 108.102 1.00 136.23 300 GLY B CA 1
ATOM 5668 C C . GLY B 1 300 ? 6.164 -33.085 106.756 1.00 152.12 300 GLY B C 1
ATOM 5669 O O . GLY B 1 300 ? 5.294 -33.860 106.349 1.00 175.29 300 GLY B O 1
ATOM 5670 N N . ILE B 1 301 ? 7.270 -32.820 106.061 1.00 144.57 301 ILE B N 1
ATOM 5671 C CA . ILE B 1 301 ? 7.494 -33.314 104.706 1.00 129.12 301 ILE B CA 1
ATOM 5672 C C . ILE B 1 301 ? 8.671 -34.282 104.693 1.00 123.75 301 ILE B C 1
ATOM 5673 O O . ILE B 1 301 ? 9.714 -34.013 105.302 1.00 123.41 301 ILE B O 1
ATOM 5678 N N . LYS B 1 302 ? 8.501 -35.405 103.993 1.00 103.83 302 LYS B N 1
ATOM 5679 C CA . LYS B 1 302 ? 9.580 -36.350 103.752 1.00 102.88 302 LYS B CA 1
ATOM 5680 C C . LYS B 1 302 ? 10.389 -35.904 102.533 1.00 143.19 302 LYS B C 1
ATOM 5681 O O . LYS B 1 302 ? 10.078 -34.903 101.884 1.00 142.88 302 LYS B O 1
ATOM 5687 N N . SER B 1 303 ? 11.438 -36.655 102.200 1.00 150.43 303 SER B N 1
ATOM 5688 C CA . SER B 1 303 ? 12.321 -36.238 101.120 1.00 145.83 303 SER B CA 1
ATOM 5689 C C . SER B 1 303 ? 13.013 -37.437 100.487 1.00 148.41 303 SER B C 1
ATOM 5690 O O . SER B 1 303 ? 13.477 -38.340 101.189 1.00 152.27 303 SER B O 1
ATOM 5693 N N . ASN B 1 304 ? 13.078 -37.431 99.156 1.00 139.45 304 ASN B N 1
ATOM 5694 C CA . ASN B 1 304 ? 13.767 -38.450 98.374 1.00 132.09 304 ASN B CA 1
ATOM 5695 C C . ASN B 1 304 ? 14.880 -37.795 97.572 1.00 123.96 304 ASN B C 1
ATOM 5696 O O . ASN B 1 304 ? 14.644 -36.807 96.867 1.00 133.76 304 ASN B O 1
ATOM 5701 N N . LYS B 1 305 ? 16.086 -38.339 97.681 1.00 109.35 305 LYS B N 1
ATOM 5702 C CA . LYS B 1 305 ? 17.236 -37.829 96.953 1.00 97.80 305 LYS B CA 1
ATOM 5703 C C . LYS B 1 305 ? 17.510 -38.741 95.766 1.00 105.10 305 LYS B C 1
ATOM 5704 O O . LYS B 1 305 ? 17.381 -39.965 95.869 1.00 116.93 305 LYS B O 1
ATOM 5710 N N . THR B 1 306 ? 17.881 -38.142 94.637 1.00 104.56 306 THR B N 1
ATOM 5711 C CA . THR B 1 306 ? 18.118 -38.892 93.414 1.00 109.81 306 THR B CA 1
ATOM 5712 C C . THR B 1 306 ? 19.367 -38.365 92.726 1.00 111.40 306 THR B C 1
ATOM 5713 O O . THR B 1 306 ? 19.930 -37.333 93.101 1.00 114.92 306 THR B O 1
ATOM 5717 N N . LYS B 1 307 ? 19.786 -39.098 91.700 1.00 111.26 307 LYS B N 1
ATOM 5718 C CA . LYS B 1 307 ? 20.908 -38.684 90.874 1.00 110.30 307 LYS B CA 1
ATOM 5719 C C . LYS B 1 307 ? 20.593 -37.361 90.182 1.00 112.79 307 LYS B C 1
ATOM 5720 O O . LYS B 1 307 ? 19.436 -37.046 89.890 1.00 121.61 307 LYS B O 1
ATOM 5726 N N . VAL B 1 308 ? 21.643 -36.572 89.939 1.00 124.67 308 VAL B N 1
ATOM 5727 C CA . VAL B 1 308 ? 21.478 -35.274 89.294 1.00 82.79 308 VAL B CA 1
ATOM 5728 C C . VAL B 1 308 ? 20.932 -35.460 87.883 1.00 97.42 308 VAL B C 1
ATOM 5729 O O . VAL B 1 308 ? 21.327 -36.382 87.159 1.00 101.53 308 VAL B O 1
ATOM 5733 N N . GLY B 1 309 ? 20.024 -34.569 87.479 1.00 89.71 309 GLY B N 1
ATOM 5734 C CA . GLY B 1 309 ? 19.436 -34.638 86.153 1.00 102.16 309 GLY B CA 1
ATOM 5735 C C . GLY B 1 309 ? 17.919 -34.594 86.120 1.00 107.10 309 GLY B C 1
ATOM 5736 O O . GLY B 1 309 ? 17.257 -35.124 87.018 1.00 82.91 309 GLY B O 1
ATOM 5737 N N . ASP B 1 310 ? 17.362 -33.950 85.085 1.00 120.65 310 ASP B N 1
ATOM 5738 C CA . ASP B 1 310 ? 15.909 -33.862 84.947 1.00 117.73 310 ASP B CA 1
ATOM 5739 C C . ASP B 1 310 ? 15.283 -35.245 84.881 1.00 122.32 310 ASP B C 1
ATOM 5740 O O . ASP B 1 310 ? 14.228 -35.488 85.479 1.00 105.52 310 ASP B O 1
ATOM 5745 N N . ARG B 1 311 ? 15.923 -36.162 84.150 1.00 117.31 311 ARG B N 1
ATOM 5746 C CA . ARG B 1 311 ? 15.348 -37.481 83.910 1.00 96.05 311 ARG B CA 1
ATOM 5747 C C . ARG B 1 311 ? 15.101 -38.231 85.209 1.00 114.88 311 ARG B C 1
ATOM 5748 O O . ARG B 1 311 ? 14.031 -38.818 85.402 1.00 132.40 311 ARG B O 1
ATOM 5756 N N . TYR B 1 312 ? 16.076 -38.210 86.115 1.00 105.86 312 TYR B N 1
ATOM 5757 C CA . TYR B 1 312 ? 16.008 -39.044 87.308 1.00 106.58 312 TYR B CA 1
ATOM 5758 C C . TYR B 1 312 ? 15.004 -38.498 88.315 1.00 104.97 312 TYR B C 1
ATOM 5759 O O . TYR B 1 312 ? 14.348 -39.270 89.027 1.00 116.96 312 TYR B O 1
ATOM 5768 N N . VAL B 1 313 ? 14.882 -37.172 88.402 1.00 98.48 313 VAL B N 1
ATOM 5769 C CA . VAL B 1 313 ? 13.864 -36.575 89.264 1.00 99.07 313 VAL B CA 1
ATOM 5770 C C . VAL B 1 313 ? 12.478 -37.050 88.848 1.00 93.30 313 VAL B C 1
ATOM 5771 O O . VAL B 1 313 ? 11.736 -37.636 89.644 1.00 88.14 313 VAL B O 1
ATOM 5775 N N . VAL B 1 314 ? 12.128 -36.839 87.577 1.00 95.97 314 VAL B N 1
ATOM 5776 C CA . VAL B 1 314 ? 10.808 -37.221 87.087 1.00 86.80 314 VAL B CA 1
ATOM 5777 C C . VAL B 1 314 ? 10.644 -38.734 87.114 1.00 82.28 314 VAL B C 1
ATOM 5778 O O . VAL B 1 314 ? 9.550 -39.245 87.386 1.00 76.78 314 VAL B O 1
ATOM 5782 N N . GLU B 1 315 ? 11.725 -39.469 86.853 1.00 81.21 315 GLU B N 1
ATOM 5783 C CA . GLU B 1 315 ? 11.675 -40.926 86.890 1.00 77.97 315 GLU B CA 1
ATOM 5784 C C . GLU B 1 315 ? 11.250 -41.421 88.267 1.00 93.74 315 GLU B C 1
ATOM 5785 O O . GLU B 1 315 ? 10.381 -42.293 88.386 1.00 100.48 315 GLU B O 1
ATOM 5791 N N . GLU B 1 316 ? 11.855 -40.870 89.322 1.00 110.46 316 GLU B N 1
ATOM 5792 C CA . GLU B 1 316 ? 11.452 -41.232 90.677 1.00 93.73 316 GLU B CA 1
ATOM 5793 C C . GLU B 1 316 ? 10.020 -40.786 90.948 1.00 91.34 316 GLU B C 1
ATOM 5794 O O . GLU B 1 316 ? 9.255 -41.491 91.618 1.00 102.96 316 GLU B O 1
ATOM 5800 N N . MET B 1 317 ? 9.646 -39.611 90.436 1.00 90.05 317 MET B N 1
ATOM 5801 C CA . MET B 1 317 ? 8.292 -39.103 90.631 1.00 92.79 317 MET B CA 1
ATOM 5802 C C . MET B 1 317 ? 7.254 -40.035 90.016 1.00 107.12 317 MET B C 1
ATOM 5803 O O . MET B 1 317 ? 6.184 -40.240 90.594 1.00 121.51 317 MET B O 1
ATOM 5808 N N . ARG B 1 318 ? 7.542 -40.603 88.841 1.00 91.66 318 ARG B N 1
ATOM 5809 C CA . ARG B 1 318 ? 6.591 -41.524 88.219 1.00 99.73 318 ARG B CA 1
ATOM 5810 C C . ARG B 1 318 ? 6.498 -42.845 88.978 1.00 107.34 318 ARG B C 1
ATOM 5811 O O . ARG B 1 318 ? 5.414 -43.432 89.072 1.00 103.61 318 ARG B O 1
ATOM 5819 N N . ARG B 1 319 ? 7.619 -43.338 89.512 1.00 114.73 319 ARG B N 1
ATOM 5820 C CA . ARG B 1 319 ? 7.619 -44.650 90.156 1.00 124.18 319 ARG B CA 1
ATOM 5821 C C . ARG B 1 319 ? 6.722 -44.652 91.391 1.00 119.37 319 ARG B C 1
ATOM 5822 O O . ARG B 1 319 ? 5.903 -45.561 91.574 1.00 134.44 319 ARG B O 1
ATOM 5830 N N . GLY B 1 320 ? 6.865 -43.648 92.254 1.00 106.68 320 GLY B N 1
ATOM 5831 C CA . GLY B 1 320 ? 6.006 -43.520 93.412 1.00 110.31 320 GLY B CA 1
ATOM 5832 C C . GLY B 1 320 ? 4.812 -42.607 93.231 1.00 116.47 320 GLY B C 1
ATOM 5833 O O . GLY B 1 320 ? 3.985 -42.492 94.142 1.00 126.19 320 GLY B O 1
ATOM 5834 N N . ASN B 1 321 ? 4.698 -41.950 92.074 1.00 127.60 321 ASN B N 1
ATOM 5835 C CA . ASN B 1 321 ? 3.597 -41.028 91.776 1.00 139.10 321 ASN B CA 1
ATOM 5836 C C . ASN B 1 321 ? 3.541 -39.874 92.781 1.00 116.13 321 ASN B C 1
ATOM 5837 O O . ASN B 1 321 ? 2.517 -39.615 93.419 1.00 116.25 321 ASN B O 1
ATOM 5842 N N . TYR B 1 322 ? 4.670 -39.179 92.916 1.00 111.33 322 TYR B N 1
ATOM 5843 C CA . TYR B 1 322 ? 4.756 -37.958 93.703 1.00 105.53 322 TYR B CA 1
ATOM 5844 C C . TYR B 1 322 ? 4.514 -36.768 92.783 1.00 113.85 322 TYR B C 1
ATOM 5845 O O . TYR B 1 322 ? 4.911 -36.781 91.616 1.00 101.39 322 TYR B O 1
ATOM 5854 N N . ASN B 1 323 ? 3.837 -35.750 93.301 1.00 111.31 323 ASN B N 1
ATOM 5855 C CA . ASN B 1 323 ? 3.416 -34.630 92.468 1.00 89.97 323 ASN B CA 1
ATOM 5856 C C . ASN B 1 323 ? 4.400 -33.465 92.423 1.00 93.14 323 ASN B C 1
ATOM 5857 O O . ASN B 1 323 ? 4.219 -32.566 91.593 1.00 82.94 323 ASN B O 1
ATOM 5862 N N . LEU B 1 324 ? 5.421 -33.434 93.279 1.00 85.56 324 LEU B N 1
ATOM 5863 C CA . LEU B 1 324 ? 6.332 -32.295 93.298 1.00 89.11 324 LEU B CA 1
ATOM 5864 C C . LEU B 1 324 ? 7.780 -32.749 93.372 1.00 95.86 324 LEU B C 1
ATOM 5865 O O . LEU B 1 324 ? 8.132 -33.593 94.201 1.00 113.13 324 LEU B O 1
ATOM 5870 N N . GLY B 1 325 ? 8.603 -32.176 92.501 1.00 80.87 325 GLY B N 1
ATOM 5871 C CA . GLY B 1 325 ? 10.034 -32.410 92.498 1.00 83.83 325 GLY B CA 1
ATOM 5872 C C . GLY B 1 325 ? 10.715 -31.389 91.615 1.00 98.20 325 GLY B C 1
ATOM 5873 O O . GLY B 1 325 ? 10.081 -30.765 90.756 1.00 114.69 325 GLY B O 1
ATOM 5874 N N . GLY B 1 326 ? 12.013 -31.219 91.837 1.00 81.80 326 GLY B N 1
ATOM 5875 C CA . GLY B 1 326 ? 12.746 -30.242 91.055 1.00 96.96 326 GLY B CA 1
ATOM 5876 C C . GLY B 1 326 ? 14.217 -30.219 91.406 1.00 93.26 326 GLY B C 1
ATOM 5877 O O . GLY B 1 326 ? 14.706 -31.039 92.185 1.00 85.23 326 GLY B O 1
ATOM 5878 N N . GLU B 1 327 ? 14.917 -29.256 90.807 1.00 100.03 327 GLU B N 1
ATOM 5879 C CA . GLU B 1 327 ? 16.341 -29.047 91.018 1.00 97.92 327 GLU B CA 1
ATOM 5880 C C . GLU B 1 327 ? 16.592 -27.647 91.559 1.00 111.29 327 GLU B C 1
ATOM 5881 O O . GLU B 1 327 ? 15.734 -26.763 91.490 1.00 109.82 327 GLU B O 1
ATOM 5887 N N . GLN B 1 328 ? 17.797 -27.459 92.102 1.00 114.31 328 GLN B N 1
ATOM 5888 C CA . GLN B 1 328 ? 18.210 -26.142 92.573 1.00 97.83 328 GLN B CA 1
ATOM 5889 C C . GLN B 1 328 ? 18.336 -25.148 91.423 1.00 105.60 328 GLN B C 1
ATOM 5890 O O . GLN B 1 328 ? 18.121 -23.946 91.619 1.00 113.16 328 GLN B O 1
ATOM 5896 N N . SER B 1 329 ? 18.686 -25.626 90.224 1.00 104.33 329 SER B N 1
ATOM 5897 C CA . SER B 1 329 ? 18.861 -24.748 89.069 1.00 103.08 329 SER B CA 1
ATOM 5898 C C . SER B 1 329 ? 17.584 -24.004 88.691 1.00 96.37 329 SER B C 1
ATOM 5899 O O . SER B 1 329 ? 17.652 -23.017 87.949 1.00 89.45 329 SER B O 1
ATOM 5902 N N . GLY B 1 330 ? 16.427 -24.455 89.171 1.00 94.49 330 GLY B N 1
ATOM 5903 C CA . GLY B 1 330 ? 15.154 -23.853 88.828 1.00 92.58 330 GLY B CA 1
ATOM 5904 C C . GLY B 1 330 ? 14.252 -24.731 87.992 1.00 111.97 330 GLY B C 1
ATOM 5905 O O . GLY B 1 330 ? 13.133 -24.312 87.670 1.00 107.32 330 GLY B O 1
ATOM 5906 N N . HIS B 1 331 ? 14.699 -25.929 87.630 1.00 103.61 331 HIS B N 1
ATOM 5907 C CA . HIS B 1 331 ? 13.898 -26.873 86.856 1.00 87.52 331 HIS B CA 1
ATOM 5908 C C . HIS B 1 331 ? 12.988 -27.614 87.828 1.00 86.05 331 HIS B C 1
ATOM 5909 O O . HIS B 1 331 ? 13.425 -28.527 88.530 1.00 97.28 331 HIS B O 1
ATOM 5916 N N . ILE B 1 332 ? 11.716 -27.218 87.878 1.00 84.42 332 ILE B N 1
ATOM 5917 C CA . ILE B 1 332 ? 10.764 -27.724 88.860 1.00 92.12 332 ILE B CA 1
ATOM 5918 C C . ILE B 1 332 ? 9.580 -28.338 88.126 1.00 108.53 332 ILE B C 1
ATOM 5919 O O . ILE B 1 332 ? 9.079 -27.767 87.152 1.00 111.57 332 ILE B O 1
ATOM 5924 N N . VAL B 1 333 ? 9.112 -29.485 88.617 1.00 93.83 333 VAL B N 1
ATOM 5925 C CA . VAL B 1 333 ? 8.065 -30.261 87.964 1.00 97.83 333 VAL B CA 1
ATOM 5926 C C . VAL B 1 333 ? 6.868 -30.345 88.898 1.00 92.28 333 VAL B C 1
ATOM 5927 O O . VAL B 1 333 ? 7.014 -30.683 90.079 1.00 105.04 333 VAL B O 1
ATOM 5931 N N . MET B 1 334 ? 5.690 -30.033 88.369 1.00 87.02 334 MET B N 1
ATOM 5932 C CA . MET B 1 334 ? 4.432 -30.158 89.098 1.00 86.08 334 MET B CA 1
ATOM 5933 C C . MET B 1 334 ? 3.591 -31.182 88.342 1.00 90.60 334 MET B C 1
ATOM 5934 O O . MET B 1 334 ? 2.974 -30.849 87.325 1.00 102.27 334 MET B O 1
ATOM 5939 N N . MET B 1 335 ? 3.556 -32.422 88.844 1.00 90.70 335 MET B N 1
ATOM 5940 C CA . MET B 1 335 ? 2.944 -33.511 88.085 1.00 87.78 335 MET B CA 1
ATOM 5941 C C . MET B 1 335 ? 1.456 -33.291 87.848 1.00 97.37 335 MET B C 1
ATOM 5942 O O . MET B 1 335 ? 0.929 -33.710 86.812 1.00 110.68 335 MET B O 1
ATOM 5947 N N . ASP B 1 336 ? 0.757 -32.663 88.795 1.00 99.97 336 ASP B N 1
ATOM 5948 C CA . ASP B 1 336 ? -0.673 -32.428 88.624 1.00 102.99 336 ASP B CA 1
ATOM 5949 C C . ASP B 1 336 ? -0.981 -31.584 87.394 1.00 110.26 336 ASP B C 1
ATOM 5950 O O . ASP B 1 336 ? -2.098 -31.659 86.871 1.00 127.57 336 ASP B O 1
ATOM 5955 N N . TYR B 1 337 ? -0.024 -30.790 86.922 1.00 109.81 337 TYR B N 1
ATOM 5956 C CA . TYR B 1 337 ? -0.247 -29.867 85.815 1.00 109.96 337 TYR B CA 1
ATOM 5957 C C . TYR B 1 337 ? 0.617 -30.134 84.591 1.00 109.19 337 TYR B C 1
ATOM 5958 O O . TYR B 1 337 ? 0.115 -30.050 83.468 1.00 104.48 337 TYR B O 1
ATOM 5967 N N . ASN B 1 338 ? 1.899 -30.453 84.764 1.00 99.20 338 ASN B N 1
ATOM 5968 C CA . ASN B 1 338 ? 2.785 -30.670 83.628 1.00 95.75 338 ASN B CA 1
ATOM 5969 C C . ASN B 1 338 ? 3.695 -31.862 83.898 1.00 92.80 338 ASN B C 1
ATOM 5970 O O . ASN B 1 338 ? 3.873 -32.287 85.041 1.00 108.43 338 ASN B O 1
ATOM 5975 N N . THR B 1 339 ? 4.270 -32.402 82.821 1.00 86.00 339 THR B N 1
ATOM 5976 C CA . THR B 1 339 ? 5.134 -33.576 82.884 1.00 89.16 339 THR B CA 1
ATOM 5977 C C . THR B 1 339 ? 6.615 -33.241 82.782 1.00 84.25 339 THR B C 1
ATOM 5978 O O . THR B 1 339 ? 7.440 -34.157 82.692 1.00 87.88 339 THR B O 1
ATOM 5982 N N . THR B 1 340 ? 6.975 -31.962 82.775 1.00 71.08 340 THR B N 1
ATOM 5983 C CA . THR B 1 340 ? 8.377 -31.579 82.727 1.00 84.64 340 THR B CA 1
ATOM 5984 C C . THR B 1 340 ? 8.537 -30.265 83.473 1.00 79.15 340 THR B C 1
ATOM 5985 O O . THR B 1 340 ? 7.558 -29.655 83.912 1.00 80.48 340 THR B O 1
ATOM 5989 N N . GLY B 1 341 ? 9.789 -29.841 83.629 1.00 82.23 341 GLY B N 1
ATOM 5990 C CA . GLY B 1 341 ? 10.053 -28.577 84.284 1.00 95.86 341 GLY B CA 1
ATOM 5991 C C . GLY B 1 341 ? 9.468 -27.437 83.482 1.00 94.63 341 GLY B C 1
ATOM 5992 O O . GLY B 1 341 ? 9.744 -27.312 82.288 1.00 111.75 341 GLY B O 1
ATOM 5993 N N . ASP B 1 342 ? 8.670 -26.591 84.129 1.00 105.30 342 ASP B N 1
ATOM 5994 C CA . ASP B 1 342 ? 7.954 -25.514 83.455 1.00 94.82 342 ASP B CA 1
ATOM 5995 C C . ASP B 1 342 ? 8.170 -24.247 84.269 1.00 88.07 342 ASP B C 1
ATOM 5996 O O . ASP B 1 342 ? 7.649 -24.123 85.381 1.00 103.05 342 ASP B O 1
ATOM 6001 N N . GLY B 1 343 ? 8.935 -23.307 83.710 1.00 81.15 343 GLY B N 1
ATOM 6002 C CA . GLY B 1 343 ? 9.213 -22.073 84.425 1.00 79.54 343 GLY B CA 1
ATOM 6003 C C . GLY B 1 343 ? 7.993 -21.183 84.570 1.00 88.88 343 GLY B C 1
ATOM 6004 O O . GLY B 1 343 ? 7.782 -20.575 85.623 1.00 100.45 343 GLY B O 1
ATOM 6005 N N . LEU B 1 344 ? 7.181 -21.085 83.517 1.00 89.64 344 LEU B N 1
ATOM 6006 C CA . LEU B 1 344 ? 5.986 -20.249 83.577 1.00 85.08 344 LEU B CA 1
ATOM 6007 C C . LEU B 1 344 ? 5.002 -20.770 84.620 1.00 93.40 344 LEU B C 1
ATOM 6008 O O . LEU B 1 344 ? 4.474 -20.000 85.431 1.00 96.03 344 LEU B O 1
ATOM 6013 N N . LEU B 1 345 ? 4.733 -22.079 84.603 1.00 101.02 345 LEU B N 1
ATOM 6014 C CA . LEU B 1 345 ? 3.827 -22.674 85.583 1.00 106.40 345 LEU B CA 1
ATOM 6015 C C . LEU B 1 345 ? 4.317 -22.437 87.006 1.00 109.90 345 LEU B C 1
ATOM 6016 O O . LEU B 1 345 ? 3.548 -22.016 87.879 1.00 119.42 345 LEU B O 1
ATOM 6021 N N . THR B 1 346 ? 5.597 -22.717 87.261 1.00 98.34 346 THR B N 1
ATOM 6022 C CA . THR B 1 346 ? 6.152 -22.501 88.593 1.00 89.01 346 THR B CA 1
ATOM 6023 C C . THR B 1 346 ? 6.052 -21.034 88.991 1.00 94.23 346 THR B C 1
ATOM 6024 O O . THR B 1 346 ? 5.801 -20.713 90.158 1.00 89.66 346 THR B O 1
ATOM 6028 N N . GLY B 1 347 ? 6.233 -20.130 88.025 1.00 108.89 347 GLY B N 1
ATOM 6029 C CA . GLY B 1 347 ? 6.102 -18.711 88.313 1.00 94.25 347 GLY B CA 1
ATOM 6030 C C . GLY B 1 347 ? 4.719 -18.346 88.818 1.00 105.96 347 GLY B C 1
ATOM 6031 O O . GLY B 1 347 ? 4.581 -17.582 89.777 1.00 124.37 347 GLY B O 1
ATOM 6032 N N . ILE B 1 348 ? 3.677 -18.879 88.178 1.00 109.05 348 ILE B N 1
ATOM 6033 C CA . ILE B 1 348 ? 2.318 -18.593 88.624 1.00 122.56 348 ILE B CA 1
ATOM 6034 C C . ILE B 1 348 ? 2.071 -19.209 89.990 1.00 121.00 348 ILE B C 1
ATOM 6035 O O . ILE B 1 348 ? 1.493 -18.578 90.883 1.00 115.43 348 ILE B O 1
ATOM 6040 N N . GLN B 1 349 ? 2.515 -20.451 90.176 1.00 108.69 349 GLN B N 1
ATOM 6041 C CA . GLN B 1 349 ? 2.267 -21.156 91.426 1.00 109.05 349 GLN B CA 1
ATOM 6042 C C . GLN B 1 349 ? 3.012 -20.513 92.590 1.00 112.62 349 GLN B C 1
ATOM 6043 O O . GLN B 1 349 ? 2.503 -20.484 93.716 1.00 111.01 349 GLN B O 1
ATOM 6049 N N . LEU B 1 350 ? 4.219 -19.998 92.343 1.00 109.40 350 LEU B N 1
ATOM 6050 C CA . LEU B 1 350 ? 4.932 -19.259 93.380 1.00 103.83 350 LEU B CA 1
ATOM 6051 C C . LEU B 1 350 ? 4.177 -17.993 93.761 1.00 119.71 350 LEU B C 1
ATOM 6052 O O . LEU B 1 350 ? 3.944 -17.725 94.946 1.00 117.52 350 LEU B O 1
ATOM 6057 N N . ALA B 1 351 ? 3.788 -17.198 92.761 1.00 121.72 351 ALA B N 1
ATOM 6058 C CA . ALA B 1 351 ? 3.020 -15.987 93.027 1.00 113.50 351 ALA B CA 1
ATOM 6059 C C . ALA B 1 351 ? 1.672 -16.313 93.657 1.00 114.36 351 ALA B C 1
ATOM 6060 O O . ALA B 1 351 ? 1.179 -15.565 94.510 1.00 120.43 351 ALA B O 1
ATOM 6062 N N . SER B 1 352 ? 1.057 -17.424 93.243 1.00 112.49 352 SER B N 1
ATOM 6063 C CA . SER B 1 352 ? -0.221 -17.830 93.821 1.00 127.23 352 SER B CA 1
ATOM 6064 C C . SER B 1 352 ? -0.111 -18.033 95.328 1.00 134.88 352 SER B C 1
ATOM 6065 O O . SER B 1 352 ? -0.986 -17.597 96.087 1.00 139.92 352 SER B O 1
ATOM 6068 N N . VAL B 1 353 ? 0.954 -18.699 95.782 1.00 128.89 353 VAL B N 1
ATOM 6069 C CA . VAL B 1 353 ? 1.158 -18.889 97.216 1.00 122.00 353 VAL B CA 1
ATOM 6070 C C . VAL B 1 353 ? 1.330 -17.546 97.915 1.00 133.13 353 VAL B C 1
ATOM 6071 O O . VAL B 1 353 ? 0.827 -17.337 99.025 1.00 148.63 353 VAL B O 1
ATOM 6075 N N . ILE B 1 354 ? 2.037 -16.612 97.273 1.00 127.46 354 ILE B N 1
ATOM 6076 C CA . ILE B 1 354 ? 2.278 -15.306 97.882 1.00 127.08 354 ILE B CA 1
ATOM 6077 C C . ILE B 1 354 ? 0.972 -14.553 98.095 1.00 136.49 354 ILE B C 1
ATOM 6078 O O . ILE B 1 354 ? 0.755 -13.948 99.152 1.00 142.41 354 ILE B O 1
ATOM 6083 N N . LYS B 1 355 ? 0.078 -14.579 97.105 1.00 131.80 355 LYS B N 1
ATOM 6084 C CA . LYS B 1 355 ? -1.154 -13.808 97.231 1.00 142.32 355 LYS B CA 1
ATOM 6085 C C . LYS B 1 355 ? -2.070 -14.377 98.307 1.00 147.63 355 LYS B C 1
ATOM 6086 O O . LYS B 1 355 ? -2.689 -13.618 99.063 1.00 163.61 355 LYS B O 1
ATOM 6092 N N . MET B 1 356 ? -2.188 -15.705 98.382 1.00 130.96 356 MET B N 1
ATOM 6093 C CA . MET B 1 356 ? -3.074 -16.304 99.374 1.00 143.06 356 MET B CA 1
ATOM 6094 C C . MET B 1 356 ? -2.612 -15.958 100.784 1.00 150.73 356 MET B C 1
ATOM 6095 O O . MET B 1 356 ? -3.427 -15.607 101.647 1.00 146.01 356 MET B O 1
ATOM 6100 N N . THR B 1 357 ? -1.306 -16.063 101.041 1.00 144.27 357 THR B N 1
ATOM 6101 C CA . THR B 1 357 ? -0.786 -15.734 102.363 1.00 151.70 357 THR B CA 1
ATOM 6102 C C . THR B 1 357 ? -0.736 -14.227 102.588 1.00 165.35 357 THR B C 1
ATOM 6103 O O . THR B 1 357 ? -0.874 -13.769 103.728 1.00 164.87 357 THR B O 1
ATOM 6107 N N . GLY B 1 358 ? -0.544 -13.445 101.527 1.00 172.64 358 GLY B N 1
ATOM 6108 C CA . GLY B 1 358 ? -0.361 -12.016 101.694 1.00 169.88 358 GLY B CA 1
ATOM 6109 C C . GLY B 1 358 ? 0.986 -11.618 102.250 1.00 161.94 358 GLY B C 1
ATOM 6110 O O . GLY B 1 358 ? 1.147 -10.481 102.704 1.00 161.90 358 GLY B O 1
ATOM 6111 N N . LYS B 1 359 ? 1.960 -12.525 102.226 1.00 151.51 359 LYS B N 1
ATOM 6112 C CA . LYS B 1 359 ? 3.298 -12.279 102.740 1.00 131.73 359 LYS B CA 1
ATOM 6113 C C . LYS B 1 359 ? 4.205 -11.781 101.614 1.00 145.94 359 LYS B C 1
ATOM 6114 O O . LYS B 1 359 ? 3.755 -11.504 100.499 1.00 149.83 359 LYS B O 1
ATOM 6120 N N . SER B 1 360 ? 5.498 -11.658 101.900 1.00 142.54 360 SER B N 1
ATOM 6121 C CA . SER B 1 360 ? 6.506 -11.291 100.915 1.00 147.70 360 SER B CA 1
ATOM 6122 C C . SER B 1 360 ? 7.468 -12.452 100.697 1.00 146.13 360 SER B C 1
ATOM 6123 O O . SER B 1 360 ? 7.503 -13.417 101.465 1.00 142.97 360 SER B O 1
ATOM 6126 N N . LEU B 1 361 ? 8.263 -12.344 99.629 1.00 106.83 361 LEU B N 1
ATOM 6127 C CA . LEU B 1 361 ? 9.190 -13.420 99.288 1.00 123.49 361 LEU B CA 1
ATOM 6128 C C . LEU B 1 361 ? 10.291 -13.568 100.330 1.00 133.92 361 LEU B C 1
ATOM 6129 O O . LEU B 1 361 ? 10.663 -14.691 100.688 1.00 132.66 361 LEU B O 1
ATOM 6134 N N . SER B 1 362 ? 10.830 -12.449 100.821 1.00 148.09 362 SER B N 1
ATOM 6135 C CA . SER B 1 362 ? 11.928 -12.514 101.781 1.00 148.42 362 SER B CA 1
ATOM 6136 C C . SER B 1 362 ? 11.526 -13.281 103.035 1.00 138.51 362 SER B C 1
ATOM 6137 O O . SER B 1 362 ? 12.315 -14.071 103.568 1.00 132.66 362 SER B O 1
ATOM 6140 N N . GLU B 1 363 ? 10.300 -13.069 103.516 1.00 144.80 363 GLU B N 1
ATOM 6141 C CA . GLU B 1 363 ? 9.822 -13.832 104.664 1.00 157.83 363 GLU B CA 1
ATOM 6142 C C . GLU B 1 363 ? 9.610 -15.296 104.298 1.00 155.23 363 GLU B C 1
ATOM 6143 O O . GLU B 1 363 ? 9.890 -16.191 105.105 1.00 170.04 363 GLU B O 1
ATOM 6149 N N . LEU B 1 364 ? 9.122 -15.559 103.083 1.00 144.25 364 LEU B N 1
ATOM 6150 C CA . LEU B 1 364 ? 8.954 -16.937 102.632 1.00 127.47 364 LEU B CA 1
ATOM 6151 C C . LEU B 1 364 ? 10.298 -17.579 102.304 1.00 121.44 364 LEU B C 1
ATOM 6152 O O . LEU B 1 364 ? 10.508 -18.767 102.575 1.00 110.20 364 LEU B O 1
ATOM 6157 N N . ALA B 1 365 ? 11.216 -16.816 101.703 1.00 130.01 365 ALA B N 1
ATOM 6158 C CA . ALA B 1 365 ? 12.541 -17.354 101.410 1.00 124.45 365 ALA B CA 1
ATOM 6159 C C . ALA B 1 365 ? 13.364 -17.548 102.677 1.00 131.70 365 ALA B C 1
ATOM 6160 O O . ALA B 1 365 ? 14.150 -18.499 102.763 1.00 118.27 365 ALA B O 1
ATOM 6162 N N . GLY B 1 366 ? 13.196 -16.671 103.668 1.00 137.72 366 GLY B N 1
ATOM 6163 C CA . GLY B 1 366 ? 13.930 -16.778 104.919 1.00 152.16 366 GLY B CA 1
ATOM 6164 C C . GLY B 1 366 ? 13.614 -18.020 105.729 1.00 156.74 366 GLY B C 1
ATOM 6165 O O . GLY B 1 366 ? 14.293 -18.273 106.732 1.00 170.73 366 GLY B O 1
ATOM 6166 N N . GLN B 1 367 ? 12.600 -18.790 105.328 1.00 144.17 367 GLN B N 1
ATOM 6167 C CA . GLN B 1 367 ? 12.234 -20.004 106.049 1.00 132.58 367 GLN B CA 1
ATOM 6168 C C . GLN B 1 367 ? 13.346 -21.043 106.028 1.00 139.78 367 GLN B C 1
ATOM 6169 O O . GLN B 1 367 ? 13.392 -21.908 106.910 1.00 143.42 367 GLN B O 1
ATOM 6175 N N . MET B 1 368 ? 14.235 -20.978 105.043 1.00 139.99 368 MET B N 1
ATOM 6176 C CA . MET B 1 368 ? 15.387 -21.858 104.948 1.00 136.03 368 MET B CA 1
ATOM 6177 C C . MET B 1 368 ? 16.619 -21.011 104.671 1.00 134.78 368 MET B C 1
ATOM 6178 O O . MET B 1 368 ? 16.563 -20.055 103.892 1.00 132.22 368 MET B O 1
ATOM 6183 N N . LYS B 1 369 ? 17.717 -21.334 105.342 1.00 131.65 369 LYS B N 1
ATOM 6184 C CA . LYS B 1 369 ? 18.991 -20.674 105.100 1.00 123.18 369 LYS B CA 1
ATOM 6185 C C . LYS B 1 369 ? 19.833 -21.515 104.156 1.00 125.48 369 LYS B C 1
ATOM 6186 O O . LYS B 1 369 ? 19.876 -22.743 104.271 1.00 120.17 369 LYS B O 1
ATOM 6192 N N . LYS B 1 370 ? 20.504 -20.849 103.224 1.00 129.98 370 LYS B N 1
ATOM 6193 C CA . LYS B 1 370 ? 21.344 -21.539 102.260 1.00 126.78 370 LYS B CA 1
ATOM 6194 C C . LYS B 1 370 ? 22.738 -21.651 102.855 1.00 130.04 370 LYS B C 1
ATOM 6195 O O . LYS B 1 370 ? 23.373 -20.633 103.151 1.00 129.90 370 LYS B O 1
ATOM 6201 N N . TYR B 1 371 ? 23.207 -22.856 103.025 1.00 133.23 371 TYR B N 1
ATOM 6202 C CA . TYR B 1 371 ? 24.573 -22.911 103.508 1.00 126.60 371 TYR B CA 1
ATOM 6203 C C . TYR B 1 371 ? 25.535 -22.584 102.373 1.00 147.11 371 TYR B C 1
ATOM 6204 O O . TYR B 1 371 ? 25.272 -22.926 101.216 1.00 143.84 371 TYR B O 1
ATOM 6213 N N . PRO B 1 372 ? 26.644 -21.921 102.681 1.00 154.65 372 PRO B N 1
ATOM 6214 C CA . PRO B 1 372 ? 27.608 -21.581 101.637 1.00 157.83 372 PRO B CA 1
ATOM 6215 C C . PRO B 1 372 ? 28.155 -22.832 100.978 1.00 151.42 372 PRO B C 1
ATOM 6216 O O . PRO B 1 372 ? 28.319 -23.877 101.611 1.00 153.27 372 PRO B O 1
ATOM 6220 N N . GLN B 1 373 ? 28.441 -22.712 99.691 1.00 152.22 373 GLN B N 1
ATOM 6221 C CA . GLN B 1 373 ? 28.908 -23.833 98.900 1.00 161.15 373 GLN B CA 1
ATOM 6222 C C . GLN B 1 373 ? 30.328 -23.537 98.451 1.00 164.30 373 GLN B C 1
ATOM 6223 O O . GLN B 1 373 ? 30.631 -22.431 97.991 1.00 169.11 373 GLN B O 1
ATOM 6229 N N . SER B 1 374 ? 31.190 -24.534 98.577 1.00 149.65 374 SER B N 1
ATOM 6230 C CA . SER B 1 374 ? 32.544 -24.466 98.063 1.00 144.65 374 SER B CA 1
ATOM 6231 C C . SER B 1 374 ? 32.743 -25.656 97.146 1.00 144.03 374 SER B C 1
ATOM 6232 O O . SER B 1 374 ? 32.505 -26.800 97.546 1.00 157.21 374 SER B O 1
ATOM 6235 N N . LEU B 1 375 ? 33.188 -25.389 95.926 1.00 144.41 375 LEU B N 1
ATOM 6236 C CA . LEU B 1 375 ? 33.356 -26.425 94.923 1.00 134.23 375 LEU B CA 1
ATOM 6237 C C . LEU B 1 375 ? 34.795 -26.396 94.445 1.00 131.48 375 LEU B C 1
ATOM 6238 O O . LEU B 1 375 ? 35.335 -25.325 94.146 1.00 144.62 375 LEU B O 1
ATOM 6243 N N . ILE B 1 376 ? 35.411 -27.568 94.384 1.00 119.09 376 ILE B N 1
ATOM 6244 C CA . ILE B 1 376 ? 36.788 -27.703 93.938 1.00 122.69 376 ILE B CA 1
ATOM 6245 C C . ILE B 1 376 ? 36.859 -28.939 93.062 1.00 128.04 376 ILE B C 1
ATOM 6246 O O . ILE B 1 376 ? 36.264 -29.975 93.378 1.00 141.55 376 ILE B O 1
ATOM 6251 N N . ASN B 1 377 ? 37.590 -28.829 91.963 1.00 106.85 377 ASN B N 1
ATOM 6252 C CA . ASN B 1 377 ? 37.798 -29.930 91.040 1.00 110.85 377 ASN B CA 1
ATOM 6253 C C . ASN B 1 377 ? 39.289 -30.213 91.015 1.00 106.83 377 ASN B C 1
ATOM 6254 O O . ASN B 1 377 ? 40.099 -29.288 90.895 1.00 118.08 377 ASN B O 1
ATOM 6259 N N . VAL B 1 378 ? 39.648 -31.484 91.141 1.00 87.56 378 VAL B N 1
ATOM 6260 C CA . VAL B 1 378 ? 41.040 -31.900 91.225 1.00 89.61 378 VAL B CA 1
ATOM 6261 C C . VAL B 1 378 ? 41.309 -32.889 90.104 1.00 107.33 378 VAL B C 1
ATOM 6262 O O . VAL B 1 378 ? 40.677 -33.951 90.045 1.00 115.65 378 VAL B O 1
ATOM 6266 N N . ARG B 1 379 ? 42.219 -32.525 89.200 1.00 110.67 379 ARG B N 1
ATOM 6267 C CA . ARG B 1 379 ? 42.797 -33.498 88.285 1.00 86.87 379 ARG B CA 1
ATOM 6268 C C . ARG B 1 379 ? 43.313 -34.686 89.077 1.00 102.71 379 ARG B C 1
ATOM 6269 O O . ARG B 1 379 ? 43.966 -34.522 90.110 1.00 104.91 379 ARG B O 1
ATOM 6277 N N . VAL B 1 380 ? 42.996 -35.888 88.605 1.00 119.37 380 VAL B N 1
ATOM 6278 C CA . VAL B 1 380 ? 43.389 -37.103 89.300 1.00 121.27 380 VAL B CA 1
ATOM 6279 C C . VAL B 1 380 ? 44.012 -38.072 88.308 1.00 135.01 380 VAL B C 1
ATOM 6280 O O . VAL B 1 380 ? 43.811 -37.983 87.096 1.00 138.82 380 VAL B O 1
ATOM 6284 N N . THR B 1 381 ? 44.770 -39.021 88.857 1.00 147.56 381 THR B N 1
ATOM 6285 C CA . THR B 1 381 ? 45.248 -40.147 88.069 1.00 136.67 381 THR B CA 1
ATOM 6286 C C . THR B 1 381 ? 44.100 -41.092 87.755 1.00 164.51 381 THR B C 1
ATOM 6287 O O . THR B 1 381 ? 44.065 -41.699 86.677 1.00 188.78 381 THR B O 1
ATOM 6291 N N . ASP B 1 382 ? 43.139 -41.188 88.668 1.00 150.34 382 ASP B N 1
ATOM 6292 C CA . ASP B 1 382 ? 41.925 -41.972 88.510 1.00 148.62 382 ASP B CA 1
ATOM 6293 C C . ASP B 1 382 ? 41.035 -41.658 89.698 1.00 134.97 382 ASP B C 1
ATOM 6294 O O . ASP B 1 382 ? 41.506 -41.211 90.747 1.00 162.90 382 ASP B O 1
ATOM 6299 N N . LYS B 1 383 ? 39.746 -41.906 89.520 1.00 105.64 383 LYS B N 1
ATOM 6300 C CA . LYS B 1 383 ? 38.768 -41.626 90.555 1.00 85.71 383 LYS B CA 1
ATOM 6301 C C . LYS B 1 383 ? 38.275 -42.870 91.267 1.00 126.44 383 LYS B C 1
ATOM 6302 O O . LYS B 1 383 ? 37.843 -42.786 92.415 1.00 135.80 383 LYS B O 1
ATOM 6308 N N . TYR B 1 384 ? 38.320 -44.022 90.613 1.00 111.16 384 TYR B N 1
ATOM 6309 C CA . TYR B 1 384 ? 37.803 -45.226 91.239 1.00 116.65 384 TYR B CA 1
ATOM 6310 C C . TYR B 1 384 ? 38.736 -45.758 92.318 1.00 121.59 384 TYR B C 1
ATOM 6311 O O . TYR B 1 384 ? 38.341 -46.646 93.080 1.00 141.82 384 TYR B O 1
ATOM 6320 N N . ARG B 1 385 ? 39.951 -45.219 92.414 1.00 126.84 385 ARG B N 1
ATOM 6321 C CA . ARG B 1 385 ? 40.780 -45.424 93.592 1.00 118.31 385 ARG B CA 1
ATOM 6322 C C . ARG B 1 385 ? 40.638 -44.308 94.624 1.00 125.65 385 ARG B C 1
ATOM 6323 O O . ARG B 1 385 ? 41.085 -44.489 95.762 1.00 114.80 385 ARG B O 1
ATOM 6331 N N . VAL B 1 386 ? 40.025 -43.169 94.271 1.00 142.85 386 VAL B N 1
ATOM 6332 C CA . VAL B 1 386 ? 40.074 -42.012 95.168 1.00 134.83 386 VAL B CA 1
ATOM 6333 C C . VAL B 1 386 ? 39.196 -42.238 96.394 1.00 132.48 386 VAL B C 1
ATOM 6334 O O . VAL B 1 386 ? 39.575 -41.871 97.512 1.00 135.06 386 VAL B O 1
ATOM 6338 N N . GLU B 1 387 ? 38.020 -42.846 96.218 1.00 139.57 387 GLU B N 1
ATOM 6339 C CA . GLU B 1 387 ? 37.160 -43.069 97.373 1.00 128.37 387 GLU B CA 1
ATOM 6340 C C . GLU B 1 387 ? 37.773 -44.090 98.318 1.00 146.56 387 GLU B C 1
ATOM 6341 O O . GLU B 1 387 ? 37.622 -43.975 99.539 1.00 152.96 387 GLU B O 1
ATOM 6347 N N . GLU B 1 388 ? 38.501 -45.067 97.772 1.00 154.59 388 GLU B N 1
ATOM 6348 C CA . GLU B 1 388 ? 39.069 -46.135 98.588 1.00 165.28 388 GLU B CA 1
ATOM 6349 C C . GLU B 1 388 ? 40.268 -45.662 99.401 1.00 156.74 388 GLU B C 1
ATOM 6350 O O . GLU B 1 388 ? 40.561 -46.241 100.454 1.00 165.60 388 GLU B O 1
ATOM 6356 N N . ASN B 1 389 ? 40.974 -44.634 98.928 1.00 137.74 389 ASN B N 1
ATOM 6357 C CA . ASN B 1 389 ? 42.238 -44.227 99.534 1.00 135.29 389 ASN B CA 1
ATOM 6358 C C . ASN B 1 389 ? 42.071 -43.908 101.016 1.00 138.43 389 ASN B C 1
ATOM 6359 O O . ASN B 1 389 ? 41.139 -43.205 101.415 1.00 121.84 389 ASN B O 1
ATOM 6364 N N . VAL B 1 390 ? 42.997 -44.424 101.827 1.00 147.07 390 VAL B N 1
ATOM 6365 C CA . VAL B 1 390 ? 42.895 -44.295 103.278 1.00 152.42 390 VAL B CA 1
ATOM 6366 C C . VAL B 1 390 ? 43.101 -42.847 103.702 1.00 139.35 390 VAL B C 1
ATOM 6367 O O . VAL B 1 390 ? 42.362 -42.319 104.541 1.00 139.87 390 VAL B O 1
ATOM 6371 N N . ASP B 1 391 ? 44.124 -42.192 103.146 1.00 137.61 391 ASP B N 1
ATOM 6372 C CA . ASP B 1 391 ? 44.406 -40.807 103.511 1.00 131.11 391 ASP B CA 1
ATOM 6373 C C . ASP B 1 391 ? 43.212 -39.908 103.224 1.00 128.14 391 ASP B C 1
ATOM 6374 O O . ASP B 1 391 ? 42.880 -39.032 104.030 1.00 108.64 391 ASP B O 1
ATOM 6379 N N . VAL B 1 392 ? 42.557 -40.105 102.079 1.00 132.75 392 VAL B N 1
ATOM 6380 C CA . VAL B 1 392 ? 41.335 -39.363 101.784 1.00 116.41 392 VAL B CA 1
ATOM 6381 C C . VAL B 1 392 ? 40.227 -39.771 102.746 1.00 120.58 392 VAL B C 1
ATOM 6382 O O . VAL B 1 392 ? 39.480 -38.926 103.252 1.00 126.20 392 VAL B O 1
ATOM 6386 N N . LYS B 1 393 ? 40.081 -41.078 102.991 1.00 121.03 393 LYS B N 1
ATOM 6387 C CA . LYS B 1 393 ? 39.083 -41.515 103.961 1.00 125.37 393 LYS B CA 1
ATOM 6388 C C . LYS B 1 393 ? 39.362 -40.918 105.331 1.00 133.08 393 LYS B C 1
ATOM 6389 O O . LYS B 1 393 ? 38.432 -40.512 106.036 1.00 137.11 393 LYS B O 1
ATOM 6395 N N . GLU B 1 394 ? 40.638 -40.825 105.714 1.00 134.89 394 GLU B N 1
ATOM 6396 C CA . GLU B 1 394 ? 40.964 -40.368 107.061 1.00 144.75 394 GLU B CA 1
ATOM 6397 C C . GLU B 1 394 ? 40.635 -38.893 107.244 1.00 139.99 394 GLU B C 1
ATOM 6398 O O . GLU B 1 394 ? 40.066 -38.504 108.270 1.00 149.29 394 GLU B O 1
ATOM 6404 N N . VAL B 1 395 ? 40.980 -38.051 106.268 1.00 133.87 395 VAL B N 1
ATOM 6405 C CA . VAL B 1 395 ? 40.635 -36.640 106.395 1.00 124.67 395 VAL B CA 1
ATOM 6406 C C . VAL B 1 395 ? 39.124 -36.459 106.321 1.00 133.49 395 VAL B C 1
ATOM 6407 O O . VAL B 1 395 ? 38.541 -35.710 107.111 1.00 129.17 395 VAL B O 1
ATOM 6411 N N . MET B 1 396 ? 38.460 -37.182 105.414 1.00 139.39 396 MET B N 1
ATOM 6412 C CA . MET B 1 396 ? 37.002 -37.134 105.366 1.00 145.86 396 MET B CA 1
ATOM 6413 C C . MET B 1 396 ? 36.381 -37.660 106.654 1.00 157.14 396 MET B C 1
ATOM 6414 O O . MET B 1 396 ? 35.438 -37.059 107.177 1.00 159.53 396 MET B O 1
ATOM 6419 N N . THR B 1 397 ? 36.899 -38.770 107.190 1.00 163.20 397 THR B N 1
ATOM 6420 C CA . THR B 1 397 ? 36.358 -39.303 108.439 1.00 144.05 397 THR B CA 1
ATOM 6421 C C . THR B 1 397 ? 36.533 -38.303 109.573 1.00 122.94 397 THR B C 1
ATOM 6422 O O . THR B 1 397 ? 35.597 -38.045 110.340 1.00 144.42 397 THR B O 1
ATOM 6426 N N . LYS B 1 398 ? 37.736 -37.734 109.696 1.00 119.33 398 LYS B N 1
ATOM 6427 C CA . LYS B 1 398 ? 37.962 -36.628 110.622 1.00 117.18 398 LYS B CA 1
ATOM 6428 C C . LYS B 1 398 ? 36.974 -35.495 110.380 1.00 108.51 398 LYS B C 1
ATOM 6429 O O . LYS B 1 398 ? 36.527 -34.833 111.324 1.00 121.83 398 LYS B O 1
ATOM 6435 N N . VAL B 1 399 ? 36.614 -35.264 109.118 1.00 124.07 399 VAL B N 1
ATOM 6436 C CA . VAL B 1 399 ? 35.655 -34.216 108.798 1.00 131.33 399 VAL B CA 1
ATOM 6437 C C . VAL B 1 399 ? 34.273 -34.566 109.350 1.00 137.87 399 VAL B C 1
ATOM 6438 O O . VAL B 1 399 ? 33.612 -33.723 109.967 1.00 128.54 399 VAL B O 1
ATOM 6442 N N . GLU B 1 400 ? 33.830 -35.820 109.178 1.00 142.42 400 GLU B N 1
ATOM 6443 C CA . GLU B 1 400 ? 32.512 -36.204 109.684 1.00 149.84 400 GLU B CA 1
ATOM 6444 C C . GLU B 1 400 ? 32.418 -36.029 111.191 1.00 154.70 400 GLU B C 1
ATOM 6445 O O . GLU B 1 400 ? 31.348 -35.696 111.713 1.00 172.16 400 GLU B O 1
ATOM 6451 N N . VAL B 1 401 ? 33.520 -36.254 111.904 1.00 132.34 401 VAL B N 1
ATOM 6452 C CA . VAL B 1 401 ? 33.503 -36.135 113.355 1.00 126.02 401 VAL B CA 1
ATOM 6453 C C . VAL B 1 401 ? 33.514 -34.673 113.775 1.00 130.15 401 VAL B C 1
ATOM 6454 O O . VAL B 1 401 ? 32.814 -34.283 114.716 1.00 141.75 401 VAL B O 1
ATOM 6458 N N . GLU B 1 402 ? 34.306 -33.843 113.091 1.00 128.25 402 GLU B N 1
ATOM 6459 C CA . GLU B 1 402 ? 34.400 -32.439 113.475 1.00 112.38 402 GLU B CA 1
ATOM 6460 C C . GLU B 1 402 ? 33.059 -31.733 113.329 1.00 144.26 402 GLU B C 1
ATOM 6461 O O . GLU B 1 402 ? 32.607 -31.042 114.249 1.00 153.24 402 GLU B O 1
ATOM 6467 N N . MET B 1 403 ? 32.400 -31.896 112.184 1.00 129.38 403 MET B N 1
ATOM 6468 C CA . MET B 1 403 ? 31.026 -31.420 112.049 1.00 152.86 403 MET B CA 1
ATOM 6469 C C . MET B 1 403 ? 30.068 -32.517 112.494 1.00 170.21 403 MET B C 1
ATOM 6470 O O . MET B 1 403 ? 29.742 -33.423 111.722 1.00 171.33 403 MET B O 1
ATOM 6475 N N . ASN B 1 404 ? 29.600 -32.443 113.740 1.00 173.14 404 ASN B N 1
ATOM 6476 C CA . ASN B 1 404 ? 28.594 -33.409 114.162 1.00 178.17 404 ASN B CA 1
ATOM 6477 C C . ASN B 1 404 ? 27.256 -33.096 113.504 1.00 185.44 404 ASN B C 1
ATOM 6478 O O . ASN B 1 404 ? 26.533 -34.005 113.081 1.00 189.00 404 ASN B O 1
ATOM 6483 N N . GLY B 1 405 ? 26.920 -31.809 113.408 1.00 190.40 405 GLY B N 1
ATOM 6484 C CA . GLY B 1 405 ? 25.777 -31.344 112.649 1.00 187.33 405 GLY B CA 1
ATOM 6485 C C . GLY B 1 405 ? 26.033 -30.073 111.861 1.00 176.52 405 GLY B C 1
ATOM 6486 O O . GLY B 1 405 ? 25.081 -29.377 111.497 1.00 165.25 405 GLY B O 1
ATOM 6487 N N . GLU B 1 406 ? 27.299 -29.736 111.602 1.00 178.00 406 GLU B N 1
ATOM 6488 C CA . GLU B 1 406 ? 27.597 -28.445 110.991 1.00 187.04 406 GLU B CA 1
ATOM 6489 C C . GLU B 1 406 ? 27.306 -28.404 109.496 1.00 189.20 406 GLU B C 1
ATOM 6490 O O . GLU B 1 406 ? 27.181 -27.311 108.935 1.00 196.99 406 GLU B O 1
ATOM 6496 N N . GLY B 1 407 ? 27.207 -29.550 108.842 1.00 176.65 407 GLY B N 1
ATOM 6497 C CA . GLY B 1 407 ? 27.038 -29.602 107.404 1.00 165.71 407 GLY B CA 1
ATOM 6498 C C . GLY B 1 407 ? 27.542 -30.926 106.864 1.00 162.91 407 GLY B C 1
ATOM 6499 O O . GLY B 1 407 ? 27.734 -31.879 107.613 1.00 171.20 407 GLY B O 1
ATOM 6500 N N . ARG B 1 408 ? 27.756 -30.965 105.548 1.00 163.82 408 ARG B N 1
ATOM 6501 C CA . ARG B 1 408 ? 28.206 -32.189 104.902 1.00 150.97 408 ARG B CA 1
ATOM 6502 C C . ARG B 1 408 ? 29.075 -31.894 103.689 1.00 138.65 408 ARG B C 1
ATOM 6503 O O . ARG B 1 408 ? 28.837 -30.933 102.952 1.00 127.01 408 ARG B O 1
ATOM 6511 N N . ILE B 1 409 ? 30.092 -32.733 103.510 1.00 91.99 409 ILE B N 1
ATOM 6512 C CA . ILE B 1 409 ? 30.927 -32.780 102.319 1.00 89.02 409 ILE B CA 1
ATOM 6513 C C . ILE B 1 409 ? 30.333 -33.805 101.369 1.00 121.96 409 ILE B C 1
ATOM 6514 O O . ILE B 1 409 ? 29.739 -34.803 101.790 1.00 121.72 409 ILE B O 1
ATOM 6519 N N . LEU B 1 410 ? 30.456 -33.548 100.073 1.00 109.61 410 LEU B N 1
ATOM 6520 C CA . LEU B 1 410 ? 29.991 -34.488 99.065 1.00 105.65 410 LEU B CA 1
ATOM 6521 C C . LEU B 1 410 ? 31.123 -34.642 98.057 1.00 102.07 410 LEU B C 1
ATOM 6522 O O . LEU B 1 410 ? 31.604 -33.644 97.513 1.00 120.25 410 LEU B O 1
ATOM 6527 N N . VAL B 1 411 ? 31.539 -35.880 97.796 1.00 95.39 411 VAL B N 1
ATOM 6528 C CA . VAL B 1 411 ? 32.662 -36.162 96.902 1.00 89.67 411 VAL B CA 1
ATOM 6529 C C . VAL B 1 411 ? 32.184 -37.102 95.807 1.00 105.06 411 VAL B C 1
ATOM 6530 O O . VAL B 1 411 ? 31.761 -38.230 96.088 1.00 127.74 411 VAL B O 1
ATOM 6534 N N . ARG B 1 412 ? 32.262 -36.641 94.563 1.00 123.29 412 ARG B N 1
ATOM 6535 C CA . ARG B 1 412 ? 31.554 -37.260 93.452 1.00 131.85 412 ARG B CA 1
ATOM 6536 C C . ARG B 1 412 ? 32.418 -37.207 92.194 1.00 129.47 412 ARG B C 1
ATOM 6537 O O . ARG B 1 412 ? 32.626 -36.122 91.636 1.00 129.60 412 ARG B O 1
ATOM 6545 N N . PRO B 1 413 ? 32.930 -38.338 91.712 1.00 139.45 413 PRO B N 1
ATOM 6546 C CA . PRO B 1 413 ? 33.829 -38.307 90.554 1.00 132.04 413 PRO B CA 1
ATOM 6547 C C . PRO B 1 413 ? 33.085 -38.285 89.229 1.00 130.28 413 PRO B C 1
ATOM 6548 O O . PRO B 1 413 ? 32.013 -38.872 89.074 1.00 131.86 413 PRO B O 1
ATOM 6552 N N . SER B 1 414 ? 33.717 -37.671 88.236 1.00 136.28 414 SER B N 1
ATOM 6553 C CA . SER B 1 414 ? 33.106 -37.519 86.924 1.00 150.64 414 SER B CA 1
ATOM 6554 C C . SER B 1 414 ? 33.573 -38.625 85.992 1.00 156.40 414 SER B C 1
ATOM 6555 O O . SER B 1 414 ? 34.775 -38.807 85.780 1.00 157.20 414 SER B O 1
ATOM 6558 N N . GLY B 1 415 ? 32.615 -39.368 85.446 1.00 159.84 415 GLY B N 1
ATOM 6559 C CA . GLY B 1 415 ? 32.931 -40.319 84.401 1.00 154.62 415 GLY B CA 1
ATOM 6560 C C . GLY B 1 415 ? 33.347 -39.634 83.116 1.00 150.27 415 GLY B C 1
ATOM 6561 O O . GLY B 1 415 ? 34.088 -40.207 82.314 1.00 147.41 415 GLY B O 1
ATOM 6562 N N . THR B 1 416 ? 32.834 -38.427 82.879 1.00 146.95 416 THR B N 1
ATOM 6563 C CA . THR B 1 416 ? 33.142 -37.705 81.649 1.00 136.34 416 THR B CA 1
ATOM 6564 C C . THR B 1 416 ? 34.627 -37.369 81.548 1.00 148.94 416 THR B C 1
ATOM 6565 O O . THR B 1 416 ? 35.262 -37.605 80.514 1.00 150.93 416 THR B O 1
ATOM 6569 N N . GLU B 1 417 ? 35.193 -36.815 82.605 1.00 161.24 417 GLU B N 1
ATOM 6570 C CA . GLU B 1 417 ? 36.554 -36.307 82.602 1.00 160.63 417 GLU B CA 1
ATOM 6571 C C . GLU B 1 417 ? 37.291 -36.813 83.826 1.00 153.32 417 GLU B C 1
ATOM 6572 O O . GLU B 1 417 ? 36.678 -37.107 84.857 1.00 164.56 417 GLU B O 1
ATOM 6578 N N . PRO B 1 418 ? 38.582 -36.887 83.754 1.00 133.03 418 PRO B N 1
ATOM 6579 C CA . PRO B 1 418 ? 39.370 -37.561 84.796 1.00 115.10 418 PRO B CA 1
ATOM 6580 C C . PRO B 1 418 ? 39.658 -36.682 86.016 1.00 123.32 418 PRO B C 1
ATOM 6581 O O . PRO B 1 418 ? 40.809 -36.480 86.405 1.00 118.49 418 PRO B O 1
ATOM 6585 N N . LEU B 1 419 ? 38.595 -36.137 86.619 1.00 124.34 419 LEU B N 1
ATOM 6586 C CA . LEU B 1 419 ? 38.723 -35.320 87.819 1.00 116.87 419 LEU B CA 1
ATOM 6587 C C . LEU B 1 419 ? 37.678 -35.720 88.858 1.00 116.11 419 LEU B C 1
ATOM 6588 O O . LEU B 1 419 ? 36.702 -36.411 88.556 1.00 123.73 419 LEU B O 1
ATOM 6593 N N . VAL B 1 420 ? 37.898 -35.299 90.103 1.00 100.58 420 VAL B N 1
ATOM 6594 C CA . VAL B 1 420 ? 36.932 -35.498 91.179 1.00 92.81 420 VAL B CA 1
ATOM 6595 C C . VAL B 1 420 ? 36.365 -34.140 91.572 1.00 109.47 420 VAL B C 1
ATOM 6596 O O . VAL B 1 420 ? 37.115 -33.170 91.742 1.00 109.68 420 VAL B O 1
ATOM 6600 N N . ARG B 1 421 ? 35.046 -34.073 91.713 1.00 110.93 421 ARG B N 1
ATOM 6601 C CA . ARG B 1 421 ? 34.370 -32.880 92.203 1.00 102.03 421 ARG B CA 1
ATOM 6602 C C . ARG B 1 421 ? 34.284 -32.963 93.721 1.00 93.29 421 ARG B C 1
ATOM 6603 O O . ARG B 1 421 ? 33.681 -33.897 94.258 1.00 87.90 421 ARG B O 1
ATOM 6611 N N . VAL B 1 422 ? 34.890 -32.000 94.412 1.00 99.16 422 VAL B N 1
ATOM 6612 C CA . VAL B 1 422 ? 34.851 -31.937 95.869 1.00 88.79 422 VAL B CA 1
ATOM 6613 C C . VAL B 1 422 ? 33.923 -30.796 96.260 1.00 85.31 422 VAL B C 1
ATOM 6614 O O . VAL B 1 422 ? 34.247 -29.621 96.047 1.00 124.25 422 VAL B O 1
ATOM 6618 N N . MET B 1 423 ? 32.774 -31.136 96.840 1.00 86.00 423 MET B N 1
ATOM 6619 C CA . MET B 1 423 ? 31.789 -30.159 97.286 1.00 91.78 423 MET B CA 1
ATOM 6620 C C . MET B 1 423 ? 31.599 -30.272 98.791 1.00 103.27 423 MET B C 1
ATOM 6621 O O . MET B 1 423 ? 31.436 -31.377 99.317 1.00 119.00 423 MET B O 1
ATOM 6626 N N . VAL B 1 424 ? 31.611 -29.132 99.477 1.00 100.94 424 VAL B N 1
ATOM 6627 C CA . VAL B 1 424 ? 31.386 -29.071 100.915 1.00 99.23 424 VAL B CA 1
ATOM 6628 C C . VAL B 1 424 ? 30.354 -27.991 101.202 1.00 121.85 424 VAL B C 1
ATOM 6629 O O . VAL B 1 424 ? 30.450 -26.877 100.674 1.00 113.81 424 VAL B O 1
ATOM 6633 N N . GLU B 1 425 ? 29.375 -28.320 102.041 1.00 134.27 425 GLU B N 1
ATOM 6634 C CA . GLU B 1 425 ? 28.391 -27.364 102.527 1.00 142.34 425 GLU B CA 1
ATOM 6635 C C . GLU B 1 425 ? 28.490 -27.311 104.044 1.00 149.93 425 GLU B C 1
ATOM 6636 O O . GLU B 1 425 ? 28.435 -28.351 104.709 1.00 140.90 425 GLU B O 1
ATOM 6642 N N . ALA B 1 426 ? 28.629 -26.103 104.588 1.00 164.82 426 ALA B N 1
ATOM 6643 C CA . ALA B 1 426 ? 28.829 -25.932 106.019 1.00 175.39 426 ALA B CA 1
ATOM 6644 C C . ALA B 1 426 ? 28.162 -24.638 106.462 1.00 182.23 426 ALA B C 1
ATOM 6645 O O . ALA B 1 426 ? 27.733 -23.825 105.641 1.00 191.06 426 ALA B O 1
ATOM 6647 N N . ALA B 1 427 ? 28.074 -24.461 107.784 1.00 175.19 427 ALA B N 1
ATOM 6648 C CA . ALA B 1 427 ? 27.362 -23.314 108.342 1.00 166.15 427 ALA B CA 1
ATOM 6649 C C . ALA B 1 427 ? 28.032 -21.998 107.962 1.00 165.99 427 ALA B C 1
ATOM 6650 O O . ALA B 1 427 ? 27.362 -21.048 107.541 1.00 171.67 427 ALA B O 1
ATOM 6652 N N . THR B 1 428 ? 29.355 -21.923 108.096 1.00 162.08 428 THR B N 1
ATOM 6653 C CA . THR B 1 428 ? 30.103 -20.702 107.835 1.00 167.65 428 THR B CA 1
ATOM 6654 C C . THR B 1 428 ? 31.152 -20.975 106.767 1.00 181.18 428 THR B C 1
ATOM 6655 O O . THR B 1 428 ? 31.730 -22.065 106.721 1.00 183.67 428 THR B O 1
ATOM 6659 N N . ASP B 1 429 ? 31.361 -19.987 105.889 1.00 185.90 429 ASP B N 1
ATOM 6660 C CA . ASP B 1 429 ? 32.402 -20.077 104.868 1.00 180.88 429 ASP B CA 1
ATOM 6661 C C . ASP B 1 429 ? 33.744 -20.469 105.469 1.00 174.98 429 ASP B C 1
ATOM 6662 O O . ASP B 1 429 ? 34.509 -21.228 104.865 1.00 153.05 429 ASP B O 1
ATOM 6667 N N . GLU B 1 430 ? 34.049 -19.950 106.660 1.00 185.49 430 GLU B N 1
ATOM 6668 C CA . GLU B 1 430 ? 35.345 -20.216 107.274 1.00 183.19 430 GLU B CA 1
ATOM 6669 C C . GLU B 1 430 ? 35.490 -21.686 107.637 1.00 176.77 430 GLU B C 1
ATOM 6670 O O . GLU B 1 430 ? 36.584 -22.254 107.533 1.00 170.47 430 GLU B O 1
ATOM 6676 N N . ASP B 1 431 ? 34.399 -22.324 108.053 1.00 175.14 431 ASP B N 1
ATOM 6677 C CA . ASP B 1 431 ? 34.457 -23.758 108.293 1.00 175.80 431 ASP B CA 1
ATOM 6678 C C . ASP B 1 431 ? 34.637 -24.523 106.987 1.00 171.63 431 ASP B C 1
ATOM 6679 O O . ASP B 1 431 ? 35.560 -25.334 106.858 1.00 165.01 431 ASP B O 1
ATOM 6684 N N . ALA B 1 432 ? 33.815 -24.216 105.979 1.00 174.93 432 ALA B N 1
ATOM 6685 C CA . ALA B 1 432 ? 33.790 -25.020 104.757 1.00 163.57 432 ALA B CA 1
ATOM 6686 C C . ALA B 1 432 ? 35.157 -25.076 104.085 1.00 159.06 432 ALA B C 1
ATOM 6687 O O . ALA B 1 432 ? 35.623 -26.153 103.698 1.00 151.70 432 ALA B O 1
ATOM 6689 N N . GLU B 1 433 ? 35.824 -23.928 103.948 1.00 163.94 433 GLU B N 1
ATOM 6690 C CA . GLU B 1 433 ? 37.141 -23.911 103.314 1.00 157.85 433 GLU B CA 1
ATOM 6691 C C . GLU B 1 433 ? 38.184 -24.639 104.153 1.00 153.69 433 GLU B C 1
ATOM 6692 O O . GLU B 1 433 ? 39.111 -25.248 103.603 1.00 132.84 433 GLU B O 1
ATOM 6698 N N . ARG B 1 434 ? 38.060 -24.581 105.483 1.00 170.22 434 ARG B N 1
ATOM 6699 C CA . ARG B 1 434 ? 38.874 -25.445 106.330 1.00 171.53 434 ARG B CA 1
ATOM 6700 C C . ARG B 1 434 ? 38.655 -26.909 105.974 1.00 171.13 434 ARG B C 1
ATOM 6701 O O . ARG B 1 434 ? 39.584 -27.719 106.042 1.00 154.34 434 ARG B O 1
ATOM 6709 N N . PHE B 1 435 ? 37.431 -27.268 105.587 1.00 178.87 435 PHE B N 1
ATOM 6710 C CA . PHE B 1 435 ? 37.170 -28.618 105.107 1.00 181.53 435 PHE B CA 1
ATOM 6711 C C . PHE B 1 435 ? 37.373 -28.740 103.598 1.00 170.27 435 PHE B C 1
ATOM 6712 O O . PHE B 1 435 ? 37.899 -29.753 103.131 1.00 170.72 435 PHE B O 1
ATOM 6720 N N . ALA B 1 436 ? 36.977 -27.730 102.818 1.00 152.74 436 ALA B N 1
ATOM 6721 C CA . ALA B 1 436 ? 37.100 -27.835 101.365 1.00 122.18 436 ALA B CA 1
ATOM 6722 C C . ALA B 1 436 ? 38.557 -27.922 100.925 1.00 123.78 436 ALA B C 1
ATOM 6723 O O . ALA B 1 436 ? 38.922 -28.792 100.127 1.00 140.95 436 ALA B O 1
ATOM 6725 N N . GLN B 1 437 ? 39.408 -27.032 101.437 1.00 117.96 437 GLN B N 1
ATOM 6726 C CA . GLN B 1 437 ? 40.808 -27.052 101.023 1.00 130.37 437 GLN B CA 1
ATOM 6727 C C . GLN B 1 437 ? 41.562 -28.226 101.633 1.00 143.15 437 GLN B C 1
ATOM 6728 O O . GLN B 1 437 ? 42.384 -28.854 100.957 1.00 142.12 437 GLN B O 1
ATOM 6734 N N . GLN B 1 438 ? 41.301 -28.536 102.906 1.00 165.54 438 GLN B N 1
ATOM 6735 C CA . GLN B 1 438 ? 41.982 -29.655 103.553 1.00 173.82 438 GLN B CA 1
ATOM 6736 C C . GLN B 1 438 ? 41.764 -30.949 102.781 1.00 159.14 438 GLN B C 1
ATOM 6737 O O . GLN B 1 438 ? 42.707 -31.711 102.544 1.00 171.75 438 GLN B O 1
ATOM 6743 N N . ILE B 1 439 ? 40.521 -31.209 102.377 1.00 137.85 439 ILE B N 1
ATOM 6744 C CA . ILE B 1 439 ? 40.221 -32.419 101.617 1.00 126.28 439 ILE B CA 1
ATOM 6745 C C . ILE B 1 439 ? 40.843 -32.347 100.230 1.00 112.41 439 ILE B C 1
ATOM 6746 O O . ILE B 1 439 ? 41.467 -33.307 99.761 1.00 89.54 439 ILE B O 1
ATOM 6751 N N . ALA B 1 440 ? 40.682 -31.208 99.551 1.00 98.91 440 ALA B N 1
ATOM 6752 C CA . ALA B 1 440 ? 41.251 -31.060 98.216 1.00 91.06 440 ALA B CA 1
ATOM 6753 C C . ALA B 1 440 ? 42.771 -31.145 98.253 1.00 94.93 440 ALA B C 1
ATOM 6754 O O . ALA B 1 440 ? 43.391 -31.693 97.335 1.00 97.61 440 ALA B O 1
ATOM 6756 N N . ASP B 1 441 ? 43.389 -30.594 99.301 1.00 100.63 441 ASP B N 1
ATOM 6757 C CA . ASP B 1 441 ? 44.836 -30.711 99.461 1.00 117.03 441 ASP B CA 1
ATOM 6758 C C . ASP B 1 441 ? 45.259 -32.173 99.537 1.00 113.22 441 ASP B C 1
ATOM 6759 O O . ASP B 1 441 ? 46.222 -32.589 98.882 1.00 122.49 441 ASP B O 1
ATOM 6764 N N . VAL B 1 442 ? 44.555 -32.966 100.349 1.00 93.71 442 VAL B N 1
ATOM 6765 C CA . VAL B 1 442 ? 44.896 -34.378 100.500 1.00 105.72 442 VAL B CA 1
ATOM 6766 C C . VAL B 1 442 ? 44.725 -35.115 99.177 1.00 107.28 442 VAL B C 1
ATOM 6767 O O . VAL B 1 442 ? 45.590 -35.901 98.772 1.00 100.74 442 VAL B O 1
ATOM 6771 N N . VAL B 1 443 ? 43.614 -34.866 98.478 1.00 113.45 443 VAL B N 1
ATOM 6772 C CA . VAL B 1 443 ? 43.389 -35.493 97.177 1.00 110.85 443 VAL B CA 1
ATOM 6773 C C . VAL B 1 443 ? 44.462 -35.064 96.184 1.00 118.79 443 VAL B C 1
ATOM 6774 O O . VAL B 1 443 ? 44.985 -35.886 95.421 1.00 126.89 443 VAL B O 1
ATOM 6778 N N . GLN B 1 444 ? 44.797 -33.770 96.169 1.00 117.70 444 GLN B N 1
ATOM 6779 C CA . GLN B 1 444 ? 45.785 -33.262 95.219 1.00 118.10 444 GLN B CA 1
ATOM 6780 C C . GLN B 1 444 ? 47.139 -33.940 95.398 1.00 120.41 444 GLN B C 1
ATOM 6781 O O . GLN B 1 444 ? 47.840 -34.211 94.416 1.00 130.60 444 GLN B O 1
ATOM 6787 N N . ASP B 1 445 ? 47.515 -34.241 96.643 1.00 108.85 445 ASP B N 1
ATOM 6788 C CA . ASP B 1 445 ? 48.826 -34.829 96.894 1.00 121.18 445 ASP B CA 1
ATOM 6789 C C . ASP B 1 445 ? 48.939 -36.235 96.319 1.00 129.72 445 ASP B C 1
ATOM 6790 O O . ASP B 1 445 ? 50.034 -36.653 95.927 1.00 137.69 445 ASP B O 1
ATOM 6795 N N . LYS B 1 446 ? 47.828 -36.968 96.240 1.00 125.86 446 LYS B N 1
ATOM 6796 C CA . LYS B 1 446 ? 47.889 -38.386 95.908 1.00 123.56 446 LYS B CA 1
ATOM 6797 C C . LYS B 1 446 ? 47.773 -38.665 94.410 1.00 123.75 446 LYS B C 1
ATOM 6798 O O . LYS B 1 446 ? 48.492 -39.525 93.894 1.00 131.45 446 LYS B O 1
ATOM 6804 N N . MET B 1 447 ? 46.880 -37.987 93.689 1.00 119.29 447 MET B N 1
ATOM 6805 C CA . MET B 1 447 ? 46.804 -38.167 92.243 1.00 100.95 447 MET B CA 1
ATOM 6806 C C . MET B 1 447 ? 46.724 -36.827 91.528 1.00 102.01 447 MET B C 1
ATOM 6807 O O . MET B 1 447 ? 46.696 -35.760 92.146 1.00 116.15 447 MET B O 1
ATOM 6812 N N . GLY B 1 448 ? 46.684 -36.910 90.198 1.00 95.63 448 GLY B N 1
ATOM 6813 C CA . GLY B 1 448 ? 46.611 -35.755 89.326 1.00 112.22 448 GLY B CA 1
ATOM 6814 C C . GLY B 1 448 ? 47.821 -35.611 88.430 1.00 129.07 448 GLY B C 1
ATOM 6815 O O . GLY B 1 448 ? 47.709 -35.643 87.199 1.00 120.92 448 GLY B O 1
ATOM 6816 N N . LEU B 1 449 ? 48.988 -35.465 89.057 1.00 142.36 449 LEU B N 1
ATOM 6817 C CA . LEU B 1 449 ? 50.253 -35.237 88.371 1.00 143.90 449 LEU B CA 1
ATOM 6818 C C . LEU B 1 449 ? 51.373 -35.185 89.403 1.00 146.97 449 LEU B C 1
ATOM 6819 O O . LEU B 1 449 ? 51.236 -34.531 90.442 1.00 139.30 449 LEU B O 1
ATOM 6824 N N . ASP B 1 450 ? 52.469 -35.891 89.138 1.00 157.52 450 ASP B N 1
ATOM 6825 C CA . ASP B 1 450 ? 53.618 -35.912 90.037 1.00 152.37 450 ASP B CA 1
ATOM 6826 C C . ASP B 1 450 ? 54.139 -34.500 90.290 1.00 168.38 450 ASP B C 1
ATOM 6827 O O . ASP B 1 450 ? 54.520 -34.159 91.410 1.00 175.14 450 ASP B O 1
#

Radius of gyration: 36.1 Å; Cα contacts (8 Å, |Δi|>4): 2093; chains: 2; bounding box: 74×55×120 Å

Sequence (893 aa):
KYFGTDGVRGVANQELTPELAFKLGRYGGYVLAHNKGEPRVLVGRDTRVSGEMLESALIAGLISIGAEVMRLGIISTPGVAYLTRDMGAELGVMISASHNPVADNGIKFFGSDGFKLSDEQENEIEALLDQENPELPRPVGNDIVHYSDYFEGAQKYLSYLKSTVDVNFEGLKIALDGANGSTSSLAPFLFGDLEADTETIGCSPDGYNINEKCGSTHPEKLAEKVVETESDFGLAFDGDGDRIIAVDENGQIVDGDQIMFIIGQEMHKNQELNNDMIVSTVMSNLGFYKALEQEGIKSNKTKVGDRYVVEEMRRGNYNLGGEQSGHIVMMDYNTTGDGLLTGIQLASVIKMTGKSLSELAGQMKKYPQSLINVRVTDKYRVEENVDVKEVMTKVEVEMNGEGRILVRPSGTEPLVRVMVEAATDEDAERFAQQIADVVQDKMGLDKKYFGTDGVRGVANQELTPELAFKLGRYGGYVLAHNKGEPRVLVGRDTRVSGEMLESALIAGLISIGAEVMRLGIISTPGVAYLTRDMGAELGVMISASHNPVADNGIKFFGSDGFKLSDEQENEIEALLDQENPELPRPVGNDIVHYSDYFEGAQKYLSYLKSTVDVNFEGLKIALDGANGSTSSLAPFLFGDLEADTETIGCSPDGYNINEKCGSTHPEKLAEKVVETESDFGLAFDGDGDRIIAVDENGQIVDGDQIMFIIGQEMHKNQELNNDMIVSTVMSNLGFYKALEQEGIKSNKTKVGDRYVVEEMRRGNYNLGGEQSGHIVMMDYNTTGDGLLTGIQLASVIKMTGKSLSELAGQMKKYPQSLINVRVTDKYRVEENVDVKEVMTKVEVEMNGEGRILVRPSGTEPLVRVMVEAATDEDAERFAQQIADVVQDKMGLD